Protein 5MSX (pdb70)

Solvent-accessible surface area: 54616 Å² total; per-residue (Å²): 125,102,37,31,1,18,58,2,18,1,5,4,11,1,0,12,0,8,0,26,34,17,109,37,33,0,10,0,0,4,3,4,4,15,54,63,102,26,111,164,49,17,0,19,0,2,14,1,61,5,145,9,5,67,84,5,49,10,108,24,44,4,0,77,34,0,32,196,39,49,1,46,2,3,0,44,5,25,133,23,90,52,84,26,17,0,0,0,1,0,21,24,52,2,2,0,0,35,7,104,100,7,57,3,85,1,114,12,26,54,65,150,53,76,30,114,155,90,67,4,101,3,4,1,15,104,69,215,118,13,30,24,37,9,6,16,15,24,72,12,124,118,52,57,6,14,0,0,8,2,149,26,48,0,0,85,1,72,154,55,5,33,61,23,54,113,90,65,83,94,10,93,6,67,96,163,50,109,1,38,0,6,3,10,20,58,32,144,44,12,16,0,1,0,0,1,21,33,20,44,1,109,13,43,0,1,0,2,26,4,173,99,31,2,36,7,106,39,123,41,24,110,112,6,44,2,3,60,24,39,124,175,120,20,1,12,0,0,0,15,5,3,6,8,73,11,54,42,24,33,73,16,22,0,0,0,3,0,6,1,9,70,41,12,37,35,1,1,2,2,10,101,5,108,34,59,126,99,8,25,1,126,49,16,124,5,34,21,111,29,38,43,63,37,65,117,56,135,76,63,188,112,38,80,42,102,63,21,88,22,41,24,83,44,105,41,74,137,11,118,26,90,114,7,108,91,3,129,26,39,4,89,10,39,14,56,8,0,39,67,34,16,21,0,2,21,0,33,4,8,84,150,33,85,154,63,5,73,0,2,0,9,6,19,81,76,69,104,0,118,49,0,28,0,16,1,8,77,0,6,34,0,0,0,1,8,0,8,12,5,118,68,21,170,117,51,58,111,49,28,61,58,122,86,112,98,45,10,1,23,12,68,9,110,22,77,120,155,5,70,26,0,44,0,44,4,59,115,21,30,34,0,0,2,10,4,17,2,15,161,97,38,37,1,16,64,4,19,1,3,5,10,1,0,13,0,7,0,23,20,18,126,27,24,0,9,0,0,3,2,2,4,15,57,63,99,24,112,166,49,18,1,28,0,5,14,1,67,4,135,11,5,64,87,4,45,11,115,29,53,2,0,77,33,0,29,197,45,49,1,50,2,2,1,44,6,27,133,24,82,57,84,24,10,0,0,0,0,1,21,23,46,2,2,0,0,22,7,121,105,9,55,2,93,2,116,8,27,57,64,149,62,87,32,120,154,84,64,5,102,5,4,0,18,102,71,206,116,4,33,24,41,8,7,14,15,22,66,16,124,116,51,53,6,15,0,0,7,4,149,22,49,1,0,90,1,72,144,56,4,28,55,27,54,110,92,68,88,97,9,90,5,73,90,155,90,108,2,35,0,5,3,10,21,56,32,80,37,17,14,0,1,0,0,1,9,38,24,51,2,56,14,48,0,0,0,1,18,3,154,101,35,2,42,5,104,36,124,43,28,110,110,5,35,2,2,59,39,43,148,103,117,20,0,6,0,0,0,15,5,2,6,6,80,12,97,24,28,34,48,18,18,0,0,0,3,0,7,0,9,82,46,12,37,34,1,1,2,3,10,101,6,117,33,48,156,89,6,22,1,97,50,16,121,5,33,22,106,29,38,46,64,37,78,134,68,112,79,57,84,66,60,92,42,91,68,22,86,21,42,23,84,46,110,57,78,153,11,109,36,78,141,33,105,70,3,122,28,41,4,84,10,55,16,54,19,0,40,67,61,10,24,0,2,21,0,34,5,24,87,101,31,88,157,58,3,63,0,1,0,15,4,30,98,77,28,143,0,113,54,0,26,0,12,0,10,72,0,8,25,0,1,0,2,22,0,37,15,6,117,80,25,84,109,52,67,70,50,29,86,64,123,74,102,118,82,10,1,25,10,65,10,112,28,78,49,52,4,67,28,0,52,0,21,4,80,101,20,30,35,0,0,1,9,2,28,1,20,156,97,102,39,26,1,19,58,3,17,1,3,4,11,1,0,14,0,9,0,22,34,15,65,42,32,0,10,0,0,3,3,3,4,14,54,64,102,22,111,169,49,17,1,26,0,6,13,2,67,5,119,11,5,67,78,4,47,12,105,30,53,3,0,75,34,0,26,198,42,47,1,48,3,3,1,42,5,25,81,20,92,21,45,11,17,0,0,0,0,0,22,21,48,2,2,0,0,34,7,99,101,6,55,3,78,1,110,6,5,11,37,48,56,97,29,112,153,88,66,6,98,2,4,1,16,79,74,211,112,6,32,22,40,8,6,17,15,24,44,12,94,56,27,30,4,16,0,0,8,3,152,23,48,0,0,86,2,48,146,48,6,9,18,27,25,88,66,68,85,98,8,89,6,69,90,155,86,103,1,33,0,6,4,9,22,59,32,157,47,14,16,0,1,0,0,0,6,28,15,48,1,99,14,47,0,0,0,2,20,4,168,101,33,2,50,6,105,39,63,49,23,110,106,4,39,2,2,59,22,38,122,106,114,21,1,12,0,0,0,16,6,5,7,9,68,10,139,79,57,75,80,18,20,0,0,0,3,0,6,1,8,74,44,12,37,35,1,2,4,4,9,101,6,118,32,47,178,93,4,26,0,116,50,16,120,5,37,19,111,32,38,46,65,36,62,112,50,98,77,71,177,83,42,86,42,94,71,24,94,22,42,25,84,45,105,53,73,144,10,114,28,80,111,5,108,88,2,127,25,24,4,70,11,18,14,52,11,0,39,67,36,16,19,0,2,22,0,32,4,23,87,103,30,85,153,55,4,74,0,2,0,14,0,32,81,53,72,106,3,92,58,2,24,0,11,2,9,74,1,7,32,0,1,1,1,9,7,7,22,3,111,81,24,164,115,48,72,104,63,25,84,65,91,76,117,100,89,8,2,25,10,66,14,106,50,75,52,152,3,72,24,8,42,0,41,5,82,30,21,32,34,0,0,1,8,2,10,0,12

Sequence (1318 aa):
HNNPFGNALIPDMIADASIQEINGVFYCYATTDGYGQGLKTSGPPVVWKSKDFVHWSFDGTYFPSAAKEKYWAPSKAIFANGKYYIYPTINGYMYPAVADKPEGPFKLARGKDEFYKPFTPSTLLQSKNPGGIDAEIFVDDDGQAYVFWGRRHVAKLNNEDMITVDSVVQVISTPRKEYSEGPIFFKRKGIYYYLYTIIGGDEKYQYAYVMSRVSPMGPFEAPEQDIISTTNYERGIFGPGHGCVFHPEGTDNYYFAYLEFGRRSTNRQTYVNQLKFNEDGTIRPVELTMDGVGALKKVKSDKKMKIDTVYASSIEVPLKIEPMKDPTCLRTEYFVPSFAVDGANGSRWMAAAEDSINPWIVADLGTVKKVRRSEIYFVRPTAGHAYVIEASMDGKVWQEFAVHQDRKMCSPHTDVLNKRFFRYLRIKILKGVPGIWEWNIYHNNPFGNALIPDMIADASIQEINGVFYCYATTDGYGQGLKTSGPPVVWKSKDFVHWSFDGTYFPSAAKEKYWAPSKAIFANGKYYIYPTINGYMYPAVADKPEGPFKLARGKDEFYKPFTPSTLLQSKNPGGIDAEIFVDDDGQAYVFWGRRHVAKLNEDMITTVDSVVQVISTPRKEYSEGPIFFKRKGIYYYLYTIGGDEKYQYAYVMSRVSPMGPFEAPEQDIISTTNYERGIFGPGHGCVFHPEGTDNYYFAYLEFGRRSTNRQTYVNQLKFNEDGTIRPVELTMDGVGALKKVKSDKKMKIDTVYASSIEVPLKIEPMKDPTCLRTEYFVPSFAVDGANGSRWMAAAEDSINPWIVADLGTVKKVRRSEIYFVRPTAGHAYVIEASMDGKVWQEFAVHQDRKMCSPHTDVLNKRFRYLRIKILKGVPGIWEWNIYQHNNPFGNALIPDMIADASIQEINGVFYCYATTDGYGQGLKTSGPPVVWKSKDFVHWSFDGTYFPSAAKEKYWAPSKAIFANGKYYIYPTINGYMYPAVADKPEGPFKLARGKDEFYKPFTPSTLLQSKNPGGIDAEIFVDDDGQAYVFWGRRHVAKLNEDMITVDSSVVQVISTPRKEYSEGPIFFKRKGIYYYLYTIIGGDEKYQYAYVMSRVSPMGPFEAPEQDIISTTNYYERGIFGPGHGCVFHPEGTDNYYFAYLEFGRRSTNRQTYVNQLKFNEDGTIRPVELTMDGVGALKKVKSDKKMKIDTVYASSIEVPLKIEPMKDPTCLRTEYFVPSFAVDGANGSRWMAAAEDSINPWIVADLGTVKKVRRSEIYFVRPTAGHAYVIEASMDGKVWQEFAVHQDRKMCSPHTDVLNKRFRYLRIKILKGVPGIWEWNIY

B-factor: mean 28.89, std 11.23, range [9.72, 85.86]

Nearest PDB structures (foldseek):
  5msx-assembly1_A  TM=1.000E+00  e=5.115E-87  Bacteroides thetaiotaomicron VPI-5482
  8hcj-assembly2_F  TM=6.013E-01  e=1.105E-20  Pseudopedobacter saltans DSM 12145
  4a3z-assembly1_A  TM=6.324E-01  e=7.229E-05  Clostridium perfringens
  4a6o-assembly2_B  TM=6.903E-01  e=2.664E-04  Clostridium perfringens
  8qcb-assembly1_C  TM=4.462E-01  e=4.442E-02  Saccharomyces cerevisiae

Foldseek 3Di:
DDFLLFFFLDLAQWALWAWAADPQKIKIWTWGFDPPDFQPATAFTWIWIGNWSQDIKTFAHQEVQQRRWHWGNKEDFDQAPQWTWIWIQTLQFTAIWIANDPSHNIATLDDHRHDDPPGDCRGLDNDPPRGFHNWYWDQDPVRWIKIAFWQQKIFTADRSRRHTDPDIDGADDPDDAGWGQWEWDADPQKIKIWIWHDDQQAIWIFIWIASPDNRDDTGHDPPGTQDHDDVVQLFGRFHNYYWYDYPPDPWIKDKGWTNALHRRRIGIAMFTWDADPVGHTDRTPDHSHHDGTPDDDDDDDFADFPDKDWPAFADKDFRCGDPDRPSTDIAGAGGVQQAVSHSSHKHAGYPVPQAFIKMKTFSPAKDFWFKKWFFFYPLQQFWWKWKWFAAPVPDIDTPDGGRDRGRMGTDMDGDRDIGGMMMITTHDDGGMTNYMTID/DDQLLFFFQDLAQWFLWAWADDPQKIKIWTWGFDPPDFQPATQFTWIWIDNWSQDIKTFAHQEVQQGRWRWGRKEDFDQAPQWTWIWIQTLQFTFIWIANDPSHNIATLDDDRHDDPDGDCRGLDNDPDRGWHRWYWDQDPVRWIKIAFFQQKIFTADRSRRHTDPDIDHADDPDRAGWGQWEWDDDPQKIKIWIWDDDQQAIWIFIWIASPDNRDDTHHDPCGTQDHDDLVQLFGRFDRYYWYDYPPDPWIKTKGWTNALHRRRIGIAMDTWDADPVGHTHRTPDHSHHDGTPDDDDDDDFADFPDKDWPAFADKDFRCGDPDRSNTDIATQGGCLQAVSHSSHKHAGYPVPPAWIKMKGFRPAKDFWFKKWFFFYPLQVFWWKWKWFDAPPPDIGTQDGGHDGTRMGTDMDGGRDIHGMMMIITHDDGGMTNYMTID/DDDQLLFFFQDLAQWFLWAWADDPQKIKIWTWGFDPPPFQPATAFTWIWIGNWSQDIKTFDHLAVQQRRWRWGNKEPFDDAPQWTWIWIQTLQFTAIWIANDPSHVIAGLDDDRHADPDGDCRTLANPPDRGWHNWYWDQDPVRWIKIATWQQKIFTADRSRRHTDPDIDHADDPDHAGWGQWEWDDDPQKIKIWIWDDDQQFIWIFIWIANPDNRDDTHHDPPGTQDHDDVVQLFGRFDRYYKYDHPPDPWIKTKGWTNALHRRRIGIAMFTWDADPVGHTHRTDDHSHHDGTPDDDDDDDFADFDDKQWPAFADKDFRCGDPDNPNTDIAGAGPVQQAPSHSSHKHAGYPVPQAFIKMKTFRPAKDFWFKKWFFFYPLQVFWWKWKWFAHPVPDTDTQDGGPDGGRMGTDMGGRRDIGGMMMMTTHDDGGMTNYMTID

Structure (mmCIF, N/CA/C/O backbone):
data_5MSX
#
_entry.id   5MSX
#
_cell.length_a   76.827
_cell.length_b   129.181
_cell.length_c   158.080
_cell.angle_alpha   90.00
_cell.angle_beta   90.00
_cell.angle_gamma   90.00
#
_symmetry.space_group_name_H-M   'P 21 21 21'
#
loop_
_entity.id
_entity.type
_entity.pdbx_description
1 polymer 'Putative endo-1,4-beta-xylanase'
2 non-polymer '4-(2-HYDROXYETHYL)-1-PIPERAZINE ETHANESULFONIC ACID'
3 non-polymer 'CALCIUM ION'
4 non-polymer 1,2-ETHANEDIOL
5 non-polymer TRIS-HYDROXYMETHYL-METHYL-AMMONIUM
6 water water
#
loop_
_atom_site.group_PDB
_atom_site.id
_atom_site.type_symbol
_atom_site.label_atom_id
_atom_site.label_alt_id
_atom_site.label_comp_id
_atom_site.label_asym_id
_atom_site.label_entity_id
_atom_site.label_seq_id
_atom_site.pdbx_PDB_ins_code
_atom_site.Cartn_x
_atom_site.Cartn_y
_atom_site.Cartn_z
_atom_site.occupancy
_atom_site.B_iso_or_equiv
_atom_site.auth_seq_id
_atom_site.auth_comp_id
_atom_site.auth_asym_id
_atom_site.auth_atom_id
_atom_site.pdbx_PDB_model_num
ATOM 1 N N . HIS A 1 21 ? 24.625 9.221 111.140 1.00 52.73 22 HIS A N 1
ATOM 2 C CA . HIS A 1 21 ? 25.488 9.944 112.121 1.00 49.27 22 HIS A CA 1
ATOM 3 C C . HIS A 1 21 ? 26.972 10.087 111.688 1.00 43.44 22 HIS A C 1
ATOM 4 O O . HIS A 1 21 ? 27.491 11.195 111.652 1.00 48.75 22 HIS A O 1
ATOM 6 N N . ASN A 1 22 ? 27.658 8.988 111.401 1.00 37.37 23 ASN A N 1
ATOM 7 C CA . ASN A 1 22 ? 29.112 9.026 111.250 1.00 34.71 23 ASN A CA 1
ATOM 8 C C . ASN A 1 22 ? 29.633 9.572 109.895 1.00 31.34 23 ASN A C 1
ATOM 9 O O . ASN A 1 22 ? 29.256 9.076 108.827 1.00 30.29 23 ASN A O 1
ATOM 14 N N . ASN A 1 23 ? 30.570 10.518 109.975 1.00 27.57 24 ASN A N 1
ATOM 15 C CA . ASN A 1 23 ? 31.172 11.170 108.794 1.00 25.65 24 ASN A CA 1
ATOM 16 C C . ASN A 1 23 ? 32.674 10.953 108.747 1.00 23.83 24 ASN A C 1
ATOM 17 O O . ASN A 1 23 ? 33.413 11.689 109.387 1.00 24.44 24 ASN A O 1
ATOM 22 N N . PRO A 1 24 ? 33.150 9.991 107.942 1.00 22.59 25 PRO A N 1
ATOM 23 C CA . PRO A 1 24 ? 34.606 9.793 107.881 1.00 22.86 25 PRO A CA 1
ATOM 24 C C . PRO A 1 24 ? 35.450 10.875 107.179 1.00 21.49 25 PRO A C 1
ATOM 25 O O . PRO A 1 24 ? 36.678 10.787 107.234 1.00 21.75 25 PRO A O 1
ATOM 29 N N . PHE A 1 25 ? 34.819 11.849 106.525 1.00 19.62 26 PHE A N 1
ATOM 30 C CA . PHE A 1 25 ? 35.521 12.855 105.744 1.00 20.08 26 PHE A CA 1
ATOM 31 C C . PHE A 1 25 ? 35.605 14.215 106.449 1.00 20.55 26 PHE A C 1
ATOM 32 O O . PHE A 1 25 ? 36.122 15.186 105.879 1.00 19.89 26 PHE A O 1
ATOM 40 N N . GLY A 1 26 ? 35.110 14.256 107.688 1.00 20.68 27 GLY A N 1
ATOM 41 C CA . GLY A 1 26 ? 35.223 15.405 108.563 1.00 20.72 27 GLY A CA 1
ATOM 42 C C . GLY A 1 26 ? 34.848 16.730 107.946 1.00 20.63 27 GLY A C 1
ATOM 43 O O . GLY A 1 26 ? 33.841 16.825 107.214 1.00 19.35 27 GLY A O 1
ATOM 44 N N . ASN A 1 27 ? 35.675 17.744 108.239 1.00 20.67 28 ASN A N 1
ATOM 45 C CA . ASN A 1 27 ? 35.473 19.097 107.738 1.00 21.41 28 ASN A CA 1
ATOM 46 C C . ASN A 1 27 ? 36.567 19.554 106.734 1.00 20.09 28 ASN A C 1
ATOM 47 O O . ASN A 1 27 ? 37.496 20.277 107.056 1.00 19.54 28 ASN A O 1
ATOM 52 N N . ALA A 1 28 ? 36.413 19.102 105.498 1.00 20.18 29 ALA A N 1
ATOM 53 C CA . ALA A 1 28 ? 37.223 19.533 104.325 1.00 20.17 29 ALA A CA 1
ATOM 54 C C . ALA A 1 28 ? 37.292 21.056 104.177 1.00 18.50 29 ALA A C 1
ATOM 55 O O . ALA A 1 28 ? 36.416 21.754 104.632 1.00 18.15 29 ALA A O 1
ATOM 57 N N . LEU A 1 29 ? 38.357 21.585 103.577 1.00 19.31 30 LEU A N 1
ATOM 58 C CA . LEU A 1 29 ? 38.451 23.039 103.370 1.00 19.89 30 LEU A CA 1
ATOM 59 C C . LEU A 1 29 ? 37.276 23.598 102.513 1.00 20.11 30 LEU A C 1
ATOM 60 O O . LEU A 1 29 ? 36.674 24.594 102.876 1.00 19.19 30 LEU A O 1
ATOM 65 N N . ILE A 1 30 ? 36.962 22.925 101.411 1.00 18.85 31 ILE A N 1
ATOM 66 C CA . ILE A 1 30 ? 36.024 23.404 100.403 1.00 19.62 31 ILE A CA 1
ATOM 67 C C . ILE A 1 30 ? 34.861 22.416 100.295 1.00 18.44 31 ILE A C 1
ATOM 68 O O . ILE A 1 30 ? 35.073 21.199 100.320 1.00 17.03 31 ILE A O 1
ATOM 73 N N . PRO A 1 31 ? 33.625 22.929 100.120 1.00 18.59 32 PRO A N 1
ATOM 74 C CA . PRO A 1 31 ? 32.479 22.051 99.880 1.00 18.17 32 PRO A CA 1
ATOM 75 C C . PRO A 1 31 ? 32.417 21.627 98.406 1.00 17.54 32 PRO A C 1
ATOM 76 O O . PRO A 1 31 ? 31.544 22.048 97.651 1.00 17.98 32 PRO A O 1
ATOM 80 N N . ASP A 1 32 ? 33.394 20.830 98.011 1.00 17.18 33 ASP A N 1
ATOM 81 C CA . ASP A 1 32 ? 33.461 20.217 96.683 1.00 17.01 33 ASP A CA 1
ATOM 82 C C . ASP A 1 32 ? 34.557 19.196 96.798 1.00 16.25 33 ASP A C 1
ATOM 83 O O . ASP A 1 32 ? 35.253 19.133 97.815 1.00 15.08 33 ASP A O 1
ATOM 88 N N . MET A 1 33 ? 34.646 18.342 95.792 1.00 16.04 34 MET A N 1
ATOM 89 C CA . MET A 1 33 ? 35.751 17.456 95.658 1.00 16.48 34 MET A CA 1
ATOM 90 C C . MET A 1 33 ? 36.838 18.194 94.850 1.00 16.22 34 MET A C 1
ATOM 91 O O . MET A 1 33 ? 36.634 18.551 93.691 1.00 16.33 34 MET A O 1
ATOM 96 N N . ILE A 1 34 ? 37.959 18.453 95.510 1.00 15.26 35 ILE A N 1
ATOM 97 C CA . ILE A 1 34 ? 39.090 19.165 94.940 1.00 15.75 35 ILE A CA 1
ATOM 98 C C . ILE A 1 34 ? 40.394 18.543 95.394 1.00 16.03 35 ILE A C 1
ATOM 99 O O . ILE A 1 34 ? 40.471 17.942 96.459 1.00 16.64 35 ILE A O 1
ATOM 104 N N . ALA A 1 35 ? 41.407 18.714 94.563 1.00 16.22 36 ALA A N 1
ATOM 105 C CA . ALA A 1 35 ? 42.690 18.081 94.715 1.00 16.64 36 ALA A CA 1
ATOM 106 C C . ALA A 1 35 ? 43.768 19.042 94.195 1.00 16.01 36 ALA A C 1
ATOM 107 O O . ALA A 1 35 ? 43.458 20.019 93.549 1.00 14.78 36 ALA A O 1
ATOM 109 N N . ASP A 1 36 ? 45.024 18.745 94.503 1.00 16.31 37 ASP A N 1
ATOM 110 C CA . ASP A 1 36 ? 46.168 19.472 93.945 1.00 16.48 37 ASP A CA 1
ATOM 111 C C . ASP A 1 36 ? 46.100 20.987 94.222 1.00 15.73 37 ASP A C 1
ATOM 112 O O . ASP A 1 36 ? 46.465 21.785 93.353 1.00 15.78 37 ASP A O 1
ATOM 117 N N . ALA A 1 37 ? 45.629 21.376 95.413 1.00 14.70 38 ALA A N 1
ATOM 118 C CA . ALA A 1 37 ? 45.268 22.758 95.713 1.00 15.38 38 ALA A CA 1
ATOM 119 C C . ALA A 1 37 ? 46.475 23.687 95.867 1.00 15.94 38 ALA A C 1
ATOM 120 O O . ALA A 1 37 ? 47.504 23.320 96.452 1.00 16.51 38 ALA A O 1
ATOM 122 N N . SER A 1 38 ? 46.319 24.887 95.308 1.00 16.59 39 SER A N 1
ATOM 123 C CA . SER A 1 38 ? 47.263 25.988 95.427 1.00 16.83 39 SER A CA 1
ATOM 124 C C . SER A 1 38 ? 46.500 27.130 96.118 1.00 16.78 39 SER A C 1
ATOM 125 O O . SER A 1 38 ? 45.517 27.691 95.588 1.00 14.42 39 SER A O 1
ATOM 128 N N . ILE A 1 39 ? 46.954 27.442 97.324 1.00 16.82 40 ILE A N 1
ATOM 129 C CA . ILE A 1 39 ? 46.252 28.362 98.193 1.00 17.59 40 ILE A CA 1
ATOM 130 C C . ILE A 1 39 ? 47.176 29.540 98.505 1.00 18.21 40 ILE A C 1
ATOM 131 O O . ILE A 1 39 ? 48.365 29.350 98.738 1.00 19.25 40 ILE A O 1
ATOM 136 N N . GLN A 1 40 ? 46.631 30.753 98.454 1.00 18.07 41 GLN A N 1
ATOM 137 C CA . GLN A 1 40 ? 47.421 31.950 98.724 1.00 19.14 41 GLN A CA 1
ATOM 138 C C . GLN A 1 40 ? 46.532 33.103 99.197 1.00 20.28 41 GLN A C 1
ATOM 139 O O . GLN A 1 40 ? 45.317 33.073 99.011 1.00 19.77 41 GLN A O 1
ATOM 145 N N . GLU A 1 41 ? 47.170 34.128 99.754 1.00 21.82 42 GLU A N 1
ATOM 146 C CA . GLU A 1 41 ? 46.537 35.390 100.117 1.00 22.15 42 GLU A CA 1
ATOM 147 C C . GLU A 1 41 ? 46.963 36.479 99.135 1.00 22.50 42 GLU A C 1
ATOM 148 O O . GLU A 1 41 ? 48.143 36.710 98.915 1.00 21.29 42 GLU A O 1
ATOM 154 N N . ILE A 1 42 ? 45.987 37.133 98.535 1.00 22.92 43 ILE A N 1
ATOM 155 C CA . ILE A 1 42 ? 46.213 38.226 97.602 1.00 24.62 43 ILE A CA 1
ATOM 156 C C . ILE A 1 42 ? 45.332 39.387 98.050 1.00 25.26 43 ILE A C 1
ATOM 157 O O . ILE A 1 42 ? 44.096 39.247 98.070 1.00 23.38 43 ILE A O 1
ATOM 162 N N . ASN A 1 43 ? 45.963 40.512 98.418 1.00 28.03 44 ASN A N 1
ATOM 163 C CA . ASN A 1 43 ? 45.270 41.744 98.818 1.00 27.45 44 ASN A CA 1
ATOM 164 C C . ASN A 1 43 ? 44.284 41.487 99.947 1.00 25.51 44 ASN A C 1
ATOM 165 O O . ASN A 1 43 ? 43.138 41.925 99.899 1.00 27.80 44 ASN A O 1
ATOM 170 N N . GLY A 1 44 ? 44.721 40.734 100.933 1.00 23.91 45 GLY A N 1
ATOM 171 C CA . GLY A 1 44 ? 43.882 40.385 102.058 1.00 23.66 45 GLY A CA 1
ATOM 172 C C . GLY A 1 44 ? 42.717 39.446 101.826 1.00 22.19 45 GLY A C 1
ATOM 173 O O . GLY A 1 44 ? 41.905 39.305 102.711 1.00 23.65 45 GLY A O 1
ATOM 174 N N . VAL A 1 45 ? 42.623 38.796 100.666 1.00 22.48 46 VAL A N 1
ATOM 175 C CA . VAL A 1 45 ? 41.601 37.751 100.402 1.00 21.11 46 VAL A CA 1
ATOM 176 C C . VAL A 1 45 ? 42.305 36.414 100.117 1.00 19.77 46 VAL A C 1
ATOM 177 O O . VAL A 1 45 ? 43.370 36.401 99.487 1.00 19.89 46 VAL A O 1
ATOM 181 N N . PHE A 1 46 ? 41.757 35.292 100.600 1.00 18.76 47 PHE A N 1
ATOM 182 C CA . PHE A 1 46 ? 42.348 33.969 100.301 1.00 18.51 47 PHE A CA 1
ATOM 183 C C . PHE A 1 46 ? 41.761 33.395 99.009 1.00 18.26 47 PHE A C 1
ATOM 184 O O . PHE A 1 46 ? 40.568 33.530 98.756 1.00 16.44 47 PHE A O 1
ATOM 192 N N . TYR A 1 47 ? 42.631 32.761 98.223 1.00 18.17 48 TYR A N 1
ATOM 193 C CA . TYR A 1 47 ? 42.324 32.171 96.939 1.00 17.95 48 TYR A CA 1
ATOM 194 C C . TYR A 1 47 ? 42.805 30.725 96.942 1.00 17.43 48 TYR A C 1
ATOM 195 O O . TYR A 1 47 ? 43.914 30.433 97.407 1.00 16.14 48 TYR A O 1
ATOM 204 N N . CYS A 1 48 ? 41.981 29.839 96.389 1.00 17.25 49 CYS A N 1
ATOM 205 C CA . CYS A 1 48 ? 42.298 28.417 96.269 1.00 17.41 49 CYS A CA 1
ATOM 206 C C . CYS A 1 48 ? 42.029 27.973 94.825 1.00 16.48 49 CYS A C 1
ATOM 207 O O . CYS A 1 48 ? 40.867 27.909 94.399 1.00 15.54 49 CYS A O 1
ATOM 210 N N . TYR A 1 49 ? 43.109 27.721 94.088 1.00 15.92 50 TYR A N 1
ATOM 211 C CA . TYR A 1 49 ? 43.084 27.208 92.724 1.00 15.12 50 TYR A CA 1
ATOM 212 C C . TYR A 1 49 ? 43.399 25.732 92.837 1.00 16.38 50 TYR A C 1
ATOM 213 O O . TYR A 1 49 ? 44.419 25.362 93.427 1.00 16.91 50 TYR A O 1
ATOM 222 N N . ALA A 1 50 ? 42.564 24.891 92.236 1.00 16.47 51 ALA A N 1
ATOM 223 C CA . ALA A 1 50 ? 42.669 23.452 92.414 1.00 16.10 51 ALA A CA 1
ATOM 224 C C . ALA A 1 50 ? 42.185 22.681 91.193 1.00 16.47 51 ALA A C 1
ATOM 225 O O . ALA A 1 50 ? 41.568 23.245 90.287 1.00 18.12 51 ALA A O 1
ATOM 227 N N . THR A 1 51 ? 42.476 21.380 91.194 1.00 16.16 52 THR A N 1
ATOM 228 C CA . THR A 1 51 ? 41.825 20.432 90.320 1.00 15.92 52 THR A CA 1
ATOM 229 C C . THR A 1 51 ? 40.443 20.193 90.888 1.00 16.90 52 THR A C 1
ATOM 230 O O . THR A 1 51 ? 40.306 19.900 92.099 1.00 16.62 52 THR A O 1
ATOM 234 N N . THR A 1 52 ? 39.421 20.343 90.039 1.00 16.88 53 THR A N 1
ATOM 235 C CA . THR A 1 52 ? 38.063 19.974 90.386 1.00 16.97 53 THR A CA 1
ATOM 236 C C . THR A 1 52 ? 37.804 18.516 90.007 1.00 17.65 53 THR A C 1
ATOM 237 O O . THR A 1 52 ? 37.870 18.154 88.818 1.00 17.59 53 THR A O 1
ATOM 241 N N . ASP A 1 53 ? 37.478 17.729 91.033 1.00 18.30 54 ASP A N 1
ATOM 242 C CA . ASP A 1 53 ? 37.248 16.283 91.000 1.00 20.30 54 ASP A CA 1
ATOM 243 C C . ASP A 1 53 ? 35.713 16.054 90.977 1.00 20.61 54 ASP A C 1
ATOM 244 O O . ASP A 1 53 ? 34.934 17.005 90.833 1.00 22.15 54 ASP A O 1
ATOM 249 N N . GLY A 1 54 ? 35.290 14.790 91.119 1.00 20.02 55 GLY A N 1
ATOM 250 C CA . GLY A 1 54 ? 33.884 14.406 91.169 1.00 19.88 55 GLY A CA 1
ATOM 251 C C . GLY A 1 54 ? 33.126 14.294 89.863 1.00 19.76 55 GLY A C 1
ATOM 252 O O . GLY A 1 54 ? 31.891 14.285 89.875 1.00 21.60 55 GLY A O 1
ATOM 253 N N . TYR A 1 55 ? 33.823 14.205 88.736 1.00 19.40 56 TYR A N 1
ATOM 254 C CA . TYR A 1 55 ? 33.145 14.189 87.440 1.00 20.03 56 TYR A CA 1
ATOM 255 C C . TYR A 1 55 ? 32.886 12.759 86.907 1.00 22.51 56 TYR A C 1
ATOM 256 O O . TYR A 1 55 ? 32.333 12.617 85.832 1.00 22.69 56 TYR A O 1
ATOM 265 N N . GLY A 1 56 ? 33.281 11.723 87.656 1.00 23.47 57 GLY A N 1
ATOM 266 C CA . GLY A 1 56 ? 32.788 10.342 87.427 1.00 23.96 57 GLY A CA 1
ATOM 267 C C . GLY A 1 56 ? 33.487 9.499 86.356 1.00 25.12 57 GLY A C 1
ATOM 268 O O . GLY A 1 56 ? 33.050 8.387 86.117 1.00 25.74 57 GLY A O 1
ATOM 269 N N . GLN A 1 57 ? 34.583 9.990 85.755 1.00 23.99 58 GLN A N 1
ATOM 270 C CA . GLN A 1 57 ? 35.317 9.238 84.739 1.00 25.04 58 GLN A CA 1
ATOM 271 C C . GLN A 1 57 ? 36.800 9.111 85.008 1.00 23.71 58 GLN A C 1
ATOM 272 O O . GLN A 1 57 ? 37.610 9.124 84.076 1.00 22.79 58 GLN A O 1
ATOM 278 N N . GLY A 1 58 ? 37.164 8.968 86.276 1.00 22.03 59 GLY A N 1
ATOM 279 C CA . GLY A 1 58 ? 38.569 8.860 86.658 1.00 23.54 59 GLY A CA 1
ATOM 280 C C . GLY A 1 58 ? 39.397 10.022 86.105 1.00 23.20 59 GLY A C 1
ATOM 281 O O . GLY A 1 58 ? 38.933 11.164 86.054 1.00 22.51 59 GLY A O 1
ATOM 282 N N . LEU A 1 59 ? 40.598 9.707 85.651 1.00 22.28 60 LEU A N 1
ATOM 283 C CA . LEU A 1 59 ? 41.514 10.690 85.091 1.00 24.71 60 LEU A CA 1
ATOM 284 C C . LEU A 1 59 ? 41.189 11.111 83.634 1.00 24.88 60 LEU A C 1
ATOM 285 O O . LEU A 1 59 ? 41.941 11.870 83.062 1.00 23.58 60 LEU A O 1
ATOM 290 N N . LYS A 1 60 ? 40.101 10.623 83.041 1.00 25.85 61 LYS A N 1
ATOM 291 C CA . LYS A 1 60 ? 39.773 10.974 81.654 1.00 27.89 61 LYS A CA 1
ATOM 292 C C . LYS A 1 60 ? 39.113 12.317 81.508 1.00 24.53 61 LYS A C 1
ATOM 293 O O . LYS A 1 60 ? 39.152 12.871 80.434 1.00 23.04 61 LYS A O 1
ATOM 299 N N . THR A 1 61 ? 38.452 12.810 82.548 1.00 23.20 62 THR A N 1
ATOM 300 C CA . THR A 1 61 ? 37.900 14.170 82.537 1.00 22.13 62 THR A CA 1
ATOM 301 C C . THR A 1 61 ? 38.153 14.827 83.888 1.00 21.65 62 THR A C 1
ATOM 302 O O . THR A 1 61 ? 38.548 14.151 84.867 1.00 20.48 62 THR A O 1
ATOM 306 N N . SER A 1 62 ? 37.907 16.134 83.933 1.00 19.86 63 SER A N 1
ATOM 307 C CA . SER A 1 62 ? 37.929 16.911 85.185 1.00 19.78 63 SER A CA 1
ATOM 308 C C . SER A 1 62 ? 36.746 17.846 85.142 1.00 19.68 63 SER A C 1
ATOM 309 O O . SER A 1 62 ? 36.066 17.972 84.121 1.00 19.08 63 SER A O 1
ATOM 312 N N . GLY A 1 63 ? 36.530 18.538 86.245 1.00 19.43 64 GLY A N 1
ATOM 313 C CA . GLY A 1 63 ? 35.706 19.714 86.236 1.00 19.09 64 GLY A CA 1
ATOM 314 C C . GLY A 1 63 ? 36.479 20.872 85.624 1.00 18.89 64 GLY A C 1
ATOM 315 O O . GLY A 1 63 ? 37.679 20.778 85.373 1.00 18.13 64 GLY A O 1
ATOM 316 N N . PRO A 1 64 ? 35.800 21.974 85.400 1.00 19.08 65 PRO A N 1
ATOM 317 C CA . PRO A 1 64 ? 36.415 23.150 84.828 1.00 21.80 65 PRO A CA 1
ATOM 318 C C . PRO A 1 64 ? 37.352 23.931 85.791 1.00 22.59 65 PRO A C 1
ATOM 319 O O . PRO A 1 64 ? 37.341 23.703 87.017 1.00 21.41 65 PRO A O 1
ATOM 323 N N . PRO A 1 65 ? 38.155 24.868 85.241 1.00 22.42 66 PRO A N 1
ATOM 324 C CA . PRO A 1 65 ? 38.984 25.747 86.109 1.00 21.48 66 PRO A CA 1
ATOM 325 C C . PRO A 1 65 ? 38.164 26.823 86.887 1.00 19.87 66 PRO A C 1
ATOM 326 O O . PRO A 1 65 ? 37.676 27.812 86.298 1.00 20.01 66 PRO A O 1
ATOM 330 N N . VAL A 1 66 ? 38.042 26.644 88.192 1.00 17.90 67 VAL A N 1
ATOM 331 C CA . VAL A 1 66 ? 37.404 27.634 89.053 1.00 17.98 67 VAL A CA 1
ATOM 332 C C . VAL A 1 66 ? 38.321 27.994 90.220 1.00 17.13 67 VAL A C 1
ATOM 333 O O . VAL A 1 66 ? 39.169 27.204 90.620 1.00 18.64 67 VAL A O 1
ATOM 337 N N . VAL A 1 67 ? 38.145 29.194 90.748 1.00 16.19 68 VAL A N 1
ATOM 338 C CA . VAL A 1 67 ? 38.915 29.671 91.910 1.00 15.93 68 VAL A CA 1
ATOM 339 C C . VAL A 1 67 ? 37.975 29.979 93.049 1.00 15.26 68 VAL A C 1
ATOM 340 O O . VAL A 1 67 ? 37.042 30.750 92.881 1.00 15.18 68 VAL A O 1
ATOM 344 N N . TRP A 1 68 ? 38.203 29.326 94.188 1.00 15.53 69 TRP A N 1
ATOM 345 C CA . TRP A 1 68 ? 37.436 29.606 95.402 1.00 15.81 69 TRP A CA 1
ATOM 346 C C . TRP A 1 68 ? 38.124 30.730 96.194 1.00 16.21 69 TRP A C 1
ATOM 347 O O . TRP A 1 68 ? 39.343 30.750 96.298 1.00 15.69 69 TRP A O 1
ATOM 358 N N . LYS A 1 69 ? 37.313 31.613 96.787 1.00 17.18 70 LYS A N 1
ATOM 359 C CA . LYS A 1 69 ? 37.764 32.762 97.551 1.00 18.89 70 LYS A CA 1
ATOM 360 C C . LYS A 1 69 ? 37.134 32.825 98.943 1.00 18.86 70 LYS A C 1
ATOM 361 O O . LYS A 1 69 ? 36.017 32.366 99.132 1.00 17.79 70 LYS A O 1
ATOM 367 N N . SER A 1 70 ? 37.838 33.436 99.894 1.00 18.76 71 SER A N 1
ATOM 368 C CA . SER A 1 70 ? 37.361 33.545 101.275 1.00 18.87 71 SER A CA 1
ATOM 369 C C . SER A 1 70 ? 38.040 34.725 101.959 1.00 20.90 71 SER A C 1
ATOM 370 O O . SER A 1 70 ? 39.253 34.904 101.803 1.00 19.06 71 SER A O 1
ATOM 373 N N . LYS A 1 71 ? 37.272 35.505 102.727 1.00 21.93 72 LYS A N 1
ATOM 374 C CA . LYS A 1 71 ? 37.855 36.537 103.590 1.00 24.47 72 LYS A CA 1
ATOM 375 C C . LYS A 1 71 ? 38.409 35.965 104.885 1.00 22.68 72 LYS A C 1
ATOM 376 O O . LYS A 1 71 ? 39.333 36.524 105.464 1.00 22.76 72 LYS A O 1
ATOM 382 N N . ASP A 1 72 ? 37.888 34.829 105.331 1.00 20.54 73 ASP A N 1
ATOM 383 C CA . ASP A 1 72 ? 38.246 34.334 106.651 1.00 21.28 73 ASP A CA 1
ATOM 384 C C . ASP A 1 72 ? 38.892 32.959 106.703 1.00 19.31 73 ASP A C 1
ATOM 385 O O . ASP A 1 72 ? 39.338 32.561 107.774 1.00 17.70 73 ASP A O 1
ATOM 390 N N . PHE A 1 73 ? 38.975 32.272 105.555 1.00 18.54 74 PHE A N 1
ATOM 391 C CA . PHE A 1 73 ? 39.409 30.864 105.445 1.00 18.12 74 PHE A CA 1
ATOM 392 C C . PHE A 1 73 ? 38.364 29.802 105.846 1.00 18.38 74 PHE A C 1
ATOM 393 O O . PHE A 1 73 ? 38.649 28.601 105.806 1.00 17.57 74 PHE A O 1
ATOM 401 N N . VAL A 1 74 ? 37.159 30.242 106.179 1.00 19.41 75 VAL A N 1
ATOM 402 C CA . VAL A 1 74 ? 36.049 29.381 106.621 1.00 21.61 75 VAL A CA 1
ATOM 403 C C . VAL A 1 74 ? 34.915 29.426 105.606 1.00 21.57 75 VAL A C 1
ATOM 404 O O . VAL A 1 74 ? 34.493 28.388 105.147 1.00 22.06 75 VAL A O 1
ATOM 408 N N . HIS A 1 75 ? 34.460 30.625 105.226 1.00 22.25 76 HIS A N 1
ATOM 409 C CA . HIS A 1 75 ? 33.385 30.793 104.240 1.00 23.17 76 HIS A CA 1
ATOM 410 C C . HIS A 1 75 ? 34.001 30.978 102.842 1.00 20.96 76 HIS A C 1
ATOM 411 O O . HIS A 1 75 ? 34.669 31.971 102.605 1.00 18.37 76 HIS A O 1
ATOM 418 N N . TRP A 1 76 ? 33.763 30.015 101.948 1.00 17.94 77 TRP A N 1
ATOM 419 C CA . TRP A 1 76 ? 34.361 29.985 100.625 1.00 18.35 77 TRP A CA 1
ATOM 420 C C . TRP A 1 76 ? 33.294 30.068 99.539 1.00 18.62 77 TRP A C 1
ATOM 421 O O . TRP A 1 76 ? 32.156 29.620 99.743 1.00 19.66 77 TRP A O 1
ATOM 432 N N . SER A 1 77 ? 33.656 30.658 98.403 1.00 18.08 78 SER A N 1
ATOM 433 C CA . SER A 1 77 ? 32.742 30.828 97.294 1.00 17.81 78 SER A CA 1
ATOM 434 C C . SER A 1 77 ? 33.473 30.917 95.945 1.00 18.46 78 SER A C 1
ATOM 435 O O . SER A 1 77 ? 34.662 31.290 95.894 1.00 18.66 78 SER A O 1
ATOM 438 N N . PHE A 1 78 ? 32.775 30.548 94.866 1.00 17.43 79 PHE A N 1
ATOM 439 C CA . PHE A 1 78 ? 33.276 30.791 93.508 1.00 18.06 79 PHE A CA 1
ATOM 440 C C . PHE A 1 78 ? 32.120 31.214 92.606 1.00 17.77 79 PHE A C 1
ATOM 441 O O . PHE A 1 78 ? 30.968 30.870 92.849 1.00 17.13 79 PHE A O 1
ATOM 449 N N . ASP A 1 79 ? 32.460 31.908 91.539 1.00 19.32 80 ASP A N 1
ATOM 450 C CA . ASP A 1 79 ? 31.482 32.312 90.534 1.00 22.14 80 ASP A CA 1
ATOM 451 C C . ASP A 1 79 ? 32.079 32.160 89.133 1.00 21.55 80 ASP A C 1
ATOM 452 O O . ASP A 1 79 ? 33.053 32.822 88.793 1.00 23.28 80 ASP A O 1
ATOM 457 N N . GLY A 1 80 ? 31.509 31.272 88.331 1.00 21.43 81 GLY A N 1
ATOM 458 C CA . GLY A 1 80 ? 32.005 31.018 86.988 1.00 21.40 81 GLY A CA 1
ATOM 459 C C . GLY A 1 80 ? 33.407 30.436 86.921 1.00 21.90 81 GLY A C 1
ATOM 460 O O . GLY A 1 80 ? 33.936 29.880 87.903 1.00 21.21 81 GLY A O 1
ATOM 461 N N . THR A 1 81 ? 34.002 30.568 85.747 1.00 22.32 82 THR A N 1
ATOM 462 C CA . THR A 1 81 ? 35.376 30.134 85.502 1.00 23.60 82 THR A CA 1
ATOM 463 C C . THR A 1 81 ? 36.277 31.329 85.352 1.00 22.60 82 THR A C 1
ATOM 464 O O . THR A 1 81 ? 35.862 32.351 84.795 1.00 22.45 82 THR A O 1
ATOM 468 N N . TYR A 1 82 ? 37.518 31.198 85.813 1.00 21.05 83 TYR A N 1
ATOM 469 C CA . TYR A 1 82 ? 38.547 32.203 85.542 1.00 20.53 83 TYR A CA 1
ATOM 470 C C . TYR A 1 82 ? 39.280 32.097 84.181 1.00 21.81 83 TYR A C 1
ATOM 471 O O . TYR A 1 82 ? 40.105 32.959 83.891 1.00 22.71 83 TYR A O 1
ATOM 480 N N . PHE A 1 83 ? 39.014 31.071 83.366 1.00 22.11 84 PHE A N 1
ATOM 481 C CA . PHE A 1 83 ? 39.870 30.751 82.182 1.00 22.15 84 PHE A CA 1
ATOM 482 C C . PHE A 1 83 ? 38.970 30.311 81.031 1.00 22.92 84 PHE A C 1
ATOM 483 O O . PHE A 1 83 ? 38.859 29.123 80.747 1.00 23.48 84 PHE A O 1
ATOM 491 N N . PRO A 1 84 ? 38.302 31.281 80.371 1.00 23.97 85 PRO A N 1
ATOM 492 C CA . PRO A 1 84 ? 37.274 30.896 79.388 1.00 24.96 85 PRO A CA 1
ATOM 493 C C . PRO A 1 84 ? 37.728 29.911 78.297 1.00 25.53 85 PRO A C 1
ATOM 494 O O . PRO A 1 84 ? 37.034 28.930 78.059 1.00 25.60 85 PRO A O 1
ATOM 498 N N . SER A 1 85 ? 38.891 30.112 77.684 1.00 25.20 86 SER A N 1
ATOM 499 C CA . SER A 1 85 ? 39.293 29.203 76.583 1.00 24.54 86 SER A CA 1
ATOM 500 C C . SER A 1 85 ? 39.570 27.778 77.058 1.00 23.56 86 SER A C 1
ATOM 501 O O . SER A 1 85 ? 39.491 26.837 76.262 1.00 23.09 86 SER A O 1
ATOM 504 N N . ALA A 1 86 ? 39.869 27.620 78.353 1.00 23.52 87 ALA A N 1
ATOM 505 C CA . ALA A 1 86 ? 40.189 26.318 78.939 1.00 22.88 87 ALA A CA 1
ATOM 506 C C . ALA A 1 86 ? 38.981 25.649 79.576 1.00 24.74 87 ALA A C 1
ATOM 507 O O . ALA A 1 86 ? 39.093 24.526 80.062 1.00 23.58 87 ALA A O 1
ATOM 509 N N . ALA A 1 87 ? 37.826 26.317 79.572 1.00 25.75 88 ALA A N 1
ATOM 510 C CA . ALA A 1 87 ? 36.672 25.881 80.360 1.00 26.74 88 ALA A CA 1
ATOM 511 C C . ALA A 1 87 ? 36.144 24.473 80.036 1.00 27.46 88 ALA A C 1
ATOM 512 O O . ALA A 1 87 ? 35.560 23.835 80.918 1.00 26.83 88 ALA A O 1
ATOM 514 N N . LYS A 1 88 ? 36.359 23.973 78.811 1.00 26.09 89 LYS A N 1
ATOM 515 C CA . LYS A 1 88 ? 35.894 22.626 78.460 1.00 27.48 89 LYS A CA 1
ATOM 516 C C . LYS A 1 88 ? 37.019 21.583 78.367 1.00 25.58 89 LYS A C 1
ATOM 517 O O . LYS A 1 88 ? 36.809 20.474 77.889 1.00 23.50 89 LYS A O 1
ATOM 523 N N . GLU A 1 89 ? 38.225 21.941 78.796 1.00 22.94 90 GLU A N 1
ATOM 524 C CA . GLU A 1 89 ? 39.361 21.019 78.695 1.00 23.13 90 GLU A CA 1
ATOM 525 C C . GLU A 1 89 ? 39.543 20.271 80.010 1.00 21.69 90 GLU A C 1
ATOM 526 O O . GLU A 1 89 ? 39.011 20.677 81.033 1.00 21.36 90 GLU A O 1
ATOM 532 N N . LYS A 1 90 ? 40.318 19.202 79.970 1.00 20.05 91 LYS A N 1
ATOM 533 C CA . LYS A 1 90 ? 40.761 18.545 81.187 1.00 20.30 91 LYS A CA 1
ATOM 534 C C . LYS A 1 90 ? 41.819 19.447 81.847 1.00 18.98 91 LYS A C 1
ATOM 535 O O . LYS A 1 90 ? 42.767 19.861 81.185 1.00 18.79 91 LYS A O 1
ATOM 541 N N . TYR A 1 91 ? 41.596 19.784 83.119 1.00 17.07 92 TYR A N 1
ATOM 542 C CA . TYR A 1 91 ? 42.296 20.861 83.839 1.00 17.04 92 TYR A CA 1
ATOM 543 C C . TYR A 1 91 ? 42.812 20.348 85.186 1.00 16.51 92 TYR A C 1
ATOM 544 O O . TYR A 1 91 ? 42.021 20.070 86.077 1.00 16.43 92 TYR A O 1
ATOM 553 N N . TRP A 1 92 ? 44.128 20.230 85.305 1.00 16.34 93 TRP A N 1
ATOM 554 C CA . TRP A 1 92 ? 44.801 19.738 86.499 1.00 16.97 93 TRP A CA 1
ATOM 555 C C . TRP A 1 92 ? 45.814 20.731 87.119 1.00 16.73 93 TRP A C 1
ATOM 556 O O . TRP A 1 92 ? 46.520 21.449 86.389 1.00 14.90 93 TRP A O 1
ATOM 567 N N . ALA A 1 93 ? 45.880 20.739 88.459 1.00 15.75 94 ALA A N 1
ATOM 568 C CA . ALA A 1 93 ? 47.051 21.182 89.202 1.00 15.91 94 ALA A CA 1
ATOM 569 C C . ALA A 1 93 ? 47.569 22.552 88.798 1.00 15.75 94 ALA A C 1
ATOM 570 O O . ALA A 1 93 ? 48.761 22.710 88.475 1.00 15.16 94 ALA A O 1
ATOM 572 N N . PRO A 1 94 ? 46.678 23.558 88.812 1.00 16.10 95 PRO A N 1
ATOM 573 C CA . PRO A 1 94 ? 47.152 24.903 88.619 1.00 16.66 95 PRO A CA 1
ATOM 574 C C . PRO A 1 94 ? 48.172 25.256 89.713 1.00 16.96 95 PRO A C 1
ATOM 575 O O . PRO A 1 94 ? 48.062 24.791 90.870 1.00 17.24 95 PRO A O 1
ATOM 579 N N . SER A 1 95 ? 49.183 26.018 89.313 1.00 16.61 96 SER A N 1
ATOM 580 C CA . SER A 1 95 ? 50.097 26.647 90.246 1.00 17.18 96 SER A CA 1
ATOM 581 C C . SER A 1 95 ? 49.357 27.712 91.057 1.00 16.45 96 SER A C 1
ATOM 582 O O . SER A 1 95 ? 48.169 27.951 90.851 1.00 14.92 96 SER A O 1
ATOM 585 N N . LYS A 1 96 ? 50.073 28.361 91.970 1.00 17.54 97 LYS A N 1
ATOM 586 C CA . LYS A 1 96 ? 49.616 29.662 92.491 1.00 17.83 97 LYS A CA 1
ATOM 587 C C . LYS A 1 96 ? 49.634 30.687 91.371 1.00 18.58 97 LYS A C 1
ATOM 588 O O . LYS A 1 96 ? 50.353 30.514 90.370 1.00 19.06 97 LYS A O 1
ATOM 594 N N . ALA A 1 97 ? 48.827 31.735 91.537 1.00 18.55 98 ALA A N 1
ATOM 595 C CA . ALA A 1 97 ? 48.872 32.900 90.677 1.00 18.84 98 ALA A CA 1
ATOM 596 C C . ALA A 1 97 ? 50.070 33.738 91.108 1.00 19.76 98 ALA A C 1
ATOM 597 O O . ALA A 1 97 ? 50.286 33.936 92.292 1.00 19.90 98 ALA A O 1
ATOM 599 N N . ILE A 1 98 ? 50.881 34.174 90.148 1.00 20.77 99 ILE A N 1
ATOM 600 C CA . ILE A 1 98 ? 52.177 34.830 90.410 1.00 20.83 99 ILE A CA 1
ATOM 601 C C . ILE A 1 98 ? 52.092 36.237 89.808 1.00 21.59 99 ILE A C 1
ATOM 602 O O . ILE A 1 98 ? 51.793 36.384 88.604 1.00 20.25 99 ILE A O 1
ATOM 607 N N . PHE A 1 99 ? 52.302 37.254 90.642 1.00 21.24 100 PHE A N 1
ATOM 608 C CA . PHE A 1 99 ? 52.215 38.625 90.204 1.00 23.58 100 PHE A CA 1
ATOM 609 C C . PHE A 1 99 ? 53.576 38.980 89.629 1.00 23.80 100 PHE A C 1
ATOM 610 O O . PHE A 1 99 ? 54.581 38.829 90.306 1.00 24.18 100 PHE A O 1
ATOM 618 N N . ALA A 1 100 ? 53.581 39.436 88.389 1.00 25.51 101 ALA A N 1
ATOM 619 C CA . ALA A 1 100 ? 54.804 39.834 87.642 1.00 28.33 101 ALA A CA 1
ATOM 620 C C . ALA A 1 100 ? 54.409 40.621 86.403 1.00 27.20 101 ALA A C 1
ATOM 621 O O . ALA A 1 100 ? 53.342 40.353 85.803 1.00 26.28 101 ALA A O 1
ATOM 623 N N . ASN A 1 101 ? 55.249 41.587 86.021 1.00 27.73 102 ASN A N 1
ATOM 624 C CA . ASN A 1 101 ? 55.020 42.433 84.826 1.00 26.42 102 ASN A CA 1
ATOM 625 C C . ASN A 1 101 ? 53.641 43.074 84.830 1.00 27.16 102 ASN A C 1
ATOM 626 O O . ASN A 1 101 ? 52.993 43.141 83.791 1.00 29.32 102 ASN A O 1
ATOM 631 N N . GLY A 1 102 ? 53.175 43.490 86.007 1.00 25.02 103 GLY A N 1
ATOM 632 C CA . GLY A 1 102 ? 51.863 44.090 86.145 1.00 24.72 103 GLY A CA 1
ATOM 633 C C . GLY A 1 102 ? 50.686 43.146 85.973 1.00 25.60 103 GLY A C 1
ATOM 634 O O . GLY A 1 102 ? 49.552 43.604 85.946 1.00 27.33 103 GLY A O 1
ATOM 635 N N . LYS A 1 103 ? 50.928 41.838 85.880 1.00 25.04 104 LYS A N 1
ATOM 636 C CA . LYS A 1 103 ? 49.873 40.868 85.559 1.00 25.22 104 LYS A CA 1
ATOM 637 C C . LYS A 1 103 ? 49.931 39.698 86.534 1.00 22.98 104 LYS A C 1
ATOM 638 O O . LYS A 1 103 ? 50.829 39.614 87.381 1.00 23.03 104 LYS A O 1
ATOM 644 N N . TYR A 1 104 ? 48.971 38.791 86.412 1.00 21.01 105 TYR A N 1
ATOM 645 C CA . TYR A 1 104 ? 49.005 37.530 87.138 1.00 20.09 105 TYR A CA 1
ATOM 646 C C . TYR A 1 104 ? 49.238 36.376 86.157 1.00 19.23 105 TYR A C 1
ATOM 647 O O . TYR A 1 104 ? 48.553 36.291 85.135 1.00 19.77 105 TYR A O 1
ATOM 656 N N . TYR A 1 105 ? 50.202 35.517 86.464 1.00 18.29 106 TYR A N 1
ATOM 657 C CA . TYR A 1 105 ? 50.478 34.304 85.669 1.00 19.17 106 TYR A CA 1
ATOM 658 C C . TYR A 1 105 ? 50.101 33.050 86.456 1.00 18.73 106 TYR A C 1
ATOM 659 O O . TYR A 1 105 ? 50.343 32.981 87.655 1.00 20.38 106 TYR A O 1
ATOM 668 N N . ILE A 1 106 ? 49.559 32.066 85.768 1.00 18.74 107 ILE A N 1
ATOM 669 C CA . ILE A 1 106 ? 49.265 30.758 86.344 1.00 19.61 107 ILE A CA 1
ATOM 670 C C . ILE A 1 106 ? 49.663 29.646 85.326 1.00 19.88 107 ILE A C 1
ATOM 671 O O . ILE A 1 106 ? 49.689 29.891 84.116 1.00 21.93 107 ILE A O 1
ATOM 676 N N . TYR A 1 107 ? 50.042 28.470 85.832 1.00 18.59 108 TYR A N 1
ATOM 677 C CA . TYR A 1 107 ? 50.658 27.414 85.021 1.00 18.00 108 TYR A CA 1
ATOM 678 C C . TYR A 1 107 ? 49.951 26.080 85.252 1.00 17.51 108 TYR A C 1
ATOM 679 O O . TYR A 1 107 ? 50.477 25.180 85.908 1.00 18.87 108 TYR A O 1
ATOM 688 N N . PRO A 1 108 ? 48.740 25.936 84.706 1.00 16.65 109 PRO A N 1
ATOM 689 C CA . PRO A 1 108 ? 48.062 24.645 84.794 1.00 16.36 109 PRO A CA 1
ATOM 690 C C . PRO A 1 108 ? 48.536 23.583 83.786 1.00 16.31 109 PRO A C 1
ATOM 691 O O . PRO A 1 108 ? 49.253 23.879 82.819 1.00 15.50 109 PRO A O 1
ATOM 695 N N . THR A 1 109 ? 48.080 22.363 84.030 1.00 15.60 110 THR A N 1
ATOM 696 C CA . THR A 1 109 ? 48.334 21.206 83.207 1.00 16.30 110 THR A CA 1
ATOM 697 C C . THR A 1 109 ? 47.004 20.904 82.513 1.00 16.78 110 THR A C 1
ATOM 698 O O . THR A 1 109 ? 46.012 20.500 83.161 1.00 16.44 110 THR A O 1
ATOM 702 N N . ILE A 1 110 ? 46.976 21.165 81.207 1.00 16.92 111 ILE A N 1
ATOM 703 C CA . ILE A 1 110 ? 45.755 21.166 80.433 1.00 17.90 111 ILE A CA 1
ATOM 704 C C . ILE A 1 110 ? 45.920 20.088 79.353 1.00 18.18 111 ILE A C 1
ATOM 705 O O . ILE A 1 110 ? 46.883 20.099 78.584 1.00 16.40 111 ILE A O 1
ATOM 710 N N . ASN A 1 111 ? 44.944 19.186 79.319 1.00 18.66 112 ASN A N 1
ATOM 711 C CA . ASN A 1 111 ? 45.006 17.934 78.566 1.00 19.83 112 ASN A CA 1
ATOM 712 C C . ASN A 1 111 ? 46.352 17.255 78.672 1.00 19.72 112 ASN A C 1
ATOM 713 O O . ASN A 1 111 ? 46.888 16.826 77.666 1.00 19.58 112 ASN A O 1
ATOM 718 N N . GLY A 1 112 ? 46.908 17.202 79.895 1.00 18.51 113 GLY A N 1
ATOM 719 C CA . GLY A 1 112 ? 48.179 16.496 80.162 1.00 18.29 113 GLY A CA 1
ATOM 720 C C . GLY A 1 112 ? 49.486 17.270 80.014 1.00 18.11 113 GLY A C 1
ATOM 721 O O . GLY A 1 112 ? 50.562 16.726 80.297 1.00 18.29 113 GLY A O 1
ATOM 722 N N . TYR A 1 113 ? 49.420 18.524 79.576 1.00 17.57 114 TYR A N 1
ATOM 723 C CA . TYR A 1 113 ? 50.609 19.327 79.349 1.00 18.33 114 TYR A CA 1
ATOM 724 C C . TYR A 1 113 ? 50.515 20.692 80.021 1.00 17.00 114 TYR A C 1
ATOM 725 O O . TYR A 1 113 ? 49.430 21.284 80.102 1.00 16.73 114 TYR A O 1
ATOM 734 N N . MET A 1 114 ? 51.666 21.211 80.441 1.00 16.44 115 MET A N 1
ATOM 735 C CA . MET A 1 114 ? 51.759 22.511 81.101 1.00 17.75 115 MET A CA 1
ATOM 736 C C . MET A 1 114 ? 51.693 23.686 80.117 1.00 18.88 115 MET A C 1
ATOM 737 O O . MET A 1 114 ? 52.338 23.640 79.061 1.00 19.29 115 MET A O 1
ATOM 742 N N . TYR A 1 115 ? 50.931 24.728 80.476 1.00 18.09 116 TYR A N 1
ATOM 743 C CA . TYR A 1 115 ? 50.794 25.962 79.708 1.00 18.74 116 TYR A CA 1
ATOM 744 C C . TYR A 1 115 ? 50.932 27.193 80.612 1.00 19.74 116 TYR A C 1
ATOM 745 O O . TYR A 1 115 ? 50.419 27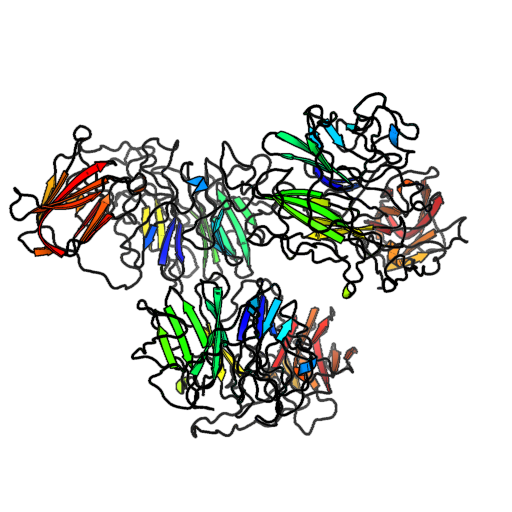.182 81.724 1.00 18.52 116 TYR A O 1
ATOM 754 N N . PRO A 1 116 ? 51.562 28.279 80.121 1.00 19.57 117 PRO A N 1
ATOM 755 C CA . PRO A 1 116 ? 51.490 29.560 80.836 1.00 19.37 117 PRO A CA 1
ATOM 756 C C . PRO A 1 116 ? 50.252 30.332 80.434 1.00 18.89 117 PRO A C 1
ATOM 757 O O . PRO A 1 116 ? 49.883 30.334 79.261 1.00 19.42 117 PRO A O 1
ATOM 761 N N . ALA A 1 117 ? 49.583 30.934 81.412 1.00 17.40 118 ALA A N 1
ATOM 762 C CA . ALA A 1 117 ? 48.386 31.705 81.178 1.00 18.18 118 ALA A CA 1
ATOM 763 C C . ALA A 1 117 ? 48.506 33.013 81.937 1.00 18.02 118 ALA A C 1
ATOM 764 O O . ALA A 1 117 ? 49.169 33.063 82.978 1.00 16.86 118 ALA A O 1
ATOM 766 N N . VAL A 1 118 ? 47.872 34.062 81.414 1.00 18.62 119 VAL A N 1
ATOM 767 C CA . VAL A 1 118 ? 48.049 35.412 81.968 1.00 20.25 119 VAL A CA 1
ATOM 768 C C . VAL A 1 118 ? 46.716 36.162 82.028 1.00 20.22 119 VAL A C 1
ATOM 769 O O . VAL A 1 118 ? 45.889 35.970 81.168 1.00 20.34 119 VAL A O 1
ATOM 773 N N . ALA A 1 119 ? 46.556 37.011 83.044 1.00 20.92 120 ALA A N 1
ATOM 774 C CA . ALA A 1 119 ? 45.378 37.861 83.262 1.00 22.19 120 ALA A CA 1
ATOM 775 C C . ALA A 1 119 ? 45.719 39.149 84.040 1.00 22.98 120 ALA A C 1
ATOM 776 O O . ALA A 1 119 ? 46.750 39.217 84.712 1.00 23.17 120 ALA A O 1
ATOM 778 N N . ASP A 1 120 ? 44.821 40.137 83.998 1.00 24.79 121 ASP A N 1
ATOM 779 C CA . ASP A 1 120 ? 44.975 41.405 84.770 1.00 26.21 121 ASP A CA 1
ATOM 780 C C . ASP A 1 120 ? 44.687 41.241 86.255 1.00 25.95 121 ASP A C 1
ATOM 781 O O . ASP A 1 120 ? 45.185 42.003 87.090 1.00 25.98 121 ASP A O 1
ATOM 786 N N . LYS A 1 121 ? 43.868 40.266 86.604 1.00 25.74 122 LYS A N 1
ATOM 787 C CA . LYS A 1 121 ? 43.558 40.024 88.006 1.00 27.75 122 LYS A CA 1
ATOM 788 C C . LYS A 1 121 ? 43.422 38.534 88.291 1.00 25.71 122 LYS A C 1
ATOM 789 O O . LYS A 1 121 ? 43.226 37.743 87.357 1.00 22.27 122 LYS A O 1
ATOM 795 N N . PRO A 1 122 ? 43.525 38.151 89.577 1.00 24.57 123 PRO A N 1
ATOM 796 C CA . PRO A 1 122 ? 43.518 36.737 89.899 1.00 23.58 123 PRO A CA 1
ATOM 797 C C . PRO A 1 122 ? 42.209 36.041 89.579 1.00 22.82 123 PRO A C 1
ATOM 798 O O . PRO A 1 122 ? 42.193 34.825 89.434 1.00 22.45 123 PRO A O 1
ATOM 802 N N . GLU A 1 123 ? 41.134 36.805 89.407 1.00 23.26 124 GLU A N 1
ATOM 803 C CA . GLU A 1 123 ? 39.842 36.244 89.041 1.00 23.75 124 GLU A CA 1
ATOM 804 C C . GLU A 1 123 ? 39.743 35.967 87.542 1.00 22.94 124 GLU A C 1
ATOM 805 O O . GLU A 1 123 ? 38.786 35.362 87.111 1.00 23.60 124 GLU A O 1
ATOM 811 N N . GLY A 1 124 ? 40.712 36.407 86.747 1.00 22.28 125 GLY A N 1
ATOM 812 C CA . GLY A 1 124 ? 40.631 36.280 85.303 1.00 22.34 125 GLY A CA 1
ATOM 813 C C . GLY A 1 124 ? 39.920 37.459 84.638 1.00 22.44 125 GLY A C 1
ATOM 814 O O . GLY A 1 124 ? 39.624 38.429 85.317 1.00 23.33 125 GLY A O 1
ATOM 815 N N . PRO A 1 125 ? 39.638 37.392 83.332 1.00 25.23 126 PRO A N 1
ATOM 816 C CA . PRO A 1 125 ? 39.874 36.199 82.502 1.00 24.54 126 PRO A CA 1
ATOM 817 C C . PRO A 1 125 ? 41.346 35.931 82.137 1.00 24.55 126 PRO A C 1
ATOM 818 O O . PRO A 1 125 ? 42.039 36.813 81.639 1.00 26.83 126 PRO A O 1
ATOM 822 N N . PHE A 1 126 ? 41.793 34.707 82.390 1.00 21.72 127 PHE A N 1
ATOM 823 C CA . PHE A 1 126 ? 43.056 34.226 81.879 1.00 20.93 127 PHE A CA 1
ATOM 824 C C . PHE A 1 126 ? 42.979 33.846 80.392 1.00 21.40 127 PHE A C 1
ATOM 825 O O . PHE A 1 126 ? 41.971 33.373 79.901 1.00 20.78 127 PHE A O 1
ATOM 833 N N . LYS A 1 127 ? 44.091 34.080 79.697 1.00 23.03 128 LYS A N 1
ATOM 834 C CA . LYS A 1 127 ? 44.321 33.666 78.318 1.00 22.71 128 LYS A CA 1
ATOM 835 C C . LYS A 1 127 ? 45.690 33.017 78.228 1.00 21.26 128 LYS A C 1
ATOM 836 O O . LYS A 1 127 ? 46.591 33.378 79.002 1.00 18.74 128 LYS A O 1
ATOM 842 N N . LEU A 1 128 ? 45.880 32.086 77.288 1.00 20.05 129 LEU A N 1
ATOM 843 C CA . LEU A 1 128 ? 47.246 31.576 77.020 1.00 20.42 129 LEU A CA 1
ATOM 844 C C . LEU A 1 128 ? 48.211 32.749 76.781 1.00 21.74 129 LEU A C 1
ATOM 845 O O . LEU A 1 128 ? 47.869 33.740 76.126 1.00 22.76 129 LEU A O 1
ATOM 850 N N . ALA A 1 129 ? 49.371 32.654 77.416 1.00 21.37 130 ALA A N 1
ATOM 851 C CA . ALA A 1 129 ? 50.372 33.677 77.394 1.00 22.95 130 ALA A CA 1
ATOM 852 C C . ALA A 1 129 ? 51.366 33.478 76.240 1.00 24.05 130 ALA A C 1
ATOM 853 O O . ALA A 1 129 ? 52.128 34.389 75.941 1.00 21.27 130 ALA A O 1
ATOM 855 N N . ARG A 1 130 ? 51.370 32.294 75.619 1.00 25.12 131 ARG A N 1
ATOM 856 C CA . ARG A 1 130 ? 52.193 32.007 74.421 1.00 26.24 131 ARG A CA 1
ATOM 857 C C . ARG A 1 130 ? 51.245 31.513 73.346 1.00 24.34 131 ARG A C 1
ATOM 858 O O . ARG A 1 130 ? 50.380 30.717 73.653 1.00 22.71 131 ARG A O 1
ATOM 866 N N . GLY A 1 131 ? 51.378 32.010 72.113 1.00 23.16 132 GLY A N 1
ATOM 867 C CA . GLY A 1 131 ? 50.534 31.567 70.974 1.00 22.90 132 GLY A CA 1
ATOM 868 C C . GLY A 1 131 ? 49.085 31.997 71.019 1.00 23.58 132 GLY A C 1
ATOM 869 O O . GLY A 1 131 ? 48.734 32.944 71.694 1.00 23.66 132 GLY A O 1
ATOM 870 N N . LYS A 1 132 ? 48.234 31.293 70.289 1.00 25.59 133 LYS A N 1
ATOM 871 C CA . LYS A 1 132 ? 46.810 31.614 70.219 1.00 26.44 133 LYS A CA 1
ATOM 872 C C . LYS A 1 132 ? 46.047 31.042 71.415 1.00 26.67 133 LYS A C 1
ATOM 873 O O . LYS A 1 132 ? 46.411 29.981 71.925 1.00 25.10 133 LYS A O 1
ATOM 879 N N . ASP A 1 133 ? 44.974 31.725 71.832 1.00 24.76 134 ASP A N 1
ATOM 880 C CA . ASP A 1 133 ? 44.176 31.308 72.983 1.00 26.10 134 ASP A CA 1
ATOM 881 C C . ASP A 1 133 ? 43.143 30.210 72.584 1.00 27.14 134 ASP A C 1
ATOM 882 O O . ASP A 1 133 ? 41.929 30.440 72.616 1.00 29.82 134 ASP A O 1
ATOM 887 N N . GLU A 1 134 ? 43.650 29.025 72.235 1.00 26.18 135 GLU A N 1
ATOM 888 C CA . GLU A 1 134 ? 42.833 27.868 71.865 1.00 28.63 135 GLU A CA 1
ATOM 889 C C . GLU A 1 134 ? 43.546 26.568 72.231 1.00 27.82 135 GLU A C 1
ATOM 890 O O . GLU A 1 134 ? 44.768 26.526 72.316 1.00 28.00 135 GLU A O 1
ATOM 896 N N . PHE A 1 135 ? 42.769 25.509 72.412 1.00 25.87 136 PHE A N 1
ATOM 897 C CA . PHE A 1 135 ? 43.304 24.181 72.691 1.00 26.20 136 PHE A CA 1
ATOM 898 C C . PHE A 1 135 ? 42.876 23.139 71.672 1.00 24.90 136 PHE A C 1
ATOM 899 O O . PHE A 1 135 ? 41.732 23.110 71.249 1.00 25.07 136 PHE A O 1
ATOM 907 N N . TYR A 1 136 ? 43.803 22.259 71.333 1.00 26.12 137 TYR A N 1
ATOM 908 C CA . TYR A 1 136 ? 43.488 20.998 70.658 1.00 26.55 137 TYR A CA 1
ATOM 909 C C . TYR A 1 136 ? 44.446 19.943 71.181 1.00 27.75 137 TYR A C 1
ATOM 910 O O . TYR A 1 136 ? 45.435 20.267 71.859 1.00 27.65 137 TYR A O 1
ATOM 919 N N . LYS A 1 137 ? 44.143 18.684 70.861 1.00 28.05 138 LYS A N 1
ATOM 920 C CA . LYS A 1 137 ? 44.885 17.527 71.370 1.00 29.50 138 LYS A CA 1
ATOM 921 C C . LYS A 1 137 ? 45.949 17.060 70.399 1.00 28.43 138 LYS A C 1
ATOM 922 O O . LYS A 1 137 ? 45.796 17.291 69.226 1.00 27.79 138 LYS A O 1
ATOM 928 N N . PRO A 1 138 ? 47.055 16.462 70.864 1.00 26.48 139 PRO A N 1
ATOM 929 C CA . PRO A 1 138 ? 47.358 16.266 72.285 1.00 25.69 139 PRO A CA 1
ATOM 930 C C . PRO A 1 138 ? 47.854 17.542 73.032 1.00 25.58 139 PRO A C 1
ATOM 931 O O . PRO A 1 138 ? 47.652 17.640 74.251 1.00 22.68 139 PRO A O 1
ATOM 935 N N . PHE A 1 139 ? 48.464 18.489 72.305 1.00 23.33 140 PHE A N 1
ATOM 936 C CA . PHE A 1 139 ? 48.975 19.745 72.885 1.00 23.43 140 PHE A CA 1
ATOM 937 C C . PHE A 1 139 ? 49.240 20.729 71.738 1.00 23.65 140 PHE A C 1
ATOM 938 O O . PHE A 1 139 ? 49.265 20.323 70.590 1.00 22.85 140 PHE A O 1
ATOM 946 N N . THR A 1 140 ? 49.473 22.000 72.046 1.00 23.50 141 THR A N 1
ATOM 947 C CA . THR A 1 140 ? 49.674 23.020 71.016 1.00 22.35 141 THR A CA 1
ATOM 948 C C . THR A 1 140 ? 51.060 23.613 71.167 1.00 23.09 141 THR A C 1
ATOM 949 O O . THR A 1 140 ? 51.727 23.380 72.167 1.00 24.36 141 THR A O 1
ATOM 953 N N . PRO A 1 141 ? 51.486 24.446 70.201 1.00 24.87 142 PRO A N 1
ATOM 954 C CA . PRO A 1 141 ? 52.770 25.130 70.405 1.00 24.33 142 PRO A CA 1
ATOM 955 C C . PRO A 1 141 ? 52.809 26.110 71.593 1.00 24.04 142 PRO A C 1
ATOM 956 O O . PRO A 1 141 ? 53.906 26.598 71.895 1.00 22.96 142 PRO A O 1
ATOM 960 N N . SER A 1 142 ? 51.641 26.407 72.220 1.00 22.36 143 SER A N 1
ATOM 961 C CA . SER A 1 142 ? 51.540 27.228 73.458 1.00 20.89 143 SER A CA 1
ATOM 962 C C . SER A 1 142 ? 52.102 26.615 74.754 1.00 20.26 143 SER A C 1
ATOM 963 O O . SER A 1 142 ? 52.129 27.281 75.803 1.00 18.75 143 SER A O 1
ATOM 966 N N . THR A 1 143 ? 52.558 25.373 74.702 1.00 19.46 144 THR A N 1
ATOM 967 C CA . THR A 1 143 ? 53.096 24.728 75.899 1.00 20.98 144 THR A CA 1
ATOM 968 C C . THR A 1 143 ? 54.213 25.521 76.583 1.00 21.00 144 THR A C 1
ATOM 969 O O . THR A 1 143 ? 54.981 26.244 75.942 1.00 20.65 144 THR A O 1
ATOM 973 N N . LEU A 1 144 ? 54.287 25.347 77.889 1.00 21.72 145 LEU A N 1
ATOM 974 C CA . LEU A 1 144 ? 55.275 25.999 78.738 1.00 21.59 145 LEU A CA 1
ATOM 975 C C . LEU A 1 144 ? 56.645 25.551 78.315 1.00 22.23 145 LEU A C 1
ATOM 976 O O . LEU A 1 144 ? 57.511 26.372 78.110 1.00 22.71 145 LEU A O 1
ATOM 981 N N . LEU A 1 145 ? 56.844 24.248 78.203 1.00 22.52 146 LEU A N 1
ATOM 982 C CA . LEU A 1 145 ? 58.133 23.720 77.752 1.00 22.76 146 LEU A CA 1
ATOM 983 C C . LEU A 1 145 ? 58.148 23.813 76.238 1.00 23.28 146 LEU A C 1
ATOM 984 O O . LEU A 1 145 ? 57.132 23.496 75.595 1.00 23.85 146 LEU A O 1
ATOM 989 N N . GLN A 1 146 ? 59.271 24.259 75.683 1.00 24.26 147 GLN A N 1
ATOM 990 C CA . GLN A 1 146 ? 59.430 24.406 74.227 1.00 26.61 147 GLN A CA 1
ATOM 991 C C . GLN A 1 146 ? 60.449 23.427 73.639 1.00 27.25 147 GLN A C 1
ATOM 992 O O . GLN A 1 146 ? 60.797 23.507 72.465 1.00 28.62 147 GLN A O 1
ATOM 998 N N . SER A 1 147 ? 60.905 22.474 74.440 1.00 28.61 148 SER A N 1
ATOM 999 C CA . SER A 1 147 ? 61.762 21.406 73.938 1.00 28.46 148 SER A CA 1
ATOM 1000 C C . SER A 1 147 ? 60.970 20.428 73.031 1.00 29.40 148 SER A C 1
ATOM 1001 O O . SER A 1 147 ? 59.735 20.402 73.036 1.00 28.11 148 SER A O 1
ATOM 1004 N N . LYS A 1 148 ? 61.698 19.636 72.252 1.00 28.41 149 LYS A N 1
ATOM 1005 C CA . LYS A 1 148 ? 61.112 18.669 71.340 1.00 29.93 149 LYS A CA 1
ATOM 1006 C C . LYS A 1 148 ? 60.113 17.749 72.052 1.00 27.79 149 LYS A C 1
ATOM 1007 O O . LYS A 1 148 ? 59.043 17.494 71.527 1.00 28.93 149 LYS A O 1
ATOM 1013 N N . ASN A 1 149 ? 60.491 17.249 73.230 1.00 25.45 150 ASN A N 1
ATOM 1014 C CA . ASN A 1 149 ? 59.594 16.538 74.136 1.00 22.89 150 ASN A CA 1
ATOM 1015 C C . ASN A 1 149 ? 59.156 17.607 75.176 1.00 23.02 150 ASN A C 1
ATOM 1016 O O . ASN A 1 149 ? 59.979 18.023 76.005 1.00 20.58 150 ASN A O 1
ATOM 1021 N N . PRO A 1 150 ? 57.889 18.076 75.106 1.00 22.24 151 PRO A N 1
ATOM 1022 C CA . PRO A 1 150 ? 57.362 19.078 76.047 1.00 23.17 151 PRO A CA 1
ATOM 1023 C C . PRO A 1 150 ? 56.562 18.504 77.237 1.00 23.04 151 PRO A C 1
ATOM 1024 O O . PRO A 1 150 ? 55.860 19.263 77.924 1.00 21.89 151 PRO A O 1
ATOM 1028 N N . GLY A 1 151 ? 56.691 17.196 77.484 1.00 23.41 152 GLY A N 1
ATOM 1029 C CA . GLY A 1 151 ? 55.986 16.517 78.565 1.00 22.16 152 GLY A CA 1
ATOM 1030 C C . GLY A 1 151 ? 56.396 16.991 79.945 1.00 22.28 152 GLY A C 1
ATOM 1031 O O . GLY A 1 151 ? 57.515 17.503 80.148 1.00 21.74 152 GLY A O 1
ATOM 1032 N N . GLY A 1 152 ? 55.469 16.810 80.891 1.00 21.57 153 GLY A N 1
ATOM 1033 C CA . GLY A 1 152 ? 55.656 17.144 82.305 1.00 19.25 153 GLY A CA 1
ATOM 1034 C C . GLY A 1 152 ? 54.375 17.766 82.860 1.00 19.08 153 GLY A C 1
ATOM 1035 O O . GLY A 1 152 ? 53.622 18.377 82.132 1.00 17.07 153 GLY A O 1
ATOM 1036 N N . ILE A 1 153 ? 54.147 17.603 84.154 1.00 18.99 154 ILE A N 1
ATOM 1037 C CA . ILE A 1 153 ? 52.936 18.088 84.824 1.00 19.59 154 ILE A CA 1
ATOM 1038 C C . ILE A 1 153 ? 53.242 18.827 86.144 1.00 18.34 154 ILE A C 1
ATOM 1039 O O . ILE A 1 153 ? 54.341 18.729 86.674 1.00 16.96 154 ILE A O 1
ATOM 1044 N N . ASP A 1 154 ? 52.238 19.520 86.689 1.00 17.87 155 ASP A N 1
ATOM 1045 C CA . ASP A 1 154 ? 52.262 19.989 88.087 1.00 18.04 155 ASP A CA 1
ATOM 1046 C C . ASP A 1 154 ? 53.309 21.080 88.332 1.00 18.27 155 ASP A C 1
ATOM 1047 O O . ASP A 1 154 ? 54.202 20.916 89.194 1.00 17.33 155 ASP A O 1
ATOM 1052 N N . ALA A 1 155 ? 53.198 22.181 87.592 1.00 18.29 156 ALA A N 1
ATOM 1053 C CA . ALA A 1 155 ? 54.106 23.315 87.738 1.00 18.85 156 ALA A CA 1
ATOM 1054 C C . ALA A 1 155 ? 53.929 23.972 89.092 1.00 19.36 156 ALA A C 1
ATOM 1055 O O . ALA A 1 155 ? 52.804 24.050 89.603 1.00 17.21 156 ALA A O 1
ATOM 1057 N N . GLU A 1 156 ? 55.061 24.427 89.649 1.00 19.12 157 GLU A N 1
ATOM 1058 C CA . GLU A 1 156 ? 55.133 25.188 90.902 1.00 19.64 157 GLU A CA 1
ATOM 1059 C C . GLU A 1 156 ? 56.168 26.331 90.676 1.00 19.97 157 GLU A C 1
ATOM 1060 O O . GLU A 1 156 ? 57.299 26.079 90.231 1.00 18.99 157 GLU A O 1
ATOM 1066 N N . ILE A 1 157 ? 55.789 27.574 90.941 1.00 20.08 158 ILE A N 1
ATOM 1067 C CA . ILE A 1 157 ? 56.666 28.714 90.660 1.00 20.63 158 ILE A CA 1
ATOM 1068 C C . ILE A 1 157 ? 57.290 29.231 91.944 1.00 21.17 158 ILE A C 1
ATOM 1069 O O . ILE A 1 157 ? 56.640 29.240 92.949 1.00 21.34 158 ILE A O 1
ATOM 1074 N N . PHE A 1 158 ? 58.550 29.659 91.908 1.00 20.80 159 PHE A N 1
ATOM 1075 C CA . PHE A 1 158 ? 59.173 30.354 93.031 1.00 20.29 159 PHE A CA 1
ATOM 1076 C C . PHE A 1 158 ? 59.906 31.572 92.486 1.00 21.95 159 PHE A C 1
ATOM 1077 O O . PHE A 1 158 ? 60.623 31.461 91.483 1.00 20.69 159 PHE A O 1
ATOM 1085 N N . VAL A 1 159 ? 59.755 32.714 93.158 1.00 22.90 160 VAL A N 1
ATOM 1086 C CA . VAL A 1 159 ? 60.535 33.925 92.849 1.00 24.16 160 VAL A CA 1
ATOM 1087 C C . VAL A 1 159 ? 61.409 34.248 94.050 1.00 24.89 160 VAL A C 1
ATOM 1088 O O . VAL A 1 159 ? 60.900 34.545 95.126 1.00 23.87 160 VAL A O 1
ATOM 1092 N N . ASP A 1 160 ? 62.726 34.171 93.869 1.00 24.64 161 ASP A N 1
ATOM 1093 C CA . ASP A 1 160 ? 63.678 34.333 94.985 1.00 26.09 161 ASP A CA 1
ATOM 1094 C C . ASP A 1 160 ? 63.859 35.829 95.329 1.00 27.47 161 ASP A C 1
ATOM 1095 O O . ASP A 1 160 ? 63.478 36.714 94.553 1.00 25.00 161 ASP A O 1
ATOM 1100 N N . ASP A 1 161 ? 64.462 36.086 96.479 1.00 30.39 162 ASP A N 1
ATOM 1101 C CA . ASP A 1 161 ? 64.795 37.448 96.922 1.00 33.47 162 ASP A CA 1
ATOM 1102 C C . ASP A 1 161 ? 65.596 38.296 95.903 1.00 35.14 162 ASP A C 1
ATOM 1103 O O . ASP A 1 161 ? 65.293 39.470 95.738 1.00 36.80 162 ASP A O 1
ATOM 1108 N N . ASP A 1 162 ? 66.540 37.703 95.168 1.00 33.87 163 ASP A N 1
ATOM 1109 C CA . ASP A 1 162 ? 67.201 38.423 94.048 1.00 33.62 163 ASP A CA 1
ATOM 1110 C C . ASP A 1 162 ? 66.331 38.657 92.788 1.00 33.19 163 ASP A C 1
ATOM 1111 O O . ASP A 1 162 ? 66.840 39.145 91.784 1.00 34.61 163 ASP A O 1
ATOM 1116 N N . GLY A 1 163 ? 65.048 38.272 92.810 1.00 33.74 164 GLY A N 1
ATOM 1117 C CA . GLY A 1 163 ? 64.141 38.463 91.674 1.00 29.69 164 GLY A CA 1
ATOM 1118 C C . GLY A 1 163 ? 64.125 37.350 90.621 1.00 27.13 164 GLY A C 1
ATOM 1119 O O . GLY A 1 163 ? 63.346 37.418 89.703 1.00 27.86 164 GLY A O 1
ATOM 1120 N N . GLN A 1 164 ? 64.968 36.335 90.758 1.00 25.82 165 GLN A N 1
ATOM 1121 C CA . GLN A 1 164 ? 65.031 35.226 89.805 1.00 26.32 165 GLN A CA 1
ATOM 1122 C C . GLN A 1 164 ? 63.837 34.290 90.015 1.00 25.81 165 GLN A C 1
ATOM 1123 O O . GLN A 1 164 ? 63.598 33.824 91.125 1.00 24.80 165 GLN A O 1
ATOM 1129 N N . ALA A 1 165 ? 63.094 34.043 88.941 1.00 24.01 166 ALA A N 1
ATOM 1130 C CA . ALA A 1 165 ? 62.010 33.078 88.950 1.00 23.76 166 ALA A CA 1
ATOM 1131 C C . ALA A 1 165 ? 62.541 31.695 88.577 1.00 23.08 166 ALA A C 1
ATOM 1132 O O . ALA A 1 165 ? 63.508 31.555 87.807 1.00 21.89 166 ALA A O 1
ATOM 1134 N N . TYR A 1 166 ? 61.903 30.683 89.165 1.00 21.78 167 TYR A N 1
ATOM 1135 C CA . TYR A 1 166 ? 62.153 29.275 88.893 1.00 21.19 167 TYR A CA 1
ATOM 1136 C C . TYR A 1 166 ? 60.808 28.595 88.702 1.00 21.39 167 TYR A C 1
ATOM 1137 O O . TYR A 1 166 ? 59.830 28.974 89.366 1.00 20.06 167 TYR A O 1
ATOM 1146 N N . VAL A 1 167 ? 60.787 27.593 87.816 1.00 20.42 168 VAL A N 1
ATOM 1147 C CA . VAL A 1 167 ? 59.672 26.662 87.673 1.00 20.69 168 VAL A CA 1
ATOM 1148 C C . VAL A 1 167 ? 60.105 25.256 88.114 1.00 19.60 168 VAL A C 1
ATOM 1149 O O . VAL A 1 167 ? 61.090 24.716 87.628 1.00 19.68 168 VAL A O 1
ATOM 1153 N N . PHE A 1 168 ? 59.364 24.670 89.048 1.00 17.90 169 PHE A N 1
ATOM 1154 C CA . PHE A 1 168 ? 59.526 23.268 89.421 1.00 17.33 169 PHE A CA 1
ATOM 1155 C C . PHE A 1 168 ? 58.353 22.510 88.812 1.00 17.66 169 PHE A C 1
ATOM 1156 O O . PHE A 1 168 ? 57.230 23.037 88.758 1.00 18.76 169 PHE A O 1
ATOM 1164 N N . TRP A 1 169 ? 58.602 21.290 88.352 1.00 16.57 170 TRP A N 1
ATOM 1165 C CA . TRP A 1 169 ? 57.528 20.405 87.924 1.00 17.80 170 TRP A CA 1
ATOM 1166 C C . TRP A 1 169 ? 57.769 18.932 88.315 1.00 16.96 170 TRP A C 1
ATOM 1167 O O . TRP A 1 169 ? 58.761 18.617 88.992 1.00 15.66 170 TRP A O 1
ATOM 1178 N N . GLY A 1 170 ? 56.860 18.060 87.865 1.00 16.64 171 GLY A N 1
ATOM 1179 C CA . GLY A 1 170 ? 56.871 16.667 88.200 1.00 16.72 171 GLY A CA 1
ATOM 1180 C C . GLY A 1 170 ? 58.167 15.956 87.849 1.00 17.52 171 GLY A C 1
ATOM 1181 O O . GLY A 1 170 ? 58.943 16.415 86.993 1.00 16.74 171 GLY A O 1
ATOM 1182 N N . ARG A 1 171 ? 58.399 14.851 88.566 1.00 17.47 172 ARG A N 1
ATOM 1183 C CA . ARG A 1 171 ? 59.585 14.003 88.417 1.00 19.70 172 ARG A CA 1
ATOM 1184 C C . ARG A 1 171 ? 60.865 14.757 88.761 1.00 19.40 172 ARG A C 1
ATOM 1185 O O . ARG A 1 171 ? 61.936 14.501 88.182 1.00 18.64 172 ARG A O 1
ATOM 1193 N N . ARG A 1 172 ? 60.723 15.684 89.702 1.00 19.23 173 ARG A N 1
ATOM 1194 C CA . ARG A 1 172 ? 61.840 16.368 90.340 1.00 19.20 173 ARG A CA 1
ATOM 1195 C C . ARG A 1 172 ? 62.594 17.351 89.447 1.00 19.59 173 ARG A C 1
ATOM 1196 O O . ARG A 1 172 ? 63.736 17.753 89.796 1.00 19.37 173 ARG A O 1
ATOM 1204 N N . HIS A 1 173 ? 61.951 17.810 88.370 1.00 17.73 174 HIS A N 1
ATOM 1205 C CA . HIS A 1 173 ? 62.553 18.830 87.508 1.00 19.32 174 HIS A CA 1
ATOM 1206 C C . HIS A 1 173 ? 62.500 20.287 88.067 1.00 20.23 174 HIS A C 1
ATOM 1207 O O . HIS A 1 173 ? 61.560 20.706 88.765 1.00 19.92 174 HIS A O 1
ATOM 1214 N N . VAL A 1 174 ? 63.513 21.057 87.708 1.00 19.54 175 VAL A N 1
ATOM 1215 C CA . VAL A 1 174 ? 63.560 22.481 87.987 1.00 20.00 175 VAL A CA 1
ATOM 1216 C C . VAL A 1 174 ? 64.404 23.189 86.917 1.00 20.33 175 VAL A C 1
ATOM 1217 O O . VAL A 1 174 ? 65.378 22.634 86.421 1.00 19.97 175 VAL A O 1
ATOM 1221 N N . ALA A 1 175 ? 64.006 24.400 86.578 1.00 20.94 176 ALA A N 1
ATOM 1222 C CA . ALA A 1 175 ? 64.780 25.277 85.696 1.00 21.61 176 ALA A CA 1
ATOM 1223 C C . ALA A 1 175 ? 64.442 26.715 86.040 1.00 22.81 176 ALA A C 1
ATOM 1224 O O . ALA A 1 175 ? 63.369 26.983 86.611 1.00 21.15 176 ALA A O 1
ATOM 1226 N N . LYS A 1 176 ? 65.325 27.636 85.663 1.00 21.51 177 LYS A N 1
ATOM 1227 C CA . LYS A 1 176 ? 65.029 29.063 85.734 1.00 23.00 177 LYS A CA 1
ATOM 1228 C C . LYS A 1 176 ? 63.945 29.417 84.727 1.00 24.63 177 LYS A C 1
ATOM 1229 O O . LYS A 1 176 ? 63.806 28.772 83.677 1.00 24.17 177 LYS A O 1
ATOM 1235 N N . LEU A 1 177 ? 63.175 30.431 85.078 1.00 23.22 178 LEU A N 1
ATOM 1236 C CA . LEU A 1 177 ? 62.118 30.935 84.261 1.00 25.18 178 LEU A CA 1
ATOM 1237 C C . LEU A 1 177 ? 62.499 32.389 83.984 1.00 25.29 178 LEU A C 1
ATOM 1238 O O . LEU A 1 177 ? 62.823 33.113 84.910 1.00 26.38 178 LEU A O 1
ATOM 1243 N N A ASN A 1 178 ? 62.410 32.797 82.719 0.50 25.83 179 ASN A N 1
ATOM 1244 N N B ASN A 1 178 ? 62.512 32.803 82.722 0.50 26.58 179 ASN A N 1
ATOM 1245 C CA A ASN A 1 178 ? 62.730 34.162 82.262 0.50 25.83 179 ASN A CA 1
ATOM 1246 C CA B ASN A 1 178 ? 62.919 34.174 82.376 0.50 27.06 179 ASN A CA 1
ATOM 1247 C C A ASN A 1 178 ? 61.782 35.208 82.878 0.50 27.32 179 ASN A C 1
ATOM 1248 C C B ASN A 1 178 ? 61.821 35.198 82.760 0.50 28.27 179 ASN A C 1
ATOM 1249 O O A ASN A 1 178 ? 60.686 34.884 83.349 0.50 26.14 179 ASN A O 1
ATOM 1250 O O B ASN A 1 178 ? 60.648 34.852 82.890 0.50 28.11 179 ASN A O 1
ATOM 1259 N N . GLU A 1 179 ? 62.225 36.459 82.917 1.00 28.10 180 GLU A N 1
ATOM 1260 C CA . GLU A 1 179 ? 61.361 37.561 83.378 1.00 28.25 180 GLU A CA 1
ATOM 1261 C C . GLU A 1 179 ? 60.062 37.781 82.548 1.00 24.64 180 GLU A C 1
ATOM 1262 O O . GLU A 1 179 ? 59.089 38.332 83.059 1.00 23.01 180 GLU A O 1
ATOM 1268 N N . ASP A 1 180 ? 60.016 37.300 81.304 1.00 22.41 181 ASP A N 1
ATOM 1269 C CA . ASP A 1 180 ? 58.751 37.288 80.545 1.00 23.46 181 ASP A CA 1
ATOM 1270 C C . ASP A 1 180 ? 57.690 36.283 81.090 1.00 22.48 181 ASP A C 1
ATOM 1271 O O . ASP A 1 180 ? 56.543 36.307 80.666 1.00 21.06 181 ASP A O 1
ATOM 1276 N N . MET A 1 181 ? 58.128 35.349 81.940 1.00 23.75 182 MET A N 1
ATOM 1277 C CA . MET A 1 181 ? 57.274 34.395 82.657 1.00 25.61 182 MET A CA 1
ATOM 1278 C C . MET A 1 181 ? 56.725 33.279 81.783 1.00 26.82 182 MET A C 1
ATOM 1279 O O . MET A 1 181 ? 55.856 32.509 82.216 1.00 26.25 182 MET A O 1
ATOM 1284 N N . ILE A 1 182 ? 57.285 33.146 80.577 1.00 26.65 183 ILE A N 1
ATOM 1285 C CA . ILE A 1 182 ? 56.862 32.115 79.632 1.00 29.87 183 ILE A CA 1
ATOM 1286 C C . ILE A 1 182 ? 57.999 31.302 78.988 1.00 27.95 183 ILE A C 1
ATOM 1287 O O . ILE A 1 182 ? 57.731 30.309 78.346 1.00 28.39 183 ILE A O 1
ATOM 1292 N N . THR A 1 183 ? 59.246 31.754 79.109 1.00 27.44 184 THR A N 1
ATOM 1293 C CA . THR A 1 183 ? 60.390 31.128 78.439 1.00 25.46 184 THR A CA 1
ATOM 1294 C C . THR A 1 183 ? 61.141 30.435 79.550 1.00 23.52 184 THR A C 1
ATOM 1295 O O . THR A 1 183 ? 61.712 31.078 80.431 1.00 22.60 184 THR A O 1
ATOM 1299 N N . VAL A 1 184 ? 61.118 29.114 79.517 1.00 22.52 185 VAL A N 1
ATOM 1300 C CA . VAL A 1 184 ? 61.898 28.327 80.428 1.00 23.84 185 VAL A CA 1
ATOM 1301 C C . VAL A 1 184 ? 63.346 28.287 79.889 1.00 27.64 185 VAL A C 1
ATOM 1302 O O . VAL A 1 184 ? 63.565 28.171 78.698 1.00 26.35 185 VAL A O 1
ATOM 1306 N N . ASP A 1 185 ? 64.308 28.413 80.790 1.00 29.35 186 ASP A N 1
ATOM 1307 C CA . ASP A 1 185 ? 65.722 28.338 80.486 1.00 33.03 186 ASP A CA 1
ATOM 1308 C C . ASP A 1 185 ? 66.040 26.939 79.934 1.00 34.58 186 ASP A C 1
ATOM 1309 O O . ASP A 1 185 ? 65.444 25.934 80.369 1.00 35.23 186 ASP A O 1
ATOM 1314 N N . SER A 1 186 ? 66.992 26.887 79.005 1.00 31.28 187 SER A N 1
ATOM 1315 C CA . SER A 1 186 ? 67.409 25.633 78.376 1.00 34.16 187 SER A CA 1
ATOM 1316 C C . SER A 1 186 ? 68.143 24.659 79.328 1.00 35.87 187 SER A C 1
ATOM 1317 O O . SER A 1 186 ? 68.210 23.483 79.029 1.00 39.34 187 SER A O 1
ATOM 1320 N N . VAL A 1 187 ? 68.676 25.141 80.456 1.00 35.43 188 VAL A N 1
ATOM 1321 C CA . VAL A 1 187 ? 69.348 24.303 81.453 1.00 34.74 188 VAL A CA 1
ATOM 1322 C C . VAL A 1 187 ? 68.323 23.788 82.476 1.00 32.55 188 VAL A C 1
ATOM 1323 O O . VAL A 1 187 ? 67.845 24.547 83.319 1.00 33.36 188 VAL A O 1
ATOM 1327 N N . VAL A 1 188 ? 67.993 22.505 82.373 1.00 29.40 189 VAL A N 1
ATOM 1328 C CA . VAL A 1 188 ? 67.040 21.828 83.249 1.00 28.60 189 VAL A CA 1
ATOM 1329 C C . VAL A 1 188 ? 67.820 20.887 84.144 1.00 28.75 189 VAL A C 1
ATOM 1330 O O . VAL A 1 188 ? 68.632 20.105 83.661 1.00 28.58 189 VAL A O 1
ATOM 1334 N N . GLN A 1 189 ? 67.578 20.956 85.445 1.00 27.15 190 GLN A N 1
ATOM 1335 C CA . GLN A 1 189 ? 68.147 19.975 86.356 1.00 28.97 190 GLN A CA 1
ATOM 1336 C C . GLN A 1 189 ? 67.092 19.107 87.009 1.00 25.43 190 GLN A C 1
ATOM 1337 O O . GLN A 1 189 ? 65.903 19.421 87.003 1.00 24.78 190 GLN A O 1
ATOM 1343 N N . VAL A 1 190 ? 67.553 17.988 87.528 1.00 23.46 191 VAL A N 1
ATOM 1344 C CA . VAL A 1 190 ? 66.734 17.056 88.248 1.00 22.96 191 VAL A CA 1
ATOM 1345 C C . VAL A 1 190 ? 67.305 17.009 89.644 1.00 22.67 191 VAL A C 1
ATOM 1346 O O . VAL A 1 190 ? 68.486 16.833 89.809 1.00 23.40 191 VAL A O 1
ATOM 1350 N N . ILE A 1 191 ? 66.449 17.181 90.642 1.00 22.31 192 ILE A N 1
ATOM 1351 C CA . ILE A 1 191 ? 66.866 17.298 92.035 1.00 21.73 192 ILE A CA 1
ATOM 1352 C C . ILE A 1 191 ? 67.062 15.907 92.600 1.00 22.49 192 ILE A C 1
ATOM 1353 O O . ILE A 1 191 ? 66.229 15.004 92.396 1.00 21.73 192 ILE A O 1
ATOM 1358 N N . SER A 1 192 ? 68.151 15.757 93.342 1.00 23.50 193 SER A N 1
ATOM 1359 C CA . SER A 1 192 ? 68.480 14.511 94.006 1.00 24.86 193 SER A CA 1
ATOM 1360 C C . SER A 1 192 ? 67.749 14.400 95.363 1.00 24.75 193 SER A C 1
ATOM 1361 O O . SER A 1 192 ? 67.785 15.317 96.185 1.00 28.36 193 SER A O 1
ATOM 1364 N N . THR A 1 193 ? 67.060 13.282 95.565 1.00 24.55 194 THR A N 1
ATOM 1365 C CA . THR A 1 193 ? 66.328 12.985 96.779 1.00 23.98 194 THR A CA 1
ATOM 1366 C C . THR A 1 193 ? 66.701 11.569 97.234 1.00 25.72 194 THR A C 1
ATOM 1367 O O . THR A 1 193 ? 67.075 10.741 96.416 1.00 24.32 194 THR A O 1
ATOM 1371 N N . PRO A 1 194 ? 66.634 11.276 98.544 1.00 28.61 195 PRO A N 1
ATOM 1372 C CA . PRO A 1 194 ? 66.948 9.900 98.955 1.00 29.32 195 PRO A CA 1
ATOM 1373 C C . PRO A 1 194 ? 65.815 8.909 98.661 1.00 31.56 195 PRO A C 1
ATOM 1374 O O . PRO A 1 194 ? 66.073 7.715 98.568 1.00 32.78 195 PRO A O 1
ATOM 1378 N N . ARG A 1 195 ? 64.571 9.382 98.544 1.00 31.59 196 ARG A N 1
ATOM 1379 C CA . ARG A 1 195 ? 63.477 8.509 98.139 1.00 31.91 196 ARG A CA 1
ATOM 1380 C C . ARG A 1 195 ? 63.280 8.649 96.640 1.00 34.62 196 ARG A C 1
ATOM 1381 O O . ARG A 1 195 ? 63.345 9.765 96.078 1.00 32.99 196 ARG A O 1
ATOM 1389 N N . LYS A 1 196 ? 63.094 7.494 95.998 1.00 35.84 197 LYS A N 1
ATOM 1390 C CA . LYS A 1 196 ? 63.384 7.317 94.576 1.00 38.34 197 LYS A CA 1
ATOM 1391 C C . LYS A 1 196 ? 62.188 7.108 93.635 1.00 34.26 197 LYS A C 1
ATOM 1392 O O . LYS A 1 196 ? 62.357 7.205 92.425 1.00 36.46 197 LYS A O 1
ATOM 1398 N N . GLU A 1 197 ? 61.001 6.838 94.159 1.00 31.20 198 GLU A N 1
ATOM 1399 C CA . GLU A 1 197 ? 59.859 6.475 93.309 1.00 32.26 198 GLU A CA 1
ATOM 1400 C C . GLU A 1 197 ? 59.453 7.607 92.351 1.00 28.52 198 GLU A C 1
ATOM 1401 O O . GLU A 1 197 ? 59.928 8.734 92.479 1.00 25.07 198 GLU A O 1
ATOM 1403 N N . TYR A 1 198 ? 58.546 7.302 91.426 1.00 24.63 199 TYR A N 1
ATOM 1404 C CA . TYR A 1 198 ? 57.814 8.340 90.695 1.00 24.34 199 TYR A CA 1
ATOM 1405 C C . TYR A 1 198 ? 57.341 9.509 91.656 1.00 21.50 199 TYR A C 1
ATOM 1406 O O . TYR A 1 198 ? 56.750 9.275 92.679 1.00 18.96 199 TYR A O 1
ATOM 1415 N N . SER A 1 199 ? 57.650 10.753 91.314 1.00 21.10 200 SER A N 1
ATOM 1416 C CA . SER A 1 199 ? 57.248 11.903 92.110 1.00 20.96 200 SER A CA 1
ATOM 1417 C C . SER A 1 199 ? 56.487 12.927 91.277 1.00 20.62 200 SER A C 1
ATOM 1418 O O . SER A 1 199 ? 56.819 13.156 90.124 1.00 19.12 200 SER A O 1
ATOM 1421 N N . GLU A 1 200 ? 55.485 13.557 91.894 1.00 20.27 201 GLU A N 1
ATOM 1422 C CA . GLU A 1 200 ? 54.765 14.668 91.306 1.00 20.37 201 GLU A CA 1
ATOM 1423 C C . GLU A 1 200 ? 54.472 15.719 92.397 1.00 18.81 201 GLU A C 1
ATOM 1424 O O . GLU A 1 200 ? 55.087 15.693 93.475 1.00 17.05 201 GLU A O 1
ATOM 1430 N N . GLY A 1 201 ? 53.623 16.699 92.076 1.00 17.93 202 GLY A N 1
ATOM 1431 C CA . GLY A 1 201 ? 53.180 17.686 93.037 1.00 17.52 202 GLY A CA 1
ATOM 1432 C C . GLY A 1 201 ? 54.245 18.407 93.849 1.00 17.22 202 GLY A C 1
ATOM 1433 O O . GLY A 1 201 ? 54.089 18.541 95.067 1.00 15.82 202 GLY A O 1
ATOM 1434 N N . PRO A 1 202 ? 55.317 18.922 93.180 1.00 17.13 203 PRO A N 1
ATOM 1435 C CA . PRO A 1 202 ? 56.333 19.644 93.959 1.00 16.57 203 PRO A CA 1
ATOM 1436 C C . PRO A 1 202 ? 55.777 20.873 94.665 1.00 16.44 203 PRO A C 1
ATOM 1437 O O . PRO A 1 202 ? 54.887 21.557 94.128 1.00 16.62 203 PRO A O 1
ATOM 1441 N N . ILE A 1 203 ? 56.301 21.116 95.869 1.00 17.18 204 ILE A N 1
ATOM 1442 C CA . ILE A 1 203 ? 56.036 22.287 96.671 1.00 17.79 204 ILE A CA 1
ATOM 1443 C C . ILE A 1 203 ? 57.414 22.852 96.994 1.00 18.02 204 ILE A C 1
ATOM 1444 O O . ILE A 1 203 ? 58.308 22.116 97.410 1.00 17.34 204 ILE A O 1
ATOM 1449 N N . PHE A 1 204 ? 57.578 24.153 96.808 1.00 18.57 205 PHE A N 1
ATOM 1450 C CA . PHE A 1 204 ? 58.840 24.820 97.116 1.00 18.86 205 PHE A CA 1
ATOM 1451 C C . PHE A 1 204 ? 58.609 26.124 97.868 1.00 18.77 205 PHE A C 1
ATOM 1452 O O . PHE A 1 204 ? 57.768 26.910 97.486 1.00 17.21 205 PHE A O 1
ATOM 1460 N N . PHE A 1 205 ? 59.385 26.369 98.917 1.00 20.00 206 PHE A N 1
ATOM 1461 C CA . PHE A 1 205 ? 59.355 27.671 99.600 1.00 19.48 206 PHE A CA 1
ATOM 1462 C C . PHE A 1 205 ? 60.654 27.960 100.372 1.00 20.37 206 PHE A C 1
ATOM 1463 O O . PHE A 1 205 ? 61.454 27.048 100.687 1.00 18.92 206 PHE A O 1
ATOM 1471 N N . LYS A 1 206 ? 60.836 29.245 100.680 1.00 21.77 207 LYS A N 1
ATOM 1472 C CA . LYS A 1 206 ? 62.046 29.729 101.376 1.00 23.13 207 LYS A CA 1
ATOM 1473 C C . LYS A 1 206 ? 61.608 30.316 102.707 1.00 22.97 207 LYS A C 1
ATOM 1474 O O . LYS A 1 206 ? 60.694 31.116 102.724 1.00 22.47 207 LYS A O 1
ATOM 1480 N N . ARG A 1 207 ? 62.250 29.921 103.800 1.00 23.89 208 ARG A N 1
ATOM 1481 C CA . ARG A 1 207 ? 61.977 30.484 105.130 1.00 25.20 208 ARG A CA 1
ATOM 1482 C C . ARG A 1 207 ? 63.287 30.668 105.891 1.00 25.14 208 ARG A C 1
ATOM 1483 O O . ARG A 1 207 ? 64.011 29.676 106.123 1.00 23.63 208 ARG A O 1
ATOM 1491 N N . LYS A 1 208 ? 63.550 31.904 106.329 1.00 26.46 209 LYS A N 1
ATOM 1492 C CA . LYS A 1 208 ? 64.764 32.242 107.101 1.00 27.91 209 LYS A CA 1
ATOM 1493 C C . LYS A 1 208 ? 66.050 31.696 106.461 1.00 25.79 209 LYS A C 1
ATOM 1494 O O . LYS A 1 208 ? 66.827 30.966 107.087 1.00 22.53 209 LYS A O 1
ATOM 1500 N N . GLY A 1 209 ? 66.227 32.022 105.192 1.00 25.09 210 GLY A N 1
ATOM 1501 C CA . GLY A 1 209 ? 67.398 31.586 104.442 1.00 26.90 210 GLY A CA 1
ATOM 1502 C C . GLY A 1 209 ? 67.537 30.100 104.153 1.00 25.80 210 GLY A C 1
ATOM 1503 O O . GLY A 1 209 ? 68.587 29.661 103.698 1.00 25.83 210 GLY A O 1
ATOM 1504 N N . ILE A 1 210 ? 66.502 29.311 104.412 1.00 24.89 211 ILE A N 1
ATOM 1505 C CA . ILE A 1 210 ? 66.525 27.901 104.056 1.00 24.74 211 ILE A CA 1
ATOM 1506 C C . ILE A 1 210 ? 65.477 27.665 102.960 1.00 23.47 211 ILE A C 1
ATOM 1507 O O . ILE A 1 210 ? 64.309 28.068 103.093 1.00 20.79 211 ILE A O 1
ATOM 1512 N N . TYR A 1 211 ? 65.911 26.995 101.895 1.00 23.28 212 TYR A N 1
ATOM 1513 C CA . TYR A 1 211 ? 65.017 26.543 100.820 1.00 21.76 212 TYR A CA 1
ATOM 1514 C C . TYR A 1 211 ? 64.507 25.130 101.126 1.00 20.90 212 TYR A C 1
ATOM 1515 O O . TYR A 1 211 ? 65.309 24.226 101.431 1.00 19.57 212 TYR A O 1
ATOM 1524 N N . TYR A 1 212 ? 63.196 24.923 100.985 1.00 18.98 213 TYR A N 1
ATOM 1525 C CA . TYR A 1 212 ? 62.548 23.620 101.237 1.00 18.62 213 TYR A CA 1
ATOM 1526 C C . TYR A 1 212 ? 61.918 23.069 99.941 1.00 17.77 213 TYR A C 1
ATOM 1527 O O . TYR A 1 212 ? 61.109 23.751 99.305 1.00 16.58 213 TYR A O 1
ATOM 1536 N N . TYR A 1 213 ? 62.285 21.845 99.574 1.00 18.04 214 TYR A N 1
ATOM 1537 C CA . TYR A 1 213 ? 61.730 21.166 98.382 1.00 17.67 214 TYR A CA 1
ATOM 1538 C C . TYR A 1 213 ? 60.946 19.984 98.848 1.00 17.52 214 TYR A C 1
ATOM 1539 O O . TYR A 1 213 ? 61.526 19.045 99.377 1.00 17.13 214 TYR A O 1
ATOM 1548 N N . LEU A 1 214 ? 59.623 20.046 98.672 1.00 18.35 215 LEU A N 1
ATOM 1549 C CA . LEU A 1 214 ? 58.711 18.961 99.076 1.00 18.66 215 LEU A CA 1
ATOM 1550 C C . LEU A 1 214 ? 58.248 18.216 97.824 1.00 17.57 215 LEU A C 1
ATOM 1551 O O . LEU A 1 214 ? 57.934 18.851 96.827 1.00 17.58 215 LEU A O 1
ATOM 1556 N N . TYR A 1 215 ? 58.208 16.892 97.876 1.00 17.38 216 TYR A N 1
ATOM 1557 C CA . TYR A 1 215 ? 57.872 16.081 96.707 1.00 18.40 216 TYR A CA 1
ATOM 1558 C C . TYR A 1 215 ? 57.067 14.865 97.120 1.00 18.32 216 TYR A C 1
ATOM 1559 O O . TYR A 1 215 ? 57.344 14.273 98.148 1.00 17.94 216 TYR A O 1
ATOM 1568 N N . THR A 1 216 ? 56.072 14.498 96.306 1.00 18.79 217 THR A N 1
ATOM 1569 C CA . THR A 1 216 ? 55.273 13.331 96.601 1.00 18.84 217 THR A CA 1
ATOM 1570 C C . THR A 1 216 ? 56.020 12.058 96.227 1.00 19.59 217 THR A C 1
ATOM 1571 O O . THR A 1 216 ? 56.832 12.066 95.302 1.00 19.84 217 THR A O 1
ATOM 1575 N N A ILE A 1 217 ? 55.692 10.997 96.964 0.50 21.18 218 ILE A N 1
ATOM 1576 N N B ILE A 1 217 ? 55.782 10.990 96.981 0.50 19.54 218 ILE A N 1
ATOM 1577 C CA A ILE A 1 217 ? 56.065 9.610 96.695 0.50 22.49 218 ILE A CA 1
ATOM 1578 C CA B ILE A 1 217 ? 56.038 9.621 96.523 0.50 19.91 218 ILE A CA 1
ATOM 1579 C C A ILE A 1 217 ? 54.778 8.761 96.777 0.50 22.30 218 ILE A C 1
ATOM 1580 C C B ILE A 1 217 ? 54.763 8.795 96.712 0.50 20.76 218 ILE A C 1
ATOM 1581 O O A ILE A 1 217 ? 53.879 9.103 97.540 0.50 21.95 218 ILE A O 1
ATOM 1582 O O B ILE A 1 217 ? 53.873 9.180 97.465 0.50 20.52 218 ILE A O 1
ATOM 1591 N N . GLY A 1 218 ? 54.689 7.671 96.009 1.00 21.65 219 GLY A N 1
ATOM 1592 C CA . GLY A 1 218 ? 53.507 6.791 96.022 1.00 20.95 219 GLY A CA 1
ATOM 1593 C C . GLY A 1 218 ? 52.306 7.369 95.287 1.00 21.01 219 GLY A C 1
ATOM 1594 O O . GLY A 1 218 ? 52.404 8.359 94.542 1.00 21.96 219 GLY A O 1
ATOM 1595 N N . GLY A 1 219 ? 51.154 6.747 95.487 1.00 20.44 220 GLY A N 1
ATOM 1596 C CA . GLY A 1 219 ? 49.871 7.253 94.959 1.00 20.45 220 GLY A CA 1
ATOM 1597 C C . GLY A 1 219 ? 48.723 6.611 95.729 1.00 22.27 220 GLY A C 1
ATOM 1598 O O . GLY A 1 219 ? 48.957 5.694 96.547 1.00 21.18 220 GLY A O 1
ATOM 1599 N N . ASP A 1 220 ? 47.500 7.113 95.494 1.00 22.34 221 ASP A N 1
ATOM 1600 C CA . ASP A 1 220 ? 46.299 6.670 96.202 1.00 21.63 221 ASP A CA 1
ATOM 1601 C C . ASP A 1 220 ? 46.543 6.682 97.719 1.00 21.79 221 ASP A C 1
ATOM 1602 O O . ASP A 1 220 ? 47.033 7.674 98.224 1.00 19.89 221 ASP A O 1
ATOM 1607 N N . GLU A 1 221 ? 46.214 5.613 98.447 1.00 20.54 222 GLU A N 1
ATOM 1608 C CA . GLU A 1 221 ? 46.372 5.608 99.914 1.00 21.99 222 GLU A CA 1
ATOM 1609 C C . GLU A 1 221 ? 47.826 5.717 100.386 1.00 20.72 222 GLU A C 1
ATOM 1610 O O . GLU A 1 221 ? 48.071 6.206 101.496 1.00 18.97 222 GLU A O 1
ATOM 1616 N N . LYS A 1 222 ? 48.763 5.280 99.542 1.00 21.53 223 LYS A N 1
ATOM 1617 C CA . LYS A 1 222 ? 50.218 5.329 99.818 1.00 23.35 223 LYS A CA 1
ATOM 1618 C C . LYS A 1 222 ? 50.899 6.676 99.493 1.00 21.67 223 LYS A C 1
ATOM 1619 O O . LYS A 1 222 ? 52.092 6.831 99.684 1.00 20.89 223 LYS A O 1
ATOM 1625 N N . TYR A 1 223 ? 50.140 7.632 98.967 1.00 21.25 224 TYR A N 1
ATOM 1626 C CA . TYR A 1 223 ? 50.624 8.991 98.761 1.00 21.05 224 TYR A CA 1
ATOM 1627 C C . TYR A 1 223 ? 51.300 9.509 100.054 1.00 21.10 224 TYR A C 1
ATOM 1628 O O . TYR A 1 223 ? 50.729 9.411 101.157 1.00 18.73 224 TYR A O 1
ATOM 1637 N N . GLN A 1 224 ? 52.516 10.026 99.893 1.00 20.48 225 GLN A N 1
ATOM 1638 C CA . GLN A 1 224 ? 53.280 10.663 100.966 1.00 20.53 225 GLN A CA 1
ATOM 1639 C C . GLN A 1 224 ? 53.990 11.898 100.409 1.00 19.55 225 GLN A C 1
ATOM 1640 O O . GLN A 1 224 ? 54.300 11.917 99.230 1.00 19.80 225 GLN A O 1
ATOM 1646 N N . TYR A 1 225 ? 54.255 12.890 101.258 1.00 17.88 226 TYR A N 1
ATOM 1647 C CA . TYR A 1 225 ? 55.246 13.956 100.968 1.00 16.83 226 TYR A CA 1
ATOM 1648 C C . TYR A 1 225 ? 56.525 13.761 101.755 1.00 16.68 226 TYR A C 1
ATOM 1649 O O . TYR A 1 225 ? 56.499 13.562 102.967 1.00 17.10 226 TYR A O 1
ATOM 1658 N N . ALA A 1 226 ? 57.646 13.876 101.057 1.00 17.37 227 ALA A N 1
ATOM 1659 C CA . ALA A 1 226 ? 58.948 13.892 101.662 1.00 16.72 227 ALA A CA 1
ATOM 1660 C C . ALA A 1 226 ? 59.600 15.216 101.270 1.00 18.45 227 ALA A C 1
ATOM 1661 O O . ALA A 1 226 ? 59.083 15.970 100.401 1.00 18.27 227 ALA A O 1
ATOM 1663 N N . TYR A 1 227 ? 60.716 15.542 101.906 1.00 18.40 228 TYR A N 1
ATOM 1664 C CA . TYR A 1 227 ? 61.402 16.767 101.535 1.00 19.28 228 TYR A CA 1
ATOM 1665 C C . TYR A 1 227 ? 62.896 16.704 101.663 1.00 19.12 228 TYR A C 1
ATOM 1666 O O . TYR A 1 227 ? 63.448 15.811 102.310 1.00 19.38 228 TYR A O 1
ATOM 1675 N N . VAL A 1 228 ? 63.526 17.715 101.084 1.00 20.50 229 VAL A N 1
ATOM 1676 C CA . VAL A 1 228 ? 64.943 17.981 101.266 1.00 21.48 229 VAL A CA 1
ATOM 1677 C C . VAL A 1 228 ? 65.086 19.482 101.416 1.00 22.53 229 VAL A C 1
ATOM 1678 O O . VAL A 1 228 ? 64.143 20.209 101.100 1.00 22.39 229 VAL A O 1
ATOM 1682 N N . MET A 1 229 ? 66.276 19.924 101.840 1.00 23.47 230 MET A N 1
ATOM 1683 C CA . MET A 1 229 ? 66.576 21.332 102.198 1.00 25.52 230 MET A CA 1
ATOM 1684 C C . MET A 1 229 ? 67.908 21.780 101.618 1.00 24.97 230 MET A C 1
ATOM 1685 O O . MET A 1 229 ? 68.836 20.985 101.530 1.00 24.88 230 MET A O 1
ATOM 1690 N N . SER A 1 230 ? 67.997 23.057 101.277 1.00 26.05 231 SER A N 1
ATOM 1691 C CA . SER A 1 230 ? 69.229 23.697 100.846 1.00 27.85 231 SER A CA 1
ATOM 1692 C C . SER A 1 230 ? 69.397 25.077 101.487 1.00 28.67 231 SER A C 1
ATOM 1693 O O . SER A 1 230 ? 68.454 25.825 101.628 1.00 28.61 231 SER A O 1
ATOM 1696 N N . ARG A 1 231 ? 70.629 25.401 101.854 1.00 31.56 232 ARG A N 1
ATOM 1697 C CA . ARG A 1 231 ? 71.019 26.762 102.149 1.00 32.92 232 ARG A CA 1
ATOM 1698 C C . ARG A 1 231 ? 71.749 27.430 100.991 1.00 33.13 232 ARG A C 1
ATOM 1699 O O . ARG A 1 231 ? 72.203 28.570 101.142 1.00 33.01 232 ARG A O 1
ATOM 1707 N N . VAL A 1 232 ? 71.839 26.772 99.832 1.00 31.09 233 VAL A N 1
ATOM 1708 C CA . VAL A 1 232 ? 72.616 27.308 98.707 1.00 30.30 233 VAL A CA 1
ATOM 1709 C C . VAL A 1 232 ? 71.755 28.041 97.667 1.00 30.91 233 VAL A C 1
ATOM 1710 O O . VAL A 1 232 ? 71.975 29.226 97.381 1.00 30.34 233 VAL A O 1
ATOM 1714 N N . SER A 1 233 ? 70.799 27.330 97.077 1.00 27.83 234 SER A N 1
ATOM 1715 C CA . SER A 1 233 ? 69.981 27.887 96.008 1.00 27.99 234 SER A CA 1
ATOM 1716 C C . SER A 1 233 ? 68.732 27.035 95.769 1.00 26.74 234 SER A C 1
ATOM 1717 O O . SER A 1 233 ? 68.680 25.885 96.194 1.00 24.78 234 SER A O 1
ATOM 1720 N N . PRO A 1 234 ? 67.758 27.572 95.025 1.00 26.57 235 PRO A N 1
ATOM 1721 C CA . PRO A 1 234 ? 66.588 26.740 94.710 1.00 26.27 235 PRO A CA 1
ATOM 1722 C C . PRO A 1 234 ? 66.885 25.555 93.792 1.00 26.72 235 PRO A C 1
ATOM 1723 O O . PRO A 1 234 ? 66.050 24.665 93.670 1.00 26.10 235 PRO A O 1
ATOM 1727 N N . MET A 1 235 ? 68.039 25.555 93.126 1.00 29.83 236 MET A N 1
ATOM 1728 C CA . MET A 1 235 ? 68.481 24.399 92.330 1.00 30.44 236 MET A CA 1
ATOM 1729 C C . MET A 1 235 ? 69.530 23.549 93.052 1.00 33.54 236 MET A C 1
ATOM 1730 O O . MET A 1 235 ? 70.170 22.698 92.432 1.00 35.79 236 MET A O 1
ATOM 1735 N N . GLY A 1 236 ? 69.687 23.745 94.365 1.00 30.45 237 GLY A N 1
ATOM 1736 C CA . GLY A 1 236 ? 70.551 22.886 95.177 1.00 31.16 237 GLY A CA 1
ATOM 1737 C C . GLY A 1 236 ? 71.980 23.422 95.323 1.00 33.13 237 GLY A C 1
ATOM 1738 O O . GLY A 1 236 ? 72.244 24.583 94.964 1.00 28.76 237 GLY A O 1
ATOM 1739 N N . PRO A 1 237 ? 72.905 22.610 95.850 1.00 33.88 238 PRO A N 1
ATOM 1740 C CA . PRO A 1 237 ? 72.657 21.236 96.322 1.00 34.06 238 PRO A CA 1
ATOM 1741 C C . PRO A 1 237 ? 71.755 21.145 97.558 1.00 32.01 238 PRO A C 1
ATOM 1742 O O . PRO A 1 237 ? 71.750 22.058 98.387 1.00 33.59 238 PRO A O 1
ATOM 1746 N N . PHE A 1 238 ? 71.026 20.038 97.666 1.00 30.16 239 PHE A N 1
ATOM 1747 C CA . PHE A 1 238 ? 70.072 19.783 98.736 1.00 29.53 239 PHE A CA 1
ATOM 1748 C C . PHE A 1 238 ? 70.569 18.703 99.689 1.00 32.87 239 PHE A C 1
ATOM 1749 O O . PHE A 1 238 ? 71.393 17.865 99.321 1.00 33.20 239 PHE A O 1
ATOM 1757 N N . GLU A 1 239 ? 70.026 18.725 100.904 1.00 33.94 240 GLU A N 1
ATOM 1758 C CA . GLU A 1 239 ? 70.337 17.771 101.951 1.00 37.47 240 GLU A CA 1
ATOM 1759 C C . GLU A 1 239 ? 69.023 17.186 102.493 1.00 34.44 240 GLU A C 1
ATOM 1760 O O . GLU A 1 239 ? 68.022 17.880 102.554 1.00 31.29 240 GLU A O 1
ATOM 1766 N N . ALA A 1 240 ? 69.050 15.924 102.909 1.00 32.99 241 ALA A N 1
ATOM 1767 C CA . ALA A 1 240 ? 67.882 15.252 103.478 1.00 34.58 241 ALA A CA 1
ATOM 1768 C C . ALA A 1 240 ? 68.079 15.025 104.959 1.00 33.68 241 ALA A C 1
ATOM 1769 O O . ALA A 1 240 ? 69.087 14.463 105.347 1.00 32.99 241 ALA A O 1
ATOM 1771 N N . PRO A 1 241 ? 67.107 15.419 105.786 1.00 35.22 242 PRO A N 1
ATOM 1772 C CA . PRO A 1 241 ? 67.148 15.059 107.209 1.00 35.63 242 PRO A CA 1
ATOM 1773 C C . PRO A 1 241 ? 66.718 13.631 107.460 1.00 34.63 242 PRO A C 1
ATOM 1774 O O . PRO A 1 241 ? 66.139 13.006 106.575 1.00 33.84 242 PRO A O 1
ATOM 1778 N N . GLU A 1 242 ? 66.989 13.132 108.666 1.00 34.08 243 GLU A N 1
ATOM 1779 C CA . GLU A 1 242 ? 66.550 11.797 109.095 1.00 33.74 243 GLU A CA 1
ATOM 1780 C C . GLU A 1 242 ? 65.040 11.689 109.001 1.00 32.92 243 GLU A C 1
ATOM 1781 O O . GLU A 1 242 ? 64.527 10.734 108.458 1.00 35.89 243 GLU A O 1
ATOM 1783 N N . GLN A 1 243 ? 64.338 12.708 109.495 1.00 32.74 244 GLN A N 1
ATOM 1784 C CA . GLN A 1 243 ? 62.879 12.701 109.568 1.00 31.29 244 GLN A CA 1
ATOM 1785 C C . GLN A 1 243 ? 62.350 13.427 108.315 1.00 27.30 244 GLN A C 1
ATOM 1786 O O . GLN A 1 243 ? 61.869 14.559 108.383 1.00 24.67 244 GLN A O 1
ATOM 1792 N N . ASP A 1 244 ? 62.483 12.773 107.163 1.00 24.24 245 ASP A N 1
ATOM 1793 C CA . ASP A 1 244 ? 62.230 13.434 105.867 1.00 24.43 245 ASP A CA 1
ATOM 1794 C C . ASP A 1 244 ? 60.783 13.248 105.332 1.00 23.81 245 ASP A C 1
ATOM 1795 O O . ASP A 1 244 ? 60.420 13.889 104.364 1.00 23.54 245 ASP A O 1
ATOM 1800 N N . ILE A 1 245 ? 59.975 12.402 105.981 1.00 24.07 246 ILE A N 1
ATOM 1801 C CA . ILE A 1 245 ? 58.564 12.223 105.635 1.00 24.66 246 ILE A CA 1
ATOM 1802 C C . ILE A 1 245 ? 57.643 13.151 106.450 1.00 24.68 246 ILE A C 1
ATOM 1803 O O . ILE A 1 245 ? 57.526 13.037 107.660 1.00 26.82 246 ILE A O 1
ATOM 1808 N N . ILE A 1 246 ? 56.992 14.065 105.738 1.00 25.53 247 ILE A N 1
ATOM 1809 C CA . ILE A 1 246 ? 56.190 15.169 106.299 1.00 26.95 247 ILE A CA 1
ATOM 1810 C C . ILE A 1 246 ? 54.723 14.776 106.419 1.00 24.21 247 ILE A C 1
ATOM 1811 O O . ILE A 1 246 ? 54.036 15.260 107.305 1.00 20.75 247 ILE A O 1
ATOM 1816 N N . SER A 1 247 ? 54.227 13.966 105.477 1.00 21.90 248 SER A N 1
ATOM 1817 C CA . SER A 1 247 ? 52.874 13.458 105.556 1.00 21.21 248 SER A CA 1
ATOM 1818 C C . SER A 1 247 ? 52.778 12.015 105.108 1.00 20.81 248 SER A C 1
ATOM 1819 O O . SER A 1 247 ? 53.333 11.624 104.112 1.00 19.59 248 SER A O 1
ATOM 1822 N N . THR A 1 248 ? 52.000 11.261 105.863 1.00 21.61 249 THR A N 1
ATOM 1823 C CA . THR A 1 248 ? 51.739 9.874 105.584 1.00 22.26 249 THR A CA 1
ATOM 1824 C C . THR A 1 248 ? 50.415 9.481 106.216 1.00 20.84 249 THR A C 1
ATOM 1825 O O . THR A 1 248 ? 49.905 10.176 107.098 1.00 19.52 249 THR A O 1
ATOM 1829 N N . THR A 1 249 ? 49.866 8.367 105.757 1.00 21.14 250 THR A N 1
ATOM 1830 C CA . THR A 1 249 ? 48.650 7.797 106.327 1.00 22.51 250 THR A CA 1
ATOM 1831 C C . THR A 1 249 ? 48.711 7.734 107.849 1.00 24.03 250 THR A C 1
ATOM 1832 O O . THR A 1 249 ? 49.703 7.343 108.445 1.00 25.15 250 THR A O 1
ATOM 1836 N N . ASN A 1 250 ? 47.641 8.188 108.468 1.00 27.17 251 ASN A N 1
ATOM 1837 C CA . ASN A 1 250 ? 47.489 8.107 109.898 1.00 27.40 251 ASN A CA 1
ATOM 1838 C C . ASN A 1 250 ? 46.299 7.187 110.149 1.00 27.70 251 ASN A C 1
ATOM 1839 O O . ASN A 1 250 ? 45.146 7.621 110.092 1.00 24.35 251 ASN A O 1
ATOM 1844 N N . TYR A 1 251 ? 46.586 5.927 110.447 1.00 29.08 252 TYR A N 1
ATOM 1845 C CA . TYR A 1 251 ? 45.532 4.938 110.643 1.00 32.94 252 TYR A CA 1
ATOM 1846 C C . TYR A 1 251 ? 44.571 5.257 111.781 1.00 34.55 252 TYR A C 1
ATOM 1847 O O . TYR A 1 251 ? 43.357 5.147 111.609 1.00 33.89 252 TYR A O 1
ATOM 1856 N N . GLU A 1 252 ? 45.093 5.729 112.905 1.00 36.84 253 GLU A N 1
ATOM 1857 C CA . GLU A 1 252 ? 44.255 5.975 114.084 1.00 38.80 253 GLU A CA 1
ATOM 1858 C C . GLU A 1 252 ? 43.205 7.048 113.818 1.00 36.67 253 GLU A C 1
ATOM 1859 O O . GLU A 1 252 ? 42.099 6.960 114.341 1.00 35.23 253 GLU A O 1
ATOM 1865 N N . ARG A 1 253 ? 43.558 8.069 113.029 1.00 33.03 254 ARG A N 1
ATOM 1866 C CA . ARG A 1 253 ? 42.606 9.119 112.676 1.00 31.11 254 ARG A CA 1
ATOM 1867 C C . ARG A 1 253 ? 41.828 8.817 111.405 1.00 27.16 254 ARG A C 1
ATOM 1868 O O . ARG A 1 253 ? 40.921 9.537 111.093 1.00 28.53 254 ARG A O 1
ATOM 1876 N N . GLY A 1 254 ? 42.175 7.774 110.662 1.00 26.35 255 GLY A N 1
ATOM 1877 C CA . GLY A 1 254 ? 41.488 7.473 109.392 1.00 25.57 255 GLY A CA 1
ATOM 1878 C C . GLY A 1 254 ? 41.746 8.538 108.300 1.00 24.44 255 GLY A C 1
ATOM 1879 O O . GLY A 1 254 ? 40.813 8.993 107.635 1.00 23.27 255 GLY A O 1
ATOM 1880 N N . ILE A 1 255 ? 43.013 8.908 108.106 1.00 22.21 256 ILE A N 1
ATOM 1881 C CA . ILE A 1 255 ? 43.419 9.903 107.088 1.00 22.18 256 ILE A CA 1
ATOM 1882 C C . ILE A 1 255 ? 44.416 9.207 106.182 1.00 21.08 256 ILE A C 1
ATOM 1883 O O . ILE A 1 255 ? 45.520 8.872 106.633 1.00 19.76 256 ILE A O 1
ATOM 1888 N N . PHE A 1 256 ? 44.013 8.999 104.923 1.00 19.78 257 PHE A N 1
ATOM 1889 C CA . PHE A 1 256 ? 44.735 8.149 103.992 1.00 19.86 257 PHE A CA 1
ATOM 1890 C C . PHE A 1 256 ? 45.309 8.921 102.795 1.00 19.48 257 PHE A C 1
ATOM 1891 O O . PHE A 1 256 ? 44.620 9.758 102.180 1.00 20.07 257 PHE A O 1
ATOM 1899 N N . GLY A 1 257 ? 46.553 8.625 102.449 1.00 18.49 258 GLY A N 1
ATOM 1900 C CA . GLY A 1 257 ? 47.185 9.214 101.266 1.00 18.53 258 GLY A CA 1
ATOM 1901 C C . GLY A 1 257 ? 47.172 10.738 101.196 1.00 18.90 258 GLY A C 1
ATOM 1902 O O . GLY A 1 257 ? 46.625 11.315 100.229 1.00 19.31 258 GLY A O 1
ATOM 1903 N N . PRO A 1 258 ? 47.785 11.397 102.197 1.00 18.77 259 PRO A N 1
ATOM 1904 C CA . PRO A 1 258 ? 47.874 12.858 102.211 1.00 19.32 259 PRO A CA 1
ATOM 1905 C C . PRO A 1 258 ? 48.879 13.400 101.187 1.00 20.44 259 PRO A C 1
ATOM 1906 O O . PRO A 1 258 ? 50.063 13.657 101.501 1.00 23.20 259 PRO A O 1
ATOM 1910 N N . GLY A 1 259 ? 48.386 13.558 99.965 1.00 19.34 260 GLY A N 1
ATOM 1911 C CA . GLY A 1 259 ? 49.193 13.933 98.809 1.00 18.59 260 GLY A CA 1
ATOM 1912 C C . GLY A 1 259 ? 49.037 15.347 98.255 1.00 17.57 260 GLY A C 1
ATOM 1913 O O . GLY A 1 259 ? 48.648 16.265 98.955 1.00 17.84 260 GLY A O 1
ATOM 1914 N N . HIS A 1 260 ? 49.358 15.476 96.977 1.00 17.20 261 HIS A N 1
ATOM 1915 C CA . HIS A 1 260 ? 49.509 16.740 96.256 1.00 16.70 261 HIS A CA 1
ATOM 1916 C C . HIS A 1 260 ? 48.650 17.855 96.842 1.00 16.78 261 HIS A C 1
ATOM 1917 O O . HIS A 1 260 ? 47.400 17.795 96.806 1.00 16.09 261 HIS A O 1
ATOM 1924 N N . GLY A 1 261 ? 49.343 18.849 97.395 1.00 16.39 262 GLY A N 1
ATOM 1925 C CA . GLY A 1 261 ? 48.724 20.060 97.859 1.00 16.82 262 GLY A CA 1
ATOM 1926 C C . GLY A 1 261 ? 49.696 21.230 97.793 1.00 16.47 262 GLY A C 1
ATOM 1927 O O . GLY A 1 261 ? 50.318 21.464 96.759 1.00 16.51 262 GLY A O 1
ATOM 1928 N N . CYS A 1 262 ? 49.775 22.007 98.862 1.00 16.31 263 CYS A N 1
ATOM 1929 C CA . CYS A 1 262 ? 50.661 23.163 98.885 1.00 16.81 263 CYS A CA 1
ATOM 1930 C C . CYS A 1 262 ? 51.043 23.507 100.297 1.00 17.60 263 CYS A C 1
ATOM 1931 O O . CYS A 1 262 ? 50.519 22.915 101.259 1.00 16.20 263 CYS A O 1
ATOM 1934 N N . VAL A 1 263 ? 51.979 24.450 100.406 1.00 16.53 264 VAL A N 1
ATOM 1935 C CA . VAL A 1 263 ? 52.303 25.109 101.649 1.00 17.36 264 VAL A CA 1
ATOM 1936 C C . VAL A 1 263 ? 51.996 26.586 101.449 1.00 18.31 264 VAL A C 1
ATOM 1937 O O . VAL A 1 263 ? 52.242 27.162 100.367 1.00 17.85 264 VAL A O 1
ATOM 1941 N N . PHE A 1 264 ? 51.407 27.212 102.455 1.00 18.83 265 PHE A N 1
ATOM 1942 C CA . PHE A 1 264 ? 51.234 28.666 102.387 1.00 20.43 265 PHE A CA 1
ATOM 1943 C C . PHE A 1 264 ? 51.336 29.293 103.772 1.00 20.63 265 PHE A C 1
ATOM 1944 O O . PHE A 1 264 ? 51.192 28.616 104.803 1.00 18.99 265 PHE A O 1
ATOM 1952 N N . HIS A 1 265 ? 51.611 30.588 103.791 1.00 21.95 266 HIS A N 1
ATOM 1953 C CA . HIS A 1 265 ? 51.462 31.379 105.011 1.00 25.03 266 HIS A CA 1
ATOM 1954 C C . HIS A 1 265 ? 50.762 32.693 104.662 1.00 23.69 266 HIS A C 1
ATOM 1955 O O . HIS A 1 265 ? 51.083 33.305 103.652 1.00 23.26 266 HIS A O 1
ATOM 1962 N N . PRO A 1 266 ? 49.788 33.121 105.480 1.00 24.28 267 PRO A N 1
ATOM 1963 C CA . PRO A 1 266 ? 49.253 34.470 105.258 1.00 25.31 267 PRO A CA 1
ATOM 1964 C C . PRO A 1 266 ? 50.366 35.534 105.168 1.00 25.62 267 PRO A C 1
ATOM 1965 O O . PRO A 1 266 ? 51.423 35.377 105.809 1.00 25.47 267 PRO A O 1
ATOM 1969 N N . GLU A 1 267 ? 50.121 36.578 104.375 1.00 28.46 268 GLU A N 1
ATOM 1970 C CA . GLU A 1 267 ? 51.098 37.659 104.128 1.00 30.30 268 GLU A CA 1
ATOM 1971 C C . GLU A 1 267 ? 51.574 38.297 105.442 1.00 30.62 268 GLU A C 1
ATOM 1972 O O . GLU A 1 267 ? 50.747 38.673 106.282 1.00 30.32 268 GLU A O 1
ATOM 1974 N N . GLY A 1 268 ? 52.892 38.384 105.612 1.00 29.86 269 GLY A N 1
ATOM 1975 C CA . GLY A 1 268 ? 53.512 39.060 106.731 1.00 29.60 269 GLY A CA 1
ATOM 1976 C C . GLY A 1 268 ? 53.738 38.201 107.952 1.00 30.62 269 GLY A C 1
ATOM 1977 O O . GLY A 1 268 ? 54.423 38.628 108.866 1.00 31.56 269 GLY A O 1
ATOM 1978 N N . THR A 1 269 ? 53.183 36.987 107.979 1.00 28.28 270 THR A N 1
ATOM 1979 C CA . THR A 1 269 ? 53.253 36.145 109.162 1.00 27.70 270 THR A CA 1
ATOM 1980 C C . THR A 1 269 ? 54.365 35.121 109.045 1.00 27.26 270 THR A C 1
ATOM 1981 O O . THR A 1 269 ? 54.922 34.935 107.970 1.00 31.97 270 THR A O 1
ATOM 1985 N N . ASP A 1 270 ? 54.636 34.426 110.147 1.00 27.06 271 ASP A N 1
ATOM 1986 C CA . ASP A 1 270 ? 55.422 33.191 110.147 1.00 26.09 271 ASP A CA 1
ATOM 1987 C C . ASP A 1 270 ? 54.543 31.972 110.466 1.00 23.59 271 ASP A C 1
ATOM 1988 O O . ASP A 1 270 ? 54.999 31.016 111.071 1.00 21.51 271 ASP A O 1
ATOM 1993 N N . ASN A 1 271 ? 53.283 32.007 110.061 1.00 21.77 272 ASN A N 1
ATOM 1994 C CA . ASN A 1 271 ? 52.346 30.933 110.364 1.00 22.72 272 ASN A CA 1
ATOM 1995 C C . ASN A 1 271 ? 52.153 30.078 109.093 1.00 21.10 272 ASN A C 1
ATOM 1996 O O . ASN A 1 271 ? 51.401 30.463 108.200 1.00 22.94 272 ASN A O 1
ATOM 2001 N N . TYR A 1 272 ? 52.825 28.949 109.025 1.00 19.68 273 TYR A N 1
ATOM 2002 C CA . TYR A 1 272 ? 52.762 28.076 107.840 1.00 20.58 273 TYR A CA 1
ATOM 2003 C C . TYR A 1 272 ? 51.698 27.001 107.970 1.00 20.27 273 TYR A C 1
ATOM 2004 O O . TYR A 1 272 ? 51.455 26.452 109.075 1.00 20.96 273 TYR A O 1
ATOM 2013 N N . TYR A 1 273 ? 51.074 26.713 106.829 1.00 18.53 274 TYR A N 1
ATOM 2014 C CA . TYR A 1 273 ? 49.983 25.738 106.715 1.00 18.17 274 TYR A CA 1
ATOM 2015 C C . TYR A 1 273 ? 50.271 24.779 105.559 1.00 17.79 274 TYR A C 1
ATOM 2016 O O . TYR A 1 273 ? 50.879 25.154 104.538 1.00 17.45 274 TYR A O 1
ATOM 2025 N N . PHE A 1 274 ? 49.859 23.543 105.754 1.00 16.97 275 PHE A N 1
ATOM 2026 C CA . PHE A 1 274 ? 50.032 22.480 104.805 1.00 17.79 275 PHE A CA 1
ATOM 2027 C C . PHE A 1 274 ? 48.650 22.056 104.380 1.00 16.72 275 PHE A C 1
ATOM 2028 O O . PHE A 1 274 ? 47.847 21.634 105.212 1.00 17.25 275 PHE A O 1
ATOM 2036 N N . ALA A 1 275 ? 48.365 22.186 103.100 1.00 16.66 276 ALA A N 1
ATOM 2037 C CA . ALA A 1 275 ? 47.101 21.687 102.531 1.00 16.43 276 ALA A CA 1
ATOM 2038 C C . ALA A 1 275 ? 47.401 20.427 101.725 1.00 16.68 276 ALA A C 1
ATOM 2039 O O . ALA A 1 275 ? 48.429 20.334 101.023 1.00 14.78 276 ALA A O 1
ATOM 2041 N N . TYR A 1 276 ? 46.521 19.439 101.856 1.00 16.43 277 TYR A N 1
ATOM 2042 C CA . TYR A 1 276 ? 46.754 18.147 101.234 1.00 16.85 277 TYR A CA 1
ATOM 2043 C C . TYR A 1 276 ? 45.434 17.593 100.700 1.00 15.65 277 TYR A C 1
ATOM 2044 O O . TYR A 1 276 ? 44.402 17.840 101.277 1.00 14.94 277 TYR A O 1
ATOM 2053 N N . LEU A 1 277 ? 45.497 16.881 99.585 1.00 15.04 278 LEU A N 1
ATOM 2054 C CA . LEU A 1 277 ? 44.391 16.009 99.192 1.00 16.49 278 LEU A CA 1
ATOM 2055 C C . LEU A 1 277 ? 44.391 14.727 100.052 1.00 16.07 278 LEU A C 1
ATOM 2056 O O . LEU A 1 277 ? 45.397 14.326 100.645 1.00 16.08 278 LEU A O 1
ATOM 2061 N N . GLU A 1 278 ? 43.232 14.111 100.124 1.00 16.72 279 GLU A N 1
ATOM 2062 C CA . GLU A 1 278 ? 43.052 12.843 100.828 1.00 16.98 279 GLU A CA 1
ATOM 2063 C C . GLU A 1 278 ? 42.348 11.874 99.888 1.00 17.35 279 GLU A C 1
ATOM 2064 O O . GLU A 1 278 ? 41.516 12.302 99.043 1.00 15.06 279 GLU A O 1
ATOM 2070 N N . PHE A 1 279 ? 42.647 10.579 100.084 1.00 16.38 280 PHE A N 1
ATOM 2071 C CA . PHE A 1 279 ? 42.086 9.471 99.294 1.00 15.94 280 PHE A CA 1
ATOM 2072 C C . PHE A 1 279 ? 40.604 9.571 99.001 1.00 15.21 280 PHE A C 1
ATOM 2073 O O . PHE A 1 279 ? 40.143 9.245 97.900 1.00 14.91 280 PHE A O 1
ATOM 2081 N N . GLY A 1 280 ? 39.841 10.005 99.983 1.00 15.46 281 GLY A N 1
ATOM 2082 C CA . GLY A 1 280 ? 38.420 10.218 99.788 1.00 15.59 281 GLY A CA 1
ATOM 2083 C C . GLY A 1 280 ? 37.570 9.019 99.402 1.00 16.64 281 GLY A C 1
ATOM 2084 O O . GLY A 1 280 ? 37.591 8.001 100.094 1.00 14.26 281 GLY A O 1
ATOM 2085 N N . ARG A 1 281 ? 36.847 9.166 98.287 1.00 16.46 282 ARG A N 1
ATOM 2086 C CA . ARG A 1 281 ? 35.979 8.145 97.732 1.00 17.65 282 ARG A CA 1
ATOM 2087 C C . ARG A 1 281 ? 36.629 7.353 96.589 1.00 17.90 282 ARG A C 1
ATOM 2088 O O . ARG A 1 281 ? 35.926 6.747 95.761 1.00 17.80 282 ARG A O 1
ATOM 2096 N N . ARG A 1 282 ? 37.962 7.314 96.605 1.00 17.21 283 ARG A N 1
ATOM 2097 C CA . ARG A 1 282 ? 38.818 6.659 95.607 1.00 19.00 283 ARG A CA 1
ATOM 2098 C C . ARG A 1 282 ? 38.870 7.444 94.309 1.00 18.03 283 ARG A C 1
ATOM 2099 O O . ARG A 1 282 ? 38.014 8.307 94.043 1.00 15.90 283 ARG A O 1
ATOM 2107 N N . SER A 1 283 ? 39.876 7.122 93.500 1.00 18.65 284 SER A N 1
ATOM 2108 C CA . SER A 1 283 ? 40.075 7.725 92.176 1.00 19.68 284 SER A CA 1
ATOM 2109 C C . SER A 1 283 ? 40.018 9.287 92.274 1.00 19.54 284 SER A C 1
ATOM 2110 O O . SER A 1 283 ? 40.567 9.843 93.233 1.00 21.25 284 SER A O 1
ATOM 2113 N N . THR A 1 284 ? 39.345 9.974 91.346 1.00 18.79 285 THR A N 1
ATOM 2114 C CA . THR A 1 284 ? 39.204 11.429 91.382 1.00 18.81 285 THR A CA 1
ATOM 2115 C C . THR A 1 284 ? 37.988 11.908 92.181 1.00 19.66 285 THR A C 1
ATOM 2116 O O . THR A 1 284 ? 37.150 12.686 91.659 1.00 20.97 285 THR A O 1
ATOM 2120 N N . ASN A 1 285 ? 37.871 11.434 93.421 1.00 17.02 286 ASN A N 1
ATOM 2121 C CA . ASN A 1 285 ? 36.792 11.831 94.304 1.00 17.18 286 ASN A CA 1
ATOM 2122 C C . ASN A 1 285 ? 37.424 12.244 95.618 1.00 16.69 286 ASN A C 1
ATOM 2123 O O . ASN A 1 285 ? 37.050 11.749 96.693 1.00 16.78 286 ASN A O 1
ATOM 2128 N N . ARG A 1 286 ? 38.406 13.126 95.505 1.00 15.54 287 ARG A N 1
ATOM 2129 C CA . ARG A 1 286 ? 39.241 13.523 96.631 1.00 15.85 287 ARG A CA 1
ATOM 2130 C C . ARG A 1 286 ? 38.691 14.830 97.243 1.00 15.48 287 ARG A C 1
ATOM 2131 O O . ARG A 1 286 ? 37.952 15.567 96.594 1.00 15.68 287 ARG A O 1
ATOM 2139 N N . GLN A 1 287 ? 38.974 15.063 98.522 1.00 15.32 288 GLN A N 1
ATOM 2140 C CA . GLN A 1 287 ? 38.815 16.404 99.128 1.00 15.86 288 GLN A CA 1
ATOM 2141 C C . GLN A 1 287 ? 40.134 16.900 99.669 1.00 14.94 288 GLN A C 1
ATOM 2142 O O . GLN A 1 287 ? 41.077 16.125 99.799 1.00 15.87 288 GLN A O 1
ATOM 2148 N N . THR A 1 288 ? 40.170 18.175 100.031 1.00 14.77 289 THR A N 1
ATOM 2149 C CA . THR A 1 288 ? 41.400 18.822 100.506 1.00 15.82 289 THR A CA 1
ATOM 2150 C C . THR A 1 288 ? 41.225 19.314 101.955 1.00 15.65 289 THR A C 1
ATOM 2151 O O . THR A 1 288 ? 40.166 19.794 102.321 1.00 16.86 289 THR A O 1
ATOM 2155 N N . TYR A 1 289 ? 42.254 19.129 102.764 1.00 15.57 290 TYR A N 1
ATOM 2156 C CA . TYR A 1 289 ? 42.267 19.471 104.198 1.00 16.59 290 TYR A CA 1
ATOM 2157 C C . TYR A 1 289 ? 43.509 20.329 104.466 1.00 17.50 290 TYR A C 1
ATOM 2158 O O . TYR A 1 289 ? 44.467 20.280 103.688 1.00 16.79 290 TYR A O 1
ATOM 2167 N N . VAL A 1 290 ? 43.459 21.115 105.540 1.00 17.73 291 VAL A N 1
ATOM 2168 C CA . VAL A 1 290 ? 44.566 21.968 105.948 1.00 18.07 291 VAL A CA 1
ATOM 2169 C C . VAL A 1 290 ? 44.942 21.738 107.423 1.00 18.76 291 VAL A C 1
ATOM 2170 O O . VAL A 1 290 ? 44.069 21.668 108.305 1.00 17.69 291 VAL A O 1
ATOM 2174 N N . ASN A 1 291 ? 46.239 21.641 107.667 1.00 18.36 292 ASN A N 1
ATOM 2175 C CA . ASN A 1 291 ? 46.800 21.646 109.010 1.00 19.73 292 ASN A CA 1
ATOM 2176 C C . ASN A 1 291 ? 47.999 22.588 109.109 1.00 21.17 292 ASN A C 1
ATOM 2177 O O . ASN A 1 291 ? 48.605 22.937 108.103 1.00 19.74 292 ASN A O 1
ATOM 2182 N N . GLN A 1 292 ? 48.326 22.977 110.347 1.00 23.08 293 GLN A N 1
ATOM 2183 C CA . GLN A 1 292 ? 49.515 23.757 110.675 1.00 24.12 293 GLN A CA 1
ATOM 2184 C C . GLN A 1 292 ? 50.770 22.982 110.324 1.00 23.43 293 GLN A C 1
ATOM 2185 O O . GLN A 1 292 ? 50.811 21.774 110.487 1.00 23.01 293 GLN A O 1
ATOM 2191 N N . LEU A 1 293 ? 51.775 23.693 109.828 1.00 23.64 294 LEU A N 1
ATOM 2192 C CA . LEU A 1 293 ? 53.096 23.145 109.567 1.00 24.00 294 LEU A CA 1
ATOM 2193 C C . LEU A 1 293 ? 54.077 23.906 110.482 1.00 24.49 294 LEU A C 1
ATOM 2194 O O . LEU A 1 293 ? 54.166 25.159 110.431 1.00 22.69 294 LEU A O 1
ATOM 2199 N N . LYS A 1 294 ? 54.780 23.153 111.325 1.00 24.41 295 LYS A N 1
ATOM 2200 C CA . LYS A 1 294 ? 55.703 23.711 112.320 1.00 27.46 295 LYS A CA 1
ATOM 2201 C C . LYS A 1 294 ? 57.146 23.265 112.044 1.00 26.20 295 LYS A C 1
ATOM 2202 O O . LYS A 1 294 ? 57.385 22.244 111.388 1.00 22.93 295 LYS A O 1
ATOM 2208 N N . PHE A 1 295 ? 58.082 24.075 112.520 1.00 26.94 296 PHE A N 1
ATOM 2209 C CA . PHE A 1 295 ? 59.511 23.890 112.303 1.00 27.57 296 PHE A CA 1
ATOM 2210 C C . PHE A 1 295 ? 60.222 23.769 113.651 1.00 30.87 296 PHE A C 1
ATOM 2211 O O . PHE A 1 295 ? 59.828 24.430 114.621 1.00 29.33 296 PHE A O 1
ATOM 2219 N N . ASN A 1 296 ? 61.279 22.964 113.688 1.00 30.60 297 ASN A N 1
ATOM 2220 C CA . ASN A 1 296 ? 62.185 22.906 114.834 1.00 32.14 297 ASN A CA 1
ATOM 2221 C C . ASN A 1 296 ? 63.178 24.066 114.835 1.00 33.39 297 ASN A C 1
ATOM 2222 O O . ASN A 1 296 ? 63.273 24.823 113.853 1.00 33.96 297 ASN A O 1
ATOM 2227 N N . GLU A 1 297 ? 63.920 24.211 115.935 1.00 34.25 298 GLU A N 1
ATOM 2228 C CA . GLU A 1 297 ? 64.899 25.286 116.032 1.00 35.98 298 GLU A CA 1
ATOM 2229 C C . GLU A 1 297 ? 66.015 25.145 114.993 1.00 34.01 298 GLU A C 1
ATOM 2230 O O . GLU A 1 297 ? 66.454 26.139 114.448 1.00 37.33 298 GLU A O 1
ATOM 2236 N N . ASP A 1 298 ? 66.433 23.918 114.674 1.00 34.76 299 ASP A N 1
ATOM 2237 C CA . ASP A 1 298 ? 67.428 23.698 113.604 1.00 34.59 299 ASP A CA 1
ATOM 2238 C C . ASP A 1 298 ? 66.913 23.932 112.170 1.00 33.55 299 ASP A C 1
ATOM 2239 O O . ASP A 1 298 ? 67.670 23.781 111.222 1.00 35.26 299 ASP A O 1
ATOM 2244 N N . GLY A 1 299 ? 65.644 24.301 112.005 1.00 31.49 300 GLY A N 1
ATOM 2245 C CA . GLY A 1 299 ? 65.095 24.638 110.688 1.00 28.88 300 GLY A CA 1
ATOM 2246 C C . GLY A 1 299 ? 64.403 23.460 110.008 1.00 27.89 300 GLY A C 1
ATOM 2247 O O . GLY A 1 299 ? 63.791 23.638 108.949 1.00 28.92 300 GLY A O 1
ATOM 2248 N N . THR A 1 300 ? 64.495 22.259 110.588 1.00 26.30 301 THR A N 1
ATOM 2249 C CA . THR A 1 300 ? 63.797 21.084 110.042 1.00 26.15 301 THR A CA 1
ATOM 2250 C C . THR A 1 300 ? 62.274 21.150 110.251 1.00 25.97 301 THR A C 1
ATOM 2251 O O . THR A 1 300 ? 61.783 21.739 111.208 1.00 27.38 301 THR A O 1
ATOM 2255 N N . ILE A 1 301 ? 61.539 20.490 109.366 1.00 25.21 302 ILE A N 1
ATOM 2256 C CA . ILE A 1 301 ? 60.087 20.425 109.463 1.00 24.62 302 ILE A CA 1
ATOM 2257 C C . ILE A 1 301 ? 59.656 19.315 110.414 1.00 23.93 302 ILE A C 1
ATOM 2258 O O . ILE A 1 301 ? 60.174 18.217 110.371 1.00 24.14 302 ILE A O 1
ATOM 2263 N N . ARG A 1 302 ? 58.677 19.624 111.259 1.00 25.77 303 ARG A N 1
ATOM 2264 C CA . ARG A 1 302 ? 58.055 18.641 112.153 1.00 26.71 303 ARG A CA 1
ATOM 2265 C C . ARG A 1 302 ? 57.012 17.912 111.337 1.00 25.96 303 ARG A C 1
ATOM 2266 O O . ARG A 1 302 ? 56.142 18.567 110.735 1.00 24.65 303 ARG A O 1
ATOM 2274 N N . PRO A 1 303 ? 57.105 16.578 111.264 1.00 25.85 304 PRO A N 1
ATOM 2275 C CA . PRO A 1 303 ? 56.073 15.863 110.503 1.00 25.75 304 PRO A CA 1
ATOM 2276 C C . PRO A 1 303 ? 54.679 16.367 110.905 1.00 25.08 304 PRO A C 1
ATOM 2277 O O . PRO A 1 303 ? 54.434 16.612 112.081 1.00 24.16 304 PRO A O 1
ATOM 2281 N N . VAL A 1 304 ? 53.800 16.591 109.930 1.00 24.48 305 VAL A N 1
ATOM 2282 C CA . VAL A 1 304 ? 52.531 17.278 110.197 1.00 22.79 305 VAL A CA 1
ATOM 2283 C C . VAL A 1 304 ? 51.608 16.353 110.995 1.00 23.36 305 VAL A C 1
ATOM 2284 O O . VAL A 1 304 ? 51.495 15.159 110.696 1.00 22.16 305 VAL A O 1
ATOM 2288 N N . GLU A 1 305 ? 50.958 16.928 111.997 1.00 23.87 306 GLU A N 1
ATOM 2289 C CA . GLU A 1 305 ? 49.908 16.263 112.765 1.00 26.17 306 GLU A CA 1
ATOM 2290 C C . GLU A 1 305 ? 48.622 16.427 111.975 1.00 24.01 306 GLU A C 1
ATOM 2291 O O . GLU A 1 305 ? 48.021 17.498 111.968 1.00 23.83 306 GLU A O 1
ATOM 2297 N N . LEU A 1 306 ? 48.240 15.380 111.260 1.00 22.20 307 LEU A N 1
ATOM 2298 C CA . LEU A 1 306 ? 47.107 15.462 110.349 1.00 22.02 307 LEU A CA 1
ATOM 2299 C C . LEU A 1 306 ? 45.790 15.273 111.102 1.00 21.37 307 LEU A C 1
ATOM 2300 O O . LEU A 1 306 ? 45.662 14.374 111.943 1.00 21.57 307 LEU A O 1
ATOM 2305 N N . THR A 1 307 ? 44.810 16.095 110.758 1.00 21.00 308 THR A N 1
ATOM 2306 C CA . THR A 1 307 ? 43.431 15.973 111.246 1.00 21.12 308 THR A CA 1
ATOM 2307 C C . THR A 1 307 ? 42.470 16.358 110.132 1.00 21.55 308 THR A C 1
ATOM 2308 O O . THR A 1 307 ? 42.857 16.984 109.147 1.00 21.42 308 THR A O 1
ATOM 2312 N N . MET A 1 308 ? 41.201 16.024 110.326 1.00 22.95 309 MET A N 1
ATOM 2313 C CA . MET A 1 308 ? 40.136 16.460 109.415 1.00 23.37 309 MET A CA 1
ATOM 2314 C C . MET A 1 308 ? 39.311 17.608 110.000 1.00 23.72 309 MET A C 1
ATOM 2315 O O . MET A 1 308 ? 38.218 17.909 109.498 1.00 23.88 309 MET A O 1
ATOM 2320 N N . ASP A 1 309 ? 39.871 18.295 111.001 1.00 22.77 310 ASP A N 1
ATOM 2321 C CA . ASP A 1 309 ? 39.180 19.368 111.656 1.00 24.47 310 ASP A CA 1
ATOM 2322 C C . ASP A 1 309 ? 39.454 20.731 111.071 1.00 22.18 310 ASP A C 1
ATOM 2323 O O . ASP A 1 309 ? 38.778 21.643 111.445 1.00 21.11 310 ASP A O 1
ATOM 2328 N N . GLY A 1 310 ? 40.438 20.891 110.185 1.00 22.35 311 GLY A N 1
ATOM 2329 C CA . GLY A 1 310 ? 40.765 22.210 109.665 1.00 22.31 311 GLY A CA 1
ATOM 2330 C C . GLY A 1 310 ? 41.441 23.091 110.702 1.00 22.01 311 GLY A C 1
ATOM 2331 O O . GLY A 1 310 ? 41.719 22.668 111.813 1.00 22.36 311 GLY A O 1
ATOM 2332 N N . VAL A 1 311 ? 41.717 24.324 110.320 1.00 21.05 312 VAL A N 1
ATOM 2333 C CA . VAL A 1 311 ? 42.487 25.234 111.145 1.00 21.06 312 VAL A CA 1
ATOM 2334 C C . VAL A 1 311 ? 41.639 26.429 111.582 1.00 22.40 312 VAL A C 1
ATOM 2335 O O . VAL A 1 311 ? 42.171 27.379 112.157 1.00 23.14 312 VAL A O 1
ATOM 2339 N N . GLY A 1 312 ? 40.342 26.394 111.297 1.00 21.80 313 GLY A N 1
ATOM 2340 C CA . GLY A 1 312 ? 39.470 27.505 111.644 1.00 22.91 313 GLY A CA 1
ATOM 2341 C C . GLY A 1 312 ? 39.735 28.748 110.814 1.00 23.98 313 GLY A C 1
ATOM 2342 O O . GLY A 1 312 ? 40.261 28.679 109.675 1.00 22.87 313 GLY A O 1
ATOM 2343 N N . ALA A 1 313 ? 39.335 29.881 111.391 1.00 22.04 314 ALA A N 1
ATOM 2344 C CA . ALA A 1 313 ? 39.428 31.165 110.752 1.00 22.52 314 ALA A CA 1
ATOM 2345 C C . ALA A 1 313 ? 40.852 31.695 110.871 1.00 21.59 314 ALA A C 1
ATOM 2346 O O . ALA A 1 313 ? 41.417 31.663 111.921 1.00 22.31 314 ALA A O 1
ATOM 2348 N N . LEU A 1 314 ? 41.418 32.168 109.778 1.00 21.55 315 LEU A N 1
ATOM 2349 C CA . LEU A 1 314 ? 42.745 32.741 109.782 1.00 23.17 315 LEU A CA 1
ATOM 2350 C C . LEU A 1 314 ? 42.718 34.257 109.760 1.00 24.06 315 LEU A C 1
ATOM 2351 O O . LEU A 1 314 ? 43.765 34.856 109.843 1.00 24.24 315 LEU A O 1
ATOM 2356 N N . LYS A 1 315 ? 41.538 34.866 109.582 1.00 25.84 316 LYS A N 1
ATOM 2357 C CA . LYS A 1 315 ? 41.320 36.286 109.835 1.00 25.93 316 LYS A CA 1
ATOM 2358 C C . LYS A 1 315 ? 40.094 36.471 110.709 1.00 27.11 316 LYS A C 1
ATOM 2359 O O . LYS A 1 315 ? 39.081 35.791 110.525 1.00 25.41 316 LYS A O 1
ATOM 2365 N N . LYS A 1 316 ? 40.170 37.450 111.605 1.00 28.63 317 LYS A N 1
ATOM 2366 C CA . LYS A 1 316 ? 39.044 37.812 112.472 1.00 29.56 317 LYS A CA 1
ATOM 2367 C C . LYS A 1 316 ? 38.162 38.767 111.690 1.00 27.33 317 LYS A C 1
ATOM 2368 O O . LYS A 1 316 ? 38.610 39.849 111.356 1.00 27.67 317 LYS A O 1
ATOM 2374 N N . VAL A 1 317 ? 36.942 38.348 111.360 1.00 26.04 318 VAL A N 1
ATOM 2375 C CA . VAL A 1 317 ? 35.986 39.185 110.624 1.00 27.23 318 VAL A CA 1
ATOM 2376 C C . VAL A 1 317 ? 34.611 39.083 111.251 1.00 26.76 318 VAL A C 1
ATOM 2377 O O . VAL A 1 317 ? 34.368 38.200 112.049 1.00 23.38 318 VAL A O 1
ATOM 2381 N N . LYS A 1 318 ? 33.729 40.023 110.908 1.00 28.29 319 LYS A N 1
ATOM 2382 C CA . LYS A 1 318 ? 32.336 39.973 111.347 1.00 30.98 319 LYS A CA 1
ATOM 2383 C C . LYS A 1 318 ? 31.549 39.080 110.398 1.00 29.71 319 LYS A C 1
ATOM 2384 O O . LYS A 1 318 ? 31.690 39.178 109.193 1.00 31.67 319 LYS A O 1
ATOM 2390 N N . SER A 1 319 ? 30.703 38.226 110.924 1.00 29.69 320 SER A N 1
ATOM 2391 C CA . SER A 1 319 ? 29.783 37.466 110.060 1.00 32.69 320 SER A CA 1
ATOM 2392 C C . SER A 1 319 ? 28.456 37.258 110.747 1.00 31.73 320 SER A C 1
ATOM 2393 O O . SER A 1 319 ? 28.372 37.277 111.962 1.00 31.50 320 SER A O 1
ATOM 2396 N N . ASP A 1 320 ? 27.429 37.033 109.949 1.00 33.48 321 ASP A N 1
ATOM 2397 C CA . ASP A 1 320 ? 26.091 36.806 110.463 1.00 35.96 321 ASP A CA 1
ATOM 2398 C C . ASP A 1 320 ? 26.090 35.435 111.068 1.00 35.34 321 ASP A C 1
ATOM 2399 O O . ASP A 1 320 ? 26.791 34.539 110.597 1.00 34.79 321 ASP A O 1
ATOM 2404 N N . LYS A 1 321 ? 25.351 35.269 112.146 1.00 36.75 322 LYS A N 1
ATOM 2405 C CA . LYS A 1 321 ? 25.337 33.970 112.798 1.00 40.26 322 LYS A CA 1
ATOM 2406 C C . LYS A 1 321 ? 24.163 33.181 112.210 1.00 34.47 322 LYS A C 1
ATOM 2407 O O . LYS A 1 321 ? 23.109 33.727 111.986 1.00 30.62 322 LYS A O 1
ATOM 2413 N N . LYS A 1 322 ? 24.379 31.911 111.917 1.00 34.45 323 LYS A N 1
ATOM 2414 C CA . LYS A 1 322 ? 23.377 31.097 111.228 1.00 37.98 323 LYS A CA 1
ATOM 2415 C C . LYS A 1 322 ? 22.302 30.597 112.185 1.00 34.38 323 LYS A C 1
ATOM 2416 O O . LYS A 1 322 ? 22.537 30.477 113.359 1.00 33.05 323 LYS A O 1
ATOM 2422 N N . MET A 1 323 ? 21.110 30.328 111.671 1.00 36.30 324 MET A N 1
ATOM 2423 C CA . MET A 1 323 ? 19.987 29.848 112.504 1.00 36.41 324 MET A CA 1
ATOM 2424 C C . MET A 1 323 ? 20.115 28.379 112.807 1.00 33.49 324 MET A C 1
ATOM 2425 O O . MET A 1 323 ? 20.589 27.640 111.973 1.00 31.06 324 MET A O 1
ATOM 2430 N N . LYS A 1 324 ? 19.709 27.965 114.013 1.00 33.02 325 LYS A N 1
ATOM 2431 C CA . LYS A 1 324 ? 19.669 26.557 114.379 1.00 34.01 325 LYS A CA 1
ATOM 2432 C C . LYS A 1 324 ? 18.557 25.887 113.562 1.00 35.05 325 LYS A C 1
ATOM 2433 O O . LYS A 1 324 ? 17.504 26.464 113.361 1.00 36.42 325 LYS A O 1
ATOM 2435 N N . ILE A 1 325 ? 18.808 24.700 113.043 1.00 38.18 326 ILE A N 1
ATOM 2436 C CA . ILE A 1 325 ? 17.768 23.934 112.368 1.00 40.68 326 ILE A CA 1
ATOM 2437 C C . ILE A 1 325 ? 17.256 22.885 113.350 1.00 41.90 326 ILE A C 1
ATOM 2438 O O . ILE A 1 325 ? 18.052 22.142 113.913 1.00 36.44 326 ILE A O 1
ATOM 2443 N N . ASP A 1 326 ? 15.937 22.812 113.544 1.00 44.34 327 ASP A N 1
ATOM 2444 C CA . ASP A 1 326 ? 15.366 21.807 114.444 1.00 45.68 327 ASP A CA 1
ATOM 2445 C C . ASP A 1 326 ? 15.356 20.401 113.829 1.00 41.01 327 ASP A C 1
ATOM 2446 O O . ASP A 1 326 ? 15.769 19.448 114.479 1.00 38.53 327 ASP A O 1
ATOM 2451 N N . THR A 1 327 ? 14.893 20.279 112.584 1.00 39.56 328 THR A N 1
ATOM 2452 C CA . THR A 1 327 ? 14.949 19.007 111.864 1.00 38.14 328 THR A CA 1
ATOM 2453 C C . THR A 1 327 ? 15.027 19.199 110.343 1.00 34.56 328 THR A C 1
ATOM 2454 O O . THR A 1 327 ? 14.639 20.244 109.807 1.00 29.98 328 THR A O 1
ATOM 2458 N N . VAL A 1 328 ? 15.555 18.186 109.660 1.00 32.20 329 VAL A N 1
ATOM 2459 C CA . VAL A 1 328 ? 15.565 18.169 108.202 1.00 33.13 329 VAL A CA 1
ATOM 2460 C C . VAL A 1 328 ? 15.037 16.837 107.743 1.00 30.54 329 VAL A C 1
ATOM 2461 O O . VAL A 1 328 ? 15.286 15.847 108.389 1.00 32.21 329 VAL A O 1
ATOM 2465 N N . TYR A 1 329 ? 14.305 16.826 106.642 1.00 28.39 330 TYR A N 1
ATOM 2466 C CA . TYR A 1 329 ? 13.899 15.579 106.000 1.00 28.45 330 TYR A CA 1
ATOM 2467 C C . TYR A 1 329 ? 13.860 15.770 104.487 1.00 24.84 330 TYR A C 1
ATOM 2468 O O . TYR A 1 329 ? 13.813 16.881 104.012 1.00 24.38 330 TYR A O 1
ATOM 2477 N N . ALA A 1 330 ? 13.876 14.683 103.733 1.00 23.94 331 ALA A N 1
ATOM 2478 C CA . ALA A 1 330 ? 14.090 14.750 102.290 1.00 23.84 331 ALA A CA 1
ATOM 2479 C C . ALA A 1 330 ? 13.202 13.788 101.536 1.00 23.89 331 ALA A C 1
ATOM 2480 O O . ALA A 1 330 ? 12.685 12.858 102.108 1.00 22.33 331 ALA A O 1
ATOM 2482 N N . SER A 1 331 ? 13.033 14.009 100.242 1.00 26.04 332 SER A N 1
ATOM 2483 C CA . SER A 1 331 ? 12.300 13.052 99.392 1.00 26.70 332 SER A CA 1
ATOM 2484 C C . SER A 1 331 ? 12.918 11.649 99.329 1.00 28.70 332 SER A C 1
ATOM 2485 O O . SER A 1 331 ? 12.213 10.688 99.151 1.00 27.99 332 SER A O 1
ATOM 2488 N N . SER A 1 332 ? 14.234 11.541 99.448 1.00 28.52 333 SER A N 1
ATOM 2489 C CA . SER A 1 332 ? 14.919 10.252 99.463 1.00 27.46 333 SER A CA 1
ATOM 2490 C C . SER A 1 332 ? 16.342 10.450 99.920 1.00 27.16 333 SER A C 1
ATOM 2491 O O . SER A 1 332 ? 16.825 11.582 99.984 1.00 25.89 333 SER A O 1
ATOM 2494 N N . ILE A 1 333 ? 16.984 9.331 100.226 1.00 25.78 334 ILE A N 1
ATOM 2495 C CA . ILE A 1 333 ? 18.350 9.259 100.704 1.00 26.84 334 ILE A CA 1
ATOM 2496 C C . ILE A 1 333 ? 19.051 8.181 99.868 1.00 27.91 334 ILE A C 1
ATOM 2497 O O . ILE A 1 333 ? 18.610 7.030 99.831 1.00 26.84 334 ILE A O 1
ATOM 2502 N N . GLU A 1 334 ? 20.142 8.540 99.201 1.00 26.59 335 GLU A N 1
ATOM 2503 C CA . GLU A 1 334 ? 20.938 7.543 98.525 1.00 26.71 335 GLU A CA 1
ATOM 2504 C C . GLU A 1 334 ? 21.434 6.477 99.509 1.00 26.02 335 GLU A C 1
ATOM 2505 O O . GLU A 1 334 ? 21.645 6.740 100.721 1.00 24.25 335 GLU A O 1
ATOM 2511 N N . VAL A 1 335 ? 21.580 5.264 98.984 1.00 25.75 336 VAL A N 1
ATOM 2512 C CA . VAL A 1 335 ? 22.054 4.121 99.760 1.00 27.63 336 VAL A CA 1
ATOM 2513 C C . VAL A 1 335 ? 23.543 4.336 100.068 1.00 25.64 336 VAL A C 1
ATOM 2514 O O . VAL A 1 335 ? 24.255 4.967 99.270 1.00 23.31 336 VAL A O 1
ATOM 2518 N N . PRO A 1 336 ? 24.015 3.831 101.216 1.00 23.14 337 PRO A N 1
ATOM 2519 C CA . PRO A 1 336 ? 25.392 4.129 101.569 1.00 22.60 337 PRO A CA 1
ATOM 2520 C C . PRO A 1 336 ? 26.415 3.661 100.551 1.00 22.82 337 PRO A C 1
ATOM 2521 O O . PRO A 1 336 ? 26.213 2.659 99.884 1.00 22.42 337 PRO A O 1
ATOM 2525 N N . LEU A 1 337 ? 27.473 4.450 100.371 1.00 21.52 338 LEU A N 1
ATOM 2526 C CA . LEU A 1 337 ? 28.515 4.102 99.444 1.00 21.54 338 LEU A CA 1
ATOM 2527 C C . LEU A 1 337 ? 29.626 3.399 100.219 1.00 21.39 338 LEU A C 1
ATOM 2528 O O . LEU A 1 337 ? 30.220 3.991 101.092 1.00 20.05 338 LEU A O 1
ATOM 2533 N N . LYS A 1 338 ? 29.936 2.168 99.835 1.00 23.84 339 LYS A N 1
ATOM 2534 C CA . LYS A 1 338 ? 31.000 1.384 100.441 1.00 25.63 339 LYS A CA 1
ATOM 2535 C C . LYS A 1 338 ? 32.209 1.561 99.548 1.00 25.38 339 LYS A C 1
ATOM 2536 O O . LYS A 1 338 ? 32.261 0.988 98.466 1.00 23.69 339 LYS A O 1
ATOM 2542 N N . ILE A 1 339 ? 33.205 2.314 99.999 1.00 23.48 340 ILE A N 1
ATOM 2543 C CA . ILE A 1 339 ? 34.271 2.745 99.104 1.00 22.59 340 ILE A CA 1
ATOM 2544 C C . ILE A 1 339 ? 35.308 1.641 98.993 1.00 23.10 340 ILE A C 1
ATOM 2545 O O . ILE A 1 339 ? 35.871 1.224 99.995 1.00 21.86 340 ILE A O 1
ATOM 2550 N N . GLU A 1 340 ? 35.578 1.208 97.770 1.00 24.33 341 GLU A N 1
ATOM 2551 C CA . GLU A 1 340 ? 36.582 0.199 97.549 1.00 27.46 341 GLU A CA 1
ATOM 2552 C C . GLU A 1 340 ? 37.982 0.819 97.604 1.00 26.68 341 GLU A C 1
ATOM 2553 O O . GLU A 1 340 ? 38.231 1.862 96.971 1.00 23.76 341 GLU A O 1
ATOM 2559 N N . PRO A 1 341 ? 38.919 0.149 98.297 1.00 27.52 342 PRO A N 1
ATOM 2560 C CA . PRO A 1 341 ? 40.292 0.649 98.296 1.00 26.19 342 PRO A CA 1
ATOM 2561 C C . PRO A 1 341 ? 40.983 0.460 96.950 1.00 25.79 342 PRO A C 1
ATOM 2562 O O . PRO A 1 341 ? 40.428 -0.156 96.046 1.00 25.04 342 PRO A O 1
ATOM 2566 N N . MET A 1 342 ? 42.160 1.044 96.804 1.00 27.34 343 MET A N 1
ATOM 2567 C CA . MET A 1 342 ? 42.971 0.877 95.601 1.00 31.78 343 MET A CA 1
ATOM 2568 C C . MET A 1 342 ? 44.216 0.098 95.982 1.00 32.11 343 MET A C 1
ATOM 2569 O O . MET A 1 342 ? 44.405 -1.003 95.505 1.00 31.98 343 MET A O 1
ATOM 2574 N N . LYS A 1 343 ? 45.046 0.661 96.862 1.00 32.11 344 LYS A N 1
ATOM 2575 C CA . LYS A 1 343 ? 46.325 0.061 97.242 1.00 33.13 344 LYS A CA 1
ATOM 2576 C C . LYS A 1 343 ? 46.459 -0.354 98.715 1.00 31.31 344 LYS A C 1
ATOM 2577 O O . LYS A 1 343 ? 47.395 -1.053 99.036 1.00 31.39 344 LYS A O 1
ATOM 2583 N N . ASP A 1 344 ? 45.533 0.046 99.589 1.00 32.19 345 ASP A N 1
ATOM 2584 C CA . ASP A 1 344 ? 45.579 -0.290 101.026 1.00 31.62 345 ASP A CA 1
ATOM 2585 C C . ASP A 1 344 ? 44.306 -1.084 101.363 1.00 31.91 345 ASP A C 1
ATOM 2586 O O . ASP A 1 344 ? 43.223 -0.499 101.447 1.00 29.52 345 ASP A O 1
ATOM 2591 N N . PRO A 1 345 ? 44.426 -2.424 101.570 1.00 31.67 346 PRO A N 1
ATOM 2592 C CA . PRO A 1 345 ? 43.232 -3.249 101.837 1.00 28.77 346 PRO A CA 1
ATOM 2593 C C . PRO A 1 345 ? 42.508 -2.924 103.139 1.00 25.81 346 PRO A C 1
ATOM 2594 O O . PRO A 1 345 ? 41.339 -3.312 103.281 1.00 26.62 346 PRO A O 1
ATOM 2598 N N . THR A 1 346 ? 43.174 -2.238 104.073 1.00 22.95 347 THR A N 1
ATOM 2599 C CA . THR A 1 346 ? 42.547 -1.830 105.334 1.00 23.85 347 THR A CA 1
ATOM 2600 C C . THR A 1 346 ? 41.792 -0.496 105.247 1.00 25.23 347 THR A C 1
ATOM 2601 O O . THR A 1 346 ? 41.139 -0.087 106.208 1.00 25.08 347 THR A O 1
ATOM 2605 N N . CYS A 1 347 ? 41.865 0.187 104.105 1.00 26.14 348 CYS A N 1
ATOM 2606 C CA . CYS A 1 347 ? 41.153 1.459 103.955 1.00 26.03 348 CYS A CA 1
ATOM 2607 C C . CYS A 1 347 ? 39.703 1.185 103.564 1.00 24.55 348 CYS A C 1
ATOM 2608 O O . CYS A 1 347 ? 39.358 1.123 102.372 1.00 23.38 348 CYS A O 1
ATOM 2611 N N . LEU A 1 348 ? 38.868 1.006 104.587 1.00 24.32 349 LEU A N 1
ATOM 2612 C CA . LEU A 1 348 ? 37.517 0.511 104.414 1.00 24.63 349 LEU A CA 1
ATOM 2613 C C . LEU A 1 348 ? 36.520 1.470 105.028 1.00 24.80 349 LEU A C 1
ATOM 2614 O O . LEU A 1 348 ? 36.272 1.468 106.250 1.00 24.12 349 LEU A O 1
ATOM 2619 N N . ARG A 1 349 ? 35.954 2.333 104.187 1.00 22.75 350 ARG A N 1
ATOM 2620 C CA . ARG A 1 349 ? 35.096 3.393 104.715 1.00 21.54 350 ARG A CA 1
ATOM 2621 C C . ARG A 1 349 ? 33.793 3.343 104.019 1.00 19.34 350 ARG A C 1
ATOM 2622 O O . ARG A 1 349 ? 33.732 2.909 102.891 1.00 19.21 350 ARG A O 1
ATOM 2630 N N . THR A 1 350 ? 32.774 3.823 104.715 1.00 19.37 351 THR A N 1
ATOM 2631 C CA . THR A 1 350 ? 31.435 3.942 104.214 1.00 20.99 351 THR A CA 1
ATOM 2632 C C . THR A 1 350 ? 30.979 5.392 104.326 1.00 20.62 351 THR A C 1
ATOM 2633 O O . THR A 1 350 ? 31.208 6.038 105.362 1.00 20.61 351 THR A O 1
ATOM 2637 N N . GLU A 1 351 ? 30.328 5.898 103.274 1.00 19.57 352 GLU A N 1
ATOM 2638 C CA . GLU A 1 351 ? 29.783 7.252 103.293 1.00 19.32 352 GLU A CA 1
ATOM 2639 C C . GLU A 1 351 ? 28.275 7.155 103.331 1.00 20.08 352 GLU A C 1
ATOM 2640 O O . GLU A 1 351 ? 27.683 6.495 102.478 1.00 19.14 352 GLU A O 1
ATOM 2646 N N . TYR A 1 352 ? 27.662 7.836 104.293 1.00 21.09 353 TYR A N 1
ATOM 2647 C CA . TYR A 1 352 ? 26.224 7.982 104.309 1.00 22.74 353 TYR A CA 1
ATOM 2648 C C . TYR A 1 352 ? 25.807 9.294 103.667 1.00 22.21 353 TYR A C 1
ATOM 2649 O O . TYR A 1 352 ? 26.623 10.174 103.441 1.00 19.91 353 TYR A O 1
ATOM 2658 N N . PHE A 1 353 ? 24.511 9.413 103.412 1.00 22.15 354 PHE A N 1
ATOM 2659 C CA . PHE A 1 353 ? 23.963 10.473 102.595 1.00 22.03 354 PHE A CA 1
ATOM 2660 C C . PHE A 1 353 ? 22.710 11.099 103.243 1.00 22.26 354 PHE A C 1
ATOM 2661 O O . PHE A 1 353 ? 21.879 11.675 102.559 1.00 21.67 354 PHE A O 1
ATOM 2669 N N . VAL A 1 354 ? 22.628 11.024 104.568 1.00 22.07 355 VAL A N 1
ATOM 2670 C CA . VAL A 1 354 ? 21.451 11.460 105.305 1.00 22.61 355 VAL A CA 1
ATOM 2671 C C . VAL A 1 354 ? 21.214 12.973 105.242 1.00 22.87 355 VAL A C 1
ATOM 2672 O O . VAL A 1 354 ? 22.166 13.720 105.112 1.00 24.74 355 VAL A O 1
ATOM 2676 N N . PRO A 1 355 ? 19.939 13.422 105.326 1.00 23.95 356 PRO A N 1
ATOM 2677 C CA . PRO A 1 355 ? 19.601 14.851 105.258 1.00 23.99 356 PRO A CA 1
ATOM 2678 C C . PRO A 1 355 ? 20.302 15.757 106.273 1.00 23.27 356 PRO A C 1
ATOM 2679 O O . PRO A 1 355 ? 20.618 16.918 105.940 1.00 23.87 356 PRO A O 1
ATOM 2683 N N . SER A 1 356 ? 20.548 15.264 107.481 1.00 21.62 357 SER A N 1
ATOM 2684 C CA . SER A 1 356 ? 21.242 16.066 108.479 1.00 23.25 357 SER A CA 1
ATOM 2685 C C . SER A 1 356 ? 22.674 16.451 108.063 1.00 23.30 357 SER A C 1
ATOM 2686 O O . SER A 1 356 ? 23.216 17.433 108.593 1.00 21.49 357 SER A O 1
ATOM 2689 N N . PHE A 1 357 ? 23.264 15.726 107.096 1.00 22.96 358 PHE A N 1
ATOM 2690 C CA . PHE A 1 357 ? 24.568 16.101 106.572 1.00 21.85 358 PHE A CA 1
ATOM 2691 C C . PHE A 1 357 ? 24.530 17.357 105.717 1.00 22.59 358 PHE A C 1
ATOM 2692 O O . PHE A 1 357 ? 25.582 17.942 105.486 1.00 23.34 358 PHE A O 1
ATOM 2700 N N . ALA A 1 358 ? 23.362 17.770 105.225 1.00 22.71 359 ALA A N 1
ATOM 2701 C CA . ALA A 1 358 ? 23.227 19.085 104.605 1.00 23.33 359 ALA A CA 1
ATOM 2702 C C . ALA A 1 358 ? 23.371 20.261 105.557 1.00 24.08 359 ALA A C 1
ATOM 2703 O O . ALA A 1 358 ? 23.554 21.382 105.091 1.00 22.74 359 ALA A O 1
ATOM 2705 N N . VAL A 1 359 ? 23.238 20.036 106.867 1.00 23.60 360 VAL A N 1
ATOM 2706 C CA . VAL A 1 359 ? 23.145 21.149 107.813 1.00 24.25 360 VAL A CA 1
ATOM 2707 C C . VAL A 1 359 ? 24.068 20.992 109.011 1.00 24.17 360 VAL A C 1
ATOM 2708 O O . VAL A 1 359 ? 23.881 21.680 109.994 1.00 24.35 360 VAL A O 1
ATOM 2712 N N . ASP A 1 360 ? 25.080 20.132 108.932 1.00 21.99 361 ASP A N 1
ATOM 2713 C CA . ASP A 1 360 ? 25.906 19.810 110.134 1.00 21.16 361 ASP A CA 1
ATOM 2714 C C . ASP A 1 360 ? 27.189 20.654 110.292 1.00 22.16 361 ASP A C 1
ATOM 2715 O O . ASP A 1 360 ? 27.972 20.430 111.210 1.00 22.51 361 ASP A O 1
ATOM 2720 N N . GLY A 1 361 ? 27.390 21.636 109.416 1.00 21.42 362 GLY A N 1
ATOM 2721 C CA . GLY A 1 361 ? 28.614 22.401 109.407 1.00 22.17 362 GLY A CA 1
ATOM 2722 C C . GLY A 1 361 ? 29.906 21.698 109.002 1.00 22.11 362 GLY A C 1
ATOM 2723 O O . GLY A 1 361 ? 30.957 22.203 109.293 1.00 23.50 362 GLY A O 1
ATOM 2724 N N . ALA A 1 362 ? 29.844 20.559 108.311 1.00 22.14 363 ALA A N 1
ATOM 2725 C CA . ALA A 1 362 ? 31.043 19.820 107.911 1.00 20.98 363 ALA A CA 1
ATOM 2726 C C . ALA A 1 362 ? 31.109 19.682 106.379 1.00 19.87 363 ALA A C 1
ATOM 2727 O O . ALA A 1 362 ? 30.191 19.120 105.783 1.00 21.11 363 ALA A O 1
ATOM 2729 N N . ASN A 1 363 ? 32.167 20.191 105.735 1.00 18.27 364 ASN A N 1
ATOM 2730 C CA . ASN A 1 363 ? 32.288 20.157 104.249 1.00 18.13 364 ASN A CA 1
ATOM 2731 C C . ASN A 1 363 ? 32.608 18.784 103.651 1.00 17.86 364 ASN A C 1
ATOM 2732 O O . ASN A 1 363 ? 32.606 18.629 102.410 1.00 18.60 364 ASN A O 1
ATOM 2737 N N . GLY A 1 364 ? 32.902 17.799 104.508 1.00 17.32 365 GLY A N 1
ATOM 2738 C CA . GLY A 1 364 ? 33.096 16.412 104.086 1.00 17.46 365 GLY A CA 1
ATOM 2739 C C . GLY A 1 364 ? 31.836 15.540 104.089 1.00 17.41 365 GLY A C 1
ATOM 2740 O O . GLY A 1 364 ? 31.894 14.421 103.597 1.00 16.50 365 GLY A O 1
ATOM 2741 N N . SER A 1 365 ? 30.719 16.040 104.626 1.00 16.26 366 SER A N 1
ATOM 2742 C CA . SER A 1 365 ? 29.464 15.271 104.674 1.00 17.41 366 SER A CA 1
ATOM 2743 C C . SER A 1 365 ? 28.439 15.915 103.774 1.00 17.24 366 SER A C 1
ATOM 2744 O O . SER A 1 365 ? 28.406 17.126 103.680 1.00 17.51 366 SER A O 1
ATOM 2747 N N . ARG A 1 366 ? 27.606 15.107 103.122 1.00 17.43 367 ARG A N 1
ATOM 2748 C CA . ARG A 1 366 ? 26.597 15.612 102.195 1.00 18.00 367 ARG A CA 1
ATOM 2749 C C . ARG A 1 366 ? 25.334 14.762 102.261 1.00 18.08 367 ARG A C 1
ATOM 2750 O O . ARG A 1 366 ? 25.392 13.521 102.416 1.00 16.31 367 ARG A O 1
ATOM 2758 N N . TRP A 1 367 ? 24.202 15.434 102.115 1.00 18.32 368 TRP A N 1
ATOM 2759 C CA . TRP A 1 367 ? 22.968 14.766 101.697 1.00 19.86 368 TRP A CA 1
ATOM 2760 C C . TRP A 1 367 ? 23.013 14.472 100.196 1.00 20.18 368 TRP A C 1
ATOM 2761 O O . TRP A 1 367 ? 23.480 15.295 99.420 1.00 19.42 368 TRP A O 1
ATOM 2772 N N . MET A 1 368 ? 22.543 13.290 99.796 1.00 20.70 369 MET A N 1
ATOM 2773 C CA . MET A 1 368 ? 22.285 12.994 98.368 1.00 22.14 369 MET A CA 1
ATOM 2774 C C . MET A 1 368 ? 20.945 12.271 98.234 1.00 21.61 369 MET A C 1
ATOM 2775 O O . MET A 1 368 ? 20.704 11.303 98.966 1.00 22.23 369 MET A O 1
ATOM 2780 N N . ALA A 1 369 ? 20.106 12.703 97.284 1.00 21.63 370 ALA A N 1
ATOM 2781 C CA . ALA A 1 369 ? 18.868 11.973 96.938 1.00 22.29 370 ALA A CA 1
ATOM 2782 C C . ALA A 1 369 ? 19.234 10.658 96.292 1.00 22.72 370 ALA A C 1
ATOM 2783 O O . ALA A 1 369 ? 20.360 10.468 95.822 1.00 22.81 370 ALA A O 1
ATOM 2785 N N . ALA A 1 370 ? 18.283 9.746 96.277 1.00 24.39 371 ALA A N 1
ATOM 2786 C CA . ALA A 1 370 ? 18.471 8.453 95.609 1.00 25.52 371 ALA A CA 1
ATOM 2787 C C . ALA A 1 370 ? 18.543 8.662 94.120 1.00 26.26 371 ALA A C 1
ATOM 2788 O O . ALA A 1 370 ? 17.857 9.530 93.577 1.00 27.48 371 ALA A O 1
ATOM 2790 N N . ALA A 1 371 ? 19.398 7.897 93.447 1.00 30.80 372 ALA A N 1
ATOM 2791 C CA . ALA A 1 371 ? 19.533 8.006 91.985 1.00 33.27 372 ALA A CA 1
ATOM 2792 C C . ALA A 1 371 ? 18.205 7.844 91.205 1.00 36.18 372 ALA A C 1
ATOM 2793 O O . ALA A 1 371 ? 18.008 8.511 90.197 1.00 39.01 372 ALA A O 1
ATOM 2795 N N . GLU A 1 372 ? 17.317 6.959 91.658 1.00 37.58 373 GLU A N 1
ATOM 2796 C CA . GLU A 1 372 ? 15.997 6.778 91.008 1.00 39.33 373 GLU A CA 1
ATOM 2797 C C . GLU A 1 372 ? 15.027 7.966 91.191 1.00 39.11 373 GLU A C 1
ATOM 2798 O O . GLU A 1 372 ? 14.118 8.132 90.372 1.00 39.04 373 GLU A O 1
ATOM 2804 N N . ASP A 1 373 ? 15.214 8.764 92.255 1.00 35.62 374 ASP A N 1
ATOM 2805 C CA . ASP A 1 373 ? 14.382 9.948 92.562 1.00 36.04 374 ASP A CA 1
ATOM 2806 C C . ASP A 1 373 ? 14.855 11.144 91.721 1.00 36.76 374 ASP A C 1
ATOM 2807 O O . ASP A 1 373 ? 15.366 12.136 92.243 1.00 39.25 374 ASP A O 1
ATOM 2812 N N . SER A 1 374 ? 14.660 11.041 90.416 1.00 36.36 375 SER A N 1
ATOM 2813 C CA . SER A 1 374 ? 15.233 11.963 89.457 1.00 39.04 375 SER A CA 1
ATOM 2814 C C . SER A 1 374 ? 14.257 13.027 88.964 1.00 38.59 375 SER A C 1
ATOM 2815 O O . SER A 1 374 ? 14.627 13.833 88.119 1.00 43.06 375 SER A O 1
ATOM 2818 N N . ILE A 1 375 ? 13.029 13.042 89.467 1.00 37.92 376 ILE A N 1
ATOM 2819 C CA . ILE A 1 375 ? 12.046 14.068 89.089 1.00 39.17 376 ILE A CA 1
ATOM 2820 C C . ILE A 1 375 ? 11.796 14.976 90.302 1.00 36.60 376 ILE A C 1
ATOM 2821 O O . ILE A 1 375 ? 11.075 14.628 91.223 1.00 39.09 376 ILE A O 1
ATOM 2826 N N . ASN A 1 376 ? 12.426 16.144 90.304 1.00 38.83 377 ASN A N 1
ATOM 2827 C CA . ASN A 1 376 ? 12.319 17.114 91.419 1.00 36.31 377 ASN A CA 1
ATOM 2828 C C . ASN A 1 376 ? 12.511 16.542 92.836 1.00 31.39 377 ASN A C 1
ATOM 2829 O O . ASN A 1 376 ? 11.637 16.684 93.699 1.00 31.88 377 ASN A O 1
ATOM 2834 N N . PRO A 1 377 ? 13.670 15.902 93.101 1.00 26.93 378 PRO A N 1
ATOM 2835 C CA . PRO A 1 377 ? 13.964 15.568 94.501 1.00 24.52 378 PRO A CA 1
ATOM 2836 C C . PRO A 1 377 ? 14.004 16.848 95.348 1.00 23.97 378 PRO A C 1
ATOM 2837 O O . PRO A 1 377 ? 14.225 17.950 94.806 1.00 24.64 378 PRO A O 1
ATOM 2841 N N . TRP A 1 378 ? 13.787 16.712 96.651 1.00 23.33 379 TRP A N 1
ATOM 2842 C CA . TRP A 1 378 ? 13.641 17.875 97.539 1.00 23.06 379 TRP A CA 1
ATOM 2843 C C . TRP A 1 378 ? 14.101 17.632 98.959 1.00 22.66 379 TRP A C 1
ATOM 2844 O O . TRP A 1 378 ? 14.262 16.494 99.396 1.00 21.75 379 TRP A O 1
ATOM 2855 N N . ILE A 1 379 ? 14.294 18.736 99.684 1.00 22.68 380 ILE A N 1
ATOM 2856 C CA . ILE A 1 379 ? 14.722 18.694 101.067 1.00 22.57 380 ILE A CA 1
ATOM 2857 C C . ILE A 1 379 ? 14.092 19.873 101.833 1.00 22.85 380 ILE A C 1
ATOM 2858 O O . ILE A 1 379 ? 13.945 20.982 101.295 1.00 21.64 380 ILE A O 1
ATOM 2863 N N . VAL A 1 380 ? 13.698 19.605 103.075 1.00 23.56 381 VAL A N 1
ATOM 2864 C CA . VAL A 1 380 ? 13.023 20.588 103.913 1.00 25.31 381 VAL A CA 1
ATOM 2865 C C . VAL A 1 380 ? 13.842 20.824 105.170 1.00 24.50 381 VAL A C 1
ATOM 2866 O O . VAL A 1 380 ? 14.252 19.884 105.843 1.00 23.62 381 VAL A O 1
ATOM 2870 N N . ALA A 1 381 ? 14.084 22.092 105.466 1.00 25.55 382 ALA A N 1
ATOM 2871 C CA . ALA A 1 381 ? 14.574 22.502 106.779 1.00 26.43 382 ALA A CA 1
ATOM 2872 C C . ALA A 1 381 ? 13.384 23.051 107.589 1.00 27.22 382 ALA A C 1
ATOM 2873 O O . ALA A 1 381 ? 12.689 23.951 107.129 1.00 28.89 382 ALA A O 1
ATOM 2875 N N . ASP A 1 382 ? 13.142 22.456 108.750 1.00 27.50 383 ASP A N 1
ATOM 2876 C CA . ASP A 1 382 ? 12.168 22.936 109.734 1.00 29.61 383 ASP A CA 1
ATOM 2877 C C . ASP A 1 382 ? 12.916 23.717 110.846 1.00 30.07 383 ASP A C 1
ATOM 2878 O O . ASP A 1 382 ? 13.655 23.128 111.651 1.00 30.71 383 ASP A O 1
ATOM 2883 N N . LEU A 1 383 ? 12.673 25.017 110.922 1.00 29.20 384 LEU A N 1
ATOM 2884 C CA . LEU A 1 383 ? 13.283 25.864 111.952 1.00 31.13 384 LEU A CA 1
ATOM 2885 C C . LEU A 1 383 ? 12.694 25.699 113.356 1.00 35.02 384 LEU A C 1
ATOM 2886 O O . LEU A 1 383 ? 13.182 26.332 114.285 1.00 34.09 384 LEU A O 1
ATOM 2891 N N . GLY A 1 384 ? 11.627 24.903 113.508 1.00 37.77 385 GLY A N 1
ATOM 2892 C CA . GLY A 1 384 ? 11.052 24.586 114.823 1.00 40.06 385 GLY A CA 1
ATOM 2893 C C . GLY A 1 384 ? 9.904 25.511 115.201 1.00 43.83 385 GLY A C 1
ATOM 2894 O O . GLY A 1 384 ? 8.896 25.064 115.750 1.00 49.21 385 GLY A O 1
ATOM 2895 N N . THR A 1 385 ? 10.080 26.802 114.931 1.00 43.79 386 THR A N 1
ATOM 2896 C CA . THR A 1 385 ? 9.041 27.810 115.078 1.00 45.82 386 THR A CA 1
ATOM 2897 C C . THR A 1 385 ? 9.081 28.765 113.889 1.00 44.72 386 THR A C 1
ATOM 2898 O O . THR A 1 385 ? 9.979 28.675 113.050 1.00 40.63 386 THR A O 1
ATOM 2902 N N . VAL A 1 386 ? 8.109 29.672 113.822 1.00 43.32 387 VAL A N 1
ATOM 2903 C CA . VAL A 1 386 ? 8.131 30.751 112.842 1.00 45.43 387 VAL A CA 1
ATOM 2904 C C . VAL A 1 386 ? 9.211 31.761 113.257 1.00 47.87 387 VAL A C 1
ATOM 2905 O O . VAL A 1 386 ? 9.266 32.171 114.414 1.00 49.26 387 VAL A O 1
ATOM 2909 N N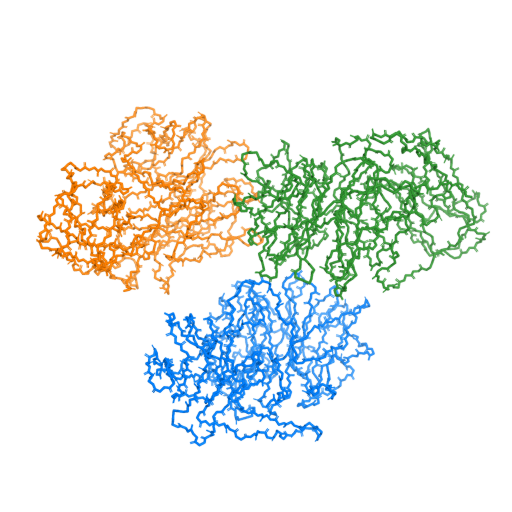 . LYS A 1 387 ? 10.071 32.127 112.302 1.00 47.48 388 LYS A N 1
ATOM 2910 C CA . LYS A 1 387 ? 11.185 33.050 112.527 1.00 43.46 388 LYS A CA 1
ATOM 2911 C C . LYS A 1 387 ? 11.393 33.970 111.341 1.00 40.78 388 LYS A C 1
ATOM 2912 O O . LYS A 1 387 ? 11.051 33.633 110.214 1.00 37.94 388 LYS A O 1
ATOM 2918 N N . LYS A 1 388 ? 11.999 35.119 111.597 1.00 39.57 389 LYS A N 1
ATOM 2919 C CA . LYS A 1 388 ? 12.390 36.034 110.525 1.00 40.72 389 LYS A CA 1
ATOM 2920 C C . LYS A 1 388 ? 13.695 35.485 109.917 1.00 37.74 389 LYS A C 1
ATOM 2921 O O . LYS A 1 388 ? 14.674 35.294 110.621 1.00 34.34 389 LYS A O 1
ATOM 2927 N N . VAL A 1 389 ? 13.677 35.200 108.624 1.00 37.01 390 VAL A N 1
ATOM 2928 C CA . VAL A 1 389 ? 14.853 34.681 107.916 1.00 36.21 390 VAL A CA 1
ATOM 2929 C C . VAL A 1 389 ? 15.362 35.742 106.951 1.00 33.01 390 VAL A C 1
ATOM 2930 O O . VAL A 1 389 ? 14.606 36.294 106.159 1.00 33.87 390 VAL A O 1
ATOM 2934 N N . ARG A 1 390 ? 16.649 36.026 107.021 1.00 30.88 391 ARG A N 1
ATOM 2935 C CA . ARG A 1 390 ? 17.260 36.988 106.127 1.00 31.01 391 ARG A CA 1
ATOM 2936 C C . ARG A 1 390 ? 17.557 36.337 104.781 1.00 28.42 391 ARG A C 1
ATOM 2937 O O . ARG A 1 390 ? 17.147 36.851 103.735 1.00 25.23 391 ARG A O 1
ATOM 2945 N N . ARG A 1 391 ? 18.290 35.218 104.804 1.00 26.12 392 ARG A N 1
ATOM 2946 C CA . ARG A 1 391 ? 18.690 34.560 103.565 1.00 25.88 392 ARG A CA 1
ATOM 2947 C C . ARG A 1 391 ? 19.106 33.098 103.731 1.00 24.04 392 ARG A C 1
ATOM 2948 O O . ARG A 1 391 ? 19.377 32.610 104.846 1.00 22.36 392 ARG A O 1
ATOM 2956 N N . SER A 1 392 ? 19.182 32.442 102.577 1.00 22.23 393 SER A N 1
ATOM 2957 C CA . SER A 1 392 ? 19.595 31.074 102.430 1.00 21.79 393 SER A CA 1
ATOM 2958 C C . SER A 1 392 ? 20.852 31.040 101.559 1.00 21.22 393 SER A C 1
ATOM 2959 O O . SER A 1 392 ? 20.941 31.779 100.569 1.00 19.97 393 SER A O 1
ATOM 2962 N N . GLU A 1 393 ? 21.789 30.153 101.915 1.00 20.61 394 GLU A N 1
ATOM 2963 C CA . GLU A 1 393 ? 22.992 29.848 101.119 1.00 21.32 394 GLU A CA 1
ATOM 2964 C C . GLU A 1 393 ? 23.182 28.337 100.996 1.00 19.94 394 GLU A C 1
ATOM 2965 O O . GLU A 1 393 ? 23.360 27.642 101.989 1.00 20.23 394 GLU A O 1
ATOM 2971 N N . ILE A 1 394 ? 23.164 27.850 99.769 1.00 19.05 395 ILE A N 1
ATOM 2972 C CA . ILE A 1 394 ? 23.169 26.427 99.471 1.00 18.44 395 ILE A CA 1
ATOM 2973 C C . ILE A 1 394 ? 24.457 26.105 98.712 1.00 17.81 395 ILE A C 1
ATOM 2974 O O . ILE A 1 394 ? 24.712 26.695 97.655 1.00 15.61 395 ILE A O 1
ATOM 2979 N N . TYR A 1 395 ? 25.240 25.183 99.278 1.00 17.10 396 TYR A N 1
ATOM 2980 C CA . TYR A 1 395 ? 26.434 24.614 98.649 1.00 17.37 396 TYR A CA 1
ATOM 2981 C C . TYR A 1 395 ? 26.070 23.212 98.105 1.00 17.19 396 TYR A C 1
ATOM 2982 O O . TYR A 1 395 ? 26.066 22.230 98.865 1.00 15.92 396 TYR A O 1
ATOM 2991 N N . PHE A 1 396 ? 25.697 23.146 96.831 1.00 16.59 397 PHE A N 1
ATOM 2992 C CA . PHE A 1 396 ? 25.313 21.900 96.214 1.00 17.66 397 PHE A CA 1
ATOM 2993 C C . PHE A 1 396 ? 26.536 21.031 95.882 1.00 17.39 397 PHE A C 1
ATOM 2994 O O . PHE A 1 396 ? 27.659 21.520 95.714 1.00 18.07 397 PHE A O 1
ATOM 3002 N N . VAL A 1 397 ? 26.257 19.751 95.674 1.00 16.94 398 VAL A N 1
ATOM 3003 C CA . VAL A 1 397 ? 27.237 18.771 95.215 1.00 17.82 398 VAL A CA 1
ATOM 3004 C C . VAL A 1 397 ? 27.499 18.924 93.705 1.00 18.13 398 VAL A C 1
ATOM 3005 O O . VAL A 1 397 ? 26.568 19.167 92.961 1.00 18.96 398 VAL A O 1
ATOM 3009 N N . ARG A 1 398 ? 28.737 18.700 93.263 1.00 17.91 399 ARG A N 1
ATOM 3010 C CA . ARG A 1 398 ? 29.202 19.030 91.897 1.00 18.27 399 ARG A CA 1
ATOM 3011 C C . ARG A 1 398 ? 28.745 20.441 91.445 1.00 16.90 399 ARG A C 1
ATOM 3012 O O . ARG A 1 398 ? 28.056 20.611 90.426 1.00 16.45 399 ARG A O 1
ATOM 3020 N N . PRO A 1 399 ? 29.124 21.464 92.215 1.00 15.96 400 PRO A N 1
ATOM 3021 C CA . PRO A 1 399 ? 28.608 22.799 91.944 1.00 16.17 400 PRO A CA 1
ATOM 3022 C C . PRO A 1 399 ? 29.096 23.415 90.622 1.00 17.29 400 PRO A C 1
ATOM 3023 O O . PRO A 1 399 ? 28.451 24.316 90.111 1.00 18.02 400 PRO A O 1
ATOM 3027 N N . THR A 1 400 ? 30.226 22.950 90.094 1.00 18.42 401 THR A N 1
ATOM 3028 C CA . THR A 1 400 ? 30.785 23.504 88.861 1.00 18.53 401 THR A CA 1
ATOM 3029 C C . THR A 1 400 ? 30.022 23.083 87.607 1.00 19.33 401 THR A C 1
ATOM 3030 O O . THR A 1 400 ? 30.216 23.685 86.550 1.00 18.16 401 THR A O 1
ATOM 3034 N N . ALA A 1 401 ? 29.169 22.063 87.719 1.00 19.34 402 ALA A N 1
ATOM 3035 C CA . ALA A 1 401 ? 28.264 21.694 86.639 1.00 20.52 402 ALA A CA 1
ATOM 3036 C C . ALA A 1 401 ? 26.956 22.478 86.691 1.00 22.17 402 ALA A C 1
ATOM 3037 O O . ALA A 1 401 ? 26.179 22.389 85.754 1.00 23.71 402 ALA A O 1
ATOM 3039 N N . GLY A 1 402 ? 26.701 23.232 87.769 1.00 21.71 403 GLY A N 1
ATOM 3040 C CA . GLY A 1 402 ? 25.533 24.116 87.843 1.00 21.26 403 GLY A CA 1
ATOM 3041 C C . GLY A 1 402 ? 24.254 23.451 88.344 1.00 21.39 403 GLY A C 1
ATOM 3042 O O . GLY A 1 402 ? 24.050 22.226 88.169 1.00 21.61 403 GLY A O 1
ATOM 3043 N N . HIS A 1 403 ? 23.410 24.245 89.003 1.00 19.82 404 HIS A N 1
ATOM 3044 C CA . HIS A 1 403 ? 22.112 23.763 89.463 1.00 20.75 404 HIS A CA 1
ATOM 3045 C C . HIS A 1 403 ? 21.003 24.742 89.155 1.00 22.18 404 HIS A C 1
ATOM 3046 O O . HIS A 1 403 ? 21.174 25.966 89.292 1.00 23.10 404 HIS A O 1
ATOM 3053 N N . ALA A 1 404 ? 19.876 24.159 88.743 1.00 22.82 405 ALA A N 1
ATOM 3054 C CA . ALA A 1 404 ? 18.593 24.810 88.628 1.00 22.26 405 ALA A CA 1
ATOM 3055 C C . ALA A 1 404 ? 17.766 24.259 89.768 1.00 23.34 405 ALA A C 1
ATOM 3056 O O . ALA A 1 404 ? 17.778 23.033 90.012 1.00 21.93 405 ALA A O 1
ATOM 3058 N N . TYR A 1 405 ? 17.057 25.145 90.466 1.00 21.66 406 TYR A N 1
ATOM 3059 C CA . TYR A 1 405 ? 16.285 24.753 91.646 1.00 21.31 406 TYR A CA 1
ATOM 3060 C C . TYR A 1 405 ? 15.165 25.746 91.929 1.00 22.27 406 TYR A C 1
ATOM 3061 O O . TYR A 1 405 ? 15.178 26.888 91.435 1.00 22.26 406 TYR A O 1
ATOM 3070 N N . VAL A 1 406 ? 14.249 25.325 92.787 1.00 22.01 407 VAL A N 1
ATOM 3071 C CA . VAL A 1 406 ? 13.183 26.189 93.272 1.00 24.86 407 VAL A CA 1
ATOM 3072 C C . VAL A 1 406 ? 13.293 26.244 94.775 1.00 23.91 407 VAL A C 1
ATOM 3073 O O . VAL A 1 406 ? 13.570 25.221 95.411 1.00 26.35 407 VAL A O 1
ATOM 3077 N N . ILE A 1 407 ? 13.017 27.406 95.353 1.00 23.16 408 ILE A N 1
ATOM 3078 C CA . ILE A 1 407 ? 13.035 27.528 96.800 1.00 25.57 408 ILE A CA 1
ATOM 3079 C C . ILE A 1 407 ? 11.683 28.027 97.298 1.00 26.83 408 ILE A C 1
ATOM 3080 O O . ILE A 1 407 ? 11.164 29.021 96.796 1.00 25.84 408 ILE A O 1
ATOM 3085 N N . GLU A 1 408 ? 11.120 27.310 98.265 1.00 27.83 409 GLU A N 1
ATOM 3086 C CA . GLU A 1 408 ? 9.767 27.560 98.746 1.00 31.30 409 GLU A CA 1
ATOM 3087 C C . GLU A 1 408 ? 9.759 27.698 100.245 1.00 29.67 409 GLU A C 1
ATOM 3088 O O . GLU A 1 408 ? 10.530 27.042 100.913 1.00 28.32 409 GLU A O 1
ATOM 3094 N N . ALA A 1 409 ? 8.851 28.523 100.764 1.00 28.86 410 ALA A N 1
ATOM 3095 C CA . ALA A 1 409 ? 8.674 28.683 102.190 1.00 31.30 410 ALA A CA 1
ATOM 3096 C C . ALA A 1 409 ? 7.253 28.332 102.589 1.00 31.97 410 ALA A C 1
ATOM 3097 O O . ALA A 1 409 ? 6.326 28.416 101.783 1.00 32.32 410 ALA A O 1
ATOM 3099 N N . SER A 1 410 ? 7.093 27.941 103.844 1.00 34.19 411 SER A N 1
ATOM 3100 C CA . SER A 1 410 ? 5.791 27.566 104.386 1.00 35.73 411 SER A CA 1
ATOM 3101 C C . SER A 1 410 ? 5.664 27.958 105.846 1.00 36.80 411 SER A C 1
ATOM 3102 O O . SER A 1 410 ? 6.642 27.979 106.579 1.00 33.33 411 SER A O 1
ATOM 3105 N N . MET A 1 411 ? 4.430 28.235 106.255 1.00 40.79 412 MET A N 1
ATOM 3106 C CA . MET A 1 411 ? 4.100 28.511 107.649 1.00 42.15 412 MET A CA 1
ATOM 3107 C C . MET A 1 411 ? 3.845 27.207 108.417 1.00 41.75 412 MET A C 1
ATOM 3108 O O . MET A 1 411 ? 4.179 27.114 109.589 1.00 41.40 412 MET A O 1
ATOM 3113 N N . ASP A 1 412 ? 3.298 26.191 107.745 1.00 46.73 413 ASP A N 1
ATOM 3114 C CA . ASP A 1 412 ? 2.813 24.962 108.402 1.00 46.90 413 ASP A CA 1
ATOM 3115 C C . ASP A 1 412 ? 3.434 23.634 107.957 1.00 46.72 413 ASP A C 1
ATOM 3116 O O . ASP A 1 412 ? 3.294 22.645 108.658 1.00 50.36 413 ASP A O 1
ATOM 3121 N N . GLY A 1 413 ? 4.111 23.605 106.810 1.00 48.50 414 GLY A N 1
ATOM 3122 C CA . GLY A 1 413 ? 4.665 22.368 106.249 1.00 48.59 414 GLY A CA 1
ATOM 3123 C C . GLY A 1 413 ? 3.864 21.778 105.093 1.00 49.41 414 GLY A C 1
ATOM 3124 O O . GLY A 1 413 ? 4.313 20.810 104.467 1.00 48.22 414 GLY A O 1
ATOM 3125 N N . LYS A 1 414 ? 2.713 22.386 104.786 1.00 45.98 415 LYS A N 1
ATOM 3126 C CA . LYS A 1 414 ? 1.753 21.852 103.812 1.00 49.40 415 LYS A CA 1
ATOM 3127 C C . LYS A 1 414 ? 1.446 22.855 102.709 1.00 45.63 415 LYS A C 1
ATOM 3128 O O . LYS A 1 414 ? 1.419 22.483 101.542 1.00 50.78 415 LYS A O 1
ATOM 3134 N N . VAL A 1 415 ? 1.182 24.109 103.086 1.00 43.22 416 VAL A N 1
ATOM 3135 C CA . VAL A 1 415 ? 1.011 25.229 102.158 1.00 40.84 416 VAL A CA 1
ATOM 3136 C C . VAL A 1 415 ? 2.360 25.929 101.886 1.00 41.49 416 VAL A C 1
ATOM 3137 O O . VAL A 1 415 ? 2.974 26.480 102.808 1.00 39.14 416 VAL A O 1
ATOM 3141 N N . TRP A 1 416 ? 2.781 25.948 100.617 1.00 39.23 417 TRP A N 1
ATOM 3142 C CA . TRP A 1 416 ? 4.110 26.432 100.226 1.00 39.36 417 TRP A CA 1
ATOM 3143 C C . TRP A 1 416 ? 4.012 27.609 99.262 1.00 39.40 417 TRP A C 1
ATOM 3144 O O . TRP A 1 416 ? 3.298 27.526 98.279 1.00 43.90 417 TRP A O 1
ATOM 3155 N N . GLN A 1 417 ? 4.731 28.699 99.525 1.00 39.89 418 GLN A N 1
ATOM 3156 C CA . GLN A 1 417 ? 4.852 29.813 98.570 1.00 37.78 418 GLN A CA 1
ATOM 3157 C C . GLN A 1 417 ? 6.230 29.772 97.873 1.00 39.96 418 GLN A C 1
ATOM 3158 O O . GLN A 1 417 ? 7.254 29.699 98.552 1.00 37.81 418 GLN A O 1
ATOM 3160 N N . GLU A 1 418 ? 6.267 29.801 96.538 1.00 40.48 419 GLU A N 1
ATOM 3161 C CA . GLU A 1 418 ? 7.540 29.898 95.801 1.00 41.73 419 GLU A CA 1
ATOM 3162 C C . GLU A 1 418 ? 8.176 31.259 96.039 1.00 43.82 419 GLU A C 1
ATOM 3163 O O . GLU A 1 418 ? 7.580 32.273 95.676 1.00 43.86 419 GLU A O 1
ATOM 3169 N N . PHE A 1 419 ? 9.372 31.289 96.629 1.00 40.32 420 PHE A N 1
ATOM 3170 C CA . PHE A 1 419 ? 10.123 32.533 96.782 1.00 39.01 420 PHE A CA 1
ATOM 3171 C C . PHE A 1 419 ? 10.923 32.772 95.505 1.00 40.23 420 PHE A C 1
ATOM 3172 O O . PHE A 1 419 ? 11.012 33.909 95.048 1.00 43.69 420 PHE A O 1
ATOM 3174 N N . ALA A 1 420 ? 11.502 31.724 94.911 1.00 35.41 421 ALA A N 1
ATOM 3175 C CA . ALA A 1 420 ? 12.312 31.920 93.714 1.00 33.39 421 ALA A CA 1
ATOM 3176 C C . ALA A 1 420 ? 12.504 30.657 92.892 1.00 30.86 421 ALA A C 1
ATOM 3177 O O . ALA A 1 420 ? 12.588 29.559 93.430 1.00 29.72 421 ALA A O 1
ATOM 3179 N N . VAL A 1 421 ? 12.569 30.850 91.577 1.00 30.09 422 VAL A N 1
ATOM 3180 C CA . VAL A 1 421 ? 12.711 29.787 90.603 1.00 29.45 422 VAL A CA 1
ATOM 3181 C C . VAL A 1 421 ? 13.920 30.112 89.769 1.00 26.31 422 VAL A C 1
ATOM 3182 O O . VAL A 1 421 ? 13.966 31.172 89.176 1.00 25.31 422 VAL A O 1
ATOM 3186 N N . HIS A 1 422 ? 14.849 29.168 89.662 1.00 24.71 423 HIS A N 1
ATOM 3187 C CA . HIS A 1 422 ? 16.068 29.356 88.883 1.00 25.35 423 HIS A CA 1
ATOM 3188 C C . HIS A 1 422 ? 16.169 28.237 87.841 1.00 24.97 423 HIS A C 1
ATOM 3189 O O . HIS A 1 422 ? 16.592 27.141 88.161 1.00 25.17 423 HIS A O 1
ATOM 3196 N N . GLN A 1 423 ? 15.757 28.498 86.604 1.00 25.00 424 GLN A N 1
ATOM 3197 C CA . GLN A 1 423 ? 15.765 27.471 85.556 1.00 26.26 424 GLN A CA 1
ATOM 3198 C C . GLN A 1 423 ? 17.124 27.283 84.917 1.00 24.97 424 GLN A C 1
ATOM 3199 O O . GLN A 1 423 ? 17.372 26.237 84.345 1.00 26.49 424 GLN A O 1
ATOM 3205 N N . ASP A 1 424 ? 17.980 28.300 84.963 1.00 25.95 425 ASP A N 1
ATOM 3206 C CA . ASP A 1 424 ? 19.358 28.177 84.485 1.00 26.46 425 ASP A CA 1
ATOM 3207 C C . ASP A 1 424 ? 20.192 27.296 85.430 1.00 25.44 425 ASP A C 1
ATOM 3208 O O . ASP A 1 424 ? 19.917 27.214 86.633 1.00 24.39 425 ASP A O 1
ATOM 3213 N N . ARG A 1 425 ? 21.214 26.670 84.858 1.00 25.92 426 ARG A N 1
ATOM 3214 C CA . ARG A 1 425 ? 22.228 25.922 85.601 1.00 27.28 426 ARG A CA 1
ATOM 3215 C C . ARG A 1 425 ? 23.445 26.777 85.884 1.00 27.22 426 ARG A C 1
ATOM 3216 O O . ARG A 1 425 ? 24.535 26.556 85.311 1.00 25.97 426 ARG A O 1
ATOM 3224 N N . LYS A 1 426 ? 23.267 27.720 86.805 1.00 26.32 427 LYS A N 1
ATOM 3225 C CA . LYS A 1 426 ? 24.293 28.678 87.116 1.00 25.59 427 LYS A CA 1
ATOM 3226 C C . LYS A 1 426 ? 25.462 27.991 87.840 1.00 25.95 427 LYS A C 1
ATOM 3227 O O . LYS A 1 426 ? 25.278 27.277 88.820 1.00 23.55 427 LYS A O 1
ATOM 3233 N N . MET A 1 427 ? 26.656 28.252 87.325 1.00 27.20 428 MET A N 1
ATOM 3234 C CA . MET A 1 427 ? 27.891 27.642 87.762 1.00 28.20 428 MET A CA 1
ATOM 3235 C C . MET A 1 427 ? 28.484 28.538 88.860 1.00 24.35 428 MET A C 1
ATOM 3236 O O . MET A 1 427 ? 29.244 29.449 88.579 1.00 22.04 428 MET A O 1
ATOM 3241 N N . CYS A 1 428 ? 28.109 28.268 90.104 1.00 21.85 429 CYS A N 1
ATOM 3242 C CA . CYS A 1 428 ? 28.589 29.026 91.270 1.00 21.83 429 CYS A CA 1
ATOM 3243 C C . CYS A 1 428 ? 28.341 28.258 92.569 1.00 19.71 429 CYS A C 1
ATOM 3244 O O . CYS A 1 428 ? 27.610 27.276 92.597 1.00 18.53 429 CYS A O 1
ATOM 3247 N N . SER A 1 429 ? 28.954 28.709 93.652 1.00 19.20 430 SER A N 1
ATOM 3248 C CA . SER A 1 429 ? 28.617 28.195 94.973 1.00 17.93 430 SER A CA 1
ATOM 3249 C C . SER A 1 429 ? 29.022 29.239 96.022 1.00 18.18 430 SER A C 1
ATOM 3250 O O . SER A 1 429 ? 30.090 29.829 95.887 1.00 17.23 430 SER A O 1
ATOM 3253 N N . PRO A 1 430 ? 28.196 29.517 97.032 1.00 18.65 431 PRO A N 1
ATOM 3254 C CA . PRO A 1 430 ? 26.857 29.001 97.195 1.00 18.66 431 PRO A CA 1
ATOM 3255 C C . PRO A 1 430 ? 25.837 29.724 96.311 1.00 19.88 431 PRO A C 1
ATOM 3256 O O . PRO A 1 430 ? 26.153 30.715 95.675 1.00 19.72 431 PRO A O 1
ATOM 3260 N N . HIS A 1 431 ? 24.632 29.180 96.240 1.00 19.84 432 HIS A N 1
ATOM 3261 C CA . HIS A 1 431 ? 23.501 29.821 95.596 1.00 20.70 432 HIS A CA 1
ATOM 3262 C C . HIS A 1 431 ? 22.725 30.506 96.697 1.00 22.46 432 HIS A C 1
ATOM 3263 O O . HIS A 1 431 ? 22.250 29.838 97.626 1.00 23.26 432 HIS A O 1
ATOM 3270 N N . THR A 1 432 ? 22.598 31.820 96.602 1.00 23.08 433 THR A N 1
ATOM 3271 C CA . THR A 1 432 ? 22.061 32.627 97.684 1.00 25.69 433 THR A CA 1
ATOM 3272 C C . THR A 1 432 ? 20.692 33.151 97.332 1.00 26.94 433 THR A C 1
ATOM 3273 O O . THR A 1 432 ? 20.527 33.725 96.272 1.00 27.03 433 THR A O 1
ATOM 3277 N N . ASP A 1 433 ? 19.724 32.983 98.226 1.00 27.27 434 ASP A N 1
ATOM 3278 C CA . ASP A 1 433 ? 18.413 33.607 98.045 1.00 29.30 434 ASP A CA 1
ATOM 3279 C C . ASP A 1 433 ? 18.114 34.514 99.233 1.00 29.07 434 ASP A C 1
ATOM 3280 O O . ASP A 1 433 ? 18.180 34.078 100.374 1.00 27.27 434 ASP A O 1
ATOM 3285 N N . VAL A 1 434 ? 17.863 35.792 98.941 1.00 30.00 435 VAL A N 1
ATOM 3286 C CA . VAL A 1 434 ? 17.521 36.797 99.951 1.00 32.81 435 VAL A CA 1
ATOM 3287 C C . VAL A 1 434 ? 16.002 36.699 100.164 1.00 32.02 435 VAL A C 1
ATOM 3288 O O . VAL A 1 434 ? 15.245 36.750 99.205 1.00 31.15 435 VAL A O 1
ATOM 3292 N N . LEU A 1 435 ? 15.580 36.531 101.412 1.00 33.26 436 LEU A N 1
ATOM 3293 C CA . LEU A 1 435 ? 14.192 36.195 101.741 1.00 35.30 436 LEU A CA 1
ATOM 3294 C C . LEU A 1 435 ? 13.506 37.301 102.559 1.00 35.12 436 LEU A C 1
ATOM 3295 O O . LEU A 1 435 ? 12.501 37.860 102.112 1.00 36.17 436 LEU A O 1
ATOM 3300 N N . ASN A 1 436 ? 14.043 37.614 103.738 1.00 34.01 437 ASN A N 1
ATOM 3301 C CA . ASN A 1 436 ? 13.506 38.689 104.595 1.00 36.74 437 ASN A CA 1
ATOM 3302 C C . ASN A 1 436 ? 12.009 38.522 104.816 1.00 38.00 437 ASN A C 1
ATOM 3303 O O . ASN A 1 436 ? 11.215 39.404 104.494 1.00 40.18 437 ASN A O 1
ATOM 3308 N N . LYS A 1 437 ? 11.636 37.360 105.324 1.00 39.11 438 LYS A N 1
ATOM 3309 C CA . LYS A 1 437 ? 10.249 37.068 105.642 1.00 43.54 438 LYS A CA 1
ATOM 3310 C C . LYS A 1 437 ? 10.194 36.038 106.751 1.00 40.32 438 LYS A C 1
ATOM 3311 O O . LYS A 1 437 ? 11.162 35.298 106.986 1.00 37.97 438 LYS A O 1
ATOM 3317 N N . ARG A 1 438 ? 9.052 36.015 107.425 1.00 39.51 439 ARG A N 1
ATOM 3318 C CA . ARG A 1 438 ? 8.776 35.089 108.515 1.00 41.57 439 ARG A CA 1
ATOM 3319 C C . ARG A 1 438 ? 8.181 33.799 107.963 1.00 39.53 439 ARG A C 1
ATOM 3320 O O . ARG A 1 438 ? 7.215 33.835 107.198 1.00 44.77 439 ARG A O 1
ATOM 3328 N N . PHE A 1 439 ? 8.799 32.678 108.332 1.00 35.19 440 PHE A N 1
ATOM 3329 C CA A PHE A 1 439 ? 8.306 31.344 107.989 0.50 32.39 440 PHE A CA 1
ATOM 3330 C CA B PHE A 1 439 ? 8.363 31.340 107.923 0.50 34.55 440 PHE A CA 1
ATOM 3331 C C . PHE A 1 439 ? 8.956 30.331 108.913 1.00 32.64 440 PHE A C 1
ATOM 3332 O O . PHE A 1 439 ? 9.863 30.664 109.664 1.00 31.62 440 PHE A O 1
ATOM 3347 N N . ARG A 1 440 ? 8.454 29.105 108.905 1.00 32.43 441 ARG A N 1
ATOM 3348 C CA . ARG A 1 440 ? 9.025 28.033 109.721 1.00 33.41 441 ARG A CA 1
ATOM 3349 C C . ARG A 1 440 ? 9.809 26.976 108.911 1.00 31.65 441 ARG A C 1
ATOM 3350 O O . ARG A 1 440 ? 10.762 26.370 109.423 1.00 33.27 441 ARG A O 1
ATOM 3358 N N . TYR A 1 441 ? 9.360 26.711 107.691 1.00 29.91 442 TYR A N 1
ATOM 3359 C CA . TYR A 1 441 ? 9.889 25.642 106.868 1.00 29.46 442 TYR A CA 1
ATOM 3360 C C . TYR A 1 441 ? 10.412 26.227 105.569 1.00 27.94 442 TYR A C 1
ATOM 3361 O O . TYR A 1 441 ? 9.820 27.154 105.016 1.00 25.41 442 TYR A O 1
ATOM 3370 N N . LEU A 1 442 ? 11.503 25.653 105.081 1.00 26.58 443 LEU A N 1
ATOM 3371 C CA . LEU A 1 442 ? 12.097 26.033 103.819 1.00 27.24 443 LEU A CA 1
ATOM 3372 C C . LEU A 1 442 ? 12.330 24.737 103.037 1.00 27.73 443 LEU A C 1
ATOM 3373 O O . LEU A 1 442 ? 12.745 23.732 103.627 1.00 26.22 443 LEU A O 1
ATOM 3378 N N . ARG A 1 443 ? 11.990 24.749 101.742 1.00 26.24 444 ARG A N 1
ATOM 3379 C CA . ARG A 1 443 ? 12.134 23.587 100.864 1.00 27.83 444 ARG A CA 1
ATOM 3380 C C . ARG A 1 443 ? 12.910 23.947 99.600 1.00 25.75 444 ARG A C 1
ATOM 3381 O O . ARG A 1 443 ? 12.643 24.978 98.981 1.00 24.63 444 ARG A O 1
ATOM 3389 N N . ILE A 1 444 ? 13.872 23.094 99.244 1.00 24.17 445 ILE A N 1
ATOM 3390 C CA . ILE A 1 444 ? 14.580 23.179 97.974 1.00 24.76 445 ILE A CA 1
ATOM 3391 C C . ILE A 1 444 ? 14.132 21.996 97.120 1.00 24.96 445 ILE A C 1
ATOM 3392 O O . ILE A 1 444 ? 14.203 20.879 97.585 1.00 24.99 445 ILE A O 1
ATOM 3397 N N . LYS A 1 445 ? 13.666 22.268 95.896 1.00 25.64 446 LYS A N 1
ATOM 3398 C CA . LYS A 1 445 ? 13.424 21.264 94.865 1.00 27.34 446 LYS A CA 1
ATOM 3399 C C . LYS A 1 445 ? 14.509 21.440 93.832 1.00 25.09 446 LYS A C 1
ATOM 3400 O O . LYS A 1 445 ? 14.653 22.513 93.276 1.00 21.75 446 LYS A O 1
ATOM 3406 N N . ILE A 1 446 ? 15.246 20.378 93.541 1.00 24.64 447 ILE A N 1
ATOM 3407 C CA . ILE A 1 446 ? 16.311 20.430 92.543 1.00 25.20 447 ILE A CA 1
ATOM 3408 C C . ILE A 1 446 ? 15.743 20.040 91.175 1.00 26.11 447 ILE A C 1
ATOM 3409 O O . ILE A 1 446 ? 15.213 18.949 91.023 1.00 25.84 447 ILE A O 1
ATOM 3414 N N . LEU A 1 447 ? 15.857 20.947 90.198 1.00 27.68 448 LEU A N 1
ATOM 3415 C CA . LEU A 1 447 ? 15.351 20.750 88.835 1.00 27.52 448 LEU A CA 1
ATOM 3416 C C . LEU A 1 447 ? 16.423 20.149 87.938 1.00 28.45 448 LEU A C 1
ATOM 3417 O O . LEU A 1 447 ? 16.139 19.244 87.179 1.00 28.69 448 LEU A O 1
ATOM 3422 N N . LYS A 1 448 ? 17.644 20.671 88.015 1.00 26.80 449 LYS A N 1
ATOM 3423 C CA . LYS A 1 448 ? 18.769 20.133 87.263 1.00 28.37 449 LYS A CA 1
ATOM 3424 C C . LYS A 1 448 ? 20.044 20.231 88.065 1.00 26.08 449 LYS A C 1
ATOM 3425 O O . LYS A 1 448 ? 20.200 21.118 88.917 1.00 23.19 449 LYS A O 1
ATOM 3431 N N . GLY A 1 449 ? 20.963 19.332 87.738 1.00 23.63 450 GLY A N 1
ATOM 3432 C CA . GLY A 1 449 ? 22.216 19.185 88.457 1.00 24.05 450 GLY A CA 1
ATOM 3433 C C . GLY A 1 449 ? 22.159 18.029 89.430 1.00 24.36 450 GLY A C 1
ATOM 3434 O O . GLY A 1 449 ? 21.077 17.472 89.707 1.00 23.93 450 GLY A O 1
ATOM 3435 N N . VAL A 1 450 ? 23.324 17.696 89.981 1.00 22.71 451 VAL A N 1
ATOM 3436 C CA . VAL A 1 450 ? 23.424 16.573 90.903 1.00 22.76 451 VAL A CA 1
ATOM 3437 C C . VAL A 1 450 ? 22.622 16.902 92.165 1.00 22.66 451 VAL A C 1
ATOM 3438 O O . VAL A 1 450 ? 22.863 17.948 92.785 1.00 20.30 451 VAL A O 1
ATOM 3442 N N . PRO A 1 451 ? 21.644 16.034 92.530 1.00 22.64 452 PRO A N 1
ATOM 3443 C CA . PRO A 1 451 ? 20.749 16.283 93.651 1.00 22.47 452 PRO A CA 1
ATOM 3444 C C . PRO A 1 451 ? 21.370 15.942 95.013 1.00 23.26 452 PRO A C 1
ATOM 3445 O O . PRO A 1 451 ? 21.102 14.869 95.614 1.00 22.68 452 PRO A O 1
ATOM 3449 N N . GLY A 1 452 ? 22.214 16.861 95.473 1.00 21.79 453 GLY A N 1
ATOM 3450 C CA . GLY A 1 452 ? 22.823 16.772 96.783 1.00 20.48 453 GLY A CA 1
ATOM 3451 C C . GLY A 1 452 ? 23.333 18.100 97.285 1.00 18.47 453 GLY A C 1
ATOM 3452 O O . GLY A 1 452 ? 23.577 19.030 96.502 1.00 18.35 453 GLY A O 1
ATOM 3453 N N . ILE A 1 453 ? 23.502 18.169 98.598 1.00 17.23 454 ILE A N 1
ATOM 3454 C CA . ILE A 1 453 ? 23.932 19.364 99.276 1.00 16.82 454 ILE A CA 1
ATOM 3455 C C . ILE A 1 453 ? 25.003 19.012 100.319 1.00 17.36 454 ILE A C 1
ATOM 3456 O O . ILE A 1 453 ? 24.793 18.122 101.154 1.00 17.46 454 ILE A O 1
ATOM 3461 N N . TRP A 1 454 ? 26.137 19.717 100.260 1.00 16.25 455 TRP A N 1
ATOM 3462 C CA . TRP A 1 454 ? 27.185 19.633 101.265 1.00 17.61 455 TRP A CA 1
ATOM 3463 C C . TRP A 1 454 ? 26.834 20.464 102.489 1.00 18.94 455 TRP A C 1
ATOM 3464 O O . TRP A 1 454 ? 27.043 20.023 103.612 1.00 18.65 455 TRP A O 1
ATOM 3475 N N . GLU A 1 455 ? 26.346 21.674 102.258 1.00 20.49 456 GLU A N 1
ATOM 3476 C CA . GLU A 1 455 ? 26.071 22.622 103.327 1.00 21.67 456 GLU A CA 1
ATOM 3477 C C . GLU A 1 455 ? 24.987 23.562 102.883 1.00 20.42 456 GLU A C 1
ATOM 3478 O O . GLU A 1 455 ? 25.005 24.010 101.745 1.00 19.23 456 GLU A O 1
ATOM 3484 N N . TRP A 1 456 ? 24.040 23.807 103.800 1.00 20.60 457 TRP A N 1
ATOM 3485 C CA . TRP A 1 456 ? 22.903 24.680 103.629 1.00 22.51 457 TRP A CA 1
ATOM 3486 C C . TRP A 1 456 ? 22.781 25.530 104.909 1.00 22.99 457 TRP A C 1
ATOM 3487 O O . TRP A 1 456 ? 22.502 25.004 106.007 1.00 20.57 457 TRP A O 1
ATOM 3498 N N . ASN A 1 457 ? 23.010 26.826 104.757 1.00 22.60 458 ASN A N 1
ATOM 3499 C CA . ASN A 1 457 ? 23.036 27.751 105.880 1.00 23.08 458 ASN A CA 1
ATOM 3500 C C . ASN A 1 457 ? 21.910 28.734 105.709 1.00 22.61 458 ASN A C 1
ATOM 3501 O O . ASN A 1 457 ? 21.699 29.277 104.615 1.00 24.66 458 ASN A O 1
ATOM 3506 N N . ILE A 1 458 ? 21.215 28.981 106.797 1.00 22.98 459 ILE A N 1
ATOM 3507 C CA . ILE A 1 458 ? 20.095 29.908 106.840 1.00 25.25 459 ILE A CA 1
ATOM 3508 C C . ILE A 1 458 ? 20.406 30.967 107.900 1.00 24.39 459 ILE A C 1
ATOM 3509 O O . ILE A 1 458 ? 20.776 30.584 109.001 1.00 22.99 459 ILE A O 1
ATOM 3514 N N . TYR A 1 459 ? 20.257 32.261 107.564 1.00 24.82 460 TYR A N 1
ATOM 3515 C CA . TYR A 1 459 ? 20.743 33.408 108.411 1.00 27.46 460 TYR A CA 1
ATOM 3516 C C . TYR A 1 459 ? 19.660 34.351 108.987 1.00 29.93 460 TYR A C 1
ATOM 3517 O O . TYR A 1 459 ? 18.640 34.553 108.333 1.00 37.07 460 TYR A O 1
ATOM 3526 N N . HIS B 1 21 ? 13.528 50.012 89.143 1.00 46.48 22 HIS B N 1
ATOM 3527 C CA . HIS B 1 21 ? 14.920 49.891 89.655 1.00 44.88 22 HIS B CA 1
ATOM 3528 C C . HIS B 1 21 ? 16.041 50.220 88.629 1.00 43.81 22 HIS B C 1
ATOM 3529 O O . HIS B 1 21 ? 17.153 49.710 88.792 1.00 43.82 22 HIS B O 1
ATOM 3531 N N . ASN B 1 22 ? 15.793 51.065 87.603 1.00 40.54 23 ASN B N 1
ATOM 3532 C CA . ASN B 1 22 ? 16.842 51.334 86.586 1.00 35.68 23 ASN B CA 1
ATOM 3533 C C . ASN B 1 22 ? 17.319 52.798 86.511 1.00 30.38 23 ASN B C 1
ATOM 3534 O O . ASN B 1 22 ? 16.816 53.574 85.716 1.00 30.50 23 ASN B O 1
ATOM 3539 N N . ASN B 1 23 ? 18.301 53.137 87.349 1.00 25.32 24 ASN B N 1
ATOM 3540 C CA . ASN B 1 23 ? 18.919 54.479 87.418 1.00 25.76 24 ASN B CA 1
ATOM 3541 C C . ASN B 1 23 ? 20.396 54.368 86.992 1.00 24.36 24 ASN B C 1
ATOM 3542 O O . ASN B 1 23 ? 21.250 54.068 87.815 1.00 24.49 24 ASN B O 1
ATOM 3547 N N . PRO B 1 24 ? 20.707 54.621 85.705 1.00 24.98 25 PRO B N 1
ATOM 3548 C CA . PRO B 1 24 ? 22.120 54.485 85.289 1.00 23.50 25 PRO B CA 1
ATOM 3549 C C . PRO B 1 24 ? 23.059 55.569 85.840 1.00 22.52 25 PRO B C 1
ATOM 3550 O O . PRO B 1 24 ? 24.237 55.498 85.586 1.00 21.73 25 PRO B O 1
ATOM 3554 N N . PHE B 1 25 ? 22.553 56.560 86.576 1.00 21.74 26 PHE B N 1
ATOM 3555 C CA . PHE B 1 25 ? 23.389 57.618 87.108 1.00 21.57 26 PHE B CA 1
ATOM 3556 C C . PHE B 1 25 ? 23.618 57.524 88.580 1.00 21.71 26 PHE B C 1
ATOM 3557 O O . PHE B 1 25 ? 24.230 58.428 89.146 1.00 23.22 26 PHE B O 1
ATOM 3565 N N . GLY B 1 26 ? 23.139 56.435 89.200 1.00 20.84 27 GLY B N 1
ATOM 3566 C CA . GLY B 1 26 ? 23.526 56.082 90.558 1.00 20.38 27 GLY B CA 1
ATOM 3567 C C . GLY B 1 26 ? 23.331 57.157 91.615 1.00 20.23 27 GLY B C 1
ATOM 3568 O O . GLY B 1 26 ? 22.379 57.936 91.555 1.00 19.38 27 GLY B O 1
ATOM 3569 N N . ASN B 1 27 ? 24.235 57.158 92.593 1.00 21.88 28 ASN B N 1
ATOM 3570 C CA . ASN B 1 27 ? 24.217 58.059 93.740 1.00 23.36 28 ASN B CA 1
ATOM 3571 C C . ASN B 1 27 ? 25.269 59.172 93.610 1.00 21.61 28 ASN B C 1
ATOM 3572 O O . ASN B 1 27 ? 26.304 59.141 94.250 1.00 22.08 28 ASN B O 1
ATOM 3577 N N . ALA B 1 28 ? 24.992 60.165 92.793 1.00 19.90 29 ALA B N 1
ATOM 3578 C CA . ALA B 1 28 ? 25.887 61.295 92.633 1.00 20.52 29 ALA B CA 1
ATOM 3579 C C . ALA B 1 28 ? 26.032 61.996 93.967 1.00 21.62 29 ALA B C 1
ATOM 3580 O O . ALA B 1 28 ? 25.132 61.930 94.827 1.00 20.87 29 ALA B O 1
ATOM 3582 N N . LEU B 1 29 ? 27.148 62.680 94.137 1.00 21.84 30 LEU B N 1
ATOM 3583 C CA . LEU B 1 29 ? 27.394 63.379 95.383 1.00 23.34 30 LEU B CA 1
ATOM 3584 C C . LEU B 1 29 ? 26.324 64.422 95.675 1.00 23.37 30 LEU B C 1
ATOM 3585 O O . LEU B 1 29 ? 25.773 64.459 96.753 1.00 26.09 30 LEU B O 1
ATOM 3590 N N . ILE B 1 30 ? 26.030 65.264 94.697 1.00 25.44 31 ILE B N 1
ATOM 3591 C CA . ILE B 1 30 ? 25.182 66.424 94.877 1.00 23.68 31 ILE B CA 1
ATOM 3592 C C . ILE B 1 30 ? 23.923 66.244 94.041 1.00 23.47 31 ILE B C 1
ATOM 3593 O O . ILE B 1 30 ? 24.013 65.757 92.902 1.00 24.96 31 ILE B O 1
ATOM 3598 N N . PRO B 1 31 ? 22.757 66.687 94.560 1.00 21.93 32 PRO B N 1
ATOM 3599 C CA . PRO B 1 31 ? 21.518 66.727 93.792 1.00 22.20 32 PRO B CA 1
ATOM 3600 C C . PRO B 1 31 ? 21.434 67.937 92.834 1.00 22.03 32 PRO B C 1
ATOM 3601 O O . PRO B 1 31 ? 20.638 68.870 93.009 1.00 20.84 32 PRO B O 1
ATOM 3605 N N . ASP B 1 32 ? 22.280 67.880 91.814 1.00 21.26 33 ASP B N 1
ATOM 3606 C CA . ASP B 1 32 ? 22.401 68.877 90.773 1.00 20.35 33 ASP B CA 1
ATOM 3607 C C . ASP B 1 32 ? 23.449 68.335 89.791 1.00 20.12 33 ASP B C 1
ATOM 3608 O O . ASP B 1 32 ? 24.151 67.381 90.071 1.00 19.38 33 ASP B O 1
ATOM 3613 N N . MET B 1 33 ? 23.546 68.985 88.650 1.00 20.86 34 MET B N 1
ATOM 3614 C CA . MET B 1 33 ? 24.560 68.694 87.687 1.00 21.05 34 MET B CA 1
ATOM 3615 C C . MET B 1 33 ? 25.742 69.619 87.972 1.00 20.53 34 MET B C 1
ATOM 3616 O O . MET B 1 33 ? 25.632 70.839 87.856 1.00 21.29 34 MET B O 1
ATOM 3621 N N . ILE B 1 34 ? 26.841 69.023 88.405 1.00 19.67 35 ILE B N 1
ATOM 3622 C CA . ILE B 1 34 ? 28.071 69.714 88.750 1.00 20.60 35 ILE B CA 1
ATOM 3623 C C . ILE B 1 34 ? 29.285 68.958 88.208 1.00 20.42 35 ILE B C 1
ATOM 3624 O O . ILE B 1 34 ? 29.267 67.720 88.087 1.00 22.71 35 ILE B O 1
ATOM 3629 N N . ALA B 1 35 ? 30.326 69.721 87.903 1.00 19.06 36 ALA B N 1
ATOM 3630 C CA . ALA B 1 35 ? 31.575 69.213 87.354 1.00 19.63 36 ALA B CA 1
ATOM 3631 C C . ALA B 1 35 ? 32.717 70.029 87.892 1.00 19.09 36 ALA B C 1
ATOM 3632 O O . ALA B 1 35 ? 32.502 71.095 88.471 1.00 19.12 36 ALA B O 1
ATOM 3634 N N . ASP B 1 36 ? 33.925 69.499 87.717 1.00 19.05 37 ASP B N 1
ATOM 3635 C CA . ASP B 1 36 ? 35.170 70.187 88.058 1.00 19.18 37 ASP B CA 1
ATOM 3636 C C . ASP B 1 36 ? 35.212 70.487 89.582 1.00 18.98 37 ASP B C 1
ATOM 3637 O O . ASP B 1 36 ? 35.672 71.553 90.009 1.00 18.98 37 ASP B O 1
ATOM 3642 N N . ALA B 1 37 ? 34.759 69.537 90.390 1.00 18.15 38 ALA B N 1
ATOM 3643 C CA . ALA B 1 37 ? 34.521 69.808 91.800 1.00 18.41 38 ALA B CA 1
ATOM 3644 C C . ALA B 1 37 ? 35.803 69.897 92.606 1.00 17.82 38 ALA B C 1
ATOM 3645 O O . ALA B 1 37 ? 36.749 69.175 92.362 1.00 17.12 38 ALA B O 1
ATOM 3647 N N . SER B 1 38 ? 35.805 70.809 93.564 1.00 18.93 39 SER B N 1
ATOM 3648 C CA . SER B 1 38 ? 36.880 70.948 94.551 1.00 19.94 39 SER B CA 1
ATOM 3649 C C . SER B 1 38 ? 36.199 70.762 95.918 1.00 21.59 39 SER B C 1
ATOM 3650 O O . SER B 1 38 ? 35.273 71.510 96.269 1.00 20.63 39 SER B O 1
ATOM 3653 N N . ILE B 1 39 ? 36.626 69.722 96.636 1.00 21.34 40 ILE B N 1
ATOM 3654 C CA . ILE B 1 39 ? 35.961 69.270 97.847 1.00 22.39 40 ILE B CA 1
ATOM 3655 C C . ILE B 1 39 ? 36.979 69.250 98.962 1.00 22.95 40 ILE B C 1
ATOM 3656 O O . ILE B 1 39 ? 38.138 68.877 98.755 1.00 19.65 40 ILE B O 1
ATOM 3661 N N . GLN B 1 40 ? 36.533 69.709 100.131 1.00 24.20 41 GLN B N 1
ATOM 3662 C CA . GLN B 1 40 ? 37.404 69.872 101.276 1.00 25.65 41 GLN B CA 1
ATOM 3663 C C . GLN B 1 40 ? 36.621 69.966 102.585 1.00 25.77 41 GLN B C 1
ATOM 3664 O O . GLN B 1 40 ? 35.410 70.249 102.589 1.00 23.56 41 GLN B O 1
ATOM 3670 N N . GLU B 1 41 ? 37.359 69.779 103.681 1.00 27.80 42 GLU B N 1
ATOM 3671 C CA . 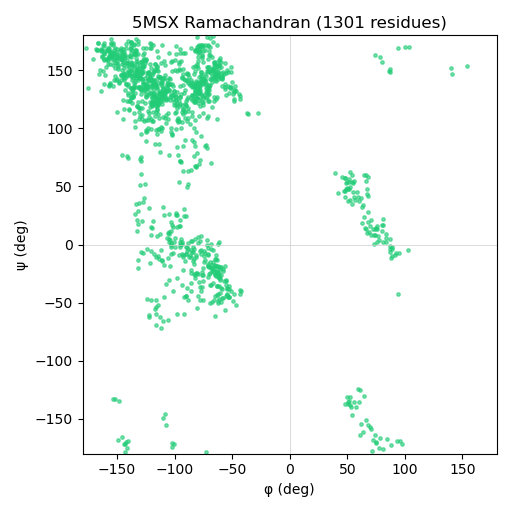GLU B 1 41 ? 36.824 69.972 105.019 1.00 30.61 42 GLU B CA 1
ATOM 3672 C C . GLU B 1 41 ? 37.463 71.197 105.636 1.00 28.89 42 GLU B C 1
ATOM 3673 O O . GLU B 1 41 ? 38.668 71.275 105.722 1.00 25.59 42 GLU B O 1
ATOM 3679 N N . ILE B 1 42 ? 36.642 72.141 106.077 1.00 32.25 43 ILE B N 1
ATOM 3680 C CA . ILE B 1 42 ? 37.113 73.324 106.795 1.00 32.79 43 ILE B CA 1
ATOM 3681 C C . ILE B 1 42 ? 36.344 73.404 108.116 1.00 34.73 43 ILE B C 1
ATOM 3682 O O . ILE B 1 42 ? 35.112 73.497 108.095 1.00 32.66 43 ILE B O 1
ATOM 3687 N N . ASN B 1 43 ? 37.073 73.392 109.242 1.00 39.20 44 ASN B N 1
ATOM 3688 C CA . ASN B 1 43 ? 36.487 73.460 110.603 1.00 40.60 44 ASN B CA 1
ATOM 3689 C C . ASN B 1 43 ? 35.354 72.465 110.813 1.00 37.42 44 ASN B C 1
ATOM 3690 O O . ASN B 1 43 ? 34.287 72.847 111.259 1.00 38.54 44 ASN B O 1
ATOM 3695 N N . GLY B 1 44 ? 35.567 71.212 110.439 1.00 38.43 45 GLY B N 1
ATOM 3696 C CA . GLY B 1 44 ? 34.555 70.158 110.629 1.00 38.10 45 GLY B CA 1
ATOM 3697 C C . GLY B 1 44 ? 33.315 70.143 109.730 1.00 39.39 45 GLY B C 1
ATOM 3698 O O . GLY B 1 44 ? 32.389 69.355 109.980 1.00 40.45 45 GLY B O 1
ATOM 3699 N N . VAL B 1 45 ? 33.275 70.992 108.699 1.00 34.91 46 VAL B N 1
ATOM 3700 C CA . VAL B 1 45 ? 32.172 71.019 107.733 1.00 32.42 46 VAL B CA 1
ATOM 3701 C C . VAL B 1 45 ? 32.774 70.830 106.322 1.00 30.61 46 VAL B C 1
ATOM 3702 O O . VAL B 1 45 ? 33.820 71.420 105.995 1.00 29.78 46 VAL B O 1
ATOM 3706 N N . PHE B 1 46 ? 32.116 69.995 105.510 1.00 28.61 47 PHE B N 1
ATOM 3707 C CA . PHE B 1 46 ? 32.521 69.743 104.138 1.00 27.02 47 PHE B CA 1
ATOM 3708 C C . PHE B 1 46 ? 31.922 70.784 103.192 1.00 24.56 47 PHE B C 1
ATOM 3709 O O . PHE B 1 46 ? 30.729 71.129 103.279 1.00 21.48 47 PHE B O 1
ATOM 3717 N N . TYR B 1 47 ? 32.784 71.228 102.267 1.00 26.12 48 TYR B N 1
ATOM 3718 C CA . TYR B 1 47 ? 32.488 72.226 101.233 1.00 24.96 48 TYR B CA 1
ATOM 3719 C C . TYR B 1 47 ? 32.768 71.630 99.846 1.00 23.65 48 TYR B C 1
ATOM 3720 O O . TYR B 1 47 ? 33.807 70.984 99.620 1.00 20.37 48 TYR B O 1
ATOM 3729 N N . CYS B 1 48 ? 31.824 71.843 98.934 1.00 22.92 49 CYS B N 1
ATOM 3730 C CA . CYS B 1 48 ? 31.975 71.452 97.527 1.00 21.95 49 CYS B CA 1
ATOM 3731 C C . CYS B 1 48 ? 31.786 72.685 96.617 1.00 20.36 49 CYS B C 1
ATOM 3732 O O . CYS B 1 48 ? 30.682 73.187 96.492 1.00 21.04 49 CYS B O 1
ATOM 3735 N N . TYR B 1 49 ? 32.889 73.176 96.039 1.00 20.10 50 TYR B N 1
ATOM 3736 C CA . TYR B 1 49 ? 32.881 74.288 95.095 1.00 20.09 50 TYR B CA 1
ATOM 3737 C C . TYR B 1 49 ? 33.070 73.680 93.719 1.00 19.92 50 TYR B C 1
ATOM 3738 O O . TYR B 1 49 ? 34.057 72.989 93.503 1.00 18.95 50 TYR B O 1
ATOM 3747 N N . ALA B 1 50 ? 32.182 74.000 92.784 1.00 20.22 51 ALA B N 1
ATOM 3748 C CA . ALA B 1 50 ? 32.143 73.311 91.485 1.00 18.75 51 ALA B CA 1
ATOM 3749 C C . ALA B 1 50 ? 31.593 74.200 90.391 1.00 19.36 51 ALA B C 1
ATOM 3750 O O . ALA B 1 50 ? 31.073 75.290 90.644 1.00 18.59 51 ALA B O 1
ATOM 3752 N N . THR B 1 51 ? 31.745 73.719 89.159 1.00 17.93 52 THR B N 1
ATOM 3753 C CA . THR B 1 51 ? 31.073 74.282 88.020 1.00 19.15 52 THR B CA 1
ATOM 3754 C C . THR B 1 51 ? 29.638 73.786 88.083 1.00 20.90 52 THR B C 1
ATOM 3755 O O . THR B 1 51 ? 29.424 72.565 88.199 1.00 21.62 52 THR B O 1
ATOM 3759 N N . THR B 1 52 ? 28.671 74.694 87.968 1.00 19.81 53 THR B N 1
ATOM 3760 C CA . THR B 1 52 ? 27.279 74.302 87.864 1.00 20.13 53 THR B CA 1
ATOM 3761 C C . THR B 1 52 ? 26.888 74.082 86.390 1.00 21.70 53 THR B C 1
ATOM 3762 O O . THR B 1 52 ? 27.019 74.964 85.524 1.00 20.59 53 THR B O 1
ATOM 3766 N N . ASP B 1 53 ? 26.370 72.889 86.150 1.00 21.89 54 ASP B N 1
ATOM 3767 C CA . ASP B 1 53 ? 25.989 72.422 84.840 1.00 24.49 54 ASP B CA 1
ATOM 3768 C C . ASP B 1 53 ? 24.465 72.505 84.668 1.00 23.57 54 ASP B C 1
ATOM 3769 O O . ASP B 1 53 ? 23.764 73.043 85.523 1.00 21.34 54 ASP B O 1
ATOM 3774 N N . GLY B 1 54 ? 23.971 71.984 83.547 1.00 23.71 55 GLY B N 1
ATOM 3775 C CA . GLY B 1 54 ? 22.533 71.829 83.333 1.00 23.71 55 GLY B CA 1
ATOM 3776 C C . GLY B 1 54 ? 21.782 73.068 82.878 1.00 22.79 55 GLY B C 1
ATOM 3777 O O . GLY B 1 54 ? 20.556 73.128 83.018 1.00 22.11 55 GLY B O 1
ATOM 3778 N N . TYR B 1 55 ? 22.491 74.030 82.291 1.00 23.65 56 TYR B N 1
ATOM 3779 C CA . TYR B 1 55 ? 21.861 75.296 81.851 1.00 25.54 56 TYR B CA 1
ATOM 3780 C C . TYR B 1 55 ? 21.459 75.312 80.396 1.00 27.43 56 TYR B C 1
ATOM 3781 O O . TYR B 1 55 ? 20.907 76.296 79.938 1.00 29.47 56 TYR B O 1
ATOM 3790 N N . GLY B 1 56 ? 21.712 74.225 79.672 1.00 27.57 57 GLY B N 1
ATOM 3791 C CA . GLY B 1 56 ? 21.109 74.023 78.360 1.00 28.37 57 GLY B CA 1
ATOM 3792 C C . GLY B 1 56 ? 21.719 74.738 77.173 1.00 28.39 57 GLY B C 1
ATOM 3793 O O . GLY B 1 56 ? 21.126 74.718 76.101 1.00 31.22 57 GLY B O 1
ATOM 3794 N N . GLN B 1 57 ? 22.900 75.328 77.314 1.00 27.51 58 GLN B N 1
ATOM 3795 C CA . GLN B 1 57 ? 23.550 75.949 76.162 1.00 27.78 58 GLN B CA 1
ATOM 3796 C C . GLN B 1 57 ? 25.009 75.540 75.997 1.00 25.50 58 GLN B C 1
ATOM 3797 O O . GLN B 1 57 ? 25.848 76.324 75.522 1.00 25.47 58 GLN B O 1
ATOM 3803 N N . GLY B 1 58 ? 25.310 74.290 76.322 1.00 24.57 59 GLY B N 1
ATOM 3804 C CA . GLY B 1 58 ? 26.650 73.761 76.166 1.00 23.17 59 GLY B CA 1
ATOM 3805 C C . GLY B 1 58 ? 27.616 74.570 77.005 1.00 22.71 59 GLY B C 1
ATOM 3806 O O . GLY B 1 58 ? 27.315 74.936 78.138 1.00 24.22 59 GLY B O 1
ATOM 3807 N N . LEU B 1 59 ? 28.749 74.901 76.417 1.00 23.01 60 LEU B N 1
ATOM 3808 C CA . LEU B 1 59 ? 29.793 75.662 77.091 1.00 26.41 60 LEU B CA 1
ATOM 3809 C C . LEU B 1 59 ? 29.616 77.198 76.948 1.00 26.09 60 LEU B C 1
ATOM 3810 O O . LEU B 1 59 ? 30.469 77.948 77.431 1.00 25.81 60 LEU B O 1
ATOM 3815 N N . LYS B 1 60 ? 28.548 77.660 76.277 1.00 26.98 61 LYS B N 1
ATOM 3816 C CA . LYS B 1 60 ? 28.277 79.109 76.124 1.00 29.56 61 LYS B CA 1
ATOM 3817 C C . LYS B 1 60 ? 27.887 79.766 77.416 1.00 26.96 61 LYS B C 1
ATOM 3818 O O . LYS B 1 60 ? 28.198 80.901 77.607 1.00 27.13 61 LYS B O 1
ATOM 3824 N N . THR B 1 61 ? 27.165 79.054 78.274 1.00 26.50 62 THR B N 1
ATOM 3825 C CA . THR B 1 61 ? 26.808 79.540 79.599 1.00 25.04 62 THR B CA 1
ATOM 3826 C C . THR B 1 61 ? 27.058 78.446 80.660 1.00 24.02 62 THR B C 1
ATOM 3827 O O . THR B 1 61 ? 27.238 77.257 80.347 1.00 23.36 62 THR B O 1
ATOM 3831 N N . SER B 1 62 ? 27.040 78.880 81.916 1.00 21.29 63 SER B N 1
ATOM 3832 C CA . SER B 1 62 ? 27.052 77.992 83.065 1.00 21.56 63 SER B CA 1
ATOM 3833 C C . SER B 1 62 ? 25.994 78.439 84.053 1.00 21.11 63 SER B C 1
ATOM 3834 O O . SER B 1 62 ? 25.349 79.478 83.877 1.00 19.73 63 SER B O 1
ATOM 3837 N N . GLY B 1 63 ? 25.854 77.664 85.124 1.00 20.56 64 GLY B N 1
ATOM 3838 C CA . GLY B 1 63 ? 25.121 78.106 86.257 1.00 21.23 64 GLY B CA 1
ATOM 3839 C C . GLY B 1 63 ? 26.005 79.075 87.010 1.00 22.49 64 GLY B C 1
ATOM 3840 O O . GLY B 1 63 ? 27.177 79.237 86.661 1.00 22.14 64 GLY B O 1
ATOM 3841 N N . PRO B 1 64 ? 25.442 79.747 88.027 1.00 24.55 65 PRO B N 1
ATOM 3842 C CA . PRO B 1 64 ? 26.164 80.679 88.900 1.00 27.11 65 PRO B CA 1
ATOM 3843 C C . PRO B 1 64 ? 27.067 79.977 89.938 1.00 27.81 65 PRO B C 1
ATOM 3844 O O . PRO B 1 64 ? 26.915 78.782 90.160 1.00 28.64 65 PRO B O 1
ATOM 3848 N N . PRO B 1 65 ? 27.966 80.732 90.598 1.00 28.17 66 PRO B N 1
ATOM 3849 C CA . PRO B 1 65 ? 28.840 80.218 91.690 1.00 26.95 66 PRO B CA 1
ATOM 3850 C C . PRO B 1 65 ? 28.115 79.900 93.002 1.00 27.21 66 PRO B C 1
ATOM 3851 O O . PRO B 1 65 ? 27.658 80.817 93.696 1.00 28.81 66 PRO B O 1
ATOM 3855 N N . VAL B 1 66 ? 28.009 78.619 93.337 1.00 25.70 67 VAL B N 1
ATOM 3856 C CA . VAL B 1 66 ? 27.372 78.175 94.574 1.00 24.50 67 VAL B CA 1
ATOM 3857 C C . VAL B 1 66 ? 28.302 77.187 95.235 1.00 25.56 67 VAL B C 1
ATOM 3858 O O . VAL B 1 66 ? 29.064 76.464 94.549 1.00 24.86 67 VAL B O 1
ATOM 3862 N N . VAL B 1 67 ? 28.273 77.196 96.571 1.00 24.11 68 VAL B N 1
ATOM 3863 C CA . VAL B 1 67 ? 29.077 76.296 97.379 1.00 23.71 68 VAL B CA 1
ATOM 3864 C C . VAL B 1 67 ? 28.099 75.368 98.094 1.00 24.45 68 VAL B C 1
ATOM 3865 O O . VAL B 1 67 ? 27.175 75.835 98.764 1.00 23.88 68 VAL B O 1
ATOM 3869 N N . TRP B 1 68 ? 28.238 74.061 97.876 1.00 23.75 69 TRP B N 1
ATOM 3870 C CA . TRP B 1 68 ? 27.413 73.092 98.631 1.00 23.59 69 TRP B CA 1
ATOM 3871 C C . TRP B 1 68 ? 28.128 72.738 99.934 1.00 23.37 69 TRP B C 1
ATOM 3872 O O . TRP B 1 68 ? 29.338 72.559 99.944 1.00 22.55 69 TRP B O 1
ATOM 3883 N N . LYS B 1 69 ? 27.362 72.647 101.024 1.00 26.42 70 LYS B N 1
ATOM 3884 C CA . LYS B 1 69 ? 27.878 72.309 102.360 1.00 28.46 70 LYS B CA 1
ATOM 3885 C C . LYS B 1 69 ? 27.211 71.074 102.947 1.00 27.35 70 LYS B C 1
ATOM 3886 O O . LYS B 1 69 ? 26.046 70.818 102.711 1.00 29.19 70 LYS B O 1
ATOM 3892 N N . SER B 1 70 ? 27.966 70.335 103.745 1.00 28.64 71 SER B N 1
ATOM 3893 C CA . SER B 1 70 ? 27.469 69.145 104.421 1.00 29.62 71 SER B CA 1
ATOM 3894 C C . SER B 1 70 ? 28.288 68.849 105.672 1.00 30.48 71 SER B C 1
ATOM 3895 O O . SER B 1 70 ? 29.525 68.949 105.666 1.00 29.63 71 SER B O 1
ATOM 3898 N N . LYS B 1 71 ? 27.598 68.479 106.745 1.00 34.69 72 LYS B N 1
ATOM 3899 C CA . LYS B 1 71 ? 28.268 68.065 107.998 1.00 37.91 72 LYS B CA 1
ATOM 3900 C C . LYS B 1 71 ? 28.641 66.582 108.018 1.00 35.85 72 LYS B C 1
ATOM 3901 O O . LYS B 1 71 ? 29.567 66.177 108.742 1.00 37.25 72 LYS B O 1
ATOM 3907 N N . ASP B 1 72 ? 27.919 65.772 107.237 1.00 32.68 73 ASP B N 1
ATOM 3908 C CA . ASP B 1 72 ? 28.142 64.313 107.216 1.00 34.82 73 ASP B CA 1
ATOM 3909 C C . ASP B 1 72 ? 28.687 63.733 105.900 1.00 33.96 73 ASP B C 1
ATOM 3910 O O . ASP B 1 72 ? 29.135 62.578 105.899 1.00 34.54 73 ASP B O 1
ATOM 3915 N N . PHE B 1 73 ? 28.674 64.539 104.823 1.00 30.56 74 PHE B N 1
ATOM 3916 C CA . PHE B 1 73 ? 29.069 64.143 103.468 1.00 29.99 74 PHE B CA 1
ATOM 3917 C C . PHE B 1 73 ? 27.932 63.439 102.697 1.00 29.90 74 PHE B C 1
ATOM 3918 O O . PHE B 1 73 ? 28.143 62.929 101.576 1.00 29.74 74 PHE B O 1
ATOM 3926 N N . VAL B 1 74 ? 26.724 63.448 103.269 1.00 29.05 75 VAL B N 1
ATOM 3927 C CA . VAL B 1 74 ? 25.563 62.792 102.654 1.00 29.98 75 VAL B CA 1
ATOM 3928 C C . VAL B 1 74 ? 24.443 63.783 102.388 1.00 29.01 75 VAL B C 1
ATOM 3929 O O . VAL B 1 74 ? 23.896 63.799 101.304 1.00 28.45 75 VAL B O 1
ATOM 3933 N N . HIS B 1 75 ? 24.090 64.610 103.366 1.00 31.77 76 HIS B N 1
ATOM 3934 C CA . HIS B 1 75 ? 23.058 65.645 103.167 1.00 31.37 76 HIS B CA 1
ATOM 3935 C C . HIS B 1 75 ? 23.725 66.993 102.864 1.00 28.46 76 HIS B C 1
ATOM 3936 O O . HIS B 1 75 ? 24.479 67.512 103.663 1.00 26.28 76 HIS B O 1
ATOM 3943 N N . TRP B 1 76 ? 23.411 67.550 101.699 1.00 28.84 77 TRP B N 1
ATOM 3944 C CA . TRP B 1 76 ? 24.121 68.699 101.146 1.00 26.84 77 TRP B CA 1
ATOM 3945 C C . TRP B 1 76 ? 23.145 69.821 100.980 1.00 27.66 77 TRP B C 1
ATOM 3946 O O . TRP B 1 76 ? 21.977 69.584 100.661 1.00 33.05 77 TRP B O 1
ATOM 3957 N N . SER B 1 77 ? 23.603 71.054 101.164 1.00 26.52 78 SER B N 1
ATOM 3958 C CA . SER B 1 77 ? 22.753 72.209 100.884 1.00 27.02 78 SER B CA 1
ATOM 3959 C C . SER B 1 77 ? 23.562 73.394 100.444 1.00 23.43 78 SER B C 1
ATOM 3960 O O . SER B 1 77 ? 24.753 73.414 100.623 1.00 23.03 78 SER B O 1
ATOM 3963 N N . PHE B 1 78 ? 22.874 74.352 99.833 1.00 23.89 79 PHE B N 1
ATOM 3964 C CA . PHE B 1 78 ? 23.398 75.695 99.579 1.00 24.68 79 PHE B CA 1
ATOM 3965 C C . PHE B 1 78 ? 22.266 76.674 99.707 1.00 26.39 79 PHE B C 1
ATOM 3966 O O . PHE B 1 78 ? 21.086 76.313 99.517 1.00 27.65 79 PHE B O 1
ATOM 3974 N N . ASP B 1 79 ? 22.644 77.931 99.941 1.00 28.07 80 ASP B N 1
ATOM 3975 C CA . ASP B 1 79 ? 21.716 79.040 99.930 1.00 31.40 80 ASP B CA 1
ATOM 3976 C C . ASP B 1 79 ? 22.372 80.252 99.243 1.00 29.89 80 ASP B C 1
ATOM 3977 O O . ASP B 1 79 ? 23.361 80.776 99.737 1.00 27.30 80 ASP B O 1
ATOM 3982 N N . GLY B 1 80 ? 21.802 80.678 98.112 1.00 29.76 81 GLY B N 1
ATOM 3983 C CA . GLY B 1 80 ? 22.327 81.800 97.333 1.00 30.69 81 GLY B CA 1
ATOM 3984 C C . GLY B 1 80 ? 23.748 81.567 96.828 1.00 31.28 81 GLY B C 1
ATOM 3985 O O . GLY B 1 80 ? 24.258 80.426 96.846 1.00 32.31 81 GLY B O 1
ATOM 3986 N N . THR B 1 81 ? 24.393 82.658 96.419 1.00 30.68 82 THR B N 1
ATOM 3987 C CA . THR B 1 81 ? 25.758 82.620 95.875 1.00 30.38 82 THR B CA 1
ATOM 3988 C C . THR B 1 81 ? 26.780 83.064 96.888 1.00 30.43 82 THR B C 1
ATOM 3989 O O . THR B 1 81 ? 26.497 83.922 97.709 1.00 34.02 82 THR B O 1
ATOM 3993 N N . TYR B 1 82 ? 27.985 82.523 96.791 1.00 27.50 83 TYR B N 1
ATOM 3994 C CA . TYR B 1 82 ? 29.111 82.999 97.596 1.00 26.51 83 TYR B CA 1
ATOM 3995 C C . TYR B 1 82 ? 29.977 84.143 96.987 1.00 26.62 83 TYR B C 1
ATOM 3996 O O . TYR B 1 82 ? 30.908 84.591 97.645 1.00 25.96 83 TYR B O 1
ATOM 4005 N N . PHE B 1 83 ? 29.679 84.604 95.763 1.00 26.34 84 PHE B N 1
ATOM 4006 C CA . PHE B 1 83 ? 30.572 85.515 94.981 1.00 25.48 84 PHE B CA 1
ATOM 4007 C C . PHE B 1 83 ? 29.670 86.461 94.178 1.00 26.41 84 PHE B C 1
ATOM 4008 O O . PHE B 1 83 ? 29.469 86.257 92.974 1.00 27.50 84 PHE B O 1
ATOM 4016 N N . PRO B 1 84 ? 29.090 87.498 94.851 1.00 27.69 85 PRO B N 1
ATOM 4017 C CA . PRO B 1 84 ? 28.091 88.379 94.247 1.00 27.69 85 PRO B CA 1
ATOM 4018 C C . PRO B 1 84 ? 28.513 89.055 92.972 1.00 26.57 85 PRO B C 1
ATOM 4019 O O . PRO B 1 84 ? 27.714 89.072 92.029 1.00 23.72 85 PRO B O 1
ATOM 4023 N N . SER B 1 85 ? 29.739 89.585 92.905 1.00 26.95 86 SER B N 1
ATOM 4024 C CA . SER B 1 85 ? 30.193 90.225 91.634 1.00 25.93 86 SER B CA 1
ATOM 4025 C C . SER B 1 85 ? 30.220 89.238 90.432 1.00 24.55 86 SER B C 1
ATOM 4026 O O . SER B 1 85 ? 30.033 89.639 89.281 1.00 22.15 86 SER B O 1
ATOM 4029 N N . ALA B 1 86 ? 30.437 87.948 90.682 1.00 23.53 87 ALA B N 1
ATOM 4030 C CA . ALA B 1 86 ? 30.557 86.975 89.575 1.00 23.69 87 ALA B CA 1
ATOM 4031 C C . ALA B 1 86 ? 29.239 86.258 89.267 1.00 25.62 87 ALA B C 1
ATOM 4032 O O . ALA B 1 86 ? 29.205 85.389 88.383 1.00 24.77 87 ALA B O 1
ATOM 4034 N N . ALA B 1 87 ? 28.156 86.620 89.975 1.00 24.31 88 ALA B N 1
ATOM 4035 C CA . ALA B 1 87 ? 26.965 85.784 90.023 1.00 24.60 88 ALA B CA 1
ATOM 4036 C C . ALA B 1 87 ? 26.297 85.570 88.661 1.00 25.10 88 ALA B C 1
ATOM 4037 O O . ALA B 1 87 ? 25.657 84.547 88.468 1.00 22.79 88 ALA B O 1
ATOM 4039 N N . LYS B 1 88 ? 26.463 86.521 87.739 1.00 25.10 89 LYS B N 1
ATOM 4040 C CA . LYS B 1 88 ? 25.946 86.415 86.386 1.00 27.50 89 LYS B CA 1
ATOM 4041 C C . LYS B 1 88 ? 26.987 86.104 85.312 1.00 26.16 89 LYS B C 1
ATOM 4042 O O . LYS B 1 88 ? 26.668 86.155 84.150 1.00 27.24 89 LYS B O 1
ATOM 4048 N N . GLU B 1 89 ? 28.217 85.772 85.690 1.00 24.61 90 GLU B N 1
ATOM 4049 C CA . GLU B 1 89 ? 29.272 85.484 84.712 1.00 25.20 90 GLU B CA 1
ATOM 4050 C C . GLU B 1 89 ? 29.327 83.981 84.420 1.00 24.30 90 GLU B C 1
ATOM 4051 O O . GLU B 1 89 ? 28.753 83.164 85.161 1.00 25.11 90 GLU B O 1
ATOM 4057 N N . LYS B 1 90 ? 30.009 83.617 83.341 1.00 22.50 91 LYS B N 1
ATOM 4058 C CA . LYS B 1 90 ? 30.335 82.214 83.121 1.00 20.64 91 LYS B CA 1
ATOM 4059 C C . LYS B 1 90 ? 31.409 81.824 84.130 1.00 18.90 91 LYS B C 1
ATOM 4060 O O . LYS B 1 90 ? 32.457 82.480 84.253 1.00 18.13 91 LYS B O 1
ATOM 4066 N N . TYR B 1 91 ? 31.134 80.754 84.865 1.00 17.58 92 TYR B N 1
ATOM 4067 C CA . TYR B 1 91 ? 31.894 80.413 86.066 1.00 16.49 92 TYR B CA 1
ATOM 4068 C C . TYR B 1 91 ? 32.316 78.958 86.027 1.00 15.39 92 TYR B C 1
ATOM 4069 O O . TYR B 1 91 ? 31.460 78.062 86.118 1.00 15.80 92 TYR B O 1
ATOM 4078 N N . TRP B 1 92 ? 33.617 78.720 85.944 1.00 14.69 93 TRP B N 1
ATOM 4079 C CA . TRP B 1 92 ? 34.165 77.365 85.776 1.00 16.01 93 TRP B CA 1
ATOM 4080 C C . TRP B 1 92 ? 35.214 77.050 86.802 1.00 15.83 93 TRP B C 1
ATOM 4081 O O . TRP B 1 92 ? 36.061 77.888 87.117 1.00 15.83 93 TRP B O 1
ATOM 4092 N N . ALA B 1 93 ? 35.165 75.825 87.315 1.00 16.41 94 ALA B N 1
ATOM 4093 C CA . ALA B 1 93 ? 36.359 75.184 87.872 1.00 15.90 94 ALA B CA 1
ATOM 4094 C C . ALA B 1 93 ? 37.064 75.984 88.975 1.00 16.35 94 ALA B C 1
ATOM 4095 O O . ALA B 1 93 ? 38.284 76.245 88.923 1.00 16.41 94 ALA B O 1
ATOM 4097 N N . PRO B 1 94 ? 36.303 76.350 90.017 1.00 17.16 95 PRO B N 1
ATOM 4098 C CA . PRO B 1 94 ? 36.971 76.941 91.168 1.00 16.43 95 PRO B CA 1
ATOM 4099 C C . PRO B 1 94 ? 37.964 75.952 91.814 1.00 16.13 95 PRO B C 1
ATOM 4100 O O . PRO B 1 94 ? 37.751 74.737 91.828 1.00 14.71 95 PRO B O 1
ATOM 4104 N N . SER B 1 95 ? 39.062 76.487 92.322 1.00 15.66 96 SER B N 1
ATOM 4105 C CA . SER B 1 95 ? 39.982 75.718 93.105 1.00 16.16 96 SER B CA 1
ATOM 4106 C C . SER B 1 95 ? 39.313 75.455 94.474 1.00 16.66 96 SER B C 1
ATOM 4107 O O . SER B 1 95 ? 38.166 75.883 94.725 1.00 14.69 96 SER B O 1
ATOM 4110 N N . LYS B 1 96 ? 40.042 74.772 95.352 1.00 18.93 97 LYS B N 1
ATOM 4111 C CA . LYS B 1 96 ? 39.704 74.799 96.776 1.00 20.88 97 LYS B CA 1
ATOM 4112 C C . LYS B 1 96 ? 39.887 76.239 97.383 1.00 21.01 97 LYS B C 1
ATOM 4113 O O . LYS B 1 96 ? 40.644 77.076 96.852 1.00 22.20 97 LYS B O 1
ATOM 4119 N N . ALA B 1 97 ? 39.185 76.496 98.487 1.00 21.47 98 ALA B N 1
ATOM 4120 C CA . ALA B 1 97 ? 39.383 77.676 99.315 1.00 23.27 98 ALA B CA 1
ATOM 4121 C C . ALA B 1 97 ? 40.646 77.484 100.141 1.00 23.45 98 ALA B C 1
ATOM 4122 O O . ALA B 1 97 ? 40.769 76.495 100.845 1.00 28.11 98 ALA B O 1
ATOM 4124 N N . ILE B 1 98 ? 41.597 78.396 100.022 1.00 24.72 99 ILE B N 1
ATOM 4125 C CA . ILE B 1 98 ? 42.901 78.273 100.673 1.00 24.97 99 ILE B CA 1
ATOM 4126 C C . ILE B 1 98 ? 42.983 79.335 101.764 1.00 27.11 99 ILE B C 1
ATOM 4127 O O . ILE B 1 98 ? 42.739 80.527 101.506 1.00 25.09 99 ILE B O 1
ATOM 4132 N N . PHE B 1 99 ? 43.303 78.893 102.977 1.00 29.36 100 PHE B N 1
ATOM 4133 C CA . PHE B 1 99 ? 43.343 79.778 104.152 1.00 29.98 100 PHE B CA 1
ATOM 4134 C C . PHE B 1 99 ? 44.731 80.400 104.259 1.00 29.39 100 PHE B C 1
ATOM 4135 O O . PHE B 1 99 ? 45.711 79.678 104.399 1.00 28.28 100 PHE B O 1
ATOM 4143 N N . ALA B 1 100 ? 44.820 81.729 104.153 1.00 29.48 101 ALA B N 1
ATOM 4144 C CA . ALA B 1 100 ? 46.123 82.425 104.195 1.00 28.75 101 ALA B CA 1
ATOM 4145 C C . ALA B 1 100 ? 45.891 83.904 104.427 1.00 31.29 101 ALA B C 1
ATOM 4146 O O . ALA B 1 100 ? 44.835 84.434 104.038 1.00 30.68 101 ALA B O 1
ATOM 4148 N N . ASN B 1 101 ? 46.856 84.571 105.082 1.00 33.57 102 ASN B N 1
ATOM 4149 C CA . ASN B 1 101 ? 46.689 85.967 105.508 1.00 31.80 102 ASN B CA 1
ATOM 4150 C C . ASN B 1 101 ? 45.381 86.194 106.280 1.00 31.79 102 ASN B C 1
ATOM 4151 O O . ASN B 1 101 ? 44.711 87.211 106.092 1.00 34.57 102 ASN B O 1
ATOM 4156 N N . GLY B 1 102 ? 44.991 85.218 107.103 1.00 33.43 103 GLY B N 1
ATOM 4157 C CA . GLY B 1 102 ? 43.716 85.251 107.855 1.00 32.50 103 GLY B CA 1
ATOM 4158 C C . GLY B 1 102 ? 42.429 85.274 107.041 1.00 33.51 103 GLY B C 1
ATOM 4159 O O . GLY B 1 102 ? 41.357 85.633 107.576 1.00 32.44 103 GLY B O 1
ATOM 4160 N N . LYS B 1 103 ? 42.516 84.875 105.765 1.00 30.45 104 LYS B N 1
ATOM 4161 C CA . LYS B 1 103 ? 41.399 84.961 104.822 1.00 32.34 104 LYS B CA 1
ATOM 4162 C C . LYS B 1 103 ? 41.336 83.691 103.972 1.00 28.18 104 LYS B C 1
ATOM 4163 O O . LYS B 1 103 ? 42.228 82.872 104.019 1.00 24.54 104 LYS B O 1
ATOM 4169 N N . TYR B 1 104 ? 40.298 83.576 103.157 1.00 27.62 105 TYR B N 1
ATOM 4170 C CA . TYR B 1 104 ? 40.130 82.419 102.282 1.00 28.20 105 TYR B CA 1
ATOM 4171 C C . TYR B 1 104 ? 40.250 82.903 100.861 1.00 26.13 105 TYR B C 1
ATOM 4172 O O . TYR B 1 104 ? 39.572 83.866 100.482 1.00 27.96 105 TYR B O 1
ATOM 4181 N N . TYR B 1 105 ? 41.142 82.273 100.096 1.00 25.67 106 TYR B N 1
ATOM 4182 C CA . TYR B 1 105 ? 41.318 82.571 98.667 1.00 24.15 106 TYR B CA 1
ATOM 4183 C C . TYR B 1 105 ? 40.821 81.409 97.764 1.00 22.93 106 TYR B C 1
ATOM 4184 O O . TYR B 1 105 ? 40.996 80.240 98.082 1.00 22.27 106 TYR B O 1
ATOM 4193 N N . ILE B 1 106 ? 40.234 81.752 96.634 1.00 20.98 107 ILE B N 1
ATOM 4194 C CA . ILE B 1 106 ? 39.719 80.770 95.694 1.00 20.73 107 ILE B CA 1
ATOM 4195 C C . ILE B 1 106 ? 40.046 81.282 94.273 1.00 20.69 107 ILE B C 1
ATOM 4196 O O . ILE B 1 106 ? 40.173 82.505 94.070 1.00 19.42 107 ILE B O 1
ATOM 4201 N N . TYR B 1 107 ? 40.282 80.355 93.325 1.00 19.23 108 TYR B N 1
ATOM 4202 C CA . TYR B 1 107 ? 40.834 80.712 92.011 1.00 18.88 108 TYR B CA 1
ATOM 4203 C C . TYR B 1 107 ? 40.020 80.145 90.826 1.00 17.50 108 TYR B C 1
ATOM 4204 O O . TYR B 1 107 ? 40.469 79.222 90.131 1.00 18.19 108 TYR B O 1
ATOM 4213 N N . PRO B 1 108 ? 38.818 80.708 90.596 1.00 16.53 109 PRO B N 1
ATOM 4214 C CA . PRO B 1 108 ? 37.954 80.207 89.550 1.00 16.43 109 PRO B CA 1
ATOM 4215 C C . PRO B 1 108 ? 38.347 80.767 88.187 1.00 18.08 109 PRO B C 1
ATOM 4216 O O . PRO B 1 108 ? 39.094 81.747 88.088 1.00 19.09 109 PRO B O 1
ATOM 4220 N N . THR B 1 109 ? 37.779 80.156 87.164 1.00 17.71 110 THR B N 1
ATOM 4221 C CA . THR B 1 109 ? 37.941 80.584 85.799 1.00 17.66 110 THR B CA 1
ATOM 4222 C C . THR B 1 109 ? 36.636 81.261 85.385 1.00 16.85 110 THR B C 1
ATOM 4223 O O . THR B 1 109 ? 35.617 80.598 85.283 1.00 17.27 110 THR B O 1
ATOM 4227 N N . ILE B 1 110 ? 36.684 82.569 85.146 1.00 16.98 111 ILE B N 1
ATOM 4228 C CA . ILE B 1 110 ? 35.491 83.384 84.949 1.00 17.50 111 ILE B CA 1
ATOM 4229 C C . ILE B 1 110 ? 35.522 84.007 83.559 1.00 18.06 111 ILE B C 1
ATOM 4230 O O . ILE B 1 110 ? 36.459 84.751 83.222 1.00 17.69 111 ILE B O 1
ATOM 4235 N N . ASN B 1 111 ? 34.490 83.715 82.770 1.00 18.36 112 ASN B N 1
ATOM 4236 C CA . ASN B 1 111 ? 34.441 84.048 81.338 1.00 19.86 112 ASN B CA 1
ATOM 4237 C C . ASN B 1 111 ? 35.741 83.628 80.630 1.00 21.02 112 ASN B C 1
ATOM 4238 O O . ASN B 1 111 ? 36.299 84.361 79.810 1.00 21.13 112 ASN B O 1
ATOM 4243 N N . GLY B 1 112 ? 36.238 82.447 81.000 1.00 20.11 113 GLY B N 1
ATOM 4244 C CA . GLY B 1 112 ? 37.387 81.841 80.342 1.00 19.29 113 GLY B CA 1
ATOM 4245 C C . GLY B 1 112 ? 38.762 82.192 80.868 1.00 19.13 113 GLY B C 1
ATOM 4246 O O . GLY B 1 112 ? 39.719 81.653 80.353 1.00 18.26 113 GLY B O 1
ATOM 4247 N N . TYR B 1 113 ? 38.870 83.073 81.871 1.00 18.29 114 TYR B N 1
ATOM 4248 C CA . TYR B 1 113 ? 40.176 83.438 82.471 1.00 19.17 114 TYR B CA 1
ATOM 4249 C C . TYR B 1 113 ? 40.194 83.286 84.001 1.00 18.50 114 TYR B C 1
ATOM 4250 O O . TYR B 1 113 ? 39.183 83.473 84.674 1.00 17.74 114 TYR B O 1
ATOM 4259 N N . MET B 1 114 ? 41.364 82.964 84.528 1.00 18.19 115 MET B N 1
ATOM 4260 C CA . MET B 1 114 ? 41.537 82.737 85.952 1.00 18.84 115 MET B CA 1
ATOM 4261 C C . MET B 1 114 ? 41.681 84.045 86.720 1.00 18.18 115 MET B C 1
ATOM 4262 O O . MET B 1 114 ? 42.347 84.968 86.234 1.00 18.11 115 MET B O 1
ATOM 4267 N N . TYR B 1 115 ? 41.048 84.094 87.902 1.00 19.22 116 TYR B N 1
ATOM 4268 C CA . TYR B 1 115 ? 41.030 85.245 88.837 1.00 18.76 116 TYR B CA 1
ATOM 4269 C C . TYR B 1 115 ? 41.197 84.826 90.289 1.00 19.24 116 TYR B C 1
ATOM 4270 O O . TYR B 1 115 ? 40.509 83.892 90.749 1.00 19.45 116 TYR B O 1
ATOM 4279 N N . PRO B 1 116 ? 42.062 85.530 91.045 1.00 18.43 117 PRO B N 1
ATOM 4280 C CA . PRO B 1 116 ? 42.086 85.306 92.482 1.00 18.91 117 PRO B CA 1
ATOM 4281 C C . PRO B 1 116 ? 40.908 86.048 93.137 1.00 19.64 117 PRO B C 1
ATOM 4282 O O . PRO B 1 116 ? 40.574 87.145 92.722 1.00 21.14 117 PRO B O 1
ATOM 4286 N N . ALA B 1 117 ? 40.231 85.396 94.076 1.00 19.48 118 ALA B N 1
ATOM 4287 C CA . ALA B 1 117 ? 39.137 85.981 94.855 1.00 19.97 118 ALA B CA 1
ATOM 4288 C C . ALA B 1 117 ? 39.382 85.652 96.317 1.00 21.11 118 ALA B C 1
ATOM 4289 O O . ALA B 1 117 ? 40.108 84.705 96.643 1.00 18.71 118 ALA B O 1
ATOM 4291 N N . VAL B 1 118 ? 38.769 86.458 97.170 1.00 22.08 119 VAL B N 1
ATOM 4292 C CA . VAL B 1 118 ? 39.068 86.446 98.601 1.00 24.51 119 VAL B CA 1
ATOM 4293 C C . VAL B 1 118 ? 37.805 86.753 99.419 1.00 22.91 119 VAL B C 1
ATOM 4294 O O . VAL B 1 118 ? 36.930 87.489 98.966 1.00 24.68 119 VAL B O 1
ATOM 4298 N N . ALA B 1 119 ? 37.719 86.131 100.589 1.00 24.19 120 ALA B N 1
ATOM 4299 C CA . ALA B 1 119 ? 36.617 86.292 101.551 1.00 24.76 120 ALA B CA 1
ATOM 4300 C C . ALA B 1 119 ? 37.144 86.063 102.975 1.00 25.59 120 ALA B C 1
ATOM 4301 O O . ALA B 1 119 ? 38.209 85.451 103.180 1.00 24.71 120 ALA B O 1
ATOM 4303 N N . ASP B 1 120 ? 36.385 86.552 103.942 1.00 27.45 121 ASP B N 1
ATOM 4304 C CA . ASP B 1 120 ? 36.653 86.269 105.354 1.00 31.35 121 ASP B CA 1
ATOM 4305 C C . ASP B 1 120 ? 36.261 84.864 105.771 1.00 31.87 121 ASP B C 1
ATOM 4306 O O . ASP B 1 120 ? 36.903 84.294 106.633 1.00 33.55 121 ASP B O 1
ATOM 4311 N N . LYS B 1 121 ? 35.236 84.287 105.157 1.00 32.58 122 LYS B N 1
ATOM 4312 C CA . LYS B 1 121 ? 34.858 82.900 105.467 1.00 35.82 122 LYS B CA 1
ATOM 4313 C C . LYS B 1 121 ? 34.561 82.075 104.178 1.00 33.94 122 LYS B C 1
ATOM 4314 O O . LYS B 1 121 ? 34.384 82.660 103.111 1.00 31.65 122 LYS B O 1
ATOM 4320 N N . PRO B 1 122 ? 34.521 80.721 104.274 1.00 32.10 123 PRO B N 1
ATOM 4321 C CA . PRO B 1 122 ? 34.344 79.891 103.056 1.00 30.35 123 PRO B CA 1
ATOM 4322 C C . PRO B 1 122 ? 33.029 80.093 102.349 1.00 28.66 123 PRO B C 1
ATOM 4323 O O . PRO B 1 122 ? 32.931 79.812 101.131 1.00 28.29 123 PRO B O 1
ATOM 4327 N N . GLU B 1 123 ? 32.033 80.582 103.092 1.00 27.88 124 GLU B N 1
ATOM 4328 C CA . GLU B 1 123 ? 30.709 80.920 102.562 1.00 27.29 124 GLU B CA 1
ATOM 4329 C C . GLU B 1 123 ? 30.680 82.231 101.804 1.00 24.24 124 GLU B C 1
ATOM 4330 O O . GLU B 1 123 ? 29.664 82.569 101.202 1.00 24.06 124 GLU B O 1
ATOM 4336 N N . GLY B 1 124 ? 31.760 82.989 101.831 1.00 24.08 125 GLY B N 1
ATOM 4337 C CA . GLY B 1 124 ? 31.759 84.282 101.188 1.00 26.31 125 GLY B CA 1
ATOM 4338 C C . GLY B 1 124 ? 31.177 85.318 102.136 1.00 27.50 125 GLY B C 1
ATOM 4339 O O . GLY B 1 124 ? 30.996 85.003 103.312 1.00 30.62 125 GLY B O 1
ATOM 4340 N N . PRO B 1 125 ? 30.857 86.522 101.652 1.00 28.07 126 PRO B N 1
ATOM 4341 C CA . PRO B 1 125 ? 30.948 86.882 100.228 1.00 26.62 126 PRO B CA 1
ATOM 4342 C C . PRO B 1 125 ? 32.387 86.981 99.749 1.00 24.86 126 PRO B C 1
ATOM 4343 O O . PRO B 1 125 ? 33.232 87.469 100.498 1.00 25.87 126 PRO B O 1
ATOM 4347 N N . PHE B 1 126 ? 32.684 86.439 98.564 1.00 22.12 127 PHE B N 1
ATOM 4348 C CA . PHE B 1 126 ? 34.019 86.612 97.961 1.00 22.01 127 PHE B CA 1
ATOM 4349 C C . PHE B 1 126 ? 33.978 87.846 97.049 1.00 20.11 127 PHE B C 1
ATOM 4350 O O . PHE B 1 126 ? 32.930 88.204 96.479 1.00 19.96 127 PHE B O 1
ATOM 4358 N N . LYS B 1 127 ? 35.128 88.477 96.915 1.00 20.91 128 LYS B N 1
ATOM 4359 C CA . LYS B 1 127 ? 35.332 89.525 95.909 1.00 20.93 128 LYS B CA 1
ATOM 4360 C C . LYS B 1 127 ? 36.702 89.313 95.282 1.00 20.83 128 LYS B C 1
ATOM 4361 O O . LYS B 1 127 ? 37.557 88.604 95.849 1.00 19.31 128 LYS B O 1
ATOM 4367 N N . LEU B 1 128 ? 36.898 89.915 94.105 1.00 19.62 129 LEU B N 1
ATOM 4368 C CA . LEU B 1 128 ? 38.178 89.832 93.416 1.00 19.71 129 LEU B CA 1
ATOM 4369 C C . LEU B 1 128 ? 39.284 90.342 94.320 1.00 20.59 129 LEU B C 1
ATOM 4370 O O . LEU B 1 128 ? 39.124 91.376 94.981 1.00 19.69 129 LEU B O 1
ATOM 4375 N N . ALA B 1 129 ? 40.393 89.608 94.364 1.00 19.94 130 ALA B N 1
ATOM 4376 C CA . ALA B 1 129 ? 41.486 89.915 95.286 1.00 21.26 130 ALA B CA 1
ATOM 4377 C C . ALA B 1 129 ? 42.481 90.977 94.795 1.00 21.81 130 ALA B C 1
ATOM 4378 O O . ALA B 1 129 ? 43.305 91.429 95.570 1.00 20.51 130 ALA B O 1
ATOM 4380 N N . ARG B 1 130 ? 42.439 91.300 93.507 1.00 23.56 131 ARG B N 1
ATOM 4381 C CA . ARG B 1 130 ? 43.232 92.361 92.889 1.00 24.94 131 ARG B CA 1
ATOM 4382 C C . ARG B 1 130 ? 42.281 93.282 92.129 1.00 24.44 131 ARG B C 1
ATOM 4383 O O . ARG B 1 130 ? 41.314 92.835 91.490 1.00 25.33 131 ARG B O 1
ATOM 4391 N N . GLY B 1 131 ? 42.559 94.567 92.208 1.00 22.93 132 GLY B N 1
ATOM 4392 C CA . GLY B 1 131 ? 41.860 95.561 91.428 1.00 23.50 132 GLY B CA 1
ATOM 4393 C C . GLY B 1 131 ? 40.408 95.673 91.841 1.00 23.19 132 GLY B C 1
ATOM 4394 O O . GLY B 1 131 ? 40.060 95.400 92.972 1.00 23.20 132 GLY B O 1
ATOM 4395 N N . LYS B 1 132 ? 39.582 96.057 90.881 1.00 24.45 133 LYS B N 1
ATOM 4396 C CA . LYS B 1 132 ? 38.164 96.296 91.094 1.00 26.61 133 LYS B CA 1
ATOM 4397 C C . LYS B 1 132 ? 37.316 95.052 91.051 1.00 25.97 133 LYS B C 1
ATOM 4398 O O . LYS B 1 132 ? 37.467 94.214 90.142 1.00 24.73 133 LYS B O 1
ATOM 4404 N N . ASP B 1 133 ? 36.382 94.962 91.998 1.00 25.04 134 ASP B N 1
ATOM 4405 C CA . ASP B 1 133 ? 35.460 93.824 92.093 1.00 27.40 134 ASP B CA 1
ATOM 4406 C C . ASP B 1 133 ? 34.335 93.926 91.066 1.00 26.04 134 ASP B C 1
ATOM 4407 O O . ASP B 1 133 ? 33.182 94.215 91.382 1.00 27.09 134 ASP B O 1
ATOM 4412 N N . GLU B 1 134 ? 34.700 93.695 89.817 1.00 26.16 135 GLU B N 1
ATOM 4413 C CA . GLU B 1 134 ? 33.761 93.743 88.699 1.00 26.58 135 GLU B CA 1
ATOM 4414 C C . GLU B 1 134 ? 34.320 93.012 87.482 1.00 23.69 135 GLU B C 1
ATOM 4415 O O . GLU B 1 134 ? 35.542 92.743 87.396 1.00 22.95 135 GLU B O 1
ATOM 4421 N N . PHE B 1 135 ? 33.429 92.722 86.538 1.00 22.96 136 PHE B N 1
ATOM 4422 C CA . PHE B 1 135 ? 33.766 91.951 85.344 1.00 23.52 136 PHE B CA 1
ATOM 4423 C C . PHE B 1 135 ? 33.305 92.574 84.043 1.00 24.27 136 PHE B C 1
ATOM 4424 O O . PHE B 1 135 ? 32.253 93.179 83.954 1.00 24.89 136 PHE B O 1
ATOM 4432 N N . TYR B 1 136 ? 34.138 92.422 83.034 1.00 25.32 137 TYR B N 1
ATOM 4433 C CA . TYR B 1 136 ? 33.790 92.711 81.662 1.00 25.26 137 TYR B CA 1
ATOM 4434 C C . TYR B 1 136 ? 34.666 91.807 80.769 1.00 26.37 137 TYR B C 1
ATOM 4435 O O . TYR B 1 136 ? 35.658 91.215 81.226 1.00 25.43 137 TYR B O 1
ATOM 4444 N N . LYS B 1 137 ? 34.280 91.704 79.507 1.00 27.17 138 LYS B N 1
ATOM 4445 C CA . LYS B 1 137 ? 34.893 90.784 78.568 1.00 28.03 138 LYS B CA 1
ATOM 4446 C C . LYS B 1 137 ? 35.908 91.462 77.673 1.00 26.33 138 LYS B C 1
ATOM 4447 O O . LYS B 1 137 ? 35.765 92.644 77.399 1.00 26.02 138 LYS B O 1
ATOM 4453 N N . PRO B 1 138 ? 36.940 90.738 77.224 1.00 24.79 139 PRO B N 1
ATOM 4454 C CA . PRO B 1 138 ? 37.152 89.309 77.503 1.00 24.02 139 PRO B CA 1
ATOM 4455 C C . PRO B 1 138 ? 37.738 89.011 78.885 1.00 23.05 139 PRO B C 1
ATOM 4456 O O . PRO B 1 138 ? 37.445 87.951 79.458 1.00 21.43 139 PRO B O 1
ATOM 4460 N N . PHE B 1 139 ? 38.569 89.917 79.395 1.00 21.65 140 PHE B N 1
ATOM 4461 C CA . PHE B 1 139 ? 39.112 89.793 80.745 1.00 21.69 140 PHE B CA 1
ATOM 4462 C C . PHE B 1 139 ? 39.448 91.172 81.272 1.00 21.36 140 PHE B C 1
ATOM 4463 O O . PHE B 1 139 ? 39.515 92.136 80.489 1.00 20.66 140 PHE B O 1
ATOM 4471 N N . THR B 1 140 ? 39.653 91.277 82.580 1.00 19.98 141 THR B N 1
ATOM 4472 C CA . THR B 1 140 ? 40.024 92.567 83.203 1.00 22.26 141 THR B CA 1
ATOM 4473 C C . THR B 1 140 ? 41.489 92.503 83.707 1.00 22.83 141 THR B C 1
ATOM 4474 O O . THR B 1 140 ? 42.080 91.445 83.739 1.00 22.46 141 THR B O 1
ATOM 4478 N N . PRO B 1 141 ? 42.058 93.638 84.157 1.00 23.82 142 PRO B N 1
ATOM 4479 C CA . PRO B 1 141 ? 43.379 93.615 84.791 1.00 22.50 142 PRO B CA 1
ATOM 4480 C C . PRO B 1 141 ? 43.453 92.880 86.134 1.00 21.59 142 PRO B C 1
ATOM 4481 O O . PRO B 1 141 ? 44.541 92.760 86.692 1.00 19.64 142 PRO B O 1
ATOM 4485 N N . SER B 1 142 ? 42.316 92.412 86.663 1.00 21.66 143 SER B N 1
ATOM 4486 C CA . SER B 1 142 ? 42.295 91.654 87.910 1.00 20.86 143 SER B CA 1
ATOM 4487 C C . SER B 1 142 ? 42.688 90.180 87.759 1.00 20.16 143 SER B C 1
ATOM 4488 O O . SER B 1 142 ? 42.703 89.443 88.757 1.00 19.78 143 SER B O 1
ATOM 4491 N N . THR B 1 143 ? 43.037 89.743 86.554 1.00 19.00 144 THR B N 1
ATOM 4492 C CA . THR B 1 143 ? 43.361 88.327 86.321 1.00 18.69 144 THR B CA 1
ATOM 4493 C C . THR B 1 143 ? 44.537 87.846 87.166 1.00 17.52 144 THR B C 1
ATOM 4494 O O . THR B 1 143 ? 45.404 88.609 87.524 1.00 17.33 144 THR B O 1
ATOM 4498 N N . LEU B 1 144 ? 44.536 86.558 87.454 1.00 18.65 145 LEU B N 1
ATOM 4499 C CA . LEU B 1 144 ? 45.609 85.885 88.164 1.00 19.12 145 LEU B CA 1
ATOM 4500 C C . LEU B 1 144 ? 46.936 86.088 87.455 1.00 20.56 145 LEU B C 1
ATOM 4501 O O . LEU B 1 144 ? 47.878 86.581 88.057 1.00 22.21 145 LEU B O 1
ATOM 4506 N N . LEU B 1 145 ? 46.998 85.714 86.181 1.00 21.16 146 LEU B N 1
ATOM 4507 C CA . LEU B 1 145 ? 48.182 85.955 85.366 1.00 22.37 146 LEU B CA 1
ATOM 4508 C C . LEU B 1 145 ? 48.185 87.411 84.950 1.00 23.72 146 LEU B C 1
ATOM 4509 O O . LEU B 1 145 ? 47.115 87.963 84.607 1.00 23.49 146 LEU B O 1
ATOM 4514 N N . GLN B 1 146 ? 49.378 88.018 84.967 1.00 24.85 147 GLN B N 1
ATOM 4515 C CA . GLN B 1 146 ? 49.552 89.442 84.647 1.00 27.13 147 GLN B CA 1
ATOM 4516 C C . GLN B 1 146 ? 50.446 89.666 83.434 1.00 29.35 147 GLN B C 1
ATOM 4517 O O . GLN B 1 146 ? 50.975 90.756 83.247 1.00 34.44 147 GLN B O 1
ATOM 4523 N N . SER B 1 147 ? 50.608 88.643 82.607 1.00 30.55 148 SER B N 1
ATOM 4524 C CA . SER B 1 147 ? 51.265 88.787 81.322 1.00 30.43 148 SER B CA 1
ATOM 4525 C C . SER B 1 147 ? 50.273 89.390 80.347 1.00 33.01 148 SER B C 1
ATOM 4526 O O . SER B 1 147 ? 49.070 89.426 80.611 1.00 33.98 148 SER B O 1
ATOM 4529 N N . LYS B 1 148 ? 50.788 89.853 79.216 1.00 33.98 149 LYS B N 1
ATOM 4530 C CA . LYS B 1 148 ? 50.005 90.465 78.144 1.00 35.22 149 LYS B CA 1
ATOM 4531 C C . LYS B 1 148 ? 48.855 89.575 77.643 1.00 32.92 149 LYS B C 1
ATOM 4532 O O . LYS B 1 148 ? 47.755 90.060 77.384 1.00 32.33 149 LYS B O 1
ATOM 4538 N N . ASN B 1 149 ? 49.122 88.283 77.477 1.00 30.93 150 ASN B N 1
ATOM 4539 C CA . ASN B 1 149 ? 48.076 87.291 77.228 1.00 30.39 150 ASN B CA 1
ATOM 4540 C C . ASN B 1 149 ? 47.950 86.482 78.542 1.00 27.50 150 ASN B C 1
ATOM 4541 O O . ASN B 1 149 ? 48.827 85.689 78.845 1.00 24.18 150 ASN B O 1
ATOM 4546 N N . PRO B 1 150 ? 46.887 86.728 79.346 1.00 23.92 151 PRO B N 1
ATOM 4547 C CA . PRO B 1 150 ? 46.713 85.995 80.602 1.00 23.52 151 PRO B CA 1
ATOM 4548 C C . PRO B 1 150 ? 45.879 84.687 80.466 1.00 22.31 151 PRO B C 1
ATOM 4549 O O . PRO B 1 150 ? 45.317 84.226 81.449 1.00 21.60 151 PRO B O 1
ATOM 4553 N N . GLY B 1 151 ? 45.827 84.084 79.273 1.00 21.18 152 GLY B N 1
ATOM 4554 C CA . GLY B 1 151 ? 45.043 82.878 79.027 1.00 20.25 152 GLY B CA 1
ATOM 4555 C C . GLY B 1 151 ? 45.499 81.714 79.887 1.00 19.88 152 GLY B C 1
ATOM 4556 O O . GLY B 1 151 ? 46.632 81.680 80.324 1.00 18.56 152 GLY B O 1
ATOM 4557 N N . GLY B 1 152 ? 44.593 80.778 80.153 1.00 20.66 153 GLY B N 1
ATOM 4558 C CA . GLY B 1 152 ? 44.853 79.611 81.000 1.00 19.32 153 GLY B CA 1
ATOM 4559 C C . GLY B 1 152 ? 43.610 79.362 81.831 1.00 20.00 153 GLY B C 1
ATOM 4560 O O . GLY B 1 152 ? 42.912 80.313 82.217 1.00 19.87 153 GLY B O 1
ATOM 4561 N N . ILE B 1 153 ? 43.323 78.089 82.120 1.00 19.76 154 ILE B N 1
ATOM 4562 C CA . ILE B 1 153 ? 42.159 77.705 82.939 1.00 18.69 154 ILE B CA 1
ATOM 4563 C C . ILE B 1 153 ? 42.511 76.710 84.045 1.00 17.95 154 ILE B C 1
ATOM 4564 O O . ILE B 1 153 ? 43.633 76.176 84.079 1.00 18.26 154 ILE B O 1
ATOM 4569 N N . ASP B 1 154 ? 41.537 76.440 84.927 1.00 17.57 155 ASP B N 1
ATOM 4570 C CA . ASP B 1 154 ? 41.580 75.288 85.875 1.00 17.41 155 ASP B CA 1
ATOM 4571 C C . ASP B 1 154 ? 42.698 75.382 86.957 1.00 16.98 155 ASP B C 1
ATOM 4572 O O . ASP B 1 154 ? 43.506 74.470 87.108 1.00 16.61 155 ASP B O 1
ATOM 4577 N N . ALA B 1 155 ? 42.735 76.479 87.721 1.00 18.32 156 ALA B N 1
ATOM 4578 C CA . ALA B 1 155 ? 43.733 76.657 88.784 1.00 18.49 156 ALA B CA 1
ATOM 4579 C C . ALA B 1 155 ? 43.549 75.644 89.910 1.00 18.82 156 ALA B C 1
ATOM 4580 O O . ALA B 1 155 ? 42.405 75.229 90.212 1.00 17.18 156 ALA B O 1
ATOM 4582 N N . GLU B 1 156 ? 44.689 75.216 90.450 1.00 19.18 157 GLU B N 1
ATOM 4583 C CA . GLU B 1 156 ? 44.815 74.311 91.591 1.00 21.32 157 GLU B CA 1
ATOM 4584 C C . GLU B 1 156 ? 45.992 74.847 92.439 1.00 20.93 157 GLU B C 1
ATOM 4585 O O . GLU B 1 156 ? 47.056 75.112 91.904 1.00 20.28 157 GLU B O 1
ATOM 4591 N N . ILE B 1 157 ? 45.783 75.039 93.741 1.00 21.32 158 ILE B N 1
ATOM 4592 C CA . ILE B 1 157 ? 46.770 75.708 94.608 1.00 21.74 158 ILE B CA 1
ATOM 4593 C C . ILE B 1 157 ? 47.330 74.680 95.567 1.00 22.45 158 ILE B C 1
ATOM 4594 O O . ILE B 1 157 ? 46.599 73.852 96.074 1.00 22.49 158 ILE B O 1
ATOM 4599 N N . PHE B 1 158 ? 48.629 74.756 95.802 1.00 23.54 159 PHE B N 1
ATOM 4600 C CA . PHE B 1 158 ? 49.313 73.926 96.774 1.00 24.71 159 PHE B CA 1
ATOM 4601 C C . PHE B 1 158 ? 50.175 74.815 97.662 1.00 25.25 159 PHE B C 1
ATOM 4602 O O . PHE B 1 158 ? 50.893 75.702 97.165 1.00 23.06 159 PHE B O 1
ATOM 4610 N N . VAL B 1 159 ? 50.123 74.581 98.969 1.00 27.36 160 VAL B N 1
ATOM 4611 C CA . VAL B 1 159 ? 51.048 75.267 99.886 1.00 28.09 160 VAL B CA 1
ATOM 4612 C C . VAL B 1 159 ? 51.863 74.208 100.579 1.00 28.74 160 VAL B C 1
ATOM 4613 O O . VAL B 1 159 ? 51.321 73.347 101.261 1.00 29.78 160 VAL B O 1
ATOM 4617 N N . ASP B 1 160 ? 53.171 74.276 100.389 1.00 29.01 161 ASP B N 1
ATOM 4618 C CA . ASP B 1 160 ? 54.068 73.247 100.866 1.00 31.13 161 ASP B CA 1
ATOM 4619 C C . ASP B 1 160 ? 54.366 73.435 102.378 1.00 35.21 161 ASP B C 1
ATOM 4620 O O . ASP B 1 160 ? 53.862 74.390 102.996 1.00 33.10 161 ASP B O 1
ATOM 4625 N N . ASP B 1 161 ? 55.159 72.522 102.957 1.00 39.05 162 ASP B N 1
ATOM 4626 C CA . ASP B 1 161 ? 55.456 72.516 104.424 1.00 41.78 162 ASP B CA 1
ATOM 4627 C C . ASP B 1 161 ? 56.239 73.741 104.861 1.00 41.44 162 ASP B C 1
ATOM 4628 O O . ASP B 1 161 ? 55.931 74.330 105.883 1.00 47.20 162 ASP B O 1
ATOM 4633 N N . ASP B 1 162 ? 57.253 74.096 104.069 1.00 42.50 163 ASP B N 1
ATOM 4634 C CA . ASP B 1 162 ? 57.997 75.354 104.215 1.00 41.29 163 ASP B CA 1
ATOM 4635 C C . ASP B 1 162 ? 57.197 76.663 104.020 1.00 40.48 163 ASP B C 1
ATOM 4636 O O . ASP B 1 162 ? 57.783 77.750 104.069 1.00 41.71 163 ASP B O 1
ATOM 4641 N N . GLY B 1 163 ? 55.894 76.581 103.750 1.00 38.10 164 GLY B N 1
ATOM 4642 C CA . GLY B 1 163 ? 55.055 77.771 103.529 1.00 36.53 164 GLY B CA 1
ATOM 4643 C C . GLY B 1 163 ? 55.002 78.322 102.100 1.00 34.23 164 GLY B C 1
ATOM 4644 O O . GLY B 1 163 ? 54.232 79.235 101.846 1.00 34.99 164 GLY B O 1
ATOM 4645 N N . GLN B 1 164 ? 55.797 77.786 101.168 1.00 31.22 165 GLN B N 1
ATOM 4646 C CA . GLN B 1 164 ? 55.745 78.225 99.771 1.00 29.16 165 GLN B CA 1
ATOM 4647 C C . GLN B 1 164 ? 54.457 77.757 99.064 1.00 28.44 165 GLN B C 1
ATOM 4648 O O . GLN B 1 164 ? 54.145 76.557 99.020 1.00 27.62 165 GLN B O 1
ATOM 4654 N N . ALA B 1 165 ? 53.722 78.721 98.525 1.00 26.06 166 ALA B N 1
ATOM 4655 C CA . ALA B 1 165 ? 52.556 78.459 97.717 1.00 26.18 166 ALA B CA 1
ATOM 4656 C C . ALA B 1 165 ? 52.933 78.299 96.228 1.00 26.21 166 ALA B C 1
ATOM 4657 O O . ALA B 1 165 ? 53.866 78.945 95.722 1.00 23.97 166 ALA B O 1
ATOM 4659 N N . TYR B 1 166 ? 52.188 77.429 95.550 1.00 25.78 167 TYR B N 1
ATOM 4660 C CA . TYR B 1 166 ? 52.330 77.185 94.123 1.00 25.32 167 TYR B CA 1
ATOM 4661 C C . TYR B 1 166 ? 50.959 77.179 93.480 1.00 23.59 167 TYR B C 1
ATOM 4662 O O . TYR B 1 166 ? 49.969 76.743 94.110 1.00 24.46 167 TYR B O 1
ATOM 4671 N N . VAL B 1 167 ? 50.900 77.670 92.242 1.00 21.11 168 VAL B N 1
ATOM 4672 C CA . VAL B 1 167 ? 49.686 77.552 91.400 1.00 20.67 168 VAL B CA 1
ATOM 4673 C C . VAL B 1 167 ? 49.981 76.628 90.201 1.00 18.83 168 VAL B C 1
ATOM 4674 O O . VAL B 1 167 ? 50.996 76.807 89.520 1.00 19.17 168 VAL B O 1
ATOM 4678 N N . PHE B 1 168 ? 49.083 75.653 89.987 1.00 17.28 169 PHE B N 1
ATOM 4679 C CA . PHE B 1 168 ? 49.089 74.708 88.868 1.00 16.85 169 PHE B CA 1
ATOM 4680 C C . PHE B 1 168 ? 47.883 75.059 88.007 1.00 17.57 169 PHE B C 1
ATOM 4681 O O . PHE B 1 168 ? 46.826 75.409 88.528 1.00 16.93 169 PHE B O 1
ATOM 4689 N N . TRP B 1 169 ? 48.030 75.056 86.689 1.00 16.89 170 TRP B N 1
ATOM 4690 C CA . TRP B 1 169 ? 46.857 75.272 85.857 1.00 16.83 170 TRP B CA 1
ATOM 4691 C C . TRP B 1 169 ? 46.923 74.429 84.602 1.00 16.38 170 TRP B C 1
ATOM 4692 O O . TRP B 1 169 ? 47.794 73.563 84.490 1.00 15.93 170 TRP B O 1
ATOM 4703 N N . GLY B 1 170 ? 45.988 74.667 83.691 1.00 17.13 171 GLY B N 1
ATOM 4704 C CA . GLY B 1 170 ? 45.819 73.822 82.527 1.00 17.16 171 GLY B CA 1
ATOM 4705 C C . GLY B 1 170 ? 47.021 73.793 81.624 1.00 16.49 171 GLY B C 1
ATOM 4706 O O . GLY B 1 170 ? 47.872 74.710 81.643 1.00 15.19 171 GLY B O 1
ATOM 4707 N N . ARG B 1 171 ? 47.091 72.729 80.833 1.00 15.73 172 ARG B N 1
ATOM 4708 C CA . ARG B 1 171 ? 48.196 72.509 79.931 1.00 16.02 172 ARG B CA 1
ATOM 4709 C C . ARG B 1 171 ? 49.529 72.411 80.654 1.00 16.28 172 ARG B C 1
ATOM 4710 O O . ARG B 1 171 ? 50.576 72.909 80.157 1.00 16.24 172 ARG B O 1
ATOM 4718 N N . ARG B 1 172 ? 49.483 71.786 81.834 1.00 16.30 173 ARG B N 1
ATOM 4719 C CA . ARG B 1 172 ? 50.689 71.391 82.603 1.00 17.76 173 ARG B CA 1
ATOM 4720 C C . ARG B 1 172 ? 51.570 72.505 83.120 1.00 17.34 173 ARG B C 1
ATOM 4721 O O . ARG B 1 172 ? 52.782 72.302 83.348 1.00 18.04 173 ARG B O 1
ATOM 4729 N N . HIS B 1 173 ? 50.980 73.671 83.283 1.00 17.03 174 HIS B N 1
ATOM 4730 C CA . HIS B 1 173 ? 51.706 74.848 83.751 1.00 17.53 174 HIS B CA 1
ATOM 4731 C C . HIS B 1 173 ? 51.812 74.845 85.275 1.00 17.85 174 HIS B C 1
ATOM 4732 O O . HIS B 1 173 ? 50.883 74.401 85.964 1.00 16.64 174 HIS B O 1
ATOM 4739 N N . VAL B 1 174 ? 52.920 75.372 85.784 1.00 17.76 175 VAL B N 1
ATOM 4740 C CA . VAL B 1 174 ? 53.124 75.535 87.237 1.00 19.11 175 VAL B CA 1
ATOM 4741 C C . VAL B 1 174 ? 54.061 76.698 87.513 1.00 19.61 175 VAL B C 1
ATOM 4742 O O . VAL B 1 174 ? 55.008 76.927 86.751 1.00 19.40 175 VAL B O 1
ATOM 4746 N N . ALA B 1 175 ? 53.750 77.448 88.574 1.00 21.07 176 ALA B N 1
ATOM 4747 C CA . ALA B 1 175 ? 54.581 78.567 89.029 1.00 21.85 176 ALA B CA 1
ATOM 4748 C C . ALA B 1 175 ? 54.466 78.756 90.527 1.00 22.60 176 ALA B C 1
ATOM 4749 O O . ALA B 1 175 ? 53.477 78.349 91.162 1.00 21.31 176 ALA B O 1
ATOM 4751 N N . LYS B 1 176 ? 55.478 79.395 91.091 1.00 23.55 177 LYS B N 1
ATOM 4752 C CA . LYS B 1 176 ? 55.393 79.857 92.490 1.00 25.93 177 LYS B CA 1
ATOM 4753 C C . LYS B 1 176 ? 54.375 80.965 92.606 1.00 23.85 177 LYS B C 1
ATOM 4754 O O . LYS B 1 176 ? 54.239 81.768 91.697 1.00 22.13 177 LYS B O 1
ATOM 4760 N N . LEU B 1 177 ? 53.681 80.984 93.735 1.00 23.83 178 LEU B N 1
ATOM 4761 C CA . LEU B 1 177 ? 52.730 82.015 94.086 1.00 24.95 178 LEU B CA 1
ATOM 4762 C C . LEU B 1 177 ? 53.254 82.755 95.343 1.00 26.79 178 LEU B C 1
ATOM 4763 O O . LEU B 1 177 ? 53.581 82.132 96.349 1.00 26.69 178 LEU B O 1
ATOM 4768 N N . ASN B 1 178 ? 53.324 84.083 95.270 1.00 30.37 179 ASN B N 1
ATOM 4769 C CA . ASN B 1 178 ? 53.775 84.930 96.384 1.00 32.09 179 ASN B CA 1
ATOM 4770 C C . ASN B 1 178 ? 52.796 84.873 97.568 1.00 32.44 179 ASN B C 1
ATOM 4771 O O . ASN B 1 178 ? 51.582 84.583 97.417 1.00 28.23 179 ASN B O 1
ATOM 4776 N N . GLU B 1 179 ? 53.321 85.181 98.746 1.00 31.70 180 GLU B N 1
ATOM 4777 C CA . GLU B 1 179 ? 52.517 85.216 99.969 1.00 32.07 180 GLU B CA 1
ATOM 4778 C C . GLU B 1 179 ? 51.326 86.156 99.948 1.00 28.98 180 GLU B C 1
ATOM 4779 O O . GLU B 1 179 ? 50.391 85.952 100.706 1.00 27.34 180 GLU B O 1
ATOM 4785 N N . ASP B 1 180 ? 51.319 87.154 99.070 1.00 28.19 181 ASP B N 1
ATOM 4786 C CA . ASP B 1 180 ? 50.095 87.938 98.835 1.00 27.75 181 ASP B CA 1
ATOM 4787 C C . ASP B 1 180 ? 48.940 87.090 98.208 1.00 26.92 181 ASP B C 1
ATOM 4788 O O . ASP B 1 180 ? 47.797 87.555 98.131 1.00 28.13 181 ASP B O 1
ATOM 4793 N N . MET B 1 181 ? 49.252 85.879 97.738 1.00 24.77 182 MET B N 1
ATOM 4794 C CA . MET B 1 181 ? 48.275 84.954 97.159 1.00 26.12 182 MET B CA 1
ATOM 4795 C C . MET B 1 181 ? 47.628 85.439 95.853 1.00 27.07 182 MET B C 1
ATOM 4796 O O . MET B 1 181 ? 46.627 84.873 95.410 1.00 27.35 182 MET B O 1
ATOM 4801 N N . ILE B 1 182 ? 48.208 86.478 95.238 1.00 27.72 183 ILE B N 1
ATOM 4802 C CA . ILE B 1 182 ? 47.738 87.029 93.959 1.00 26.47 183 ILE B CA 1
ATOM 4803 C C . ILE B 1 182 ? 48.829 87.255 92.904 1.00 24.97 183 ILE B C 1
ATOM 4804 O O . ILE B 1 182 ? 48.486 87.391 91.742 1.00 25.26 183 ILE B O 1
ATOM 4809 N N . THR B 1 183 ? 50.109 87.348 93.295 1.00 25.12 184 THR B N 1
ATOM 4810 C CA A THR B 1 183 ? 51.166 87.625 92.316 0.50 25.08 184 THR B CA 1
ATOM 4811 C CA B THR B 1 183 ? 51.214 87.627 92.383 0.50 23.23 184 THR B CA 1
ATOM 4812 C C . THR B 1 183 ? 51.893 86.321 91.986 1.00 23.67 184 THR B C 1
ATOM 4813 O O . THR B 1 183 ? 52.529 85.679 92.832 1.00 23.78 184 THR B O 1
ATOM 4820 N N . VAL B 1 184 ? 51.736 85.915 90.724 1.00 23.23 185 VAL B N 1
ATOM 4821 C CA . VAL B 1 184 ? 52.337 84.690 90.217 1.00 23.44 185 VAL B CA 1
ATOM 4822 C C . VAL B 1 184 ? 53.782 85.028 89.846 1.00 25.43 185 VAL B C 1
ATOM 4823 O O . VAL B 1 184 ? 54.058 86.073 89.221 1.00 22.77 185 VAL B O 1
ATOM 4827 N N . ASP B 1 185 ? 54.688 84.115 90.190 1.00 27.63 186 ASP B N 1
ATOM 4828 C CA . ASP B 1 185 ? 56.115 84.226 89.828 1.00 30.17 186 ASP B CA 1
ATOM 4829 C C . ASP B 1 185 ? 56.263 84.383 88.329 1.00 32.70 186 ASP B C 1
ATOM 4830 O O . ASP B 1 185 ? 55.457 83.838 87.542 1.00 32.23 186 ASP B O 1
ATOM 4835 N N . SER B 1 186 ? 57.292 85.131 87.934 1.00 31.49 187 SER B N 1
ATOM 4836 C CA . SER B 1 186 ? 57.616 85.324 86.525 1.00 31.99 187 SER B CA 1
ATOM 4837 C C . SER B 1 186 ? 58.168 84.032 85.885 1.00 31.94 187 SER B C 1
ATOM 4838 O O . SER B 1 186 ? 58.069 83.860 84.674 1.00 32.86 187 SER B O 1
ATOM 4841 N N . VAL B 1 187 ? 58.763 83.149 86.689 1.00 31.96 188 VAL B N 1
ATOM 4842 C CA . VAL B 1 187 ? 59.286 81.872 86.199 1.00 34.21 188 VAL B CA 1
ATOM 4843 C C . VAL B 1 187 ? 58.128 80.879 86.117 1.00 32.96 188 VAL B C 1
ATOM 4844 O O . VAL B 1 187 ? 57.619 80.433 87.155 1.00 34.24 188 VAL B O 1
ATOM 4848 N N . VAL B 1 188 ? 57.685 80.569 84.896 1.00 30.50 189 VAL B N 1
ATOM 4849 C CA . VAL B 1 188 ? 56.587 79.589 84.701 1.00 29.86 189 VAL B CA 1
ATOM 4850 C C . VAL B 1 188 ? 57.176 78.358 84.078 1.00 28.29 189 VAL B C 1
ATOM 4851 O O . VAL B 1 188 ? 57.921 78.477 83.131 1.00 27.14 189 VAL B O 1
ATOM 4855 N N . GLN B 1 189 ? 56.830 77.185 84.602 1.00 28.08 190 GLN B N 1
ATOM 4856 C CA . GLN B 1 189 ? 57.344 75.924 84.064 1.00 28.37 190 GLN B CA 1
ATOM 4857 C C . GLN B 1 189 ? 56.225 75.081 83.474 1.00 23.35 190 GLN B C 1
ATOM 4858 O O . GLN B 1 189 ? 55.068 75.245 83.820 1.00 22.53 190 GLN B O 1
ATOM 4864 N N . VAL B 1 190 ? 56.575 74.237 82.530 1.00 21.40 191 VAL B N 1
ATOM 4865 C CA . VAL B 1 190 ? 55.642 73.261 81.989 1.00 21.68 191 VAL B CA 1
ATOM 4866 C C . VAL B 1 190 ? 56.139 71.899 82.431 1.00 21.98 191 VAL B C 1
ATOM 4867 O O . VAL B 1 190 ? 57.250 71.538 82.131 1.00 22.99 191 VAL B O 1
ATOM 4871 N N . ILE B 1 191 ? 55.290 71.149 83.115 1.00 21.76 192 ILE B N 1
ATOM 4872 C CA . ILE B 1 191 ? 55.636 69.832 83.639 1.00 21.92 192 ILE B CA 1
ATOM 4873 C C . ILE B 1 191 ? 55.767 68.788 82.510 1.00 22.22 192 ILE B C 1
ATOM 4874 O O . ILE B 1 191 ? 54.918 68.675 81.635 1.00 21.24 192 ILE B O 1
ATOM 4879 N N . SER B 1 192 ? 56.841 68.018 82.556 1.00 22.14 193 SER B N 1
ATOM 4880 C CA . SER B 1 192 ? 57.058 66.905 81.646 1.00 24.40 193 SER B CA 1
ATOM 4881 C C . SER B 1 192 ? 56.278 65.658 82.114 1.00 23.15 193 SER B C 1
ATOM 4882 O O . SER B 1 192 ? 56.360 65.250 83.270 1.00 25.77 193 SER B O 1
ATOM 4885 N N . THR B 1 193 ? 55.478 65.098 81.223 1.00 24.39 194 THR B N 1
ATOM 4886 C CA . THR B 1 193 ? 54.681 63.892 81.479 1.00 24.22 194 THR B CA 1
ATOM 4887 C C . THR B 1 193 ? 54.848 62.981 80.260 1.00 25.04 194 THR B C 1
ATOM 4888 O O . THR B 1 193 ? 55.128 63.474 79.175 1.00 22.70 194 THR B O 1
ATOM 4892 N N . PRO B 1 194 ? 54.695 61.661 80.437 1.00 25.18 195 PRO B N 1
ATOM 4893 C CA . PRO B 1 194 ? 54.858 60.777 79.278 1.00 26.68 195 PRO B CA 1
ATOM 4894 C C . PRO B 1 194 ? 53.722 60.885 78.255 1.00 28.57 195 PRO B C 1
ATOM 4895 O O . PRO B 1 194 ? 53.943 60.623 77.083 1.00 28.90 195 PRO B O 1
ATOM 4899 N N . ARG B 1 195 ? 52.521 61.250 78.700 1.00 27.04 196 ARG B N 1
ATOM 4900 C CA . ARG B 1 195 ? 51.392 61.408 77.805 1.00 27.38 196 ARG B CA 1
ATOM 4901 C C . ARG B 1 195 ? 51.360 62.895 77.458 1.00 26.25 196 ARG B C 1
ATOM 4902 O O . ARG B 1 195 ? 51.383 63.730 78.349 1.00 24.33 196 ARG B O 1
ATOM 4910 N N . LYS B 1 196 ? 51.339 63.211 76.172 1.00 26.37 197 LYS B N 1
ATOM 4911 C CA . LYS B 1 196 ? 51.674 64.558 75.672 1.00 28.13 197 LYS B CA 1
ATOM 4912 C C . LYS B 1 196 ? 50.480 65.401 75.216 1.00 27.56 197 LYS B C 1
ATOM 4913 O O . LYS B 1 196 ? 50.642 66.598 74.959 1.00 29.88 197 LYS B O 1
ATOM 4919 N N . GLU B 1 197 ? 49.310 64.800 75.081 1.00 23.98 198 GLU B N 1
ATOM 4920 C CA . GLU B 1 197 ? 48.175 65.478 74.457 1.00 25.65 198 GLU B CA 1
ATOM 4921 C C . GLU B 1 197 ? 47.570 66.544 75.379 1.00 21.44 198 GLU B C 1
ATOM 4922 O O . GLU B 1 197 ? 47.934 66.642 76.560 1.00 20.59 198 GLU B O 1
ATOM 4928 N N . TYR B 1 198 ? 46.648 67.324 74.824 1.00 20.28 199 TYR B N 1
ATOM 4929 C CA . TYR B 1 198 ? 45.925 68.380 75.544 1.00 19.03 199 TYR B CA 1
ATOM 4930 C C . TYR B 1 198 ? 45.458 67.938 76.961 1.00 18.22 199 TYR B C 1
ATOM 4931 O O . TYR B 1 198 ? 44.747 66.940 77.119 1.00 17.25 199 TYR B O 1
ATOM 4940 N N . SER B 1 199 ? 45.853 68.715 77.980 1.00 17.57 200 SER B N 1
ATOM 4941 C CA . SER B 1 199 ? 45.546 68.398 79.364 1.00 17.23 200 SER B CA 1
ATOM 4942 C C . SER B 1 199 ? 44.936 69.570 80.109 1.00 17.73 200 SER B C 1
ATOM 4943 O O . SER B 1 199 ? 45.285 70.724 79.864 1.00 17.20 200 SER B O 1
ATOM 4946 N N . GLU B 1 200 ? 44.069 69.247 81.064 1.00 18.20 201 GLU B N 1
ATOM 4947 C CA . GLU B 1 200 ? 43.488 70.247 81.942 1.00 19.74 201 GLU B CA 1
ATOM 4948 C C . GLU B 1 200 ? 43.205 69.612 83.317 1.00 17.32 201 GLU B C 1
ATOM 4949 O O . GLU B 1 200 ? 43.740 68.552 83.635 1.00 16.85 201 GLU B O 1
ATOM 4955 N N . GLY B 1 201 ? 42.458 70.308 84.165 1.00 16.50 202 GLY B N 1
ATOM 4956 C CA . GLY B 1 201 ? 42.008 69.753 85.465 1.00 16.17 202 GLY B CA 1
ATOM 4957 C C . GLY B 1 201 ? 43.104 69.248 86.380 1.00 15.51 202 GLY B C 1
ATOM 4958 O O . GLY B 1 201 ? 42.947 68.201 86.974 1.00 16.47 202 GLY B O 1
ATOM 4959 N N . PRO B 1 202 ? 44.237 69.971 86.475 1.00 14.88 203 PRO B N 1
ATOM 4960 C CA . PRO B 1 202 ? 45.279 69.442 87.326 1.00 15.19 203 PRO B CA 1
ATOM 4961 C C . PRO B 1 202 ? 44.816 69.262 88.779 1.00 15.33 203 PRO B C 1
ATOM 4962 O O . PRO B 1 202 ? 44.033 70.092 89.297 1.00 15.71 203 PRO B O 1
ATOM 4966 N N . ILE B 1 203 ? 45.297 68.187 89.386 1.00 16.32 204 ILE B N 1
ATOM 4967 C CA . ILE B 1 203 ? 45.148 67.910 90.809 1.00 17.66 204 ILE B CA 1
ATOM 4968 C C . ILE B 1 203 ? 46.556 67.731 91.357 1.00 18.27 204 ILE B C 1
ATOM 4969 O O . ILE B 1 203 ? 47.346 67.036 90.749 1.00 17.57 204 ILE B O 1
ATOM 4974 N N . PHE B 1 204 ? 46.850 68.346 92.511 1.00 17.84 205 PHE B N 1
ATOM 4975 C CA . PHE B 1 204 ? 48.147 68.238 93.121 1.00 18.77 205 PHE B CA 1
ATOM 4976 C C . PHE B 1 204 ? 48.009 68.019 94.630 1.00 19.75 205 PHE B C 1
ATOM 4977 O O . PHE B 1 204 ? 47.231 68.685 95.291 1.00 18.77 205 PHE B O 1
ATOM 4985 N N . PHE B 1 205 ? 48.779 67.085 95.161 1.00 21.33 206 PHE B N 1
ATOM 4986 C CA . PHE B 1 205 ? 48.807 66.882 96.617 1.00 24.05 206 PHE B CA 1
ATOM 4987 C C . PHE B 1 205 ? 50.101 66.230 97.044 1.00 24.67 206 PHE B C 1
ATOM 4988 O O . PHE B 1 205 ? 50.784 65.593 96.223 1.00 23.17 206 PHE B O 1
ATOM 4996 N N . LYS B 1 206 ? 50.406 66.364 98.342 1.00 26.86 207 LYS B N 1
ATOM 4997 C CA . LYS B 1 206 ? 51.581 65.732 98.930 1.00 27.97 207 LYS B CA 1
ATOM 4998 C C . LYS B 1 206 ? 51.148 64.707 99.971 1.00 28.59 207 LYS B C 1
ATOM 4999 O O . LYS B 1 206 ? 50.254 64.972 100.749 1.00 32.14 207 LYS B O 1
ATOM 5005 N N . ARG B 1 207 ? 51.780 63.539 99.973 1.00 29.50 208 ARG B N 1
ATOM 5006 C CA . ARG B 1 207 ? 51.492 62.495 100.958 1.00 29.93 208 ARG B CA 1
ATOM 5007 C C . ARG B 1 207 ? 52.796 61.775 101.320 1.00 29.99 208 ARG B C 1
ATOM 5008 O O . ARG B 1 207 ? 53.446 61.185 100.462 1.00 26.83 208 ARG B O 1
ATOM 5016 N N . LYS B 1 208 ? 53.191 61.885 102.588 1.00 32.32 209 LYS B N 1
ATOM 5017 C CA . LYS B 1 208 ? 54.372 61.206 103.138 1.00 33.32 209 LYS B CA 1
ATOM 5018 C C . LYS B 1 208 ? 55.610 61.515 102.358 1.00 31.75 209 LYS B C 1
ATOM 5019 O O . LYS B 1 208 ? 56.293 60.617 101.870 1.00 30.24 209 LYS B O 1
ATOM 5025 N N . GLY B 1 209 ? 55.873 62.806 102.189 1.00 32.84 210 GLY B N 1
ATOM 5026 C CA . GLY B 1 209 ? 57.071 63.239 101.479 1.00 32.39 210 GLY B CA 1
ATOM 5027 C C . GLY B 1 209 ? 57.062 63.059 99.968 1.00 33.05 210 GLY B C 1
ATOM 5028 O O . GLY B 1 209 ? 58.062 63.398 99.314 1.00 38.07 210 GLY B O 1
ATOM 5029 N N . ILE B 1 210 ? 55.970 62.535 99.394 1.00 30.38 211 ILE B N 1
ATOM 5030 C CA . ILE B 1 210 ? 55.866 62.384 97.934 1.00 29.73 211 ILE B CA 1
ATOM 5031 C C . ILE B 1 210 ? 54.815 63.346 97.351 1.00 26.66 211 ILE B C 1
ATOM 5032 O O . ILE B 1 210 ? 53.713 63.487 97.876 1.00 25.27 211 ILE B O 1
ATOM 5037 N N . TYR B 1 211 ? 55.198 63.969 96.240 1.00 25.66 212 TYR B N 1
ATOM 5038 C CA . TYR B 1 211 ? 54.400 64.941 95.538 1.00 24.47 212 TYR B CA 1
ATOM 5039 C C . TYR B 1 211 ? 53.712 64.234 94.386 1.00 23.78 212 TYR B C 1
ATOM 5040 O O . TYR B 1 211 ? 54.377 63.530 93.637 1.00 24.20 212 TYR B O 1
ATOM 5049 N N . TYR B 1 212 ? 52.399 64.431 94.247 1.00 22.18 213 TYR B N 1
ATOM 5050 C CA . TYR B 1 212 ? 51.609 63.791 93.189 1.00 21.08 213 TYR B CA 1
ATOM 5051 C C . TYR B 1 212 ? 50.993 64.817 92.241 1.00 19.59 213 TYR B C 1
ATOM 5052 O O . TYR B 1 212 ? 50.213 65.635 92.669 1.00 20.10 213 TYR B O 1
ATOM 5061 N N . TYR B 1 213 ? 51.309 64.723 90.953 1.00 19.93 214 TYR B N 1
ATOM 5062 C CA . TYR B 1 213 ? 50.723 65.601 89.939 1.00 18.92 214 TYR B CA 1
ATOM 5063 C C . TYR B 1 213 ? 49.781 64.791 89.055 1.00 18.14 214 TYR B C 1
ATOM 5064 O O . TYR B 1 213 ? 50.237 63.986 88.267 1.00 17.13 214 TYR B O 1
ATOM 5073 N N . LEU B 1 214 ? 48.471 65.033 89.177 1.00 16.94 215 LEU B N 1
ATOM 5074 C CA . LEU B 1 214 ? 47.472 64.366 88.339 1.00 17.97 215 LEU B CA 1
ATOM 5075 C C . LEU B 1 214 ? 46.968 65.353 87.269 1.00 18.14 215 LEU B C 1
ATOM 5076 O O . LEU B 1 214 ? 46.715 66.550 87.569 1.00 20.14 215 LEU B O 1
ATOM 5081 N N . TYR B 1 215 ? 46.807 64.875 86.047 1.00 16.07 216 TYR B N 1
ATOM 5082 C CA . TYR B 1 215 ? 46.413 65.744 84.928 1.00 16.42 216 TYR B CA 1
ATOM 5083 C C . TYR B 1 215 ? 45.438 65.013 84.001 1.00 15.85 216 TYR B C 1
ATOM 5084 O O . TYR B 1 215 ? 45.568 63.818 83.806 1.00 16.04 216 TYR B O 1
ATOM 5093 N N . THR B 1 216 ? 44.486 65.721 83.405 1.00 15.46 217 THR B N 1
ATOM 5094 C CA . THR B 1 216 ? 43.584 65.061 82.458 1.00 16.71 217 THR B CA 1
ATOM 5095 C C . THR B 1 216 ? 44.199 64.896 81.073 1.00 17.66 217 THR B C 1
ATOM 5096 O O . THR B 1 216 ? 45.146 65.599 80.679 1.00 18.84 217 THR B O 1
ATOM 5100 N N . ILE B 1 217 ? 43.690 63.905 80.377 1.00 18.26 218 ILE B N 1
ATOM 5101 C CA . ILE B 1 217 ? 43.886 63.784 78.951 1.00 19.42 218 ILE B CA 1
ATOM 5102 C C . ILE B 1 217 ? 42.529 63.383 78.350 1.00 19.38 218 ILE B C 1
ATOM 5103 O O . ILE B 1 217 ? 41.669 62.782 79.033 1.00 20.45 218 ILE B O 1
ATOM 5108 N N . GLY B 1 218 ? 42.335 63.718 77.083 1.00 19.32 219 GLY B N 1
ATOM 5109 C CA . GLY B 1 218 ? 41.087 63.404 76.385 1.00 19.25 219 GLY B CA 1
ATOM 5110 C C . GLY B 1 218 ? 39.988 64.333 76.838 1.00 19.94 219 GLY B C 1
ATOM 5111 O O . GLY B 1 218 ? 40.235 65.328 77.549 1.00 18.52 219 GLY B O 1
ATOM 5112 N N . GLY B 1 219 ? 38.770 64.000 76.431 1.00 20.25 220 GLY B N 1
ATOM 5113 C CA . GLY B 1 219 ? 37.580 64.724 76.835 1.00 20.22 220 GLY B CA 1
ATOM 5114 C C . GLY B 1 219 ? 36.339 63.918 76.492 1.00 21.35 220 GLY B C 1
ATOM 5115 O O . GLY B 1 219 ? 36.431 62.871 75.845 1.00 18.90 220 GLY B O 1
ATOM 5116 N N . ASP B 1 220 ? 35.181 64.418 76.933 1.00 21.82 221 ASP B N 1
ATOM 5117 C CA . ASP B 1 220 ? 33.897 63.700 76.831 1.00 22.37 221 ASP B CA 1
ATOM 5118 C C . ASP B 1 220 ? 34.045 62.301 77.421 1.00 21.52 221 ASP B C 1
ATOM 5119 O O . ASP B 1 220 ? 34.598 62.190 78.509 1.00 20.91 221 ASP B O 1
ATOM 5124 N N . GLU B 1 221 ? 33.607 61.245 76.733 1.00 20.68 222 GLU B N 1
ATOM 5125 C CA . GLU B 1 221 ? 33.719 59.884 77.270 1.00 20.82 222 GLU B CA 1
ATOM 5126 C C . GLU B 1 221 ? 35.166 59.408 77.348 1.00 20.00 222 GLU B C 1
ATOM 5127 O O . GLU B 1 221 ? 35.442 58.493 78.118 1.00 21.00 222 GLU B O 1
ATOM 5133 N N . LYS B 1 222 ? 36.065 60.029 76.583 1.00 18.39 223 LYS B N 1
ATOM 5134 C CA . LYS B 1 222 ? 37.478 59.667 76.553 1.00 19.45 223 LYS B CA 1
ATOM 5135 C C . LYS B 1 222 ? 38.335 60.344 77.648 1.00 19.94 223 LYS B C 1
ATOM 5136 O O . LYS B 1 222 ? 39.532 60.136 77.713 1.00 20.68 223 LYS B O 1
ATOM 5138 N N . TYR B 1 223 ? 37.715 61.114 78.524 1.00 20.50 224 TYR B N 1
ATOM 5139 C CA . TYR B 1 223 ? 38.392 61.728 79.663 1.00 20.14 224 TYR B CA 1
ATOM 5140 C C . TYR B 1 223 ? 39.080 60.639 80.526 1.00 19.75 224 TYR B C 1
ATOM 5141 O O . TYR B 1 223 ? 38.481 59.566 80.819 1.00 19.56 224 TYR B O 1
ATOM 5150 N N . GLN B 1 224 ? 40.342 60.909 80.888 1.00 17.88 225 GLN B N 1
ATOM 5151 C CA . GLN B 1 224 ? 41.141 60.080 81.790 1.00 17.74 225 GLN B CA 1
ATOM 5152 C C . GLN B 1 224 ? 42.020 60.980 82.658 1.00 17.31 225 GLN B C 1
ATOM 5153 O O . GLN B 1 224 ? 42.370 62.078 82.248 1.00 16.09 225 GLN B O 1
ATOM 5159 N N . TYR B 1 225 ? 42.356 60.511 83.869 1.00 16.82 226 TYR B N 1
ATOM 5160 C CA . TYR B 1 225 ? 43.408 61.124 84.679 1.00 16.55 226 TYR B CA 1
ATOM 5161 C C . TYR B 1 225 ? 44.648 60.261 84.644 1.00 18.38 226 TYR B C 1
ATOM 5162 O O . TYR B 1 225 ? 44.583 59.033 84.822 1.00 18.26 226 TYR B O 1
ATOM 5171 N N . ALA B 1 226 ? 45.775 60.911 84.415 1.00 18.23 227 ALA B N 1
ATOM 5172 C CA . ALA B 1 226 ? 47.063 60.265 84.461 1.00 18.11 227 ALA B CA 1
ATOM 5173 C C . ALA B 1 226 ? 47.858 61.001 85.538 1.00 17.72 227 ALA B C 1
ATOM 5174 O O . ALA B 1 226 ? 47.376 61.994 86.068 1.00 16.18 227 ALA B O 1
ATOM 5176 N N . TYR B 1 227 ? 49.045 60.511 85.887 1.00 18.72 228 TYR B N 1
ATOM 5177 C CA . TYR B 1 227 ? 49.863 61.163 86.910 1.00 19.68 228 TYR B CA 1
ATOM 5178 C C . TYR B 1 227 ? 51.344 60.875 86.838 1.00 20.28 228 TYR B C 1
ATOM 5179 O O . TYR B 1 227 ? 51.803 59.920 86.198 1.00 21.46 228 TYR B O 1
ATOM 5188 N N . VAL B 1 228 ? 52.079 61.759 87.499 1.00 20.41 229 VAL B N 1
ATOM 5189 C CA . VAL B 1 228 ? 53.482 61.588 87.764 1.00 20.48 229 VAL B CA 1
ATOM 5190 C C . VAL B 1 228 ? 53.772 61.950 89.240 1.00 21.31 229 VAL B C 1
ATOM 5191 O O . VAL B 1 228 ? 52.950 62.595 89.935 1.00 20.33 229 VAL B O 1
ATOM 5195 N N . MET B 1 229 ? 54.939 61.517 89.707 1.00 23.54 230 MET B N 1
ATOM 5196 C CA . MET B 1 229 ? 55.342 61.666 91.130 1.00 25.82 230 MET B CA 1
ATOM 5197 C C . MET B 1 229 ? 56.715 62.315 91.230 1.00 24.18 230 MET B C 1
ATOM 5198 O O . MET B 1 229 ? 57.551 62.079 90.382 1.00 22.69 230 MET B O 1
ATOM 5203 N N . SER B 1 230 ? 56.946 63.089 92.285 1.00 26.32 231 SER B N 1
ATOM 5204 C CA . SER B 1 230 ? 58.288 63.606 92.581 1.00 27.96 231 SER B CA 1
ATOM 5205 C C . SER B 1 230 ? 58.582 63.396 94.047 1.00 30.73 231 SER B C 1
ATOM 5206 O O . SER B 1 230 ? 57.697 63.531 94.886 1.00 30.55 231 SER B O 1
ATOM 5209 N N . ARG B 1 231 ? 59.841 63.070 94.339 1.00 35.27 232 ARG B N 1
ATOM 5210 C CA . ARG B 1 231 ? 60.347 63.032 95.712 1.00 37.33 232 ARG B CA 1
ATOM 5211 C C . ARG B 1 231 ? 61.202 64.273 96.003 1.00 39.25 232 ARG B C 1
ATOM 5212 O O . ARG B 1 231 ? 61.878 64.319 97.020 1.00 43.97 232 ARG B O 1
ATOM 5220 N N . VAL B 1 232 ? 61.175 65.275 95.120 1.00 37.16 233 VAL B N 1
ATOM 5221 C CA . VAL B 1 232 ? 62.050 66.431 95.220 1.00 35.11 233 VAL B CA 1
ATOM 5222 C C . VAL B 1 232 ? 61.221 67.689 95.547 1.00 36.59 233 VAL B C 1
ATOM 5223 O O . VAL B 1 232 ? 61.285 68.208 96.670 1.00 37.06 233 VAL B O 1
ATOM 5227 N N . SER B 1 233 ? 60.445 68.184 94.588 1.00 33.34 234 SER B N 1
ATOM 5228 C CA . SER B 1 233 ? 59.732 69.443 94.787 1.00 32.44 234 SER B CA 1
ATOM 5229 C C . SER B 1 233 ? 58.419 69.442 94.027 1.00 30.94 234 SER B C 1
ATOM 5230 O O . SER B 1 233 ? 58.240 68.647 93.110 1.00 28.98 234 SER B O 1
ATOM 5233 N N . PRO B 1 234 ? 57.515 70.358 94.387 1.00 33.07 235 PRO B N 1
ATOM 5234 C CA . PRO B 1 234 ? 56.306 70.566 93.589 1.00 31.48 235 PRO B CA 1
ATOM 5235 C C . PRO B 1 234 ? 56.530 70.911 92.123 1.00 28.89 235 PRO B C 1
ATOM 5236 O O . PRO B 1 234 ? 55.611 70.757 91.349 1.00 29.64 235 PRO B O 1
ATOM 5240 N N . MET B 1 235 ? 57.718 71.360 91.735 1.00 31.36 236 MET B N 1
ATOM 5241 C CA . MET B 1 235 ? 58.026 71.648 90.324 1.00 33.77 236 MET B CA 1
ATOM 5242 C C . MET B 1 235 ? 59.007 70.642 89.721 1.00 34.56 236 MET B C 1
ATOM 5243 O O . MET B 1 235 ? 59.722 70.943 88.769 1.00 37.62 236 MET B O 1
ATOM 5248 N N . GLY B 1 236 ? 59.049 69.434 90.272 1.00 36.32 237 GLY B N 1
ATOM 5249 C CA . GLY B 1 236 ? 59.857 68.362 89.690 1.00 35.15 237 GLY B CA 1
ATOM 5250 C C . GLY B 1 236 ? 61.243 68.146 90.319 1.00 37.18 237 GLY B C 1
ATOM 5251 O O . GLY B 1 236 ? 61.554 68.704 91.382 1.00 38.72 237 GLY B O 1
ATOM 5252 N N . PRO B 1 237 ? 62.061 67.295 89.703 1.00 35.41 238 PRO B N 1
ATOM 5253 C CA . PRO B 1 237 ? 61.673 66.504 88.516 1.00 35.18 238 PRO B CA 1
ATOM 5254 C C . PRO B 1 237 ? 60.657 65.381 88.840 1.00 34.16 238 PRO B C 1
ATOM 5255 O O . PRO B 1 237 ? 60.507 64.978 89.998 1.00 32.79 238 PRO B O 1
ATOM 5259 N N . PHE B 1 238 ? 59.959 64.922 87.808 1.00 33.10 239 PHE B N 1
ATOM 5260 C CA . PHE B 1 238 ? 58.833 64.020 87.953 1.00 31.72 239 PHE B CA 1
ATOM 5261 C C . PHE B 1 238 ? 59.117 62.716 87.251 1.00 34.07 239 PHE B C 1
ATOM 5262 O O . PHE B 1 238 ? 59.831 62.695 86.261 1.00 32.85 239 PHE B O 1
ATOM 5270 N N . GLU B 1 239 ? 58.543 61.636 87.775 1.00 34.03 240 GLU B N 1
ATOM 5271 C CA . GLU B 1 239 ? 58.692 60.310 87.200 1.00 35.98 240 GLU B CA 1
ATOM 5272 C C . GLU B 1 239 ? 57.313 59.714 87.036 1.00 32.68 240 GLU B C 1
ATOM 5273 O O . GLU B 1 239 ? 56.437 59.913 87.887 1.00 28.97 240 GLU B O 1
ATOM 5279 N N . ALA B 1 240 ? 57.124 58.969 85.958 1.00 32.12 241 ALA B N 1
ATOM 5280 C CA . ALA B 1 240 ? 55.859 58.281 85.726 1.00 34.43 241 ALA B CA 1
ATOM 5281 C C . ALA B 1 240 ? 56.045 56.790 85.948 1.00 34.34 241 ALA B C 1
ATOM 5282 O O . ALA B 1 240 ? 56.866 56.198 85.271 1.00 30.95 241 ALA B O 1
ATOM 5284 N N . PRO B 1 241 ? 55.217 56.172 86.807 1.00 33.11 242 PRO B N 1
ATOM 5285 C CA . PRO B 1 241 ? 55.196 54.722 86.888 1.00 32.59 242 PRO B CA 1
ATOM 5286 C C . PRO B 1 241 ? 54.568 54.092 85.648 1.00 32.90 242 PRO B C 1
ATOM 5287 O O . PRO B 1 241 ? 54.003 54.805 84.808 1.00 30.59 242 PRO B O 1
ATOM 5291 N N . GLU B 1 242 ? 54.653 52.768 85.540 1.00 31.88 243 GLU B N 1
ATOM 5292 C CA . GLU B 1 242 ? 54.096 52.042 84.388 1.00 32.91 243 GLU B CA 1
ATOM 5293 C C . GLU B 1 242 ? 52.576 52.217 84.342 1.00 32.08 243 GLU B C 1
ATOM 5294 O O . GLU B 1 242 ? 51.998 52.487 83.296 1.00 33.05 243 GLU B O 1
ATOM 5296 N N . GLN B 1 243 ? 51.951 52.107 85.506 1.00 30.78 244 GLN B N 1
ATOM 5297 C CA . GLN B 1 243 ? 50.516 52.124 85.627 1.00 30.69 244 GLN B CA 1
ATOM 5298 C C . GLN B 1 243 ? 50.165 53.575 85.988 1.00 26.22 244 GLN B C 1
ATOM 5299 O O . GLN B 1 243 ? 49.886 53.919 87.140 1.00 24.43 244 GLN B O 1
ATOM 5305 N N . ASP B 1 244 ? 50.214 54.425 84.965 1.00 24.24 245 ASP B N 1
ATOM 5306 C CA . ASP B 1 244 ? 50.099 55.863 85.151 1.00 24.92 245 ASP B CA 1
ATOM 5307 C C . ASP B 1 244 ? 48.683 56.409 84.941 1.00 24.18 245 ASP B C 1
ATOM 5308 O O . ASP B 1 244 ? 48.463 57.557 85.240 1.00 25.32 245 ASP B O 1
ATOM 5313 N N . ILE B 1 245 ? 47.740 55.602 84.438 1.00 24.76 246 ILE B N 1
ATOM 5314 C CA . ILE B 1 245 ? 46.332 56.020 84.278 1.00 24.03 246 ILE B CA 1
ATOM 5315 C C . ILE B 1 245 ? 45.526 55.603 85.515 1.00 23.99 246 ILE B C 1
ATOM 5316 O O . ILE B 1 245 ? 45.457 54.447 85.847 1.00 22.69 246 ILE B O 1
ATOM 5321 N N . ILE B 1 246 ? 44.924 56.557 86.212 1.00 22.75 247 ILE B N 1
ATOM 5322 C CA . ILE B 1 246 ? 44.252 56.238 87.444 1.00 23.57 247 ILE B CA 1
ATOM 5323 C C . ILE B 1 246 ? 42.743 56.365 87.395 1.00 22.14 247 ILE B C 1
ATOM 5324 O O . ILE B 1 246 ? 42.057 55.837 88.278 1.00 21.10 247 ILE B O 1
ATOM 5329 N N . SER B 1 247 ? 42.219 57.015 86.358 1.00 19.68 248 SER B N 1
ATOM 5330 C CA . SER B 1 247 ? 40.799 56.922 86.062 1.00 20.66 248 SER B CA 1
ATOM 5331 C C . SER B 1 247 ? 40.578 56.829 84.551 1.00 20.00 248 SER B C 1
ATOM 5332 O O . SER B 1 247 ? 41.206 57.551 83.768 1.00 19.64 248 SER B O 1
ATOM 5335 N N . THR B 1 248 ? 39.685 55.927 84.162 1.00 19.21 249 THR B N 1
ATOM 5336 C CA . THR B 1 248 ? 39.337 55.733 82.787 1.00 18.56 249 THR B CA 1
ATOM 5337 C C . THR B 1 248 ? 37.964 55.079 82.743 1.00 18.91 249 THR B C 1
ATOM 5338 O O . THR B 1 248 ? 37.502 54.544 83.741 1.00 17.18 249 THR B O 1
ATOM 5342 N N . THR B 1 249 ? 37.300 55.174 81.596 1.00 17.96 250 THR B N 1
ATOM 5343 C CA . THR B 1 249 ? 35.994 54.551 81.394 1.00 18.92 250 THR B CA 1
ATOM 5344 C C . THR B 1 249 ? 35.972 53.105 81.880 1.00 19.18 250 THR B C 1
ATOM 5345 O O . THR B 1 249 ? 36.887 52.334 81.594 1.00 19.70 250 THR B O 1
ATOM 5349 N N . ASN B 1 250 ? 34.943 52.769 82.650 1.00 20.40 251 ASN B N 1
ATOM 5350 C CA . ASN B 1 250 ? 34.676 51.388 83.025 1.00 20.82 251 ASN B CA 1
ATOM 5351 C C . ASN B 1 250 ? 33.361 50.988 82.379 1.00 21.55 251 ASN B C 1
ATOM 5352 O O . ASN B 1 250 ? 32.262 51.298 82.897 1.00 20.22 251 ASN B O 1
ATOM 5357 N N . TYR B 1 251 ? 33.478 50.291 81.254 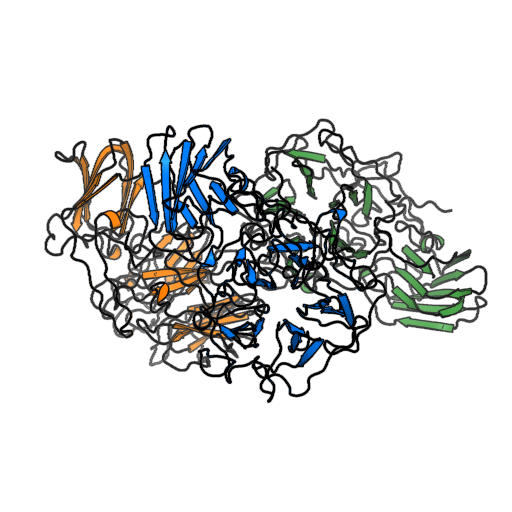1.00 21.67 252 TYR B N 1
ATOM 5358 C CA . TYR B 1 251 ? 32.299 49.893 80.488 1.00 23.92 252 TYR B CA 1
ATOM 5359 C C . TYR B 1 251 ? 31.359 48.980 81.298 1.00 24.61 252 TYR B C 1
ATOM 5360 O O . TYR B 1 251 ? 30.170 49.265 81.352 1.00 26.36 252 TYR B O 1
ATOM 5369 N N . GLU B 1 252 ? 31.885 47.949 81.970 1.00 24.72 253 GLU B N 1
ATOM 5370 C CA . GLU B 1 252 ? 31.055 46.986 82.714 1.00 26.06 253 GLU B CA 1
ATOM 5371 C C . GLU B 1 252 ? 30.214 47.643 83.789 1.00 26.67 253 GLU B C 1
ATOM 5372 O O . GLU B 1 252 ? 29.068 47.261 83.955 1.00 29.34 253 GLU B O 1
ATOM 5374 N N . ARG B 1 253 ? 30.753 48.646 84.488 1.00 26.37 254 ARG B N 1
ATOM 5375 C CA . ARG B 1 253 ? 29.977 49.384 85.491 1.00 27.26 254 ARG B CA 1
ATOM 5376 C C . ARG B 1 253 ? 29.206 50.585 84.913 1.00 26.57 254 ARG B C 1
ATOM 5377 O O . ARG B 1 253 ? 28.466 51.243 85.628 1.00 27.52 254 ARG B O 1
ATOM 5385 N N . GLY B 1 254 ? 29.373 50.882 83.632 1.00 25.03 255 GLY B N 1
ATOM 5386 C CA . GLY B 1 254 ? 28.673 52.017 83.026 1.00 24.36 255 GLY B CA 1
ATOM 5387 C C . GLY B 1 254 ? 29.155 53.377 83.549 1.00 22.57 255 GLY B C 1
ATOM 5388 O O . GLY B 1 254 ? 28.353 54.244 83.796 1.00 20.94 255 GLY B O 1
ATOM 5389 N N . ILE B 1 255 ? 30.466 53.545 83.718 1.00 21.78 256 ILE B N 1
ATOM 5390 C CA . ILE B 1 255 ? 31.041 54.815 84.164 1.00 21.74 256 ILE B CA 1
ATOM 5391 C C . ILE B 1 255 ? 31.919 55.324 83.028 1.00 20.76 256 ILE B C 1
ATOM 5392 O O . ILE B 1 255 ? 32.914 54.674 82.686 1.00 20.69 256 ILE B O 1
ATOM 5397 N N . PHE B 1 256 ? 31.538 56.447 82.426 1.00 18.58 257 PHE B N 1
ATOM 5398 C CA . PHE B 1 256 ? 32.229 56.965 81.230 1.00 19.36 257 PHE B CA 1
ATOM 5399 C C . PHE B 1 256 ? 32.858 58.332 81.423 1.00 18.22 257 PHE B C 1
ATOM 5400 O O . PHE B 1 256 ? 32.240 59.223 81.982 1.00 16.67 257 PHE B O 1
ATOM 5408 N N . GLY B 1 257 ? 34.072 58.485 80.909 1.00 17.78 258 GLY B N 1
ATOM 5409 C CA . GLY B 1 257 ? 34.837 59.741 81.030 1.00 17.86 258 GLY B CA 1
ATOM 5410 C C . GLY B 1 257 ? 34.999 60.312 82.432 1.00 16.88 258 GLY B C 1
ATOM 5411 O O . GLY B 1 257 ? 34.556 61.436 82.690 1.00 16.00 258 GLY B O 1
ATOM 5412 N N . PRO B 1 258 ? 35.661 59.564 83.334 1.00 16.61 259 PRO B N 1
ATOM 5413 C CA . PRO B 1 258 ? 35.952 60.070 84.688 1.00 17.04 259 PRO B CA 1
ATOM 5414 C C . PRO B 1 258 ? 37.041 61.148 84.703 1.00 17.95 259 PRO B C 1
ATOM 5415 O O . PRO B 1 258 ? 38.219 60.871 84.987 1.00 19.87 259 PRO B O 1
ATOM 5419 N N . GLY B 1 259 ? 36.627 62.385 84.420 1.00 17.97 260 GLY B N 1
ATOM 5420 C CA . GLY B 1 259 ? 37.537 63.531 84.368 1.00 17.01 260 GLY B CA 1
ATOM 5421 C C . GLY B 1 259 ? 37.444 64.546 85.488 1.00 16.27 260 GLY B C 1
ATOM 5422 O O . GLY B 1 259 ? 37.137 64.215 86.621 1.00 18.16 260 GLY B O 1
ATOM 5423 N N . HIS B 1 260 ? 37.674 65.800 85.123 1.00 15.86 261 HIS B N 1
ATOM 5424 C CA . HIS B 1 260 ? 38.019 66.907 86.030 1.00 16.24 261 HIS B CA 1
ATOM 5425 C C . HIS B 1 260 ? 37.299 66.866 87.380 1.00 15.63 261 HIS B C 1
ATOM 5426 O O . HIS B 1 260 ? 36.085 66.999 87.447 1.00 14.81 261 HIS B O 1
ATOM 5433 N N . GLY B 1 261 ? 38.078 66.644 88.421 1.00 16.22 262 GLY B N 1
ATOM 5434 C CA . GLY B 1 261 ? 37.576 66.645 89.783 1.00 17.70 262 GLY B CA 1
ATOM 5435 C C . GLY B 1 261 ? 38.674 67.001 90.753 1.00 17.98 262 GLY B C 1
ATOM 5436 O O . GLY B 1 261 ? 39.373 67.966 90.528 1.00 18.85 262 GLY B O 1
ATOM 5437 N N . CYS B 1 262 ? 38.808 66.238 91.838 1.00 19.04 263 CYS B N 1
ATOM 5438 C CA . CYS B 1 262 ? 39.782 66.526 92.881 1.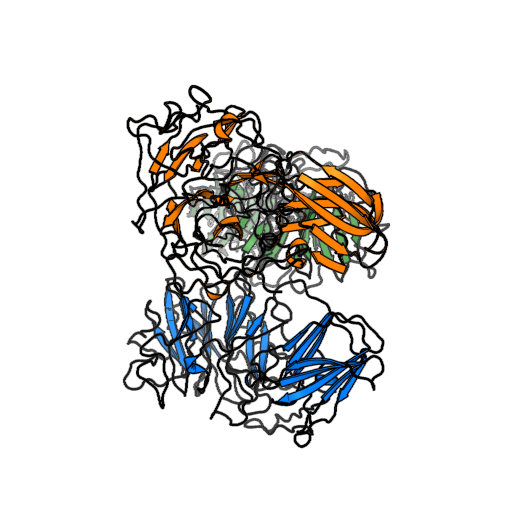00 21.35 263 CYS B CA 1
ATOM 5439 C C . CYS B 1 262 ? 40.098 65.274 93.712 1.00 21.84 263 CYS B C 1
ATOM 5440 O O . CYS B 1 262 ? 39.418 64.242 93.637 1.00 20.05 263 CYS B O 1
ATOM 5443 N N . VAL B 1 263 ? 41.152 65.417 94.492 1.00 21.25 264 VAL B N 1
ATOM 5444 C CA . VAL B 1 263 ? 41.471 64.514 95.569 1.00 23.03 264 VAL B CA 1
ATOM 5445 C C . VAL B 1 263 ? 41.349 65.289 96.875 1.00 24.87 264 VAL B C 1
ATOM 5446 O O . VAL B 1 263 ? 41.713 66.471 96.956 1.00 23.54 264 VAL B O 1
ATOM 5450 N N . PHE B 1 264 ? 40.779 64.644 97.883 1.00 27.33 265 PHE B N 1
ATOM 5451 C CA . PHE B 1 264 ? 40.725 65.237 99.214 1.00 30.44 265 PHE B CA 1
ATOM 5452 C C . PHE B 1 264 ? 40.855 64.158 100.286 1.00 31.88 265 PHE B C 1
ATOM 5453 O O . PHE B 1 264 ? 40.726 62.966 100.003 1.00 29.82 265 PHE B O 1
ATOM 5461 N N . HIS B 1 265 ? 41.151 64.598 101.503 1.00 35.04 266 HIS B N 1
ATOM 5462 C CA . HIS B 1 265 ? 41.115 63.717 102.683 1.00 39.00 266 HIS B CA 1
ATOM 5463 C C . HIS B 1 265 ? 40.540 64.462 103.876 1.00 35.47 266 HIS B C 1
ATOM 5464 O O . HIS B 1 265 ? 40.973 65.580 104.158 1.00 32.33 266 HIS B O 1
ATOM 5471 N N . PRO B 1 266 ? 39.556 63.859 104.577 1.00 38.74 267 PRO B N 1
ATOM 5472 C CA . PRO B 1 266 ? 39.035 64.539 105.794 1.00 40.31 267 PRO B CA 1
ATOM 5473 C C . PRO B 1 266 ? 40.150 64.902 106.800 1.00 38.97 267 PRO B C 1
ATOM 5474 O O . PRO B 1 266 ? 41.164 64.212 106.838 1.00 36.85 267 PRO B O 1
ATOM 5478 N N . GLU B 1 267 ? 39.979 65.996 107.546 1.00 42.59 268 GLU B N 1
ATOM 5479 C CA . GLU B 1 267 ? 40.993 66.465 108.539 1.00 49.05 268 GLU B CA 1
ATOM 5480 C C . GLU B 1 267 ? 41.493 65.333 109.458 1.00 48.22 268 GLU B C 1
ATOM 5481 O O . GLU B 1 267 ? 40.687 64.633 110.056 1.00 48.48 268 GLU B O 1
ATOM 5487 N N . GLY B 1 268 ? 42.812 65.135 109.513 1.00 49.46 269 GLY B N 1
ATOM 5488 C CA . GLY B 1 268 ? 43.439 64.204 110.457 1.00 52.88 269 GLY B CA 1
ATOM 5489 C C . GLY B 1 268 ? 43.504 62.725 110.097 1.00 55.28 269 GLY B C 1
ATOM 5490 O O . GLY B 1 268 ? 44.009 61.924 110.879 1.00 54.77 269 GLY B O 1
ATOM 5491 N N . THR B 1 269 ? 43.021 62.360 108.912 1.00 58.19 270 THR B N 1
ATOM 5492 C CA . THR B 1 269 ? 42.919 60.962 108.489 1.00 52.75 270 THR B CA 1
ATOM 5493 C C . THR B 1 269 ? 43.825 60.714 107.300 1.00 50.99 270 THR B C 1
ATOM 5494 O O . THR B 1 269 ? 44.097 61.626 106.518 1.00 60.78 270 THR B O 1
ATOM 5498 N N . ASP B 1 270 ? 44.272 59.471 107.148 1.00 47.97 271 ASP B N 1
ATOM 5499 C CA . ASP B 1 270 ? 44.999 59.039 105.948 1.00 42.32 271 ASP B CA 1
ATOM 5500 C C . ASP B 1 270 ? 44.038 58.458 104.883 1.00 36.36 271 ASP B C 1
ATOM 5501 O O . ASP B 1 270 ? 44.456 57.656 104.050 1.00 30.65 271 ASP B O 1
ATOM 5506 N N . ASN B 1 271 ? 42.760 58.850 104.920 1.00 34.47 272 ASN B N 1
ATOM 5507 C CA . ASN B 1 271 ? 41.751 58.309 104.000 1.00 33.89 272 ASN B CA 1
ATOM 5508 C C . ASN B 1 271 ? 41.611 59.296 102.865 1.00 30.51 272 ASN B C 1
ATOM 5509 O O . ASN B 1 271 ? 41.061 60.386 103.050 1.00 30.70 272 ASN B O 1
ATOM 5514 N N . TYR B 1 272 ? 42.171 58.925 101.724 1.00 26.97 273 TYR B N 1
ATOM 5515 C CA . TYR B 1 272 ? 42.121 59.752 100.519 1.00 26.37 273 TYR B CA 1
ATOM 5516 C C . TYR B 1 272 ? 40.936 59.353 99.650 1.00 25.41 273 TYR B C 1
ATOM 5517 O O . TYR B 1 272 ? 40.595 58.177 99.548 1.00 25.25 273 TYR B O 1
ATOM 5526 N N . TYR B 1 273 ? 40.322 60.359 99.034 1.00 23.87 274 TYR B N 1
ATOM 5527 C CA . TYR B 1 273 ? 39.168 60.198 98.176 1.00 23.66 274 TYR B CA 1
ATOM 5528 C C . TYR B 1 273 ? 39.400 60.968 96.863 1.00 21.68 274 TYR B C 1
ATOM 5529 O O . TYR B 1 273 ? 40.019 62.037 96.859 1.00 18.22 274 TYR B O 1
ATOM 5538 N N . PHE B 1 274 ? 38.882 60.387 95.785 1.00 20.06 275 PHE B N 1
ATOM 5539 C CA . PHE B 1 274 ? 38.943 60.920 94.424 1.00 19.29 275 PHE B CA 1
ATOM 5540 C C . PHE B 1 274 ? 37.533 61.239 93.959 1.00 18.47 275 PHE B C 1
ATOM 5541 O O . PHE B 1 274 ? 36.667 60.351 93.876 1.00 18.54 275 PHE B O 1
ATOM 5549 N N . ALA B 1 275 ? 37.300 62.517 93.699 1.00 17.36 276 ALA B N 1
ATOM 5550 C CA . ALA B 1 275 ? 36.054 63.016 93.157 1.00 17.74 276 ALA B CA 1
ATOM 5551 C C . ALA B 1 275 ? 36.246 63.303 91.654 1.00 17.53 276 ALA B C 1
ATOM 5552 O O . ALA B 1 275 ? 37.288 63.860 91.260 1.00 17.55 276 ALA B O 1
ATOM 5554 N N . TYR B 1 276 ? 35.257 62.933 90.841 1.00 17.42 277 TYR B N 1
ATOM 5555 C CA . TYR B 1 276 ? 35.326 63.026 89.379 1.00 17.52 277 TYR B CA 1
ATOM 5556 C C . TYR B 1 276 ? 33.968 63.379 88.756 1.00 15.99 277 TYR B C 1
ATOM 5557 O O . TYR B 1 276 ? 32.936 63.015 89.270 1.00 16.09 277 TYR B O 1
ATOM 5566 N N . LEU B 1 277 ? 33.972 64.119 87.656 1.00 15.89 278 LEU B N 1
ATOM 5567 C CA . LEU B 1 277 ? 32.761 64.284 86.844 1.00 16.20 278 LEU B CA 1
ATOM 5568 C C . LEU B 1 277 ? 32.586 63.050 85.984 1.00 16.58 278 LEU B C 1
ATOM 5569 O O . LEU B 1 277 ? 33.557 62.331 85.720 1.00 17.20 278 LEU B O 1
ATOM 5574 N N . GLU B 1 278 ? 31.377 62.782 85.527 1.00 17.98 279 GLU B N 1
ATOM 5575 C CA . GLU B 1 278 ? 31.273 61.817 84.438 1.00 19.58 279 GLU B CA 1
ATOM 5576 C C . GLU B 1 278 ? 30.343 62.305 83.347 1.00 18.72 279 GLU B C 1
ATOM 5577 O O . GLU B 1 278 ? 29.641 63.308 83.505 1.00 18.05 279 GLU B O 1
ATOM 5583 N N . PHE B 1 279 ? 30.406 61.614 82.224 1.00 18.28 280 PHE B N 1
ATOM 5584 C CA . PHE B 1 279 ? 29.806 62.066 80.957 1.00 18.89 280 PHE B CA 1
ATOM 5585 C C . PHE B 1 279 ? 28.331 62.449 81.060 1.00 18.06 280 PHE B C 1
ATOM 5586 O O . PHE B 1 279 ? 27.863 63.382 80.392 1.00 18.28 280 PHE B O 1
ATOM 5594 N N . GLY B 1 280 ? 27.620 61.710 81.895 1.00 18.78 281 GLY B N 1
ATOM 5595 C CA . GLY B 1 280 ? 26.230 61.949 82.203 1.00 19.37 281 GLY B CA 1
ATOM 5596 C C . GLY B 1 280 ? 25.286 61.908 81.016 1.00 19.58 281 GLY B C 1
ATOM 5597 O O . GLY B 1 280 ? 25.238 60.913 80.258 1.00 18.70 281 GLY B O 1
ATOM 5598 N N . ARG B 1 281 ? 24.556 63.017 80.858 1.00 19.77 282 ARG B N 1
ATOM 5599 C CA . ARG B 1 281 ? 23.609 63.196 79.776 1.00 20.83 282 ARG B CA 1
ATOM 5600 C C . ARG B 1 281 ? 24.174 63.942 78.560 1.00 20.79 282 ARG B C 1
ATOM 5601 O O . ARG B 1 281 ? 23.393 64.465 77.757 1.00 21.56 282 ARG B O 1
ATOM 5609 N N . ARG B 1 282 ? 25.503 63.962 78.416 1.00 20.92 283 ARG B N 1
ATOM 5610 C CA . ARG B 1 282 ? 26.245 64.611 77.298 1.00 21.00 283 ARG B CA 1
ATOM 5611 C C . ARG B 1 282 ? 26.374 66.109 77.526 1.00 21.31 283 ARG B C 1
ATOM 5612 O O . ARG B 1 282 ? 25.591 66.700 78.279 1.00 21.39 283 ARG B O 1
ATOM 5620 N N . SER B 1 283 ? 27.385 66.703 76.892 1.00 20.94 284 SER B N 1
ATOM 5621 C CA . SER B 1 283 ? 27.618 68.153 76.932 1.00 21.05 284 SER B CA 1
ATOM 5622 C C . SER B 1 283 ? 27.768 68.593 78.398 1.00 19.85 284 SER B C 1
ATOM 5623 O O . SER B 1 283 ? 28.351 67.842 79.196 1.00 20.85 284 SER B O 1
ATOM 5626 N N . THR B 1 284 ? 27.205 69.739 78.773 1.00 19.91 285 THR B N 1
ATOM 5627 C CA . THR B 1 284 ? 27.289 70.237 80.159 1.00 21.80 285 THR B CA 1
ATOM 5628 C C . THR B 1 284 ? 26.138 69.729 81.050 1.00 22.49 285 THR B C 1
ATOM 5629 O O . THR B 1 284 ? 25.506 70.511 81.768 1.00 24.93 285 THR B O 1
ATOM 5633 N N . ASN B 1 285 ? 25.905 68.413 81.020 1.00 20.80 286 ASN B N 1
ATOM 5634 C CA . ASN B 1 285 ? 24.871 67.754 81.817 1.00 21.14 286 ASN B CA 1
ATOM 5635 C C . ASN B 1 285 ? 25.529 66.633 82.633 1.00 20.19 286 ASN B C 1
ATOM 5636 O O . ASN B 1 285 ? 25.100 65.462 82.595 1.00 20.22 286 ASN B O 1
ATOM 5641 N N . ARG B 1 286 ? 26.586 67.006 83.351 1.00 18.98 287 ARG B N 1
ATOM 5642 C CA . ARG B 1 286 ? 27.446 66.061 84.054 1.00 18.86 287 ARG B CA 1
ATOM 5643 C C . ARG B 1 286 ? 27.079 66.008 85.543 1.00 18.48 287 ARG B C 1
ATOM 5644 O O . ARG B 1 286 ? 26.479 66.930 86.047 1.00 17.92 287 ARG B O 1
ATOM 5652 N N . GLN B 1 287 ? 27.436 64.920 86.235 1.00 19.01 288 GLN B N 1
ATOM 5653 C CA . GLN B 1 287 ? 27.333 64.850 87.686 1.00 18.02 288 GLN B CA 1
ATOM 5654 C C . GLN B 1 287 ? 28.659 64.416 88.220 1.00 17.57 288 GLN B C 1
ATOM 5655 O O . GLN B 1 287 ? 29.478 63.860 87.476 1.00 17.63 288 GLN B O 1
ATOM 5661 N N . THR B 1 288 ? 28.847 64.641 89.513 1.00 16.05 289 THR B N 1
ATOM 5662 C CA . THR B 1 288 ? 30.056 64.274 90.210 1.00 16.80 289 THR B CA 1
ATOM 5663 C C . THR B 1 288 ? 29.847 63.087 91.194 1.00 16.86 289 THR B C 1
ATOM 5664 O O . THR B 1 288 ? 28.803 62.946 91.809 1.00 17.25 289 THR B O 1
ATOM 5668 N N . TYR B 1 289 ? 30.857 62.230 91.273 1.00 17.46 290 TYR B N 1
ATOM 5669 C CA . TYR B 1 289 ? 30.891 61.017 92.085 1.00 17.54 290 TYR B CA 1
ATOM 5670 C C . TYR B 1 289 ? 32.190 60.928 92.870 1.00 18.25 290 TYR B C 1
ATOM 5671 O O . TYR B 1 289 ? 33.209 61.497 92.467 1.00 17.89 290 TYR B O 1
ATOM 5680 N N . VAL B 1 290 ? 32.162 60.200 93.986 1.00 19.35 291 VAL B N 1
ATOM 5681 C CA . VAL B 1 290 ? 33.338 60.011 94.821 1.00 19.56 291 VAL B CA 1
ATOM 5682 C C . VAL B 1 290 ? 33.665 58.529 95.075 1.00 20.15 291 VAL B C 1
ATOM 5683 O O . VAL B 1 290 ? 32.759 57.730 95.364 1.00 21.97 291 VAL B O 1
ATOM 5687 N N . ASN B 1 291 ? 34.945 58.177 94.967 1.00 18.89 292 ASN B N 1
ATOM 5688 C CA . ASN B 1 291 ? 35.451 56.882 95.442 1.00 20.97 292 ASN B CA 1
ATOM 5689 C C . ASN B 1 291 ? 36.723 57.042 96.290 1.00 22.40 292 ASN B C 1
ATOM 5690 O O . ASN B 1 291 ? 37.368 58.093 96.269 1.00 22.56 292 ASN B O 1
ATOM 5695 N N . GLN B 1 292 ? 37.055 55.982 97.016 1.00 23.81 293 GLN B N 1
ATOM 5696 C CA . GLN B 1 292 ? 38.288 55.890 97.758 1.00 26.84 293 GLN B CA 1
ATOM 5697 C C . GLN B 1 292 ? 39.456 55.880 96.790 1.00 25.76 293 GLN B C 1
ATOM 5698 O O . GLN B 1 292 ? 39.365 55.274 95.750 1.00 26.25 293 GLN B O 1
ATOM 5704 N N . LEU B 1 293 ? 40.543 56.549 97.163 1.00 25.74 294 LEU B N 1
ATOM 5705 C CA . LEU B 1 293 ? 41.813 56.503 96.445 1.00 26.96 294 LEU B CA 1
ATOM 5706 C C . LEU B 1 293 ? 42.828 55.812 97.381 1.00 27.15 294 LEU B C 1
ATOM 5707 O O . LEU B 1 293 ? 42.959 56.203 98.543 1.00 26.38 294 LEU B O 1
ATOM 5712 N N . LYS B 1 294 ? 43.525 54.791 96.880 1.00 27.32 295 LYS B N 1
ATOM 5713 C CA . LYS B 1 294 ? 44.420 53.965 97.691 1.00 28.54 295 LYS B CA 1
ATOM 5714 C C . LYS B 1 294 ? 45.804 53.932 97.078 1.00 28.52 295 LYS B C 1
ATOM 5715 O O . LYS B 1 294 ? 45.989 54.145 95.853 1.00 26.87 295 LYS B O 1
ATOM 5721 N N . PHE B 1 295 ? 46.781 53.659 97.936 1.00 25.95 296 PHE B N 1
ATOM 5722 C CA . PHE B 1 295 ? 48.178 53.707 97.553 1.00 26.83 296 PHE B CA 1
ATOM 5723 C C . PHE B 1 295 ? 48.850 52.372 97.822 1.00 28.22 296 PHE B C 1
ATOM 5724 O O . PHE B 1 295 ? 48.482 51.684 98.770 1.00 28.63 296 PHE B O 1
ATOM 5732 N N . ASN B 1 296 ? 49.839 52.031 96.989 1.00 28.95 297 ASN B N 1
ATOM 5733 C CA . ASN B 1 296 ? 50.743 50.921 97.223 1.00 29.26 297 ASN B CA 1
ATOM 5734 C C . ASN B 1 296 ? 51.870 51.312 98.188 1.00 33.69 297 ASN B C 1
ATOM 5735 O O . ASN B 1 296 ? 52.104 52.500 98.449 1.00 31.93 297 ASN B O 1
ATOM 5740 N N . GLU B 1 297 ? 52.586 50.287 98.671 1.00 37.20 298 GLU B N 1
ATOM 5741 C CA . GLU B 1 297 ? 53.720 50.437 99.618 1.00 38.39 298 GLU B CA 1
ATOM 5742 C C . GLU B 1 297 ? 54.831 51.289 99.041 1.00 35.43 298 GLU B C 1
ATOM 5743 O O . GLU B 1 297 ? 55.476 52.038 99.751 1.00 36.14 298 GLU B O 1
ATOM 5749 N N . ASP B 1 298 ? 55.068 51.147 97.745 1.00 35.20 299 ASP B N 1
ATOM 5750 C CA . ASP B 1 298 ? 56.053 51.963 97.042 1.00 36.50 299 ASP B CA 1
ATOM 5751 C C . ASP B 1 298 ? 55.607 53.415 96.709 1.00 34.41 299 ASP B C 1
ATOM 5752 O O . ASP B 1 298 ? 56.321 54.104 96.001 1.00 39.45 299 ASP B O 1
ATOM 5757 N N . GLY B 1 299 ? 54.452 53.861 97.201 1.00 32.52 300 GLY B N 1
ATOM 5758 C CA . GLY B 1 299 ? 53.967 55.238 96.960 1.00 31.82 300 GLY B CA 1
ATOM 5759 C C . GLY B 1 299 ? 53.143 55.474 95.695 1.00 28.54 300 GLY B C 1
ATOM 5760 O O . GLY B 1 299 ? 52.520 56.528 95.552 1.00 27.99 300 GLY B O 1
ATOM 5761 N N . THR B 1 300 ? 53.118 54.495 94.798 1.00 26.27 301 THR B N 1
ATOM 5762 C CA . THR B 1 300 ? 52.300 54.562 93.595 1.00 25.62 301 THR B CA 1
ATOM 5763 C C . THR B 1 300 ? 50.805 54.518 93.937 1.00 25.78 301 THR B C 1
ATOM 5764 O O . THR B 1 300 ? 50.371 53.959 94.974 1.00 25.74 301 THR B O 1
ATOM 5768 N N . ILE B 1 301 ? 50.029 55.181 93.093 1.00 23.77 302 ILE B N 1
ATOM 5769 C CA . ILE B 1 301 ? 48.582 55.220 93.236 1.00 24.31 302 ILE B CA 1
ATOM 5770 C C . ILE B 1 301 ? 47.992 53.966 92.594 1.00 23.20 302 ILE B C 1
ATOM 5771 O O . ILE B 1 301 ? 48.407 53.578 91.511 1.00 25.02 302 ILE B O 1
ATOM 5776 N N . ARG B 1 302 ? 47.027 53.343 93.266 1.00 23.13 303 ARG B N 1
ATOM 5777 C CA . ARG B 1 302 ? 46.272 52.247 92.691 1.00 24.11 303 ARG B CA 1
ATOM 5778 C C . ARG B 1 302 ? 45.122 52.857 91.866 1.00 23.69 303 ARG B C 1
ATOM 5779 O O . ARG B 1 302 ? 44.355 53.676 92.411 1.00 22.78 303 ARG B O 1
ATOM 5787 N N . PRO B 1 303 ? 44.977 52.433 90.584 1.00 23.05 304 PRO B N 1
ATOM 5788 C CA . PRO B 1 303 ? 43.904 52.894 89.694 1.00 21.95 304 PRO B CA 1
ATOM 5789 C C . PRO B 1 303 ? 42.587 52.791 90.375 1.00 22.44 304 PRO B C 1
ATOM 5790 O O . PRO B 1 303 ? 42.276 51.755 91.008 1.00 20.72 304 PRO B O 1
ATOM 5794 N N . VAL B 1 304 ? 41.811 53.867 90.279 1.00 20.66 305 VAL B N 1
ATOM 5795 C CA . VAL B 1 304 ? 40.658 53.983 91.115 1.00 21.05 305 VAL B CA 1
ATOM 5796 C C . VAL B 1 304 ? 39.637 52.958 90.654 1.00 22.63 305 VAL B C 1
ATOM 5797 O O . VAL B 1 304 ? 39.425 52.784 89.455 1.00 21.91 305 VAL B O 1
ATOM 5801 N N . GLU B 1 305 ? 39.046 52.266 91.632 1.00 24.80 306 GLU B N 1
ATOM 5802 C CA . GLU B 1 305 ? 37.893 51.398 91.419 1.00 25.76 306 GLU B CA 1
ATOM 5803 C C . GLU B 1 305 ? 36.639 52.264 91.389 1.00 24.67 306 GLU B C 1
ATOM 5804 O O . GLU B 1 305 ? 36.092 52.604 92.424 1.00 24.90 306 GLU B O 1
ATOM 5810 N N . LEU B 1 306 ? 36.185 52.615 90.192 1.00 23.06 307 LEU B N 1
ATOM 5811 C CA . LEU B 1 306 ? 35.083 53.555 90.024 1.00 21.58 307 LEU B CA 1
ATOM 5812 C C . LEU B 1 306 ? 33.743 52.892 90.265 1.00 21.07 307 LEU B C 1
ATOM 5813 O O . LEU B 1 306 ? 33.490 51.808 89.769 1.00 22.64 307 LEU B O 1
ATOM 5818 N N . THR B 1 307 ? 32.877 53.541 91.025 1.00 20.44 308 THR B N 1
ATOM 5819 C CA . THR B 1 307 ? 31.510 53.081 91.196 1.00 21.81 308 THR B CA 1
ATOM 5820 C C . THR B 1 307 ? 30.651 54.311 91.289 1.00 21.40 308 THR B C 1
ATOM 5821 O O . THR B 1 307 ? 31.146 55.409 91.586 1.00 22.61 308 THR B O 1
ATOM 5825 N N . MET B 1 308 ? 29.367 54.131 91.053 1.00 21.18 309 MET B N 1
ATOM 5826 C CA . MET B 1 308 ? 28.395 55.167 91.347 1.00 22.71 309 MET B CA 1
ATOM 5827 C C . MET B 1 308 ? 27.701 55.035 92.710 1.00 23.35 309 MET B C 1
ATOM 5828 O O . MET B 1 308 ? 26.728 55.713 92.945 1.00 23.42 309 MET B O 1
ATOM 5833 N N . ASP B 1 309 ? 28.232 54.232 93.631 1.00 26.90 310 ASP B N 1
ATOM 5834 C CA . ASP B 1 309 ? 27.580 54.008 94.949 1.00 28.04 310 ASP B CA 1
ATOM 5835 C C . ASP B 1 309 ? 27.878 55.088 95.996 1.00 28.78 310 ASP B C 1
ATOM 5836 O O . ASP B 1 309 ? 27.170 55.163 96.995 1.00 30.78 310 ASP B O 1
ATOM 5841 N N . GLY B 1 310 ? 28.908 55.911 95.786 1.00 27.14 311 GLY B N 1
ATOM 5842 C CA . GLY B 1 310 ? 29.349 56.891 96.792 1.00 27.14 311 GLY B CA 1
ATOM 5843 C C . GLY B 1 310 ? 30.170 56.248 97.914 1.00 28.23 311 GLY B C 1
ATOM 5844 O O . GLY B 1 310 ? 30.498 55.062 97.880 1.00 31.89 311 GLY B O 1
ATOM 5845 N N . VAL B 1 311 ? 30.516 57.036 98.914 1.00 27.21 312 VAL B N 1
ATOM 5846 C CA . VAL B 1 311 ? 31.327 56.573 100.025 1.00 28.13 312 VAL B CA 1
ATOM 5847 C C . VAL B 1 311 ? 30.587 56.721 101.368 1.00 27.38 312 VAL B C 1
ATOM 5848 O O . VAL B 1 311 ? 31.201 56.623 102.413 1.00 28.92 312 VAL B O 1
ATOM 5852 N N . GLY B 1 312 ? 29.275 56.928 101.316 1.00 29.79 313 GLY B N 1
ATOM 5853 C CA . GLY B 1 312 ? 28.430 57.085 102.502 1.00 31.32 313 GLY B CA 1
ATOM 5854 C C . GLY B 1 312 ? 28.808 58.291 103.344 1.00 34.71 313 GLY B C 1
ATOM 5855 O O . GLY B 1 312 ? 29.387 59.275 102.831 1.00 33.54 313 GLY B O 1
ATOM 5856 N N . ALA B 1 313 ? 28.491 58.215 104.640 1.00 32.83 314 ALA B N 1
ATOM 5857 C CA . ALA B 1 313 ? 28.780 59.308 105.555 1.00 34.08 314 ALA B CA 1
ATOM 5858 C C . ALA B 1 313 ? 30.232 59.243 105.954 1.00 33.11 314 ALA B C 1
ATOM 5859 O O . ALA B 1 313 ? 30.730 58.178 106.231 1.00 37.02 314 ALA B O 1
ATOM 5861 N N . LEU B 1 314 ? 30.917 60.379 105.951 1.00 33.42 315 LEU B N 1
ATOM 5862 C CA . LEU B 1 314 ? 32.306 60.450 106.411 1.00 34.29 315 LEU B CA 1
ATOM 5863 C C . LEU B 1 314 ? 32.425 61.068 107.810 1.00 34.75 315 LEU B C 1
ATOM 5864 O O . LEU B 1 314 ? 33.519 61.228 108.323 1.00 35.71 315 LEU B O 1
ATOM 5869 N N . LYS B 1 315 ? 31.305 61.450 108.402 1.00 35.79 316 LYS B N 1
ATOM 5870 C CA . LYS B 1 315 ? 31.267 61.976 109.759 1.00 39.02 316 LYS B CA 1
ATOM 5871 C C . LYS B 1 315 ? 29.981 61.505 110.441 1.00 39.83 316 LYS B C 1
ATOM 5872 O O . LYS B 1 315 ? 28.937 61.431 109.786 1.00 39.60 316 LYS B O 1
ATOM 5878 N N . LYS B 1 316 ? 30.055 61.207 111.743 1.00 40.54 317 LYS B N 1
ATOM 5879 C CA . LYS B 1 316 ? 28.866 60.885 112.550 1.00 38.01 317 LYS B CA 1
ATOM 5880 C C . LYS B 1 316 ? 28.125 62.125 113.038 1.00 40.57 317 LYS B C 1
ATOM 5881 O O . LYS B 1 316 ? 28.695 62.959 113.739 1.00 43.87 317 LYS B O 1
ATOM 5887 N N . VAL B 1 317 ? 26.849 62.231 112.689 1.00 40.79 318 VAL B N 1
ATOM 5888 C CA . VAL B 1 317 ? 25.996 63.309 113.170 1.00 45.63 318 VAL B CA 1
ATOM 5889 C C . VAL B 1 317 ? 24.580 62.785 113.410 1.00 45.22 318 VAL B C 1
ATOM 5890 O O . VAL B 1 317 ? 24.107 61.898 112.698 1.00 47.52 318 VAL B O 1
ATOM 5894 N N . LYS B 1 318 ? 23.902 63.339 114.404 1.00 46.22 319 LYS B N 1
ATOM 5895 C CA . LYS B 1 318 ? 22.524 62.955 114.688 1.00 49.34 319 LYS B CA 1
ATOM 5896 C C . LYS B 1 318 ? 21.643 63.519 113.589 1.00 52.42 319 LYS B C 1
ATOM 5897 O O . LYS B 1 318 ? 21.788 64.678 113.205 1.00 55.50 319 LYS B O 1
ATOM 5899 N N . SER B 1 319 ? 20.758 62.697 113.050 1.00 54.36 320 SER B N 1
ATOM 5900 C CA . SER B 1 319 ? 19.748 63.199 112.144 1.00 54.56 320 SER B CA 1
ATOM 5901 C C . SER B 1 319 ? 18.495 62.342 112.184 1.00 54.94 320 SER B C 1
ATOM 5902 O O . SER B 1 319 ? 18.531 61.139 112.452 1.00 51.64 320 SER B O 1
ATOM 5905 N N . ASP B 1 320 ? 17.386 62.996 111.884 1.00 53.81 321 ASP B N 1
ATOM 5906 C CA . ASP B 1 320 ? 16.074 62.394 111.961 1.00 55.34 321 ASP B CA 1
ATOM 5907 C C . ASP B 1 320 ? 15.900 61.362 110.844 1.00 54.35 321 ASP B C 1
ATOM 5908 O O . ASP B 1 320 ? 16.486 61.514 109.775 1.00 54.00 321 ASP B O 1
ATOM 5913 N N . LYS B 1 321 ? 15.101 60.324 111.105 1.00 51.19 322 LYS B N 1
ATOM 5914 C CA . LYS B 1 321 ? 14.816 59.279 110.123 1.00 50.29 322 LYS B CA 1
ATOM 5915 C C . LYS B 1 321 ? 13.784 59.781 109.116 1.00 49.33 322 LYS B C 1
ATOM 5916 O O . LYS B 1 321 ? 12.843 60.481 109.492 1.00 49.63 322 LYS B O 1
ATOM 5918 N N . LYS B 1 322 ? 13.973 59.438 107.842 1.00 50.72 323 LYS B N 1
ATOM 5919 C CA . LYS B 1 322 ? 13.006 59.777 106.792 1.00 51.79 323 LYS B CA 1
ATOM 5920 C C . LYS B 1 322 ? 11.788 58.871 106.960 1.00 53.01 323 LYS B C 1
ATOM 5921 O O . LYS B 1 322 ? 11.935 57.718 107.322 1.00 53.82 323 LYS B O 1
ATOM 5923 N N . MET B 1 323 ? 10.590 59.403 106.738 1.00 56.05 324 MET B N 1
ATOM 5924 C CA . MET B 1 323 ? 9.370 58.592 106.716 1.00 56.03 324 MET B CA 1
ATOM 5925 C C . MET B 1 323 ? 9.289 57.794 105.423 1.00 54.92 324 MET B C 1
ATOM 5926 O O . MET B 1 323 ? 9.578 58.334 104.357 1.00 48.20 324 MET B O 1
ATOM 5931 N N . LYS B 1 324 ? 8.878 56.522 105.520 1.00 53.02 325 LYS B N 1
ATOM 5932 C CA . LYS B 1 324 ? 8.555 55.699 104.352 1.00 49.78 325 LYS B CA 1
ATOM 5933 C C . LYS B 1 324 ? 7.436 56.368 103.566 1.00 50.68 325 LYS B C 1
ATOM 5934 O O . LYS B 1 324 ? 6.486 56.890 104.145 1.00 55.53 325 LYS B O 1
ATOM 5936 N N . ILE B 1 325 ? 7.570 56.394 102.251 1.00 50.62 326 ILE B N 1
ATOM 5937 C CA . ILE B 1 325 ? 6.531 56.914 101.388 1.00 50.02 326 ILE B CA 1
ATOM 5938 C C . ILE B 1 325 ? 5.971 55.681 100.727 1.00 50.88 326 ILE B C 1
ATOM 5939 O O . ILE B 1 325 ? 6.714 54.875 100.177 1.00 51.51 326 ILE B O 1
ATOM 5944 N N . ASP B 1 326 ? 4.660 55.524 100.817 1.00 50.26 327 ASP B N 1
ATOM 5945 C CA . ASP B 1 326 ? 4.002 54.340 100.315 1.00 50.90 327 ASP B CA 1
ATOM 5946 C C . ASP B 1 326 ? 3.853 54.361 98.801 1.00 48.57 327 ASP B C 1
ATOM 5947 O O . ASP B 1 326 ? 4.009 53.332 98.171 1.00 50.42 327 ASP B O 1
ATOM 5952 N N . THR B 1 327 ? 3.530 55.519 98.227 1.00 49.62 328 THR B N 1
ATOM 5953 C CA . THR B 1 327 ? 3.351 55.666 96.777 1.00 49.39 328 THR B CA 1
ATOM 5954 C C . THR B 1 327 ? 3.577 57.120 96.367 1.00 47.03 328 THR B C 1
ATOM 5955 O O . THR B 1 327 ? 3.404 58.027 97.175 1.00 48.58 328 THR B O 1
ATOM 5959 N N . VAL B 1 328 ? 3.956 57.329 95.111 1.00 42.97 329 VAL B N 1
ATOM 5960 C CA . VAL B 1 328 ? 4.086 58.666 94.557 1.00 40.45 329 VAL B CA 1
ATOM 5961 C C . VAL B 1 328 ? 3.460 58.702 93.192 1.00 38.71 329 VAL B C 1
ATOM 5962 O O . VAL B 1 328 ? 3.493 57.712 92.458 1.00 37.57 329 VAL B O 1
ATOM 5966 N N . TYR B 1 329 ? 2.864 59.836 92.856 1.00 37.54 330 TYR B N 1
ATOM 5967 C CA . TYR B 1 329 ? 2.335 60.030 91.509 1.00 39.59 330 TYR B CA 1
ATOM 5968 C C . TYR B 1 329 ? 2.277 61.501 91.152 1.00 36.65 330 TYR B C 1
ATOM 5969 O O . TYR B 1 329 ? 2.341 62.371 92.022 1.00 41.63 330 TYR B O 1
ATOM 5978 N N . ALA B 1 330 ? 2.152 61.780 89.865 1.00 36.25 331 ALA B N 1
ATOM 5979 C CA . ALA B 1 330 ? 2.332 63.135 89.388 1.00 39.24 331 ALA B CA 1
ATOM 5980 C C . ALA B 1 330 ? 1.439 63.457 88.213 1.00 37.41 331 ALA B C 1
ATOM 5981 O O . ALA B 1 330 ? 0.790 62.584 87.646 1.00 37.05 331 ALA B O 1
ATOM 5983 N N . SER B 1 331 ? 1.399 64.740 87.877 1.00 37.71 332 SER B N 1
ATOM 5984 C CA . SER B 1 331 ? 0.560 65.233 86.802 1.00 38.14 332 SER B CA 1
ATOM 5985 C C . SER B 1 331 ? 1.044 64.743 85.459 1.00 38.05 332 SER B C 1
ATOM 5986 O O . SER B 1 331 ? 0.234 64.495 84.565 1.00 38.41 332 SER B O 1
ATOM 5989 N N . SER B 1 332 ? 2.364 64.627 85.308 1.00 37.76 333 SER B N 1
ATOM 5990 C CA . SER B 1 332 ? 2.953 64.088 84.091 1.00 37.05 333 SER B CA 1
ATOM 5991 C C . SER B 1 332 ? 4.360 63.521 84.332 1.00 36.48 333 SER B C 1
ATOM 5992 O O . SER B 1 332 ? 4.958 63.673 85.408 1.00 35.33 333 SER B O 1
ATOM 5995 N N . ILE B 1 333 ? 4.852 62.822 83.317 1.00 36.94 334 ILE B N 1
ATOM 5996 C CA . ILE B 1 333 ? 6.155 62.176 83.352 1.00 35.15 334 ILE B CA 1
ATOM 5997 C C . ILE B 1 333 ? 6.749 62.441 81.995 1.00 34.30 334 ILE B C 1
ATOM 5998 O O . ILE B 1 333 ? 6.118 62.169 80.990 1.00 32.61 334 ILE B O 1
ATOM 6003 N N . GLU B 1 334 ? 7.950 63.008 81.961 1.00 34.17 335 GLU B N 1
ATOM 6004 C CA . GLU B 1 334 ? 8.635 63.265 80.710 1.00 34.83 335 GLU B CA 1
ATOM 6005 C C . GLU B 1 334 ? 8.979 61.937 80.011 1.00 31.50 335 GLU B C 1
ATOM 6006 O O . GLU B 1 334 ? 9.259 60.946 80.681 1.00 34.67 335 GLU B O 1
ATOM 6012 N N . VAL B 1 335 ? 8.929 61.906 78.683 1.00 32.96 336 VAL B N 1
ATOM 6013 C CA . VAL B 1 335 ? 9.323 60.704 77.960 1.00 35.82 336 VAL B CA 1
ATOM 6014 C C . VAL B 1 335 ? 10.817 60.425 78.184 1.00 36.87 336 VAL B C 1
ATOM 6015 O O . VAL B 1 335 ? 11.600 61.366 78.397 1.00 34.99 336 VAL B O 1
ATOM 6019 N N . PRO B 1 336 ? 11.215 59.134 78.151 1.00 37.13 337 PRO B N 1
ATOM 6020 C CA . PRO B 1 336 ? 12.615 58.797 78.425 1.00 35.87 337 PRO B CA 1
ATOM 6021 C C . PRO B 1 336 ? 13.567 59.479 77.474 1.00 32.05 337 PRO B C 1
ATOM 6022 O O . PRO B 1 336 ? 13.226 59.676 76.326 1.00 32.69 337 PRO B O 1
ATOM 6026 N N . LEU B 1 337 ? 14.743 59.860 77.976 1.00 30.81 338 LEU B N 1
ATOM 6027 C CA . LEU B 1 337 ? 15.747 60.555 77.191 1.00 28.73 338 LEU B CA 1
ATOM 6028 C C . LEU B 1 337 ? 16.800 59.544 76.696 1.00 28.20 338 LEU B C 1
ATOM 6029 O O . LEU B 1 337 ? 17.501 58.924 77.491 1.00 26.09 338 LEU B O 1
ATOM 6034 N N . LYS B 1 338 ? 16.904 59.398 75.386 1.00 28.34 339 LYS B N 1
ATOM 6035 C CA . LYS B 1 338 ? 17.837 58.444 74.771 1.00 30.98 339 LYS B CA 1
ATOM 6036 C C . LYS B 1 338 ? 19.105 59.221 74.456 1.00 28.26 339 LYS B C 1
ATOM 6037 O O . LYS B 1 338 ? 19.163 59.981 73.485 1.00 26.87 339 LYS B O 1
ATOM 6043 N N . ILE B 1 339 ? 20.101 59.066 75.314 1.00 26.43 340 ILE B N 1
ATOM 6044 C CA . ILE B 1 339 ? 21.267 59.946 75.281 1.00 25.45 340 ILE B CA 1
ATOM 6045 C C . ILE B 1 339 ? 22.208 59.532 74.166 1.00 24.33 340 ILE B C 1
ATOM 6046 O O . ILE B 1 339 ? 22.654 58.391 74.110 1.00 23.30 340 ILE B O 1
ATOM 6051 N N . GLU B 1 340 ? 22.518 60.478 73.289 1.00 27.17 341 GLU B N 1
ATOM 6052 C CA . GLU B 1 340 ? 23.398 60.224 72.161 1.00 31.29 341 GLU B CA 1
ATOM 6053 C C . GLU B 1 340 ? 24.850 60.342 72.623 1.00 29.93 341 GLU B C 1
ATOM 6054 O O . GLU B 1 340 ? 25.196 61.267 73.389 1.00 26.73 341 GLU B O 1
ATOM 6060 N N . PRO B 1 341 ? 25.705 59.413 72.173 1.00 29.49 342 PRO B N 1
ATOM 6061 C CA . PRO B 1 341 ? 27.128 59.518 72.519 1.00 30.52 342 PRO B CA 1
ATOM 6062 C C . PRO B 1 341 ? 27.805 60.695 71.832 1.00 30.81 342 PRO B C 1
ATOM 6063 O O . PRO B 1 341 ? 27.214 61.334 70.947 1.00 29.94 342 PRO B O 1
ATOM 6067 N N . MET B 1 342 ? 29.029 60.976 72.254 1.00 29.83 343 MET B N 1
ATOM 6068 C CA . MET B 1 342 ? 29.806 62.082 71.731 1.00 32.95 343 MET B CA 1
ATOM 6069 C C . MET B 1 342 ? 31.033 61.502 71.038 1.00 29.90 343 MET B C 1
ATOM 6070 O O . MET B 1 342 ? 31.105 61.557 69.848 1.00 30.53 343 MET B O 1
ATOM 6075 N N . LYS B 1 343 ? 31.972 60.937 71.777 1.00 30.32 344 LYS B N 1
ATOM 6076 C CA . LYS B 1 343 ? 33.198 60.331 71.232 1.00 32.67 344 LYS B CA 1
ATOM 6077 C C . LYS B 1 343 ? 33.271 58.795 71.313 1.00 31.07 344 LYS B C 1
ATOM 6078 O O . LYS B 1 343 ? 34.102 58.195 70.652 1.00 33.58 344 LYS B O 1
ATOM 6084 N N . ASP B 1 344 ? 32.451 58.166 72.147 1.00 28.35 345 ASP B N 1
ATOM 6085 C CA . ASP B 1 344 ? 32.524 56.730 72.374 1.00 27.40 345 ASP B CA 1
ATOM 6086 C C . ASP B 1 344 ? 31.162 56.138 71.940 1.00 27.49 345 ASP B C 1
ATOM 6087 O O . ASP B 1 344 ? 30.158 56.274 72.675 1.00 24.55 345 ASP B O 1
ATOM 6092 N N . PRO B 1 345 ? 31.132 55.447 70.776 1.00 26.97 346 PRO B N 1
ATOM 6093 C CA . PRO B 1 345 ? 29.868 54.871 70.261 1.00 24.93 346 PRO B CA 1
ATOM 6094 C C . PRO B 1 345 ? 29.213 53.839 71.186 1.00 23.90 346 PRO B C 1
ATOM 6095 O O . PRO B 1 345 ? 28.015 53.609 71.065 1.00 24.85 346 PRO B O 1
ATOM 6099 N N . THR B 1 346 ? 29.978 53.242 72.101 1.00 22.50 347 THR B N 1
ATOM 6100 C CA . THR B 1 346 ? 29.441 52.290 73.054 1.00 23.42 347 THR B CA 1
ATOM 6101 C C . THR B 1 346 ? 28.770 52.927 74.272 1.00 22.93 347 THR B C 1
ATOM 6102 O O . THR B 1 346 ? 28.102 52.215 75.026 1.00 21.67 347 THR B O 1
ATOM 6106 N N . CYS B 1 347 ? 28.932 54.240 74.458 1.00 22.37 348 CYS B N 1
ATOM 6107 C CA . CYS B 1 347 ? 28.263 54.950 75.553 1.00 22.74 348 CYS B CA 1
ATOM 6108 C C . CYS B 1 347 ? 26.779 55.201 75.229 1.00 22.21 348 CYS B C 1
ATOM 6109 O O . CYS B 1 347 ? 26.433 56.206 74.589 1.00 22.93 348 CYS B O 1
ATOM 6112 N N . LEU B 1 348 ? 25.916 54.297 75.671 1.00 21.08 349 LEU B N 1
ATOM 6113 C CA . LEU B 1 348 ? 24.515 54.244 75.216 1.00 21.35 349 LEU B CA 1
ATOM 6114 C C . LEU B 1 348 ? 23.582 54.059 76.383 1.00 22.11 349 LEU B C 1
ATOM 6115 O O . LEU B 1 348 ? 23.452 52.954 76.877 1.00 22.59 349 LEU B O 1
ATOM 6120 N N . ARG B 1 349 ? 22.945 55.144 76.825 1.00 22.59 350 ARG B N 1
ATOM 6121 C CA . ARG B 1 349 ? 22.088 55.126 77.997 1.00 22.41 350 ARG B CA 1
ATOM 6122 C C . ARG B 1 349 ? 20.769 55.841 77.726 1.00 23.09 350 ARG B C 1
ATOM 6123 O O . ARG B 1 349 ? 20.625 56.617 76.757 1.00 19.96 350 ARG B O 1
ATOM 6131 N N . THR B 1 350 ? 19.828 55.562 78.632 1.00 22.74 351 THR B N 1
ATOM 6132 C CA . THR B 1 350 ? 18.494 56.119 78.598 1.00 24.41 351 THR B CA 1
ATOM 6133 C C . THR B 1 350 ? 18.159 56.579 79.998 1.00 22.84 351 THR B C 1
ATOM 6134 O O . THR B 1 350 ? 18.393 55.857 80.960 1.00 25.25 351 THR B O 1
ATOM 6138 N N . GLU B 1 351 ? 17.682 57.807 80.109 1.00 22.13 352 GLU B N 1
ATOM 6139 C CA . GLU B 1 351 ? 17.207 58.324 81.386 1.00 23.86 352 GLU B CA 1
ATOM 6140 C C . GLU B 1 351 ? 15.665 58.326 81.415 1.00 23.59 352 GLU B C 1
ATOM 6141 O O . GLU B 1 351 ? 15.037 58.840 80.490 1.00 22.42 352 GLU B O 1
ATOM 6147 N N . TYR B 1 352 ? 15.104 57.756 82.480 1.00 25.47 353 TYR B N 1
ATOM 6148 C CA . TYR B 1 352 ? 13.680 57.844 82.787 1.00 31.33 353 TYR B CA 1
ATOM 6149 C C . TYR B 1 352 ? 13.427 58.931 83.825 1.00 29.34 353 TYR B C 1
ATOM 6150 O O . TYR B 1 352 ? 14.335 59.374 84.507 1.00 29.30 353 TYR B O 1
ATOM 6159 N N . PHE B 1 353 ? 12.170 59.336 83.941 1.00 30.11 354 PHE B N 1
ATOM 6160 C CA . PHE B 1 353 ? 11.792 60.452 84.801 1.00 29.76 354 PHE B CA 1
ATOM 6161 C C . PHE B 1 353 ? 10.563 60.126 85.673 1.00 32.17 354 PHE B C 1
ATOM 6162 O O . PHE B 1 353 ? 9.767 61.003 86.008 1.00 33.84 354 PHE B O 1
ATOM 6170 N N . VAL B 1 354 ? 10.462 58.866 86.099 1.00 34.37 355 VAL B N 1
ATOM 6171 C CA . VAL B 1 354 ? 9.283 58.384 86.834 1.00 33.10 355 VAL B CA 1
ATOM 6172 C C . VAL B 1 354 ? 9.175 59.024 88.220 1.00 33.51 355 VAL B C 1
ATOM 6173 O O . VAL B 1 354 ? 10.207 59.404 88.811 1.00 30.69 355 VAL B O 1
ATOM 6177 N N . PRO B 1 355 ? 7.929 59.168 88.740 1.00 31.48 356 PRO B N 1
ATOM 6178 C CA . PRO B 1 355 ? 7.742 59.829 90.021 1.00 30.96 356 PRO B CA 1
ATOM 6179 C C . PRO B 1 355 ? 8.517 59.254 91.196 1.00 28.67 356 PRO B C 1
ATOM 6180 O O . PRO B 1 355 ? 8.863 60.001 92.089 1.00 31.96 356 PRO B O 1
ATOM 6184 N N . SER B 1 356 ? 8.771 57.947 91.219 1.00 30.57 357 SER B N 1
ATOM 6185 C CA . SER B 1 356 ? 9.535 57.307 92.323 1.00 30.51 357 SER B CA 1
ATOM 6186 C C . SER B 1 356 ? 11.011 57.727 92.425 1.00 29.06 357 SER B C 1
ATOM 6187 O O . SER B 1 356 ? 11.637 57.574 93.489 1.00 26.63 357 SER B O 1
ATOM 6190 N N . PHE B 1 357 ? 11.565 58.236 91.326 1.00 31.34 358 PHE B N 1
ATOM 6191 C CA . PHE B 1 357 ? 12.915 58.852 91.338 1.00 30.91 358 PHE B CA 1
ATOM 6192 C C . PHE B 1 357 ? 13.000 60.093 92.236 1.00 31.03 358 PHE B C 1
ATOM 6193 O O . PHE B 1 357 ? 14.076 60.405 92.752 1.00 29.95 358 PHE B O 1
ATOM 6201 N N . ALA B 1 358 ? 11.875 60.779 92.461 1.00 31.99 359 ALA B N 1
ATOM 6202 C CA . ALA B 1 358 ? 11.837 61.873 93.463 1.00 32.40 359 ALA B CA 1
ATOM 6203 C C . ALA B 1 358 ? 12.104 61.445 94.910 1.00 31.82 359 ALA B C 1
ATOM 6204 O O . ALA B 1 358 ? 12.532 62.264 95.717 1.00 32.14 359 ALA B O 1
ATOM 6206 N N . VAL B 1 359 ? 11.865 60.177 95.252 1.00 32.28 360 VAL B N 1
ATOM 6207 C CA . VAL B 1 359 ? 11.944 59.753 96.650 1.00 33.13 360 VAL B CA 1
ATOM 6208 C C . VAL B 1 359 ? 12.830 58.536 96.911 1.00 33.13 360 VAL B C 1
ATOM 6209 O O . VAL B 1 359 ? 12.701 57.906 97.959 1.00 35.48 360 VAL B O 1
ATOM 6213 N N . ASP B 1 360 ? 13.756 58.219 96.005 1.00 30.88 361 ASP B N 1
ATOM 6214 C CA . ASP B 1 360 ? 14.499 56.939 96.094 1.00 29.92 361 ASP B CA 1
ATOM 6215 C C . ASP B 1 360 ? 15.828 57.013 96.838 1.00 28.75 361 ASP B C 1
ATOM 6216 O O . ASP B 1 360 ? 16.509 56.008 96.976 1.00 30.92 361 ASP B O 1
ATOM 6221 N N . GLY B 1 361 ? 16.197 58.178 97.343 1.00 27.91 362 GLY B N 1
ATOM 6222 C CA . GLY B 1 361 ? 17.501 58.346 97.981 1.00 27.65 362 GLY B CA 1
ATOM 6223 C C . GLY B 1 361 ? 18.717 58.431 97.055 1.00 28.37 362 GLY B C 1
ATOM 6224 O O . GLY B 1 361 ? 19.850 58.296 97.528 1.00 29.99 362 GLY B O 1
ATOM 6225 N N . ALA B 1 362 ? 18.518 58.638 95.754 1.00 24.80 363 ALA B N 1
ATOM 6226 C CA . ALA B 1 362 ? 19.645 58.662 94.802 1.00 24.12 363 ALA B CA 1
ATOM 6227 C C . ALA B 1 362 ? 19.707 60.034 94.110 1.00 22.64 363 ALA B C 1
ATOM 6228 O O . ALA B 1 362 ? 18.754 60.476 93.462 1.00 21.28 363 ALA B O 1
ATOM 6230 N N . ASN B 1 363 ? 20.823 60.730 94.289 1.00 21.34 364 ASN B N 1
ATOM 6231 C CA . ASN B 1 363 ? 21.013 62.033 93.632 1.00 21.11 364 ASN B CA 1
ATOM 6232 C C . ASN B 1 363 ? 21.228 61.977 92.106 1.00 20.29 364 ASN B C 1
ATOM 6233 O O . ASN B 1 363 ? 21.218 63.025 91.452 1.00 20.86 364 ASN B O 1
ATOM 6238 N N . GLY B 1 364 ? 21.417 60.785 91.532 1.00 19.55 365 GLY B N 1
ATOM 6239 C CA . GLY B 1 364 ? 21.484 60.656 90.084 1.00 19.72 365 GLY B CA 1
ATOM 6240 C C . GLY B 1 364 ? 20.140 60.503 89.391 1.00 20.65 365 GLY B C 1
ATOM 6241 O O . GLY B 1 364 ? 20.083 60.608 88.169 1.00 21.07 365 GLY B O 1
ATOM 6242 N N . SER B 1 365 ? 19.059 60.288 90.145 1.00 20.66 366 SER B N 1
ATOM 6243 C CA . SER B 1 365 ? 17.741 60.110 89.549 1.00 21.80 366 SER B CA 1
ATOM 6244 C C . SER B 1 365 ? 16.779 61.241 89.906 1.00 22.32 366 SER B C 1
ATOM 6245 O O . SER B 1 365 ? 16.876 61.811 90.979 1.00 23.79 366 SER B O 1
ATOM 6248 N N . ARG B 1 366 ? 15.846 61.540 89.004 1.00 22.59 367 ARG B N 1
ATOM 6249 C CA . ARG B 1 366 ? 14.900 62.640 89.185 1.00 23.97 367 ARG B CA 1
ATOM 6250 C C . ARG B 1 366 ? 13.574 62.362 88.485 1.00 23.60 367 ARG B C 1
ATOM 6251 O O . ARG B 1 366 ? 13.548 61.807 87.382 1.00 21.82 367 ARG B O 1
ATOM 6259 N N . TRP B 1 367 ? 12.478 62.776 89.127 1.00 24.06 368 TRP B N 1
ATOM 6260 C CA . TRP B 1 367 ? 11.209 62.978 88.415 1.00 25.58 368 TRP B CA 1
ATOM 6261 C C . TRP B 1 367 ? 11.336 64.251 87.578 1.00 25.50 368 TRP B C 1
ATOM 6262 O O . TRP B 1 367 ? 11.943 65.208 88.020 1.00 26.11 368 TRP B O 1
ATOM 6273 N N . MET B 1 368 ? 10.770 64.247 86.377 1.00 27.26 369 MET B N 1
ATOM 6274 C CA . MET B 1 368 ? 10.573 65.446 85.575 1.00 29.63 369 MET B CA 1
ATOM 6275 C C . MET B 1 368 ? 9.166 65.407 84.943 1.00 32.80 369 MET B C 1
ATOM 6276 O O . MET B 1 368 ? 8.779 64.413 84.319 1.00 33.51 369 MET B O 1
ATOM 6281 N N . ALA B 1 369 ? 8.431 66.506 85.058 1.00 33.66 370 ALA B N 1
ATOM 6282 C CA . ALA B 1 369 ? 7.174 66.688 84.335 1.00 33.68 370 ALA B CA 1
ATOM 6283 C C . ALA B 1 369 ? 7.394 66.775 82.826 1.00 34.92 370 ALA B C 1
ATOM 6284 O O . ALA B 1 369 ? 8.461 67.164 82.363 1.00 35.18 370 ALA B O 1
ATOM 6286 N N . ALA B 1 370 ? 6.387 66.407 82.050 1.00 36.54 371 ALA B N 1
ATOM 6287 C CA . ALA B 1 370 ? 6.444 66.615 80.590 1.00 36.69 371 ALA B CA 1
ATOM 6288 C C . ALA B 1 370 ? 6.537 68.118 80.256 1.00 37.30 371 ALA B C 1
ATOM 6289 O O . ALA B 1 370 ? 6.013 68.964 80.994 1.00 35.73 371 ALA B O 1
ATOM 6291 N N . ALA B 1 371 ? 7.233 68.431 79.163 1.00 39.47 372 ALA B N 1
ATOM 6292 C CA . ALA B 1 371 ? 7.355 69.807 78.667 1.00 42.73 372 ALA B CA 1
ATOM 6293 C C . ALA B 1 371 ? 5.976 70.468 78.494 1.00 41.96 372 ALA B C 1
ATOM 6294 O O . ALA B 1 371 ? 5.785 71.599 78.928 1.00 43.55 372 ALA B O 1
ATOM 6296 N N . GLU B 1 372 ? 5.033 69.736 77.892 1.00 40.71 373 GLU B N 1
ATOM 6297 C CA . GLU B 1 372 ? 3.658 70.207 77.688 1.00 44.87 373 GLU B CA 1
ATOM 6298 C C . GLU B 1 372 ? 2.949 70.651 78.976 1.00 46.40 373 GLU B C 1
ATOM 6299 O O . GLU B 1 372 ? 2.114 71.552 78.950 1.00 51.58 373 GLU B O 1
ATOM 6301 N N . ASP B 1 373 ? 3.302 70.035 80.097 1.00 46.78 374 ASP B N 1
ATOM 6302 C CA . ASP B 1 373 ? 2.676 70.289 81.392 1.00 46.86 374 ASP B CA 1
ATOM 6303 C C . ASP B 1 373 ? 3.380 71.447 82.135 1.00 46.91 374 ASP B C 1
ATOM 6304 O O . ASP B 1 373 ? 3.934 71.271 83.221 1.00 42.92 374 ASP B O 1
ATOM 6309 N N . SER B 1 374 ? 3.333 72.638 81.552 1.00 49.79 375 SER B N 1
ATOM 6310 C CA . SER B 1 374 ? 4.079 73.795 82.071 1.00 52.75 375 SER B CA 1
ATOM 6311 C C . SER B 1 374 ? 3.248 74.768 82.916 1.00 56.75 375 SER B C 1
ATOM 6312 O O . SER B 1 374 ? 3.812 75.733 83.428 1.00 61.03 375 SER B O 1
ATOM 6315 N N . ILE B 1 375 ? 1.939 74.526 83.084 1.00 57.61 376 ILE B N 1
ATOM 6316 C CA . ILE B 1 375 ? 1.094 75.440 83.884 1.00 57.96 376 ILE B CA 1
ATOM 6317 C C . ILE B 1 375 ? 0.989 75.046 85.362 1.00 53.77 376 ILE B C 1
ATOM 6318 O O . ILE B 1 375 ? 1.421 75.811 86.224 1.00 63.95 376 ILE B O 1
ATOM 6323 N N . ASN B 1 376 ? 0.484 73.857 85.671 1.00 51.93 377 ASN B N 1
ATOM 6324 C CA . ASN B 1 376 ? 0.223 73.483 87.071 1.00 49.90 377 ASN B CA 1
ATOM 6325 C C . ASN B 1 376 ? 0.871 72.161 87.491 1.00 45.82 377 ASN B C 1
ATOM 6326 O O . ASN B 1 376 ? 0.255 71.417 88.229 1.00 48.41 377 ASN B O 1
ATOM 6328 N N . PRO B 1 377 ? 2.125 71.870 87.064 1.00 44.11 378 PRO B N 1
ATOM 6329 C CA . PRO B 1 377 ? 2.629 70.497 87.276 1.00 41.78 378 PRO B CA 1
ATOM 6330 C C . PRO B 1 377 ? 2.746 70.174 88.747 1.00 36.26 378 PRO B C 1
ATOM 6331 O O . PRO B 1 377 ? 3.120 71.044 89.521 1.00 36.03 378 PRO B O 1
ATOM 6335 N N . TRP B 1 378 ? 2.398 68.952 89.137 1.00 34.37 379 TRP B N 1
ATOM 6336 C CA . TRP B 1 378 ? 2.390 68.592 90.553 1.00 34.61 379 TRP B CA 1
ATOM 6337 C C . TRP B 1 378 ? 2.842 67.164 90.810 1.00 33.95 379 TRP B C 1
ATOM 6338 O O . TRP B 1 378 ? 2.841 66.331 89.898 1.00 37.49 379 TRP B O 1
ATOM 6349 N N . ILE B 1 379 ? 3.190 66.883 92.062 1.00 32.59 380 ILE B N 1
ATOM 6350 C CA . ILE B 1 379 ? 3.558 65.543 92.495 1.00 36.00 380 ILE B CA 1
ATOM 6351 C C . ILE B 1 379 ? 3.047 65.255 93.914 1.00 38.23 380 ILE B C 1
ATOM 6352 O O . ILE B 1 379 ? 3.253 66.068 94.833 1.00 37.01 380 ILE B O 1
ATOM 6357 N N . VAL B 1 380 ? 2.424 64.083 94.087 1.00 37.54 381 VAL B N 1
ATOM 6358 C CA . VAL B 1 380 ? 1.867 63.673 95.386 1.00 39.57 381 VAL B CA 1
ATOM 6359 C C . VAL B 1 380 ? 2.706 62.561 95.991 1.00 38.97 381 VAL B C 1
ATOM 6360 O O . VAL B 1 380 ? 3.008 61.574 95.311 1.00 40.89 381 VAL B O 1
ATOM 6364 N N . ALA B 1 381 ? 3.042 62.710 97.266 1.00 39.00 382 ALA B N 1
ATOM 6365 C CA . ALA B 1 381 ? 3.489 61.590 98.093 1.00 40.50 382 ALA B CA 1
ATOM 6366 C C . ALA B 1 381 ? 2.272 61.064 98.873 1.00 43.81 382 ALA B C 1
ATOM 6367 O O . ALA B 1 381 ? 1.623 61.818 99.590 1.00 44.71 382 ALA B O 1
ATOM 6369 N N . ASP B 1 382 ? 1.966 59.783 98.719 1.00 45.76 383 ASP B N 1
ATOM 6370 C CA . ASP B 1 382 ? 0.952 59.097 99.534 1.00 48.62 383 ASP B CA 1
ATOM 6371 C C . ASP B 1 382 ? 1.674 58.327 100.658 1.00 47.95 383 ASP B C 1
ATOM 6372 O O . ASP B 1 382 ? 2.213 57.266 100.408 1.00 48.72 383 ASP B O 1
ATOM 6377 N N . LEU B 1 383 ? 1.721 58.871 101.874 1.00 49.56 384 LEU B N 1
ATOM 6378 C CA . LEU B 1 383 ? 2.158 58.086 103.040 1.00 53.46 384 LEU B CA 1
ATOM 6379 C C . LEU B 1 383 ? 1.084 57.032 103.255 1.00 59.83 384 LEU B C 1
ATOM 6380 O O . LEU B 1 383 ? -0.092 57.347 103.129 1.00 66.78 384 LEU B O 1
ATOM 6385 N N . GLY B 1 384 ? 1.456 55.801 103.586 1.00 61.18 385 GLY B N 1
ATOM 6386 C CA . GLY B 1 384 ? 0.479 54.688 103.614 1.00 64.73 385 GLY B CA 1
ATOM 6387 C C . GLY B 1 384 ? -0.871 55.008 104.255 1.00 64.05 385 GLY B C 1
ATOM 6388 O O . GLY B 1 384 ? -1.924 54.630 103.749 1.00 61.69 385 GLY B O 1
ATOM 6389 N N . THR B 1 385 ? -0.815 55.717 105.375 1.00 65.08 386 THR B N 1
ATOM 6390 C CA . THR B 1 385 ? -1.981 56.099 106.153 1.00 66.64 386 THR B CA 1
ATOM 6391 C C . THR B 1 385 ? -1.706 57.498 106.725 1.00 66.35 386 THR B C 1
ATOM 6392 O O . THR B 1 385 ? -0.723 58.139 106.338 1.00 65.72 386 THR B O 1
ATOM 6396 N N . VAL B 1 386 ? -2.575 57.977 107.620 1.00 65.39 387 VAL B N 1
ATOM 6397 C CA . VAL B 1 386 ? -2.408 59.301 108.245 1.00 64.17 387 VAL B CA 1
ATOM 6398 C C . VAL B 1 386 ? -1.291 59.229 109.288 1.00 61.47 387 VAL B C 1
ATOM 6399 O O . VAL B 1 386 ? -1.162 58.235 109.986 1.00 59.75 387 VAL B O 1
ATOM 6403 N N . LYS B 1 387 ? -0.478 60.280 109.356 1.00 61.86 388 LYS B N 1
ATOM 6404 C CA . LYS B 1 387 ? 0.700 60.316 110.225 1.00 61.28 388 LYS B CA 1
ATOM 6405 C C . LYS B 1 387 ? 1.062 61.774 110.490 1.00 61.34 388 LYS B C 1
ATOM 6406 O O . LYS B 1 387 ? 0.701 62.641 109.691 1.00 61.59 388 LYS B O 1
ATOM 6408 N N . LYS B 1 388 ? 1.737 62.037 111.613 1.00 61.87 389 LYS B N 1
ATOM 6409 C CA . LYS B 1 388 ? 2.210 63.384 111.947 1.00 66.39 389 LYS B CA 1
ATOM 6410 C C . LYS B 1 388 ? 3.579 63.568 111.330 1.00 67.12 389 LYS B C 1
ATOM 6411 O O . LYS B 1 388 ? 4.552 62.983 111.807 1.00 70.52 389 LYS B O 1
ATOM 6417 N N . VAL B 1 389 ? 3.653 64.395 110.288 1.00 66.35 390 VAL B N 1
ATOM 6418 C CA . VAL B 1 389 ? 4.922 64.682 109.621 1.00 62.27 390 VAL B CA 1
ATOM 6419 C C . VAL B 1 389 ? 5.519 65.976 110.196 1.00 58.44 390 VAL B C 1
ATOM 6420 O O . VAL B 1 389 ? 4.839 67.001 110.276 1.00 58.59 390 VAL B O 1
ATOM 6424 N N . ARG B 1 390 ? 6.773 65.918 110.633 1.00 54.43 391 ARG B N 1
ATOM 6425 C CA . ARG B 1 390 ? 7.480 67.116 111.101 1.00 55.52 391 ARG B CA 1
ATOM 6426 C C . ARG B 1 390 ? 7.785 68.142 110.003 1.00 55.00 391 ARG B C 1
ATOM 6427 O O . ARG B 1 390 ? 7.520 69.334 110.187 1.00 54.25 391 ARG B O 1
ATOM 6435 N N . ARG B 1 391 ? 8.357 67.693 108.882 1.00 53.09 392 ARG B N 1
ATOM 6436 C CA . ARG B 1 391 ? 8.782 68.621 107.804 1.00 53.50 392 ARG B CA 1
ATOM 6437 C C . ARG B 1 391 ? 9.058 67.958 106.447 1.00 51.06 392 ARG B C 1
ATOM 6438 O O . ARG B 1 391 ? 9.188 66.736 106.350 1.00 48.88 392 ARG B O 1
ATOM 6446 N N . SER B 1 392 ? 9.177 68.815 105.428 1.00 45.80 393 SER B N 1
ATOM 6447 C CA . SER B 1 392 ? 9.410 68.441 104.036 1.00 42.50 393 SER B CA 1
ATOM 6448 C C . SER B 1 392 ? 10.672 69.189 103.542 1.00 43.73 393 SER B C 1
ATOM 6449 O O . SER B 1 392 ? 10.795 70.402 103.749 1.00 42.06 393 SER B O 1
ATOM 6452 N N . GLU B 1 393 ? 11.611 68.442 102.941 1.00 42.38 394 GLU B N 1
ATOM 6453 C CA . GLU B 1 393 ? 12.864 68.958 102.351 1.00 40.20 394 GLU B CA 1
ATOM 6454 C C . GLU B 1 393 ? 12.902 68.533 100.870 1.00 37.61 394 GLU B C 1
ATOM 6455 O O . GLU B 1 393 ? 12.944 67.340 100.575 1.00 31.11 394 GLU B O 1
ATOM 6461 N N . ILE B 1 394 ? 12.848 69.513 99.962 1.00 34.85 395 ILE B N 1
ATOM 6462 C CA . ILE B 1 394 ? 12.704 69.274 98.523 1.00 34.66 395 ILE B CA 1
ATOM 6463 C C . ILE B 1 394 ? 13.952 69.746 97.771 1.00 32.29 395 ILE B C 1
ATOM 6464 O O . ILE B 1 394 ? 14.304 70.920 97.847 1.00 28.49 395 ILE B O 1
ATOM 6469 N N . TYR B 1 395 ? 14.596 68.828 97.052 1.00 29.74 396 TYR B N 1
ATOM 6470 C CA . TYR B 1 395 ? 15.755 69.135 96.182 1.00 26.92 396 TYR B CA 1
ATOM 6471 C C . TYR B 1 395 ? 15.282 69.178 94.741 1.00 26.31 396 TYR B C 1
ATOM 6472 O O . TYR B 1 395 ? 15.127 68.123 94.089 1.00 26.27 396 TYR B O 1
ATOM 6481 N N . PHE B 1 396 ? 14.961 70.385 94.257 1.00 26.04 397 PHE B N 1
ATOM 6482 C CA . PHE B 1 396 ? 14.478 70.556 92.908 1.00 26.39 397 PHE B CA 1
ATOM 6483 C C . PHE B 1 396 ? 15.622 70.446 91.883 1.00 26.20 397 PHE B C 1
ATOM 6484 O O . PHE B 1 396 ? 16.804 70.568 92.201 1.00 26.08 397 PHE B O 1
ATOM 6492 N N . VAL B 1 397 ? 15.227 70.236 90.642 1.00 27.25 398 VAL B N 1
ATOM 6493 C CA . VAL B 1 397 ? 16.131 70.179 89.499 1.00 27.64 398 VAL B CA 1
ATOM 6494 C C . VAL B 1 397 ? 16.430 71.625 89.063 1.00 27.54 398 VAL B C 1
ATOM 6495 O O . VAL B 1 397 ? 15.525 72.507 89.044 1.00 26.05 398 VAL B O 1
ATOM 6499 N N . ARG B 1 398 ? 17.683 71.859 88.685 1.00 24.48 399 ARG B N 1
ATOM 6500 C CA . ARG B 1 398 ? 18.210 73.217 88.461 1.00 24.43 399 ARG B CA 1
ATOM 6501 C C . ARG B 1 398 ? 17.865 74.162 89.621 1.00 25.23 399 ARG B C 1
ATOM 6502 O O . ARG B 1 398 ? 17.249 75.220 89.411 1.00 25.91 399 ARG B O 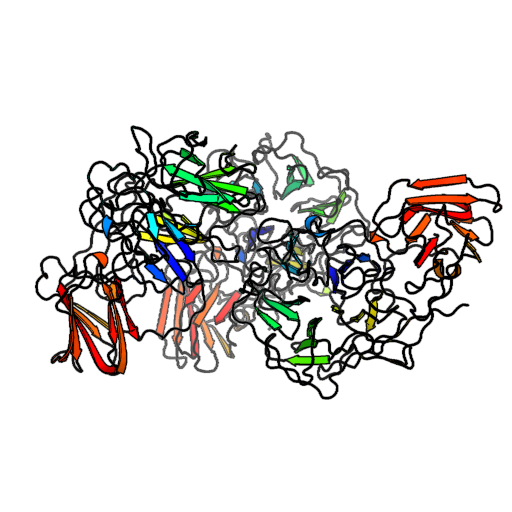1
ATOM 6510 N N . PRO B 1 399 ? 18.288 73.796 90.850 1.00 24.63 400 PRO B N 1
ATOM 6511 C CA . PRO B 1 399 ? 17.945 74.606 92.021 1.00 24.91 400 PRO B CA 1
ATOM 6512 C C . PRO B 1 399 ? 18.530 76.022 92.006 1.00 25.61 400 PRO B C 1
ATOM 6513 O O . PRO B 1 399 ? 17.970 76.925 92.625 1.00 26.58 400 PRO B O 1
ATOM 6517 N N . THR B 1 400 ? 19.652 76.216 91.318 1.00 26.27 401 THR B N 1
ATOM 6518 C CA . THR B 1 400 ? 20.319 77.513 91.296 1.00 25.05 401 THR B CA 1
ATOM 6519 C C . THR B 1 400 ? 19.554 78.580 90.496 1.00 25.13 401 THR B C 1
ATOM 6520 O O . THR B 1 400 ? 19.877 79.750 90.600 1.00 27.49 401 THR B O 1
ATOM 6524 N N . ALA B 1 401 ? 18.609 78.178 89.656 1.00 25.79 402 ALA B N 1
ATOM 6525 C CA . ALA B 1 401 ? 17.717 79.110 88.942 1.00 25.56 402 ALA B CA 1
ATOM 6526 C C . ALA B 1 401 ? 16.465 79.448 89.798 1.00 27.59 402 ALA B C 1
ATOM 6527 O O . ALA B 1 401 ? 15.707 80.362 89.474 1.00 28.05 402 ALA B O 1
ATOM 6529 N N . GLY B 1 402 ? 16.261 78.715 90.889 1.00 28.17 403 GLY B N 1
ATOM 6530 C CA . GLY B 1 402 ? 15.243 79.061 91.869 1.00 28.74 403 GLY B CA 1
ATOM 6531 C C . GLY B 1 402 ? 13.868 78.512 91.572 1.00 27.96 403 GLY B C 1
ATOM 6532 O O . GLY B 1 402 ? 13.495 78.302 90.422 1.00 28.26 403 GLY B O 1
ATOM 6533 N N . HIS B 1 403 ? 13.115 78.275 92.642 1.00 32.01 404 HIS B N 1
ATOM 6534 C CA . HIS B 1 403 ? 11.784 77.691 92.546 1.00 34.69 404 HIS B CA 1
ATOM 6535 C C . HIS B 1 403 ? 10.758 78.404 93.409 1.00 35.34 404 HIS B C 1
ATOM 6536 O O . HIS B 1 403 ? 11.076 78.927 94.479 1.00 34.91 404 HIS B O 1
ATOM 6543 N N . ALA B 1 404 ? 9.541 78.432 92.886 1.00 35.79 405 ALA B N 1
ATOM 6544 C CA . ALA B 1 404 ? 8.362 78.895 93.598 1.00 37.67 405 ALA B CA 1
ATOM 6545 C C . ALA B 1 404 ? 7.376 77.746 93.500 1.00 38.98 405 ALA B C 1
ATOM 6546 O O . ALA B 1 404 ? 7.229 77.110 92.429 1.00 36.36 405 ALA B O 1
ATOM 6548 N N . TYR B 1 405 ? 6.700 77.472 94.602 1.00 36.35 406 TYR B N 1
ATOM 6549 C CA . TYR B 1 405 ? 5.785 76.355 94.637 1.00 37.18 406 TYR B CA 1
ATOM 6550 C C . TYR B 1 405 ? 4.748 76.532 95.739 1.00 39.65 406 TYR B C 1
ATOM 6551 O O . TYR B 1 405 ? 4.905 77.363 96.627 1.00 38.68 406 TYR B O 1
ATOM 6560 N N . VAL B 1 406 ? 3.721 75.698 95.688 1.00 43.76 407 VAL B N 1
ATOM 6561 C CA . VAL B 1 406 ? 2.825 75.505 96.833 1.00 48.26 407 VAL B CA 1
ATOM 6562 C C . VAL B 1 406 ? 2.910 74.066 97.316 1.00 47.19 407 VAL B C 1
ATOM 6563 O O . VAL B 1 406 ? 3.256 73.154 96.561 1.00 45.61 407 VAL B O 1
ATOM 6567 N N . ILE B 1 407 ? 2.590 73.888 98.587 1.00 50.27 408 ILE B N 1
ATOM 6568 C CA . ILE B 1 407 ? 2.527 72.577 99.198 1.00 54.06 408 ILE B CA 1
ATOM 6569 C C . ILE B 1 407 ? 1.162 72.453 99.900 1.00 53.29 408 ILE B C 1
ATOM 6570 O O . ILE B 1 407 ? 0.788 73.288 100.719 1.00 49.38 408 ILE B O 1
ATOM 6575 N N . GLU B 1 408 ? 0.409 71.430 99.521 1.00 53.72 409 GLU B N 1
ATOM 6576 C CA . GLU B 1 408 ? -0.917 71.170 100.065 1.00 53.94 409 GLU B CA 1
ATOM 6577 C C . GLU B 1 408 ? -0.886 69.848 100.814 1.00 59.27 409 GLU B C 1
ATOM 6578 O O . GLU B 1 408 ? 0.060 69.067 100.678 1.00 57.07 409 GLU B O 1
ATOM 6584 N N . ALA B 1 409 ? -1.931 69.605 101.604 1.00 62.84 410 ALA B N 1
ATOM 6585 C CA . ALA B 1 409 ? -2.103 68.331 102.314 1.00 62.83 410 ALA B CA 1
ATOM 6586 C C . ALA B 1 409 ? -3.576 67.883 102.312 1.00 62.63 410 ALA B C 1
ATOM 6587 O O . ALA B 1 409 ? -4.492 68.719 102.287 1.00 62.97 410 ALA B O 1
ATOM 6589 N N . SER B 1 410 ? -3.785 66.564 102.319 1.00 58.32 411 SER B N 1
ATOM 6590 C CA . SER B 1 410 ? -5.119 65.966 102.216 1.00 57.33 411 SER B CA 1
ATOM 6591 C C . SER B 1 410 ? -5.192 64.692 103.032 1.00 57.06 411 SER B C 1
ATOM 6592 O O . SER B 1 410 ? -4.163 64.065 103.292 1.00 55.28 411 SER B O 1
ATOM 6595 N N . MET B 1 411 ? -6.413 64.334 103.441 1.00 56.47 412 MET B N 1
ATOM 6596 C CA . MET B 1 411 ? -6.691 63.053 104.106 1.00 58.12 412 MET B CA 1
ATOM 6597 C C . MET B 1 411 ? -7.017 61.962 103.095 1.00 55.35 412 MET B C 1
ATOM 6598 O O . MET B 1 411 ? -6.610 60.825 103.264 1.00 52.18 412 MET B O 1
ATOM 6603 N N . ASP B 1 412 ? -7.728 62.330 102.035 1.00 56.08 413 ASP B N 1
ATOM 6604 C CA . ASP B 1 412 ? -8.242 61.382 101.044 1.00 57.42 413 ASP B CA 1
ATOM 6605 C C . ASP B 1 412 ? -7.711 61.547 99.609 1.00 55.16 413 ASP B C 1
ATOM 6606 O O . ASP B 1 412 ? -7.969 60.692 98.758 1.00 54.59 413 ASP B O 1
ATOM 6611 N N . GLY B 1 413 ? -6.962 62.617 99.340 1.00 54.49 414 GLY B N 1
ATOM 6612 C CA . GLY B 1 413 ? -6.448 62.892 97.993 1.00 54.99 414 GLY B CA 1
ATOM 6613 C C . GLY B 1 413 ? -7.465 63.429 96.986 1.00 55.53 414 GLY B C 1
ATOM 6614 O O . GLY B 1 413 ? -7.212 63.411 95.789 1.00 55.27 414 GLY B O 1
ATOM 6615 N N . LYS B 1 414 ? -8.613 63.902 97.468 1.00 57.90 415 LYS B N 1
ATOM 6616 C CA . LYS B 1 414 ? -9.664 64.495 96.620 1.00 55.88 415 LYS B CA 1
ATOM 6617 C C . LYS B 1 414 ? -9.850 65.973 96.975 1.00 55.92 415 LYS B C 1
ATOM 6618 O O . LYS B 1 414 ? -9.889 66.834 96.088 1.00 57.74 415 LYS B O 1
ATOM 6620 N N . VAL B 1 415 ? -9.955 66.245 98.277 1.00 52.59 416 VAL B N 1
ATOM 6621 C CA . VAL B 1 415 ? -10.086 67.597 98.824 1.00 52.53 416 VAL B CA 1
ATOM 6622 C C . VAL B 1 415 ? -8.772 67.902 99.537 1.00 52.24 416 VAL B C 1
ATOM 6623 O O . VAL B 1 415 ? -8.264 67.061 100.273 1.00 52.26 416 VAL B O 1
ATOM 6627 N N . TRP B 1 416 ? -8.236 69.102 99.301 1.00 54.67 417 TRP B N 1
ATOM 6628 C CA . TRP B 1 416 ? -6.871 69.496 99.712 1.00 54.72 417 TRP B CA 1
ATOM 6629 C C . TRP B 1 416 ? -6.913 70.763 100.548 1.00 51.35 417 TRP B C 1
ATOM 6630 O O . TRP B 1 416 ? -7.879 71.498 100.463 1.00 53.87 417 TRP B O 1
ATOM 6641 N N . GLN B 1 417 ? -5.875 71.006 101.348 1.00 53.02 418 GLN B N 1
ATOM 6642 C CA . GLN B 1 417 ? -5.709 72.278 102.079 1.00 56.94 418 GLN B CA 1
ATOM 6643 C C . GLN B 1 417 ? -4.257 72.785 101.990 1.00 62.00 418 GLN B C 1
ATOM 6644 O O . GLN B 1 417 ? -3.326 72.049 102.330 1.00 65.90 418 GLN B O 1
ATOM 6646 N N . GLU B 1 418 ? -4.067 74.037 101.554 1.00 63.04 419 GLU B N 1
ATOM 6647 C CA . GLU B 1 418 ? -2.716 74.645 101.425 1.00 62.26 419 GLU B CA 1
ATOM 6648 C C . GLU B 1 418 ? -2.031 74.812 102.781 1.00 58.14 419 GLU B C 1
ATOM 6649 O O . GLU B 1 418 ? -2.615 75.380 103.681 1.00 61.22 419 GLU B O 1
ATOM 6651 N N . PHE B 1 419 ? -0.806 74.303 102.917 1.00 55.49 420 PHE B N 1
ATOM 6652 C CA . PHE B 1 419 ? -0.016 74.424 104.149 1.00 56.52 420 PHE B CA 1
ATOM 6653 C C . PHE B 1 419 ? 1.224 75.330 104.035 1.00 58.81 420 PHE B C 1
ATOM 6654 O O . PHE B 1 419 ? 1.914 75.533 105.033 1.00 58.25 420 PHE B O 1
ATOM 6656 N N . ALA B 1 420 ? 1.530 75.832 102.830 1.00 60.15 421 ALA B N 1
ATOM 6657 C CA . ALA B 1 420 ? 2.550 76.897 102.613 1.00 58.68 421 ALA B CA 1
ATOM 6658 C C . ALA B 1 420 ? 2.582 77.347 101.142 1.00 57.47 421 ALA B C 1
ATOM 6659 O O . ALA B 1 420 ? 2.548 76.508 100.233 1.00 53.22 421 ALA B O 1
ATOM 6661 N N . VAL B 1 421 ? 2.629 78.666 100.931 1.00 56.62 422 VAL B N 1
ATOM 6662 C CA . VAL B 1 421 ? 2.701 79.278 99.600 1.00 57.38 422 VAL B CA 1
ATOM 6663 C C . VAL B 1 421 ? 4.016 80.058 99.503 1.00 56.58 422 VAL B C 1
ATOM 6664 O O . VAL B 1 421 ? 4.323 80.879 100.369 1.00 56.88 422 VAL B O 1
ATOM 6668 N N . HIS B 1 422 ? 4.789 79.776 98.454 1.00 53.65 423 HIS B N 1
ATOM 6669 C CA . HIS B 1 422 ? 6.006 80.532 98.136 1.00 51.82 423 HIS B CA 1
ATOM 6670 C C . HIS B 1 422 ? 5.858 81.021 96.714 1.00 51.02 423 HIS B C 1
ATOM 6671 O O . HIS B 1 422 ? 6.075 80.262 95.764 1.00 49.02 423 HIS B O 1
ATOM 6678 N N . GLN B 1 423 ? 5.440 82.276 96.574 1.00 49.65 424 GLN B N 1
ATOM 6679 C CA . GLN B 1 423 ? 5.208 82.884 95.265 1.00 51.74 424 GLN B CA 1
ATOM 6680 C C . GLN B 1 423 ? 6.510 83.317 94.582 1.00 45.25 424 GLN B C 1
ATOM 6681 O O . GLN B 1 423 ? 6.602 83.255 93.365 1.00 42.84 424 GLN B O 1
ATOM 6687 N N . ASP B 1 424 ? 7.479 83.804 95.356 1.00 44.40 425 ASP B N 1
ATOM 6688 C CA . ASP B 1 424 ? 8.783 84.228 94.809 1.00 47.62 425 ASP B CA 1
ATOM 6689 C C . ASP B 1 424 ? 9.736 83.034 94.669 1.00 46.56 425 ASP B C 1
ATOM 6690 O O . ASP B 1 424 ? 9.801 82.176 95.556 1.00 46.20 425 ASP B O 1
ATOM 6692 N N . ARG B 1 425 ? 10.475 82.987 93.563 1.00 44.66 426 ARG B N 1
ATOM 6693 C CA . ARG B 1 425 ? 11.627 82.096 93.456 1.00 43.19 426 ARG B CA 1
ATOM 6694 C C . ARG B 1 425 ? 12.502 82.328 94.648 1.00 39.50 426 ARG B C 1
ATOM 6695 O O . ARG B 1 425 ? 12.701 83.466 95.031 1.00 40.72 426 ARG B O 1
ATOM 6703 N N . LYS B 1 426 ? 12.983 81.255 95.258 1.00 40.26 427 LYS B N 1
ATOM 6704 C CA . LYS B 1 426 ? 14.177 81.327 96.082 1.00 39.69 427 LYS B CA 1
ATOM 6705 C C . LYS B 1 426 ? 15.231 80.371 95.469 1.00 38.43 427 LYS B C 1
ATOM 6706 O O . LYS B 1 426 ? 14.892 79.262 95.011 1.00 34.55 427 LYS B O 1
ATOM 6712 N N . MET B 1 427 ? 16.482 80.840 95.436 1.00 37.64 428 MET B N 1
ATOM 6713 C CA . MET B 1 427 ? 17.632 80.101 94.889 1.00 36.53 428 MET B CA 1
ATOM 6714 C C . MET B 1 427 ? 18.391 79.425 96.031 1.00 33.51 428 MET B C 1
ATOM 6715 O O . MET B 1 427 ? 19.370 79.949 96.563 1.00 32.48 428 MET B O 1
ATOM 6720 N N . CYS B 1 428 ? 17.911 78.250 96.421 1.00 32.90 429 CYS B N 1
ATOM 6721 C CA . CYS B 1 428 ? 18.583 77.436 97.436 1.00 32.23 429 CYS B CA 1
ATOM 6722 C C . CYS B 1 428 ? 18.203 75.986 97.231 1.00 28.58 429 CYS B C 1
ATOM 6723 O O . CYS B 1 428 ? 17.411 75.675 96.346 1.00 29.90 429 CYS B O 1
ATOM 6726 N N . SER B 1 429 ? 18.782 75.108 98.044 1.00 27.70 430 SER B N 1
ATOM 6727 C CA . SER B 1 429 ? 18.404 73.698 98.041 1.00 26.77 430 SER B CA 1
ATOM 6728 C C . SER B 1 429 ? 18.933 73.068 99.319 1.00 25.62 430 SER B C 1
ATOM 6729 O O . SER B 1 429 ? 20.077 73.291 99.646 1.00 25.00 430 SER B O 1
ATOM 6732 N N . PRO B 1 430 ? 18.137 72.301 100.071 1.00 26.82 431 PRO B N 1
ATOM 6733 C CA . PRO B 1 430 ? 16.743 72.012 99.794 1.00 29.12 431 PRO B CA 1
ATOM 6734 C C . PRO B 1 430 ? 15.820 73.168 100.187 1.00 30.93 431 PRO B C 1
ATOM 6735 O O . PRO B 1 430 ? 16.282 74.147 100.760 1.00 31.46 431 PRO B O 1
ATOM 6739 N N . HIS B 1 431 ? 14.548 73.055 99.815 1.00 32.49 432 HIS B N 1
ATOM 6740 C CA . HIS B 1 431 ? 13.488 73.943 100.292 1.00 35.35 432 HIS B CA 1
ATOM 6741 C C . HIS B 1 431 ? 12.791 73.214 101.406 1.00 38.81 432 HIS B C 1
ATOM 6742 O O . HIS B 1 431 ? 12.194 72.147 101.171 1.00 38.15 432 HIS B O 1
ATOM 6749 N N . THR B 1 432 ? 12.910 73.760 102.616 1.00 40.67 433 THR B N 1
ATOM 6750 C CA . THR B 1 432 ? 12.336 73.144 103.800 1.00 45.22 433 THR B CA 1
ATOM 6751 C C . THR B 1 432 ? 11.026 73.829 104.196 1.00 47.32 433 THR B C 1
ATOM 6752 O O . THR B 1 432 ? 10.918 75.047 104.146 1.00 46.78 433 THR B O 1
ATOM 6756 N N . ASP B 1 433 ? 10.029 73.021 104.542 1.00 48.88 434 ASP B N 1
ATOM 6757 C CA . ASP B 1 433 ? 8.776 73.502 105.101 1.00 50.62 434 ASP B CA 1
ATOM 6758 C C . ASP B 1 433 ? 8.512 72.721 106.375 1.00 52.66 434 ASP B C 1
ATOM 6759 O O . ASP B 1 433 ? 8.373 71.505 106.327 1.00 54.01 434 ASP B O 1
ATOM 6764 N N . VAL B 1 434 ? 8.468 73.412 107.511 1.00 55.80 435 VAL B N 1
ATOM 6765 C CA . VAL B 1 434 ? 8.146 72.781 108.798 1.00 56.61 435 VAL B CA 1
ATOM 6766 C C . VAL B 1 434 ? 6.611 72.689 108.880 1.00 56.81 435 VAL B C 1
ATOM 6767 O O . VAL B 1 434 ? 5.927 73.679 108.617 1.00 51.46 435 VAL B O 1
ATOM 6771 N N . LEU B 1 435 ? 6.069 71.513 109.219 1.00 58.77 436 LEU B N 1
ATOM 6772 C CA . LEU B 1 435 ? 4.619 71.264 109.084 1.00 63.88 436 LEU B CA 1
ATOM 6773 C C . LEU B 1 435 ? 3.869 70.864 110.370 1.00 65.03 436 LEU B C 1
ATOM 6774 O O . LEU B 1 435 ? 2.944 71.566 110.766 1.00 71.59 436 LEU B O 1
ATOM 6779 N N . ASN B 1 436 ? 4.247 69.750 111.003 1.00 64.86 437 ASN B N 1
ATOM 6780 C CA . ASN B 1 436 ? 3.609 69.265 112.255 1.00 61.71 437 ASN B CA 1
ATOM 6781 C C . ASN B 1 436 ? 2.081 69.153 112.188 1.00 60.63 437 ASN B C 1
ATOM 6782 O O . ASN B 1 436 ? 1.381 69.616 113.076 1.00 61.36 437 ASN B O 1
ATOM 6787 N N . LYS B 1 437 ? 1.587 68.538 111.120 1.00 62.10 438 LYS B N 1
ATOM 6788 C CA . LYS B 1 437 ? 0.152 68.322 110.898 1.00 65.35 438 LYS B CA 1
ATOM 6789 C C . LYS B 1 437 ? -0.053 66.876 110.422 1.00 69.90 438 LYS B C 1
ATOM 6790 O O . LYS B 1 437 ? 0.742 66.356 109.632 1.00 76.68 438 LYS B O 1
ATOM 6792 N N . ARG B 1 438 ? -1.100 66.220 110.920 1.00 68.64 439 ARG B N 1
ATOM 6793 C CA . ARG B 1 438 ? -1.370 64.835 110.572 1.00 65.50 439 ARG B CA 1
ATOM 6794 C C . ARG B 1 438 ? -2.072 64.771 109.200 1.00 68.56 439 ARG B C 1
ATOM 6795 O O . ARG B 1 438 ? -3.088 65.445 108.997 1.00 71.91 439 ARG B O 1
ATOM 6797 N N . PHE B 1 439 ? -1.518 63.991 108.261 1.00 66.17 440 PHE B N 1
ATOM 6798 C CA . PHE B 1 439 ? -2.203 63.676 106.984 1.00 65.29 440 PHE B CA 1
ATOM 6799 C C . PHE B 1 439 ? -1.627 62.440 106.284 1.00 58.35 440 PHE B C 1
ATOM 6800 O O . PHE B 1 439 ? -0.634 61.867 106.737 1.00 60.75 440 PHE B O 1
ATOM 6808 N N . ARG B 1 440 ? -2.286 62.033 105.197 1.00 53.41 441 ARG B N 1
ATOM 6809 C CA . ARG B 1 440 ? -1.894 60.877 104.373 1.00 54.42 441 ARG B CA 1
ATOM 6810 C C . ARG B 1 440 ? -1.231 61.253 103.026 1.00 54.97 441 ARG B C 1
ATOM 6811 O O . ARG B 1 440 ? -0.408 60.486 102.514 1.00 54.44 441 ARG B O 1
ATOM 6819 N N . TYR B 1 441 ? -1.620 62.400 102.458 1.00 51.43 442 TYR B N 1
ATOM 6820 C CA . TYR B 1 441 ? -1.186 62.838 101.135 1.00 50.12 442 TYR B CA 1
ATOM 6821 C C . TYR B 1 441 ? -0.563 64.232 101.192 1.00 51.20 442 TYR B C 1
ATOM 6822 O O . TYR B 1 441 ? -1.185 65.167 101.698 1.00 47.16 442 TYR B O 1
ATOM 6831 N N . LEU B 1 442 ? 0.650 64.358 100.642 1.00 52.15 443 LEU B N 1
ATOM 6832 C CA . LEU B 1 442 ? 1.367 65.636 100.509 1.00 49.05 443 LEU B CA 1
ATOM 6833 C C . LEU B 1 442 ? 1.510 65.917 99.016 1.00 43.68 443 LEU B C 1
ATOM 6834 O O . LEU B 1 442 ? 1.836 65.015 98.256 1.00 42.66 443 LEU B O 1
ATOM 6839 N N . ARG B 1 443 ? 1.213 67.144 98.598 1.00 42.86 444 ARG B N 1
ATOM 6840 C CA . ARG B 1 443 ? 1.236 67.516 97.180 1.00 42.95 444 ARG B CA 1
ATOM 6841 C C . ARG B 1 443 ? 2.035 68.798 96.998 1.00 42.95 444 ARG B C 1
ATOM 6842 O O . ARG B 1 443 ? 1.890 69.740 97.784 1.00 39.83 444 ARG B O 1
ATOM 6850 N N . ILE B 1 444 ? 2.891 68.803 95.972 1.00 39.93 445 ILE B N 1
ATOM 6851 C CA . ILE B 1 444 ? 3.682 69.967 95.598 1.00 38.55 445 ILE B CA 1
ATOM 6852 C C . ILE B 1 444 ? 3.191 70.387 94.234 1.00 38.86 445 ILE B C 1
ATOM 6853 O O . ILE B 1 444 ? 3.136 69.556 93.318 1.00 39.80 445 ILE B O 1
ATOM 6858 N N . LYS B 1 445 ? 2.775 71.645 94.115 1.00 39.21 446 LYS B N 1
ATOM 6859 C CA . LYS B 1 445 ? 2.491 72.257 92.806 1.00 39.60 446 LYS B CA 1
ATOM 6860 C C . LYS B 1 445 ? 3.615 73.250 92.559 1.00 38.20 446 LYS B C 1
ATOM 6861 O O . LYS B 1 445 ? 3.917 74.078 93.415 1.00 39.22 446 LYS B O 1
ATOM 6863 N N . ILE B 1 446 ? 4.238 73.169 91.391 1.00 39.10 447 ILE B N 1
ATOM 6864 C CA . ILE B 1 446 ? 5.401 73.996 91.093 1.00 39.76 447 ILE B CA 1
ATOM 6865 C C . ILE B 1 446 ? 4.935 75.181 90.284 1.00 38.85 447 ILE B C 1
ATOM 6866 O O . ILE B 1 446 ? 4.400 75.016 89.186 1.00 42.67 447 ILE B O 1
ATOM 6871 N N . LEU B 1 447 ? 5.161 76.372 90.816 1.00 39.31 448 LEU B N 1
ATOM 6872 C CA . LEU B 1 447 ? 4.709 77.606 90.184 1.00 38.96 448 LEU B CA 1
ATOM 6873 C C . LEU B 1 447 ? 5.751 78.180 89.224 1.00 39.33 448 LEU B C 1
ATOM 6874 O O . LEU B 1 447 ? 5.401 78.615 88.120 1.00 39.96 448 LEU B O 1
ATOM 6879 N N . LYS B 1 448 ? 7.016 78.192 89.646 1.00 36.54 449 LYS B N 1
ATOM 6880 C CA . LYS B 1 448 ? 8.137 78.613 88.796 1.00 36.44 449 LYS B CA 1
ATOM 6881 C C . LYS B 1 448 ? 9.355 77.734 89.040 1.00 33.28 449 LYS B C 1
ATOM 6882 O O . LYS B 1 448 ? 9.518 77.157 90.118 1.00 30.24 449 LYS B O 1
ATOM 6888 N N . GLY B 1 449 ? 10.223 77.686 88.039 1.00 31.11 450 GLY B N 1
ATOM 6889 C CA . GLY B 1 449 ? 11.439 76.877 88.080 1.00 32.01 450 GLY B CA 1
ATOM 6890 C C . GLY B 1 449 ? 11.266 75.637 87.243 1.00 32.14 450 GLY B C 1
ATOM 6891 O O . GLY B 1 449 ? 10.140 75.326 86.783 1.00 33.06 450 GLY B O 1
ATOM 6892 N N . VAL B 1 450 ? 12.366 74.911 87.028 1.00 30.89 451 VAL B N 1
ATOM 6893 C CA . VAL B 1 450 ? 12.287 73.661 86.281 1.00 28.96 451 VAL B CA 1
ATOM 6894 C C . VAL B 1 450 ? 11.419 72.664 87.075 1.00 28.07 451 VAL B C 1
ATOM 6895 O O . VAL B 1 450 ? 11.691 72.414 88.262 1.00 26.25 451 VAL B O 1
ATOM 6899 N N . PRO B 1 451 ? 10.360 72.107 86.431 1.00 28.08 452 PRO B N 1
ATOM 6900 C CA . PRO B 1 451 ? 9.435 71.196 87.144 1.00 28.58 452 PRO B CA 1
ATOM 6901 C C . PRO B 1 451 ? 9.959 69.752 87.237 1.00 26.86 452 PRO B C 1
ATOM 6902 O O . PRO B 1 451 ? 9.649 68.876 86.395 1.00 26.66 452 PRO B O 1
ATOM 6906 N N . GLY B 1 452 ? 10.776 69.536 88.260 1.00 26.36 453 GLY B N 1
ATOM 6907 C CA . GLY B 1 452 ? 11.435 68.262 88.511 1.00 25.40 453 GLY B CA 1
ATOM 6908 C C . GLY B 1 452 ? 12.121 68.223 89.858 1.00 24.56 453 GLY B C 1
ATOM 6909 O O . GLY B 1 452 ? 12.395 69.260 90.466 1.00 24.05 453 GLY B O 1
ATOM 6910 N N . ILE B 1 453 ? 12.369 67.016 90.350 1.00 23.79 454 ILE B N 1
ATOM 6911 C CA . ILE B 1 453 ? 12.818 66.821 91.729 1.00 24.46 454 ILE B CA 1
ATOM 6912 C C . ILE B 1 453 ? 13.814 65.644 91.773 1.00 24.20 454 ILE B C 1
ATOM 6913 O O . ILE B 1 453 ? 13.478 64.535 91.365 1.00 24.02 454 ILE B O 1
ATOM 6918 N N . TRP B 1 454 ? 15.007 65.903 92.299 1.00 24.59 455 TRP B N 1
ATOM 6919 C CA . TRP B 1 454 ? 16.020 64.873 92.503 1.00 26.74 455 TRP B CA 1
ATOM 6920 C C . TRP B 1 454 ? 15.710 64.047 93.735 1.00 29.23 455 TRP B C 1
ATOM 6921 O O . TRP B 1 454 ? 15.809 62.838 93.704 1.00 29.25 455 TRP B O 1
ATOM 6932 N N . GLU B 1 455 ? 15.395 64.726 94.834 1.00 29.85 456 GLU B N 1
ATOM 6933 C CA . GLU B 1 455 ? 15.110 64.104 96.116 1.00 31.62 456 GLU B CA 1
ATOM 6934 C C . GLU B 1 455 ? 14.050 64.920 96.862 1.00 32.00 456 GLU B C 1
ATOM 6935 O O . GLU B 1 455 ? 13.967 66.138 96.727 1.00 30.67 456 GLU B O 1
ATOM 6941 N N . TRP B 1 456 ? 13.218 64.210 97.614 1.00 34.10 457 TRP B N 1
ATOM 6942 C CA . TRP B 1 456 ? 12.151 64.801 98.421 1.00 33.40 457 TRP B CA 1
ATOM 6943 C C . TRP B 1 456 ? 12.058 63.963 99.679 1.00 32.96 457 TRP B C 1
ATOM 6944 O O . TRP B 1 456 ? 11.638 62.835 99.615 1.00 31.93 457 TRP B O 1
ATOM 6955 N N . ASN B 1 457 ? 12.495 64.516 100.806 1.00 35.09 458 ASN B N 1
ATOM 6956 C CA . ASN B 1 457 ? 12.521 63.807 102.073 1.00 36.77 458 ASN B CA 1
ATOM 6957 C C . ASN B 1 457 ? 11.471 64.391 103.045 1.00 40.81 458 ASN B C 1
ATOM 6958 O O . ASN B 1 457 ? 11.255 65.610 103.102 1.00 35.45 458 ASN B O 1
ATOM 6963 N N . ILE B 1 458 ? 10.822 63.488 103.783 1.00 44.97 459 ILE B N 1
ATOM 6964 C CA . ILE B 1 458 ? 9.777 63.804 104.771 1.00 46.20 459 ILE B CA 1
ATOM 6965 C C . ILE B 1 458 ? 10.214 63.189 106.098 1.00 46.29 459 ILE B C 1
ATOM 6966 O O . ILE B 1 458 ? 10.669 62.051 106.117 1.00 45.06 459 ILE B O 1
ATOM 6971 N N . TYR B 1 459 ? 10.079 63.938 107.195 1.00 50.78 460 TYR B N 1
ATOM 6972 C CA . TYR B 1 459 ? 10.613 63.552 108.526 1.00 51.79 460 TYR B CA 1
ATOM 6973 C C . TYR B 1 459 ? 9.547 63.525 109.625 1.00 50.24 460 TYR B C 1
ATOM 6974 O O . TYR B 1 459 ? 8.517 64.183 109.505 1.00 48.37 460 TYR B O 1
ATOM 6983 N N . GLN C 1 20 ? 78.715 37.935 150.799 1.00 59.10 21 GLN C N 1
ATOM 6984 C CA . GLN C 1 20 ? 77.452 38.617 150.402 1.00 53.28 21 GLN C CA 1
ATOM 6985 C C . GLN C 1 20 ? 77.454 40.110 150.787 1.00 56.46 21 GLN C C 1
ATOM 6986 O O . GLN C 1 20 ? 78.021 40.506 151.815 1.00 60.20 21 GLN C O 1
ATOM 6988 N N . HIS C 1 21 ? 76.889 40.932 149.899 1.00 49.79 22 HIS C N 1
ATOM 6989 C CA . HIS C 1 21 ? 76.367 42.267 150.210 1.00 43.61 22 HIS C CA 1
ATOM 6990 C C . HIS C 1 21 ? 74.905 42.228 149.762 1.00 37.35 22 HIS C C 1
ATOM 6991 O O . HIS C 1 21 ? 74.582 41.552 148.793 1.00 32.09 22 HIS C O 1
ATOM 6998 N N . ASN C 1 22 ? 74.039 42.960 150.446 1.00 32.78 23 ASN C N 1
ATOM 6999 C CA . ASN C 1 22 ? 72.608 42.925 150.155 1.00 30.54 23 ASN C CA 1
ATOM 7000 C C . ASN C 1 22 ? 72.280 43.595 148.781 1.00 27.10 23 ASN C C 1
ATOM 7001 O O . ASN C 1 22 ? 72.793 44.682 148.432 1.00 25.86 23 ASN C O 1
ATOM 7006 N N . ASN C 1 23 ? 71.462 42.878 148.010 1.00 23.77 24 ASN C N 1
ATOM 7007 C CA . ASN C 1 23 ? 70.864 43.339 146.756 1.00 22.34 24 ASN C CA 1
ATOM 7008 C C . ASN C 1 23 ? 69.343 43.508 146.931 1.00 22.35 24 ASN C C 1
ATOM 7009 O O . ASN C 1 23 ? 68.594 42.524 146.802 1.00 20.10 24 ASN C O 1
ATOM 7014 N N . PRO C 1 24 ? 68.883 44.751 147.193 1.00 21.31 25 PRO C N 1
ATOM 7015 C CA . PRO C 1 24 ? 67.438 44.915 147.430 1.00 22.35 25 PRO C CA 1
ATOM 7016 C C . PRO C 1 24 ? 66.566 44.887 146.150 1.00 20.70 25 PRO C C 1
ATOM 7017 O O . PRO C 1 24 ? 65.344 44.924 146.259 1.00 18.71 25 PRO C O 1
ATOM 7021 N N . PHE C 1 25 ? 67.195 44.820 144.976 1.00 19.69 26 PHE C N 1
ATOM 7022 C CA . PHE C 1 25 ? 66.497 44.815 143.692 1.00 19.55 26 PHE C CA 1
ATOM 7023 C C . PHE C 1 25 ? 66.422 43.462 142.992 1.00 18.97 26 PHE C C 1
ATOM 7024 O O . PHE C 1 25 ? 65.855 43.369 141.885 1.00 19.44 26 PHE C O 1
ATOM 7032 N N . GLY C 1 26 ? 66.957 42.425 143.637 1.00 18.36 27 GLY C N 1
ATOM 7033 C CA . GLY C 1 26 ? 66.752 41.034 143.236 1.00 18.47 27 GLY C CA 1
ATOM 7034 C C . GLY C 1 26 ? 67.069 40.750 141.786 1.00 18.62 27 GLY C C 1
ATOM 7035 O O . GLY C 1 26 ? 68.059 41.271 141.270 1.00 18.33 27 GLY C O 1
ATOM 7036 N N . ASN C 1 27 ? 66.229 39.965 141.122 1.00 18.42 28 ASN C N 1
ATOM 7037 C CA . ASN C 1 27 ? 66.491 39.594 139.729 1.00 20.63 28 ASN C CA 1
ATOM 7038 C C . ASN C 1 27 ? 65.457 40.183 138.760 1.00 20.88 28 ASN C C 1
ATOM 7039 O O . ASN C 1 27 ? 64.459 39.547 138.425 1.00 21.85 28 ASN C O 1
ATOM 7044 N N . ALA C 1 28 ? 65.709 41.412 138.326 1.00 20.06 29 ALA C N 1
ATOM 7045 C CA . ALA C 1 28 ? 64.847 42.088 137.349 1.00 19.40 29 ALA C CA 1
ATOM 7046 C C . ALA C 1 28 ? 64.800 41.302 136.027 1.00 19.59 29 ALA C C 1
ATOM 7047 O O . ALA C 1 28 ? 65.695 40.476 135.741 1.00 19.08 29 ALA C O 1
ATOM 7049 N N . LEU C 1 29 ? 63.783 41.550 135.211 1.00 18.53 30 LEU C N 1
ATOM 7050 C CA . LEU C 1 29 ? 63.656 40.826 133.961 1.00 19.46 30 LEU C CA 1
ATOM 7051 C C . LEU C 1 29 ? 64.814 41.157 132.994 1.00 19.93 30 LEU C C 1
ATOM 7052 O O . LEU C 1 29 ? 65.459 40.264 132.467 1.00 18.61 30 LEU C O 1
ATOM 7057 N N . ILE C 1 30 ? 65.080 42.444 132.838 1.00 21.08 31 ILE C N 1
ATOM 7058 C CA . ILE C 1 30 ? 66.018 42.981 131.845 1.00 21.66 31 ILE C CA 1
ATOM 7059 C C . ILE C 1 30 ? 67.181 43.615 132.590 1.00 21.57 31 ILE C C 1
ATOM 7060 O O . ILE C 1 30 ? 66.969 44.183 133.670 1.00 21.49 31 ILE C O 1
ATOM 7065 N N . PRO C 1 31 ? 68.413 43.522 132.030 1.00 21.56 32 PRO C N 1
ATOM 7066 C CA . PRO C 1 31 ? 69.606 44.189 132.634 1.00 20.72 32 PRO C CA 1
ATOM 7067 C C . PRO C 1 31 ? 69.730 45.634 132.175 1.00 19.66 32 PRO C C 1
ATOM 7068 O O . PRO C 1 31 ? 70.648 46.012 131.463 1.00 19.53 32 PRO C O 1
ATOM 7072 N N . ASP C 1 32 ? 68.748 46.416 132.563 1.00 18.52 33 ASP C N 1
ATOM 7073 C CA . ASP C 1 32 ? 68.727 47.818 132.317 1.00 19.43 33 ASP C CA 1
ATOM 7074 C C . ASP C 1 32 ? 67.615 48.354 133.219 1.00 20.12 33 ASP C C 1
ATOM 7075 O O . ASP C 1 32 ? 66.906 47.587 133.879 1.00 19.16 33 ASP C O 1
ATOM 7080 N N . MET C 1 33 ? 67.496 49.661 133.265 1.00 20.21 34 MET C N 1
ATOM 7081 C CA . MET C 1 33 ? 66.382 50.315 133.888 1.00 21.74 34 MET C CA 1
ATOM 7082 C C . MET C 1 33 ? 65.309 50.538 132.828 1.00 22.25 34 MET C C 1
ATOM 7083 O O . MET C 1 33 ? 65.508 51.315 131.889 1.00 22.45 34 MET C O 1
ATOM 7088 N N . ILE C 1 34 ? 64.218 49.770 132.953 1.00 22.26 35 ILE C N 1
ATOM 7089 C CA . ILE C 1 34 ? 63.087 49.858 132.068 1.00 21.49 35 ILE C CA 1
ATOM 7090 C C . ILE C 1 34 ? 61.789 49.907 132.874 1.00 20.39 35 ILE C C 1
ATOM 7091 O O . ILE C 1 34 ? 61.721 49.383 134.005 1.00 19.79 35 ILE C O 1
ATOM 7096 N N . ALA C 1 35 ? 60.799 50.561 132.285 1.00 17.04 36 ALA C N 1
ATOM 7097 C CA . ALA C 1 35 ? 59.486 50.706 132.854 1.00 17.20 36 ALA C CA 1
ATOM 7098 C C . ALA C 1 35 ? 58.410 50.622 131.757 1.00 16.73 36 ALA C C 1
ATOM 7099 O O . ALA C 1 35 ? 58.710 50.671 130.559 1.00 16.03 36 ALA C O 1
ATOM 7101 N N . ASP C 1 36 ? 57.163 50.520 132.188 1.00 16.53 37 ASP C N 1
ATOM 7102 C CA . ASP C 1 36 ? 56.013 50.626 131.312 1.00 17.49 37 ASP C CA 1
ATOM 7103 C C . ASP C 1 36 ? 56.076 49.531 130.218 1.00 17.16 37 ASP C C 1
ATOM 7104 O O . ASP C 1 36 ? 55.755 49.790 129.055 1.00 17.52 37 ASP C O 1
ATOM 7109 N N . ALA C 1 37 ? 56.481 48.328 130.603 1.00 16.58 38 ALA C N 1
ATOM 7110 C CA . ALA C 1 37 ? 56.859 47.285 129.650 1.00 16.00 38 ALA C CA 1
ATOM 7111 C C . ALA C 1 37 ? 55.664 46.634 128.968 1.00 16.20 38 ALA C C 1
ATOM 7112 O O . ALA C 1 37 ? 54.598 46.441 129.580 1.00 17.01 38 ALA C O 1
ATOM 7114 N N . SER C 1 38 ? 55.851 46.317 127.689 1.00 16.56 39 SER C N 1
ATOM 7115 C CA . SER C 1 38 ? 54.895 45.584 126.883 1.00 16.39 39 SER C CA 1
ATOM 7116 C C . SER C 1 38 ? 55.630 44.383 126.406 1.00 17.37 39 SER C C 1
ATOM 7117 O O . SER C 1 38 ? 56.569 44.509 125.643 1.00 17.34 39 SER C O 1
ATOM 7120 N N . ILE C 1 39 ? 55.257 43.218 126.927 1.00 17.88 40 ILE C N 1
ATOM 7121 C CA . ILE C 1 39 ? 55.963 41.992 126.665 1.00 18.57 40 ILE C CA 1
ATOM 7122 C C . ILE C 1 39 ? 55.021 41.028 125.944 1.00 19.70 40 ILE C C 1
ATOM 7123 O O . ILE C 1 39 ? 53.830 40.939 126.266 1.00 18.99 40 ILE C O 1
ATOM 7128 N N . GLN C 1 40 ? 55.549 40.327 124.947 1.00 19.87 41 GLN C N 1
ATOM 7129 C CA . GLN C 1 40 ? 54.721 39.469 124.096 1.00 20.05 41 GLN C CA 1
ATOM 7130 C C . GLN C 1 40 ? 55.568 38.423 123.396 1.00 19.80 41 GLN C C 1
ATOM 7131 O O . GLN C 1 40 ? 56.752 38.633 123.180 1.00 19.88 41 GLN C O 1
ATOM 7137 N N . GLU C 1 41 ? 54.967 37.291 123.069 1.00 19.77 42 GLU C N 1
ATOM 7138 C CA . GLU C 1 41 ? 55.594 36.331 122.201 1.00 23.24 42 GLU C CA 1
ATOM 7139 C C . GLU C 1 41 ? 55.134 36.581 120.778 1.00 24.68 42 GLU C C 1
ATOM 7140 O O . GLU C 1 41 ? 53.935 36.693 120.545 1.00 23.35 42 GLU C O 1
ATOM 7146 N N . ILE C 1 42 ? 56.085 36.685 119.846 1.00 24.20 43 ILE C N 1
ATOM 7147 C CA . ILE C 1 42 ? 55.790 36.845 118.436 1.00 24.26 43 ILE C CA 1
ATOM 7148 C C . ILE C 1 42 ? 56.628 35.838 117.661 1.00 24.70 43 ILE C C 1
ATOM 7149 O O . ILE C 1 42 ? 57.853 35.897 117.708 1.00 24.77 43 ILE C O 1
ATOM 7154 N N . ASN C 1 43 ? 55.968 34.919 116.962 1.00 24.67 44 ASN C N 1
ATOM 7155 C CA . ASN C 1 43 ? 56.643 33.902 116.153 1.00 25.35 44 ASN C CA 1
ATOM 7156 C C . ASN C 1 43 ? 57.702 33.111 116.928 1.00 25.86 44 ASN C C 1
ATOM 7157 O O . ASN C 1 43 ? 58.840 32.986 116.499 1.00 26.46 44 ASN C O 1
ATOM 7162 N N . GLY C 1 44 ? 57.334 32.611 118.086 1.00 26.85 45 GLY C N 1
ATOM 7163 C CA . GLY C 1 44 ? 58.244 31.831 118.902 1.00 27.21 45 GLY C CA 1
ATOM 7164 C C . GLY C 1 44 ? 59.364 32.559 119.651 1.00 27.31 45 GLY C C 1
ATOM 7165 O O . GLY C 1 44 ? 60.195 31.902 120.246 1.00 30.00 45 GLY C O 1
ATOM 7166 N N . VAL C 1 45 ? 59.374 33.888 119.668 1.00 26.97 46 VAL C N 1
ATOM 7167 C CA . VAL C 1 45 ? 60.396 34.672 120.393 1.00 24.93 46 VAL C CA 1
ATOM 7168 C C . VAL C 1 45 ? 59.700 35.707 121.307 1.00 24.10 46 VAL C C 1
ATOM 7169 O O . VAL C 1 45 ? 58.716 36.309 120.899 1.00 21.10 46 VAL C O 1
ATOM 7173 N N . PHE C 1 46 ? 60.230 35.954 122.510 1.00 22.97 47 PHE C N 1
ATOM 7174 C CA . PHE C 1 46 ? 59.671 37.015 123.380 1.00 22.45 47 PHE C CA 1
ATOM 7175 C C . PHE C 1 46 ? 60.275 38.365 123.049 1.00 21.80 47 PHE C C 1
ATOM 7176 O O . PHE C 1 46 ? 61.449 38.451 122.738 1.00 21.82 47 PHE C O 1
ATOM 7184 N N . TYR C 1 47 ? 59.433 39.396 123.053 1.00 20.06 48 TYR C N 1
ATOM 7185 C CA . TYR C 1 47 ? 59.821 40.763 122.806 1.00 21.03 48 TYR C CA 1
ATOM 7186 C C . TYR C 1 47 ? 59.392 41.608 124.008 1.00 21.73 48 TYR C C 1
ATOM 7187 O O . TYR C 1 47 ? 58.306 41.367 124.575 1.00 19.43 48 TYR C O 1
ATOM 7196 N N . CYS C 1 48 ? 60.244 42.578 124.386 1.00 21.46 49 CYS C N 1
ATOM 7197 C CA . CYS C 1 48 ? 59.953 43.560 125.408 1.00 20.94 49 CYS C CA 1
ATOM 7198 C C . CYS C 1 48 ? 60.208 44.967 124.876 1.00 20.94 49 CYS C C 1
ATOM 7199 O O . CYS C 1 48 ? 61.355 45.376 124.662 1.00 22.08 49 CYS C O 1
ATOM 7202 N N . TYR C 1 49 ? 59.111 45.688 124.635 1.00 19.49 50 TYR C N 1
ATOM 7203 C CA . TYR C 1 49 ? 59.119 47.083 124.302 1.00 19.72 50 TYR C CA 1
ATOM 7204 C C . TYR C 1 49 ? 58.816 47.877 125.584 1.00 20.62 50 TYR C C 1
ATOM 7205 O O . TYR C 1 49 ? 57.784 47.666 126.224 1.00 22.38 50 TYR C O 1
ATOM 7214 N N . ALA C 1 50 ? 59.657 48.829 125.923 1.00 20.55 51 ALA C N 1
ATOM 7215 C CA . ALA C 1 50 ? 59.530 49.528 127.198 1.00 20.33 51 ALA C CA 1
ATOM 7216 C C . ALA C 1 50 ? 60.059 50.948 127.099 1.00 19.94 51 ALA C C 1
ATOM 7217 O O . ALA C 1 50 ? 60.697 51.308 126.099 1.00 20.32 51 ALA C O 1
ATOM 7219 N N . THR C 1 51 ? 59.730 51.757 128.107 1.00 19.00 52 THR C N 1
ATOM 7220 C CA . THR C 1 51 ? 60.431 53.006 128.355 1.00 20.18 52 THR C CA 1
ATOM 7221 C C . THR C 1 51 ? 61.842 52.665 128.885 1.00 21.12 52 THR C C 1
ATOM 7222 O O . THR C 1 51 ? 61.979 51.888 129.848 1.00 19.12 52 THR C O 1
ATOM 7226 N N . THR C 1 52 ? 62.875 53.256 128.288 1.00 20.84 53 THR C N 1
ATOM 7227 C CA . THR C 1 52 ? 64.207 53.119 128.820 1.00 20.88 53 THR C CA 1
ATOM 7228 C C . THR C 1 52 ? 64.466 54.267 129.835 1.00 21.43 53 THR C C 1
ATOM 7229 O O . THR C 1 52 ? 64.307 55.438 129.523 1.00 20.09 53 THR C O 1
ATOM 7233 N N . ASP C 1 53 ? 64.823 53.884 131.061 1.00 22.24 54 ASP C N 1
ATOM 7234 C CA . ASP C 1 53 ? 64.985 54.774 132.232 1.00 22.01 54 ASP C CA 1
ATOM 7235 C C . ASP C 1 53 ? 66.518 54.976 132.407 1.00 21.57 54 ASP C C 1
ATOM 7236 O O . ASP C 1 53 ? 67.294 54.549 131.573 1.00 20.16 54 ASP C O 1
ATOM 7241 N N . GLY C 1 54 ? 66.953 55.581 133.510 1.00 22.10 55 GLY C N 1
ATOM 7242 C CA . GLY C 1 54 ? 68.376 55.633 133.858 1.00 22.78 55 GLY C CA 1
ATOM 7243 C C . GLY C 1 54 ? 69.148 56.737 133.120 1.00 24.13 55 GLY C C 1
ATOM 7244 O O . GLY C 1 54 ? 70.375 56.700 133.114 1.00 23.62 55 GLY C O 1
ATOM 7245 N N . TYR C 1 55 ? 68.443 57.722 132.536 1.00 24.02 56 TYR C N 1
ATOM 7246 C CA . TYR C 1 55 ? 69.082 58.839 131.831 1.00 26.77 56 TYR C CA 1
ATOM 7247 C C . TYR C 1 55 ? 69.335 60.114 132.687 1.00 31.01 56 TYR C C 1
ATOM 7248 O O . TYR C 1 55 ? 69.848 61.111 132.177 1.00 31.77 56 TYR C O 1
ATOM 7257 N N . GLY C 1 56 ? 69.008 60.081 133.976 1.00 31.77 57 GLY C N 1
ATOM 7258 C CA . GLY C 1 56 ? 69.519 61.079 134.898 1.00 31.13 57 GLY C CA 1
ATOM 7259 C C . GLY C 1 56 ? 68.822 62.426 134.950 1.00 33.13 57 GLY C C 1
ATOM 7260 O O . GLY C 1 56 ? 69.242 63.269 135.733 1.00 36.21 57 GLY C O 1
ATOM 7261 N N . GLN C 1 57 ? 67.748 62.644 134.186 1.00 30.08 58 GLN C N 1
ATOM 7262 C CA . GLN C 1 57 ? 67.055 63.928 134.205 1.00 29.99 58 GLN C CA 1
ATOM 7263 C C . GLN C 1 57 ? 65.578 63.814 134.569 1.00 29.02 58 GLN C C 1
ATOM 7264 O O . GLN C 1 57 ? 64.750 64.648 134.175 1.00 28.97 58 GLN C O 1
ATOM 7270 N N . GLY C 1 58 ? 65.256 62.826 135.403 1.00 28.23 59 GLY C N 1
ATOM 7271 C CA . GLY C 1 58 ? 63.871 62.489 135.707 1.00 27.48 59 GLY C CA 1
ATOM 7272 C C . GLY C 1 58 ? 63.058 62.322 134.423 1.00 27.06 59 GLY C C 1
ATOM 7273 O O . GLY C 1 58 ? 63.532 61.758 133.414 1.00 24.70 59 GLY C O 1
ATOM 7274 N N . LEU C 1 59 ? 61.874 62.908 134.443 1.00 27.67 60 LEU C N 1
ATOM 7275 C CA . LEU C 1 59 ? 60.949 62.838 133.332 1.00 29.90 60 LEU C CA 1
ATOM 7276 C C . LEU C 1 59 ? 61.228 63.800 132.171 1.00 30.44 60 LEU C C 1
ATOM 7277 O O . LEU C 1 59 ? 60.438 63.847 131.250 1.00 31.40 60 LEU C O 1
ATOM 7282 N N . LYS C 1 60 ? 62.345 64.525 132.189 1.00 31.31 61 LYS C N 1
ATOM 7283 C CA . LYS C 1 60 ? 62.632 65.531 131.165 1.00 32.48 61 LYS C CA 1
ATOM 7284 C C . LYS C 1 60 ? 63.209 64.879 129.928 1.00 31.86 61 LYS C C 1
ATOM 7285 O O . LYS C 1 60 ? 63.058 65.402 128.825 1.00 30.75 61 LYS C O 1
ATOM 7291 N N . THR C 1 61 ? 63.900 63.751 130.114 1.00 32.22 62 THR C N 1
ATOM 7292 C CA . THR C 1 61 ? 64.397 62.942 129.012 1.00 28.28 62 THR C CA 1
ATOM 7293 C C . THR C 1 61 ? 64.126 61.441 129.271 1.00 28.71 62 THR C C 1
ATOM 7294 O O . THR C 1 61 ? 63.747 61.050 130.365 1.00 26.81 62 THR C O 1
ATOM 7298 N N . SER C 1 62 ? 64.388 60.604 128.270 1.00 26.04 63 SER C N 1
ATOM 7299 C CA . SER C 1 62 ? 64.322 59.158 128.449 1.00 26.78 63 SER C CA 1
ATOM 7300 C C . SER C 1 62 ? 65.470 58.585 127.672 1.00 25.55 63 SER C C 1
ATOM 7301 O O . SER C 1 62 ? 66.144 59.307 126.968 1.00 27.54 63 SER C O 1
ATOM 7304 N N . GLY C 1 63 ? 65.682 57.290 127.766 1.00 25.95 64 GLY C N 1
ATOM 7305 C CA . GLY C 1 63 ? 66.495 56.606 126.763 1.00 25.65 64 GLY C CA 1
ATOM 7306 C C . GLY C 1 63 ? 65.763 56.487 125.419 1.00 23.67 64 GLY C C 1
ATOM 7307 O O . GLY C 1 63 ? 64.624 56.905 125.270 1.00 20.81 64 GLY C O 1
ATOM 7308 N N . PRO C 1 64 ? 66.426 55.915 124.431 1.00 26.21 65 PRO C N 1
ATOM 7309 C CA . PRO C 1 64 ? 65.827 55.753 123.118 1.00 30.12 65 PRO C CA 1
ATOM 7310 C C . PRO C 1 64 ? 64.922 54.509 123.038 1.00 32.84 65 PRO C C 1
ATOM 7311 O O . PRO C 1 64 ? 65.032 53.641 123.916 1.00 34.42 65 PRO C O 1
ATOM 7315 N N . PRO C 1 65 ? 64.092 54.394 121.966 1.00 33.26 66 PRO C N 1
ATOM 7316 C CA . PRO C 1 65 ? 63.335 53.149 121.619 1.00 32.55 66 PRO C CA 1
ATOM 7317 C C . PRO C 1 65 ? 64.202 51.961 121.274 1.00 32.15 66 PRO C C 1
ATOM 7318 O O . PRO C 1 65 ? 64.825 51.934 120.192 1.00 31.28 66 PRO C O 1
ATOM 7322 N N . VAL C 1 66 ? 64.241 50.981 122.182 1.00 28.17 67 VAL C N 1
ATOM 7323 C CA . VAL C 1 66 ? 64.880 49.697 121.901 1.00 26.14 67 VAL C CA 1
ATOM 7324 C C . VAL C 1 66 ? 63.895 48.574 122.240 1.00 25.65 67 VAL C C 1
ATOM 7325 O O . VAL C 1 66 ? 62.985 48.751 123.071 1.00 23.12 67 VAL C O 1
ATOM 7329 N N . VAL C 1 67 ? 64.050 47.442 121.549 1.00 24.21 68 VAL C N 1
ATOM 7330 C CA . VAL C 1 67 ? 63.264 46.255 121.837 1.00 23.58 68 VAL C CA 1
ATOM 7331 C C . VAL C 1 67 ? 64.203 45.153 122.260 1.00 21.92 68 VAL C C 1
ATOM 7332 O O . VAL C 1 67 ? 65.112 44.812 121.530 1.00 25.16 68 VAL C O 1
ATOM 7336 N N . TRP C 1 68 ? 63.981 44.593 123.440 1.00 19.95 69 TRP C N 1
ATOM 7337 C CA . TRP C 1 68 ? 64.755 43.461 123.911 1.00 19.14 69 TRP C CA 1
ATOM 7338 C C . TRP C 1 68 ? 64.057 42.178 123.500 1.00 20.40 69 TRP C C 1
ATOM 7339 O O . TRP C 1 68 ? 62.816 42.117 123.508 1.00 19.33 69 TRP C O 1
ATOM 7350 N N . LYS C 1 69 ? 64.842 41.171 123.124 1.00 20.91 70 LYS C N 1
ATOM 7351 C CA . LYS C 1 69 ? 64.342 39.898 122.666 1.00 22.59 70 LYS C CA 1
ATOM 7352 C C . LYS C 1 69 ? 65.030 38.774 123.402 1.00 23.31 70 LYS C C 1
ATOM 7353 O O . LYS C 1 69 ? 66.186 38.907 123.828 1.00 24.30 70 LYS C O 1
ATOM 7359 N N . SER C 1 70 ? 64.326 37.654 123.474 1.00 21.28 71 SER C N 1
ATOM 7360 C CA . SER C 1 70 ? 64.760 36.477 124.157 1.00 21.72 71 SER C CA 1
ATOM 7361 C C . SER C 1 70 ? 64.067 35.236 123.607 1.00 24.35 71 SER C C 1
ATOM 7362 O O . SER C 1 70 ? 62.842 35.234 123.391 1.00 24.98 71 SER C O 1
ATOM 7365 N N . LYS C 1 71 ? 64.825 34.151 123.461 1.00 26.93 72 LYS C N 1
ATOM 7366 C CA . LYS C 1 71 ? 64.253 32.879 123.044 1.00 28.33 72 LYS C CA 1
ATOM 7367 C C . LYS C 1 71 ? 63.658 32.116 124.211 1.00 27.66 72 LYS C C 1
ATOM 7368 O O . LYS C 1 71 ? 62.760 31.289 124.024 1.00 28.10 72 LYS C O 1
ATOM 7374 N N . ASP C 1 72 ? 64.152 32.383 125.415 1.00 25.57 73 ASP C N 1
ATOM 7375 C CA . ASP C 1 72 ? 63.803 31.569 126.586 1.00 25.62 73 ASP C CA 1
ATOM 7376 C C . ASP C 1 72 ? 63.211 32.357 127.772 1.00 24.50 73 ASP C C 1
ATOM 7377 O O . ASP C 1 72 ? 62.833 31.746 128.766 1.00 24.10 73 ASP C O 1
ATOM 7382 N N . PHE C 1 73 ? 63.139 33.686 127.667 1.00 23.96 74 PHE C N 1
ATOM 7383 C CA . PHE C 1 73 ? 62.689 34.576 128.777 1.00 23.83 74 PHE C CA 1
ATOM 7384 C C . PHE C 1 73 ? 63.726 34.831 129.898 1.00 25.04 74 PHE C C 1
ATOM 7385 O O . PHE C 1 73 ? 63.414 35.488 130.910 1.00 23.20 74 PHE C O 1
ATOM 7393 N N . VAL C 1 74 ? 64.954 34.361 129.700 1.00 25.03 75 VAL C N 1
ATOM 7394 C CA . VAL C 1 74 ? 66.034 34.511 130.692 1.00 27.29 75 VAL C CA 1
ATOM 7395 C C . VAL C 1 74 ? 67.149 35.378 130.097 1.00 28.41 75 VAL C C 1
ATOM 7396 O O . VAL C 1 74 ? 67.540 36.385 130.681 1.00 27.12 75 VAL C O 1
ATOM 7400 N N . HIS C 1 75 ? 67.644 34.981 128.924 1.00 28.26 76 HIS C N 1
ATOM 7401 C CA . HIS C 1 75 ? 68.665 35.733 128.201 1.00 27.46 76 HIS C CA 1
ATOM 7402 C C . HIS C 1 75 ? 68.055 36.682 127.214 1.00 24.23 76 HIS C C 1
ATOM 7403 O O . HIS C 1 75 ? 67.414 36.244 126.268 1.00 25.51 76 HIS C O 1
ATOM 7410 N N . TRP C 1 76 ? 68.275 37.979 127.427 1.00 22.66 77 TRP C N 1
ATOM 7411 C CA . TRP C 1 76 ? 67.676 39.048 126.635 1.00 23.10 77 TRP C CA 1
ATOM 7412 C C . TRP C 1 76 ? 68.750 39.828 125.915 1.00 23.51 77 TRP C C 1
ATOM 7413 O O . TRP C 1 76 ? 69.858 39.909 126.414 1.00 25.94 77 TRP C O 1
ATOM 7424 N N . SER C 1 77 ? 68.434 40.405 124.754 1.00 22.49 78 SER C N 1
ATOM 7425 C CA . SER C 1 77 ? 69.375 41.274 124.070 1.00 22.60 78 SER C CA 1
ATOM 7426 C C . SER C 1 77 ? 68.691 42.266 123.173 1.00 22.31 78 SER C C 1
ATOM 7427 O O . SER C 1 77 ? 67.535 42.125 122.849 1.00 20.84 78 SER C O 1
ATOM 7430 N N . PHE C 1 78 ? 69.413 43.308 122.807 1.00 23.48 79 PHE C N 1
ATOM 7431 C CA . PHE C 1 78 ? 68.957 44.267 121.816 1.00 25.26 79 PHE C CA 1
ATOM 7432 C C . PHE C 1 78 ? 70.166 44.757 121.015 1.00 27.88 79 PHE C C 1
ATOM 7433 O O . PHE C 1 78 ? 71.327 44.616 121.460 1.00 26.28 79 PHE C O 1
ATOM 7441 N N . ASP C 1 79 ? 69.864 45.337 119.858 1.00 28.73 80 ASP C N 1
ATOM 7442 C CA . ASP C 1 79 ? 70.869 45.960 119.016 1.00 34.98 80 ASP C CA 1
ATOM 7443 C C . ASP C 1 79 ? 70.241 47.103 118.232 1.00 34.46 80 ASP C C 1
ATOM 7444 O O . ASP C 1 79 ? 69.408 46.875 117.383 1.00 34.96 80 ASP C O 1
ATOM 7449 N N . GLY C 1 80 ? 70.664 48.333 118.518 1.00 32.60 81 GLY C N 1
ATOM 7450 C CA . GLY C 1 80 ? 70.129 49.512 117.848 1.00 31.26 81 GLY C CA 1
ATOM 7451 C C . GLY C 1 80 ? 68.709 49.869 118.269 1.00 31.94 81 GLY C C 1
ATOM 7452 O O . GLY C 1 80 ? 68.178 49.346 119.274 1.00 29.73 81 GLY C O 1
ATOM 7453 N N . THR C 1 81 ? 68.111 50.776 117.496 1.00 29.33 82 THR C N 1
ATOM 7454 C CA . THR C 1 81 ? 66.738 51.184 117.683 1.00 30.44 82 THR C CA 1
ATOM 7455 C C . THR C 1 81 ? 65.871 50.483 116.639 1.00 34.90 82 THR C C 1
ATOM 7456 O O . THR C 1 81 ? 66.385 50.009 115.620 1.00 34.93 82 THR C O 1
ATOM 7460 N N . TYR C 1 82 ? 64.570 50.381 116.933 1.00 33.22 83 TYR C N 1
ATOM 7461 C CA . TYR C 1 82 ? 63.571 49.830 116.006 1.00 30.28 83 TYR C CA 1
ATOM 7462 C C . TYR C 1 82 ? 62.763 50.961 115.369 1.00 29.92 83 TYR C C 1
ATOM 7463 O O . TYR C 1 82 ? 61.912 50.698 114.539 1.00 29.86 83 TYR C O 1
ATOM 7472 N N . PHE C 1 83 ? 63.035 52.210 115.749 1.00 28.99 84 PHE C N 1
ATOM 7473 C CA . PHE C 1 83 ? 62.238 53.357 115.327 1.00 29.88 84 PHE C CA 1
ATOM 7474 C C . PHE C 1 83 ? 63.184 54.534 115.037 1.00 32.25 84 PHE C C 1
ATOM 7475 O O . PHE C 1 83 ? 63.237 55.493 115.822 1.00 31.71 84 PHE C O 1
ATOM 7483 N N . PRO C 1 84 ? 63.904 54.483 113.885 1.00 33.55 85 PRO C N 1
ATOM 7484 C CA . PRO C 1 84 ? 64.922 55.502 113.552 1.00 33.93 85 PRO C CA 1
ATOM 7485 C C . PRO C 1 84 ? 64.489 56.949 113.698 1.00 33.82 85 PRO C C 1
ATOM 7486 O O . PRO C 1 84 ? 65.173 57.709 114.367 1.00 35.20 85 PRO C O 1
ATOM 7490 N N . SER C 1 85 ? 63.338 57.323 113.168 1.00 34.57 86 SER C N 1
ATOM 7491 C CA . SER C 1 85 ? 62.916 58.714 113.281 1.00 35.65 86 SER C CA 1
ATOM 7492 C C . SER C 1 85 ? 62.709 59.224 114.723 1.00 37.13 86 SER C C 1
ATOM 7493 O O . SER C 1 85 ? 62.793 60.430 114.967 1.00 36.74 86 SER C O 1
ATOM 7496 N N . ALA C 1 86 ? 62.436 58.332 115.675 1.00 34.86 87 ALA C N 1
ATOM 7497 C CA . ALA C 1 86 ? 62.125 58.756 117.036 1.00 32.66 87 ALA C CA 1
ATOM 7498 C C . ALA C 1 86 ? 63.272 58.529 117.998 1.00 32.20 87 ALA C C 1
ATOM 7499 O O . ALA C 1 86 ? 63.113 58.781 119.190 1.00 35.65 87 ALA C O 1
ATOM 7501 N N . ALA C 1 87 ? 64.418 58.090 117.488 1.00 32.00 88 ALA C N 1
ATOM 7502 C CA . ALA C 1 87 ? 65.547 57.627 118.296 1.00 34.10 88 ALA C CA 1
ATOM 7503 C C . ALA C 1 87 ? 66.174 58.642 119.291 1.00 34.36 88 ALA C C 1
ATOM 7504 O O . ALA C 1 87 ? 66.856 58.247 120.207 1.00 34.20 88 ALA C O 1
ATOM 7506 N N . LYS C 1 88 ? 65.953 59.927 119.098 1.00 35.55 89 LYS C N 1
ATOM 7507 C CA . LYS C 1 88 ? 66.454 60.940 120.009 1.00 36.94 89 LYS C CA 1
ATOM 7508 C C . LYS C 1 88 ? 65.319 61.748 120.613 1.00 33.99 89 LYS C C 1
ATOM 7509 O O . LYS C 1 88 ? 65.547 62.772 121.247 1.00 36.74 89 LYS C O 1
ATOM 7515 N N . GLU C 1 89 ? 64.092 61.262 120.474 1.00 28.90 90 GLU C N 1
ATOM 7516 C CA . GLU C 1 89 ? 62.960 61.904 121.110 1.00 28.58 90 GLU C CA 1
ATOM 7517 C C . GLU C 1 89 ? 62.789 61.264 122.461 1.00 26.92 90 GLU C C 1
ATOM 7518 O O . GLU C 1 89 ? 63.345 60.205 122.699 1.00 27.09 90 GLU C O 1
ATOM 7524 N N . LYS C 1 90 ? 62.008 61.908 123.323 1.00 26.68 91 LYS C N 1
ATOM 7525 C CA . LYS C 1 90 ? 61.574 61.303 124.575 1.00 26.08 91 LYS C CA 1
ATOM 7526 C C . LYS C 1 90 ? 60.476 60.273 124.280 1.00 24.75 91 LYS C C 1
ATOM 7527 O O . LYS C 1 90 ? 59.466 60.599 123.699 1.00 26.05 91 LYS C O 1
ATOM 7533 N N . TYR C 1 91 ? 60.705 59.033 124.685 1.00 23.14 92 TYR C N 1
ATOM 7534 C CA . TYR C 1 91 ? 59.980 57.875 124.188 1.00 21.83 92 TYR C CA 1
ATOM 7535 C C . TYR C 1 91 ? 59.446 57.080 125.385 1.00 20.03 92 TYR C C 1
ATOM 7536 O O . TYR C 1 91 ? 60.225 56.542 126.142 1.00 23.01 92 TYR C O 1
ATOM 7545 N N . TRP C 1 92 ? 58.140 57.071 125.551 1.00 18.60 93 TRP C N 1
ATOM 7546 C CA . TRP C 1 92 ? 57.460 56.448 126.645 1.00 19.11 93 TRP C CA 1
ATOM 7547 C C . TRP C 1 92 ? 56.437 55.419 126.211 1.00 19.38 93 TRP C C 1
ATOM 7548 O O . TRP C 1 92 ? 55.670 55.636 125.245 1.00 18.50 93 TRP C O 1
ATOM 7559 N N . ALA C 1 93 ? 56.398 54.347 126.994 1.00 17.49 94 ALA C N 1
ATOM 7560 C CA . ALA C 1 93 ? 55.226 53.517 127.159 1.00 17.22 94 ALA C CA 1
ATOM 7561 C C . ALA C 1 93 ? 54.632 52.997 125.818 1.00 16.41 94 ALA C C 1
ATOM 7562 O O . ALA C 1 93 ? 53.467 53.181 125.527 1.00 17.68 94 ALA C O 1
ATOM 7564 N N . PRO C 1 94 ? 55.459 52.359 125.004 1.00 16.27 95 PRO C N 1
ATOM 7565 C CA . PRO C 1 94 ? 54.938 51.755 123.781 1.00 17.00 95 PRO C CA 1
ATOM 7566 C C . PRO C 1 94 ? 53.972 50.619 124.102 1.00 17.59 95 PRO C C 1
ATOM 7567 O O . PRO C 1 94 ? 54.170 49.855 125.092 1.00 16.64 95 PRO C O 1
ATOM 7571 N N . SER C 1 95 ? 52.980 50.487 123.232 1.00 17.53 96 SER C N 1
ATOM 7572 C CA . SER C 1 95 ? 52.056 49.368 123.270 1.00 17.93 96 SER C CA 1
ATOM 7573 C C . SER C 1 95 ? 52.787 48.110 122.880 1.00 17.64 96 SER C C 1
ATOM 7574 O O . SER C 1 95 ? 53.976 48.136 122.572 1.00 18.39 96 SER C O 1
ATOM 7577 N N . LYS C 1 96 ? 52.082 46.991 122.915 1.00 18.64 97 LYS C N 1
ATOM 7578 C CA . LYS C 1 96 ? 52.499 45.802 122.174 1.00 19.63 97 LYS C CA 1
ATOM 7579 C C . LYS C 1 96 ? 52.518 46.074 120.661 1.00 20.07 97 LYS C C 1
ATOM 7580 O O . LYS C 1 96 ? 51.873 47.015 120.184 1.00 19.47 97 LYS C O 1
ATOM 7586 N N . ALA C 1 97 ? 53.337 45.307 119.951 1.00 19.68 98 ALA C N 1
ATOM 7587 C CA . ALA C 1 97 ? 53.379 45.352 118.487 1.00 19.96 98 ALA C CA 1
ATOM 7588 C C . ALA C 1 97 ? 52.162 44.556 118.014 1.00 19.84 98 ALA C C 1
ATOM 7589 O O . ALA C 1 97 ? 52.044 43.410 118.362 1.00 21.63 98 ALA C O 1
ATOM 7591 N N . ILE C 1 98 ? 51.247 45.183 117.285 1.00 20.05 99 ILE C N 1
ATOM 7592 C CA . ILE C 1 98 ? 49.958 44.550 116.896 1.00 20.41 99 ILE C CA 1
ATOM 7593 C C . ILE C 1 98 ? 50.010 44.123 115.418 1.00 21.24 99 ILE C C 1
ATOM 7594 O O . ILE C 1 98 ? 50.286 44.946 114.548 1.00 20.73 99 ILE C O 1
ATOM 7599 N N . PHE C 1 99 ? 49.754 42.854 115.135 1.00 21.93 100 PHE C N 1
ATOM 7600 C CA . PHE C 1 99 ? 49.740 42.381 113.747 1.00 23.15 100 PHE C CA 1
ATOM 7601 C C . PHE C 1 99 ? 48.394 42.658 113.089 1.00 22.22 100 PHE C C 1
ATOM 7602 O O . PHE C 1 99 ? 47.391 42.222 113.581 1.00 21.80 100 PHE C O 1
ATOM 7610 N N . ALA C 1 100 ? 48.390 43.396 111.987 1.00 22.69 101 ALA C N 1
ATOM 7611 C CA . ALA C 1 100 ? 47.173 43.655 111.214 1.00 23.81 101 ALA C CA 1
ATOM 7612 C C . ALA C 1 100 ? 47.558 44.143 109.818 1.00 25.10 101 ALA C C 1
ATOM 7613 O O . ALA C 1 100 ? 48.628 44.760 109.634 1.00 23.98 101 ALA C O 1
ATOM 7615 N N . ASN C 1 101 ? 46.705 43.827 108.837 1.00 25.33 102 ASN C N 1
ATOM 7616 C CA . ASN C 1 101 ? 46.910 44.222 107.426 1.00 26.67 102 ASN C CA 1
ATOM 7617 C C . ASN C 1 101 ? 48.265 43.786 106.898 1.00 25.55 102 ASN C C 1
ATOM 7618 O O . ASN C 1 101 ? 48.899 44.516 106.174 1.00 25.51 102 ASN C O 1
ATOM 7623 N N . GLY C 1 102 ? 48.739 42.627 107.343 1.00 25.77 103 GLY C N 1
ATOM 7624 C CA . GLY C 1 102 ? 50.035 42.109 106.932 1.00 26.60 103 GLY C CA 1
ATOM 7625 C C . GLY C 1 102 ? 51.233 42.828 107.511 1.00 26.06 103 GLY C C 1
ATOM 7626 O O . GLY C 1 102 ? 52.330 42.586 107.050 1.00 23.44 103 GLY C O 1
ATOM 7627 N N . LYS C 1 103 ? 51.014 43.665 108.536 1.00 27.38 104 LYS C N 1
ATOM 7628 C CA . LYS C 1 103 ? 52.019 44.560 109.140 1.00 28.83 104 LYS C CA 1
ATOM 7629 C C . LYS C 1 103 ? 51.974 44.517 110.678 1.00 27.09 104 LYS C C 1
ATOM 7630 O O . LYS C 1 103 ? 51.027 44.003 111.278 1.00 25.76 104 LYS C O 1
ATOM 7636 N N . TYR C 1 104 ? 52.967 45.162 111.279 1.00 24.58 105 TYR C N 1
ATOM 7637 C CA . TYR C 1 104 ? 53.034 45.395 112.723 1.00 24.05 105 TYR C CA 1
ATOM 7638 C C . TYR C 1 104 ? 52.844 46.877 113.015 1.00 24.22 105 TYR C C 1
ATOM 7639 O O . TYR C 1 104 ? 53.499 47.730 112.397 1.00 26.06 105 TYR C O 1
ATOM 7648 N N . TYR C 1 105 ? 51.927 47.178 113.930 1.00 23.24 106 TYR C N 1
ATOM 7649 C CA . TYR C 1 105 ? 51.666 48.537 114.399 1.00 22.99 106 TYR C CA 1
ATOM 7650 C C . TYR C 1 105 ? 52.073 48.676 115.894 1.00 22.96 106 TYR C C 1
ATOM 7651 O O . TYR C 1 105 ? 51.915 47.742 116.671 1.00 22.23 106 TYR C O 1
ATOM 7660 N N . ILE C 1 106 ? 52.589 49.842 116.267 1.00 21.06 107 ILE C N 1
ATOM 7661 C CA . ILE C 1 106 ? 52.927 50.136 117.637 1.00 21.67 107 ILE C CA 1
ATOM 7662 C C . ILE C 1 106 ? 52.522 51.569 117.931 1.00 21.39 107 ILE C C 1
ATOM 7663 O O . ILE C 1 106 ? 52.500 52.411 117.027 1.00 21.49 107 ILE C O 1
ATOM 7668 N N . TYR C 1 107 ? 52.128 51.835 119.175 1.00 20.15 108 TYR C N 1
ATOM 7669 C CA . TYR C 1 107 ? 51.534 53.107 119.547 1.00 19.96 108 TYR C CA 1
ATOM 7670 C C . TYR C 1 107 ? 52.237 53.737 120.788 1.00 20.86 108 TYR C C 1
ATOM 7671 O O . TYR C 1 107 ? 51.702 53.718 121.902 1.00 20.39 108 TYR C O 1
ATOM 7680 N N . PRO C 1 108 ? 53.436 54.301 120.584 1.00 21.57 109 PRO C N 1
ATOM 7681 C CA . PRO C 1 108 ? 54.181 54.881 121.707 1.00 21.17 109 PRO C CA 1
ATOM 7682 C C . PRO C 1 108 ? 53.798 56.314 122.022 1.00 22.78 109 PRO C C 1
ATOM 7683 O O . PRO C 1 108 ? 53.037 56.953 121.276 1.00 22.69 109 PRO C O 1
ATOM 7687 N N . THR C 1 109 ? 54.275 56.802 123.169 1.00 23.54 110 THR C N 1
ATOM 7688 C CA . THR C 1 109 ? 54.034 58.180 123.586 1.00 23.02 110 THR C CA 1
ATOM 7689 C C . THR C 1 109 ? 55.328 58.960 123.391 1.00 23.74 110 THR C C 1
ATOM 7690 O O . THR C 1 109 ? 56.304 58.735 124.096 1.00 23.72 110 THR C O 1
ATOM 7694 N N . ILE C 1 110 ? 55.335 59.837 122.382 1.00 24.74 111 ILE C N 1
ATOM 7695 C CA . ILE C 1 110 ? 56.577 60.484 121.925 1.00 25.73 111 ILE C CA 1
ATOM 7696 C C . ILE C 1 110 ? 56.463 61.970 122.218 1.00 24.54 111 ILE C C 1
ATOM 7697 O O . ILE C 1 110 ? 55.504 62.631 121.798 1.00 25.58 111 ILE C O 1
ATOM 7702 N N . ASN C 1 111 ? 57.412 62.458 123.021 1.00 24.86 112 ASN C N 1
ATOM 7703 C CA . ASN C 1 111 ? 57.385 63.821 123.582 1.00 24.63 112 ASN C CA 1
ATOM 7704 C C . ASN C 1 111 ? 56.037 64.169 124.169 1.00 25.10 112 ASN C C 1
ATOM 7705 O O . ASN C 1 111 ? 55.504 65.233 123.907 1.00 25.29 112 ASN C O 1
ATOM 7710 N N . GLY C 1 112 ? 55.478 63.241 124.955 1.00 23.62 113 GLY C N 1
ATOM 7711 C CA . GLY C 1 112 ? 54.175 63.435 125.613 1.00 22.72 113 GLY C CA 1
ATOM 7712 C C . GLY C 1 112 ? 52.900 63.060 124.861 1.00 21.22 113 GLY C C 1
ATOM 7713 O O . GLY C 1 112 ? 51.792 63.192 125.407 1.00 21.48 113 GLY C O 1
ATOM 7714 N N . TYR C 1 113 ? 53.015 62.591 123.621 1.00 22.60 114 TYR C N 1
ATOM 7715 C CA . TYR C 1 113 ? 51.820 62.405 122.776 1.00 23.04 114 TYR C CA 1
ATOM 7716 C C . TYR C 1 113 ? 51.851 61.080 122.032 1.00 21.68 114 TYR C C 1
ATOM 7717 O O . TYR C 1 113 ? 52.900 60.635 121.600 1.00 20.11 114 TYR C O 1
ATOM 7726 N N . MET C 1 114 ? 50.679 60.463 121.890 1.00 21.95 115 MET C N 1
ATOM 7727 C CA . MET C 1 114 ? 50.583 59.168 121.229 1.00 22.39 115 MET C CA 1
ATOM 7728 C C . MET C 1 114 ? 50.626 59.322 119.707 1.00 23.71 115 MET C C 1
ATOM 7729 O O . MET C 1 114 ? 49.954 60.210 119.182 1.00 24.87 115 MET C O 1
ATOM 7734 N N . TYR C 1 115 ? 51.389 58.444 119.052 1.00 24.56 116 TYR C N 1
ATOM 7735 C CA . TYR C 1 115 ? 51.478 58.314 117.595 1.00 27.40 116 TYR C CA 1
ATOM 7736 C C . TYR C 1 115 ? 51.346 56.856 117.149 1.00 27.09 116 TYR C C 1
ATOM 7737 O O . TYR C 1 115 ? 51.927 55.969 117.772 1.00 24.40 116 TYR C O 1
ATOM 7746 N N . PRO C 1 116 ? 50.644 56.621 116.024 1.00 27.75 117 PRO C N 1
ATOM 7747 C CA . PRO C 1 116 ? 50.685 55.318 115.359 1.00 27.16 117 PRO C CA 1
ATOM 7748 C C . PRO C 1 116 ? 51.913 55.143 114.477 1.00 27.43 117 PRO C C 1
ATOM 7749 O O . PRO C 1 116 ? 52.256 56.030 113.699 1.00 29.91 117 PRO C O 1
ATOM 7753 N N . ALA C 1 117 ? 52.582 54.004 114.614 1.00 25.90 118 ALA C N 1
ATOM 7754 C CA . ALA C 1 117 ? 53.746 53.676 113.817 1.00 25.55 118 ALA C CA 1
ATOM 7755 C C . ALA C 1 117 ? 53.553 52.293 113.223 1.00 25.68 118 ALA C C 1
ATOM 7756 O O . ALA C 1 117 ? 52.781 51.492 113.763 1.00 25.25 118 ALA C O 1
ATOM 7758 N N . VAL C 1 118 ? 54.259 52.009 112.128 1.00 24.58 119 VAL C N 1
ATOM 7759 C CA . VAL C 1 118 ? 54.049 50.765 111.372 1.00 26.15 119 VAL C CA 1
ATOM 7760 C C . VAL C 1 118 ? 55.349 50.238 110.829 1.00 24.81 119 VAL C C 1
ATOM 7761 O O . VAL C 1 118 ? 56.233 51.015 110.521 1.00 23.17 119 VAL C O 1
ATOM 7765 N N . ALA C 1 119 ? 55.460 48.919 110.740 1.00 25.43 120 ALA C N 1
ATOM 7766 C CA . ALA C 1 119 ? 56.658 48.252 110.239 1.00 27.19 120 ALA C CA 1
ATOM 7767 C C . ALA C 1 119 ? 56.297 46.897 109.637 1.00 29.07 120 ALA C C 1
ATOM 7768 O O . ALA C 1 119 ? 55.202 46.405 109.868 1.00 27.95 120 ALA C O 1
ATOM 7770 N N . ASP C 1 120 ? 57.240 46.292 108.910 1.00 32.24 121 ASP C N 1
ATOM 7771 C CA . ASP C 1 120 ? 57.047 44.964 108.300 1.00 33.89 121 ASP C CA 1
ATOM 7772 C C . ASP C 1 120 ? 57.380 43.840 109.239 1.00 34.30 121 ASP C C 1
ATOM 7773 O O . ASP C 1 120 ? 56.955 42.714 109.000 1.00 33.15 121 ASP C O 1
ATOM 7778 N N . LYS C 1 121 ? 58.197 44.112 110.258 1.00 30.88 122 LYS C N 1
ATOM 7779 C CA . LYS C 1 121 ? 58.486 43.117 111.282 1.00 30.68 122 LYS C CA 1
ATOM 7780 C C . LYS C 1 121 ? 58.639 43.777 112.656 1.00 28.51 122 LYS C C 1
ATOM 7781 O O . LYS C 1 121 ? 58.781 45.015 112.750 1.00 26.15 122 LYS C O 1
ATOM 7787 N N . PRO C 1 122 ? 58.564 42.976 113.733 1.00 27.99 123 PRO C N 1
ATOM 7788 C CA . PRO C 1 122 ? 58.634 43.572 115.087 1.00 27.17 123 PRO C CA 1
ATOM 7789 C C . PRO C 1 122 ? 59.961 44.255 115.414 1.00 27.63 123 PRO C C 1
ATOM 7790 O O . PRO C 1 122 ? 59.998 45.115 116.274 1.00 27.14 123 PRO C O 1
ATOM 7794 N N . GLU C 1 123 ? 61.022 43.943 114.670 1.00 31.82 124 GLU C N 1
ATOM 7795 C CA . GLU C 1 123 ? 62.328 44.628 114.804 1.00 32.09 124 GLU C CA 1
ATOM 7796 C C . GLU C 1 123 ? 62.380 46.015 114.140 1.00 30.38 124 GLU C C 1
ATOM 7797 O O . GLU C 1 123 ? 63.360 46.715 114.267 1.00 29.63 124 GLU C O 1
ATOM 7803 N N . GLY C 1 124 ? 61.329 46.418 113.439 1.00 30.93 125 GLY C N 1
ATOM 7804 C CA . GLY C 1 124 ? 61.341 47.652 112.677 1.00 31.57 125 GLY C CA 1
ATOM 7805 C C . GLY C 1 124 ? 62.100 47.453 111.370 1.00 32.53 125 GLY C C 1
ATOM 7806 O O . GLY C 1 124 ? 62.417 46.318 111.022 1.00 34.04 125 GLY C O 1
ATOM 7807 N N . PRO C 1 125 ? 62.449 48.528 110.660 1.00 35.23 126 PRO C N 1
ATOM 7808 C CA . PRO C 1 125 ? 62.275 49.903 111.126 1.00 35.37 126 PRO C CA 1
ATOM 7809 C C . PRO C 1 125 ? 60.821 50.333 111.107 1.00 34.13 126 PRO C C 1
ATOM 7810 O O . PRO C 1 125 ? 60.141 50.124 110.114 1.00 36.95 126 PRO C O 1
ATOM 7814 N N . PHE C 1 126 ? 60.362 50.908 112.211 1.00 30.12 127 PHE C N 1
ATOM 7815 C CA . PHE C 1 126 ? 59.053 51.473 112.281 1.00 28.87 127 PHE C CA 1
ATOM 7816 C C . PHE C 1 126 ? 59.101 52.877 111.721 1.00 30.46 127 PHE C C 1
ATOM 7817 O O . PHE C 1 126 ? 60.159 53.513 111.757 1.00 30.66 127 PHE C O 1
ATOM 7825 N N . LYS C 1 127 ? 57.967 53.340 111.183 1.00 28.33 128 LYS C N 1
ATOM 7826 C CA . LYS C 1 127 ? 57.811 54.723 110.732 1.00 30.52 128 LYS C CA 1
ATOM 7827 C C . LYS C 1 127 ? 56.477 55.229 111.168 1.00 27.61 128 LYS C C 1
ATOM 7828 O O . LYS C 1 127 ? 55.553 54.440 111.338 1.00 30.70 128 LYS C O 1
ATOM 7834 N N . LEU C 1 128 ? 56.327 56.536 111.304 1.00 28.71 129 LEU C N 1
ATOM 7835 C CA . LEU C 1 128 ? 54.986 57.089 111.514 1.00 31.08 129 LEU C CA 1
ATOM 7836 C C . LEU C 1 128 ? 54.060 56.592 110.387 1.00 33.38 129 LEU C C 1
ATOM 7837 O O . LEU C 1 128 ? 54.471 56.512 109.228 1.00 26.66 129 LEU C O 1
ATOM 7842 N N . ALA C 1 129 ? 52.848 56.195 110.767 1.00 35.53 130 ALA C N 1
ATOM 7843 C CA . ALA C 1 129 ? 51.888 55.582 109.850 1.00 37.63 130 ALA C CA 1
ATOM 7844 C C . ALA C 1 129 ? 51.118 56.623 109.043 1.00 39.44 130 ALA C C 1
ATOM 7845 O O . ALA C 1 129 ? 50.642 56.320 107.955 1.00 37.56 130 ALA C O 1
ATOM 7847 N N . ARG C 1 130 ? 50.987 57.821 109.614 1.00 39.69 131 ARG C N 1
ATOM 7848 C CA . ARG C 1 130 ? 50.392 58.990 108.987 1.00 42.98 131 ARG C CA 1
ATOM 7849 C C . ARG C 1 130 ? 51.425 60.102 108.897 1.00 40.27 131 ARG C C 1
ATOM 7850 O O . ARG C 1 130 ? 52.282 60.214 109.773 1.00 38.82 131 ARG C O 1
ATOM 7858 N N . GLY C 1 131 ? 51.329 60.923 107.843 1.00 38.19 132 GLY C N 1
ATOM 7859 C CA . GLY C 1 131 ? 52.108 62.168 107.733 1.00 34.97 132 GLY C CA 1
ATOM 7860 C C . GLY C 1 131 ? 53.551 61.882 107.403 1.00 36.24 132 GLY C C 1
ATOM 7861 O O . GLY C 1 131 ? 53.902 60.739 107.092 1.00 37.71 132 GLY C O 1
ATOM 7862 N N . LYS C 1 132 ? 54.396 62.914 107.471 1.00 37.19 133 LYS C N 1
ATOM 7863 C CA . LYS C 1 132 ? 55.835 62.741 107.256 1.00 38.44 133 LYS C CA 1
ATOM 7864 C C . LYS C 1 132 ? 56.464 62.044 108.470 1.00 37.47 133 LYS C C 1
ATOM 7865 O O . LYS C 1 132 ? 56.112 62.351 109.624 1.00 38.76 133 LYS C O 1
ATOM 7867 N N . ASP C 1 133 ? 57.372 61.104 108.210 1.00 35.85 134 ASP C N 1
ATOM 7868 C CA . ASP C 1 133 ? 58.118 60.433 109.281 1.00 36.39 134 ASP C CA 1
ATOM 7869 C C . ASP C 1 133 ? 59.142 61.336 110.038 1.00 34.72 134 ASP C C 1
ATOM 7870 O O . ASP C 1 133 ? 60.348 61.147 109.931 1.00 35.11 134 ASP C O 1
ATOM 7875 N N . GLU C 1 134 ? 58.653 62.287 110.828 1.00 36.76 135 GLU C N 1
ATOM 7876 C CA . GLU C 1 134 ? 59.535 63.189 111.581 1.00 39.33 135 GLU C CA 1
ATOM 7877 C C . GLU C 1 134 ? 58.812 63.795 112.763 1.00 38.57 135 GLU C C 1
ATOM 7878 O O . GLU C 1 134 ? 57.578 63.859 112.772 1.00 43.08 135 GLU C O 1
ATOM 7884 N N . PHE C 1 135 ? 59.595 64.265 113.737 1.00 35.36 136 PHE C N 1
ATOM 7885 C CA . PHE C 1 135 ? 59.060 64.790 114.990 1.00 34.68 136 PHE C CA 1
ATOM 7886 C C . PHE C 1 135 ? 59.530 66.199 115.254 1.00 34.82 136 PHE C C 1
ATOM 7887 O O . PHE C 1 135 ? 60.643 66.546 114.920 1.00 37.32 136 PHE C O 1
ATOM 7895 N N . TYR C 1 136 ? 58.650 66.986 115.860 1.00 35.76 137 TYR C N 1
ATOM 7896 C CA . TYR C 1 136 ? 58.976 68.292 116.391 1.00 36.40 137 TYR C CA 1
ATOM 7897 C C . TYR C 1 136 ? 57.947 68.547 117.472 1.00 37.37 137 TYR C C 1
ATOM 7898 O O . TYR C 1 136 ? 56.898 67.914 117.470 1.00 35.94 137 TYR C O 1
ATOM 7907 N N . LYS C 1 137 ? 58.230 69.487 118.368 1.00 36.73 138 LYS C N 1
ATOM 7908 C CA . LYS C 1 137 ? 57.407 69.718 119.549 1.00 38.25 138 LYS C CA 1
ATOM 7909 C C . LYS C 1 137 ? 56.405 70.842 119.327 1.00 38.61 138 LYS C C 1
ATOM 7910 O O . LYS C 1 137 ? 56.648 71.679 118.484 1.00 39.13 138 LYS C O 1
ATOM 7916 N N . PRO C 1 138 ? 55.295 70.893 120.071 1.00 38.38 139 PRO C N 1
ATOM 7917 C CA . PRO C 1 138 ? 54.935 69.912 121.107 1.00 40.70 139 PRO C CA 1
ATOM 7918 C C . PRO C 1 138 ? 54.405 68.603 120.508 1.00 42.97 139 PRO C C 1
ATOM 7919 O O . PRO C 1 138 ? 54.703 67.529 121.045 1.00 43.12 139 PRO C O 1
ATOM 7923 N N . PHE C 1 139 ? 53.653 68.697 119.406 1.00 43.58 140 PHE C N 1
ATOM 7924 C CA . PHE C 1 139 ? 53.239 67.526 118.641 1.00 41.47 140 PHE C CA 1
ATOM 7925 C C . PHE C 1 139 ? 53.130 67.790 117.126 1.00 44.13 140 PHE C C 1
ATOM 7926 O O . PHE C 1 139 ? 53.009 68.928 116.693 1.00 45.04 140 PHE C O 1
ATOM 7934 N N . THR C 1 140 ? 53.173 66.701 116.364 1.00 42.29 141 THR C N 1
ATOM 7935 C CA . THR C 1 140 ? 53.077 66.664 114.899 1.00 46.37 141 THR C CA 1
ATOM 7936 C C . THR C 1 140 ? 51.594 66.400 114.538 1.00 48.64 141 THR C C 1
ATOM 7937 O O . THR C 1 140 ? 50.819 65.931 115.389 1.00 48.29 141 THR C O 1
ATOM 7941 N N . PRO C 1 141 ? 51.161 66.768 113.308 1.00 48.98 142 PRO C N 1
ATOM 7942 C CA . PRO C 1 141 ? 49.796 66.392 112.883 1.00 45.05 142 PRO C CA 1
ATOM 7943 C C . PRO C 1 141 ? 49.547 64.874 112.801 1.00 39.53 142 PRO C C 1
ATOM 7944 O O . PRO C 1 141 ? 48.403 64.461 112.737 1.00 42.39 142 PRO C O 1
ATOM 7948 N N . SER C 1 142 ? 50.622 64.092 112.738 1.00 36.14 143 SER C N 1
ATOM 7949 C CA . SER C 1 142 ? 50.656 62.638 112.864 1.00 35.02 143 SER C CA 1
ATOM 7950 C C . SER C 1 142 ? 50.187 61.963 114.172 1.00 34.03 143 SER C C 1
ATOM 7951 O O . SER C 1 142 ? 50.273 60.727 114.271 1.00 33.08 143 SER C O 1
ATOM 7954 N N . THR C 1 143 ? 49.719 62.720 115.162 1.00 32.45 144 THR C N 1
ATOM 7955 C CA . THR C 1 143 ? 49.265 62.121 116.413 1.00 31.97 144 THR C CA 1
ATOM 7956 C C . THR C 1 143 ? 48.078 61.160 116.203 1.00 33.93 144 THR C C 1
ATOM 7957 O O . THR C 1 143 ? 47.259 61.343 115.281 1.00 31.94 144 THR C O 1
ATOM 7961 N N . LEU C 1 144 ? 47.980 60.169 117.093 1.00 31.06 145 LEU C N 1
ATOM 7962 C CA . LEU C 1 144 ? 46.894 59.203 117.090 1.00 28.37 145 LEU C CA 1
ATOM 7963 C C . LEU C 1 144 ? 45.556 59.875 117.321 1.00 28.23 145 LEU C C 1
ATOM 7964 O O . LEU C 1 144 ? 44.587 59.595 116.609 1.00 27.58 145 LEU C O 1
ATOM 7969 N N . LEU C 1 145 ? 45.461 60.731 118.325 1.00 26.39 146 LEU C N 1
ATOM 7970 C CA . LEU C 1 145 ? 44.219 61.475 118.513 1.00 29.06 146 LEU C CA 1
ATOM 7971 C C . LEU C 1 145 ? 44.238 62.690 117.575 1.00 31.74 146 LEU C C 1
ATOM 7972 O O . LEU C 1 145 ? 45.295 63.160 117.186 1.00 32.34 146 LEU C O 1
ATOM 7977 N N . GLN C 1 146 ? 43.060 63.165 117.198 1.00 35.93 147 GLN C N 1
ATOM 7978 C CA . GLN C 1 146 ? 42.916 64.247 116.215 1.00 40.27 147 GLN C CA 1
ATOM 7979 C C . GLN C 1 146 ? 41.942 65.333 116.660 1.00 39.95 147 GLN C C 1
ATOM 7980 O O . GLN C 1 146 ? 41.598 66.196 115.878 1.00 46.17 147 GLN C O 1
ATOM 7986 N N . SER C 1 147 ? 41.528 65.323 117.924 1.00 42.69 148 SER C N 1
ATOM 7987 C CA . SER C 1 147 ? 40.778 66.433 118.479 1.00 43.57 148 SER C CA 1
ATOM 7988 C C . SER C 1 147 ? 41.715 67.643 118.593 1.00 45.09 148 SER C C 1
ATOM 7989 O O . SER C 1 147 ? 42.925 67.504 118.494 1.00 44.65 148 SER C O 1
ATOM 7992 N N . LYS C 1 148 ? 41.129 68.826 118.756 1.00 49.24 149 LYS C N 1
ATOM 7993 C CA . LYS C 1 148 ? 41.859 70.095 118.897 1.00 49.54 149 LYS C CA 1
ATOM 7994 C C . LYS C 1 148 ? 43.008 69.954 119.908 1.00 46.96 149 LYS C C 1
ATOM 7995 O O . LYS C 1 148 ? 44.157 70.269 119.598 1.00 48.51 149 LYS C O 1
ATOM 8001 N N . ASN C 1 149 ? 42.689 69.450 121.100 1.00 43.96 150 ASN C N 1
ATOM 8002 C CA . ASN C 1 149 ? 43.700 68.965 122.066 1.00 39.07 150 ASN C CA 1
ATOM 8003 C C . ASN C 1 149 ? 43.855 67.427 121.927 1.00 33.26 150 ASN C C 1
ATOM 8004 O O . ASN C 1 149 ? 42.987 66.709 122.369 1.00 31.47 150 ASN C O 1
ATOM 8009 N N . PRO C 1 150 ? 44.958 66.935 121.333 1.00 30.45 151 PRO C N 1
ATOM 8010 C CA . PRO C 1 150 ? 45.159 65.512 121.161 1.00 31.29 151 PRO C CA 1
ATOM 8011 C C . PRO C 1 150 ? 45.945 64.844 122.329 1.00 29.56 151 PRO C C 1
ATOM 8012 O O . PRO C 1 150 ? 46.665 63.858 122.109 1.00 25.69 151 PRO C O 1
ATOM 8016 N N . GLY C 1 151 ? 45.804 65.386 123.541 1.00 27.33 152 GLY C N 1
ATOM 8017 C CA . GLY C 1 151 ? 46.570 64.934 124.689 1.00 27.65 152 GLY C CA 1
ATOM 8018 C C . GLY C 1 151 ? 46.073 63.583 125.183 1.00 24.27 152 GLY C C 1
ATOM 8019 O O . GLY C 1 151 ? 44.898 63.286 125.124 1.00 21.87 152 GLY C O 1
ATOM 8020 N N . GLY C 1 152 ? 47.001 62.788 125.694 1.00 25.20 153 GLY C N 1
ATOM 8021 C CA . GLY C 1 152 ? 46.702 61.464 126.262 1.00 22.93 153 GLY C CA 1
ATOM 8022 C C . GLY C 1 152 ? 47.950 60.619 126.138 1.00 22.20 153 GLY C C 1
ATOM 8023 O O . GLY C 1 152 ? 48.771 60.862 125.269 1.00 21.18 153 GLY C O 1
ATOM 8024 N N . ILE C 1 153 ? 48.104 59.641 127.023 1.00 20.88 154 ILE C N 1
ATOM 8025 C CA . ILE C 1 153 ? 49.291 58.798 127.031 1.00 20.83 154 ILE C CA 1
ATOM 8026 C C . ILE C 1 153 ? 48.946 57.315 127.256 1.00 19.98 154 ILE C C 1
ATOM 8027 O O . ILE C 1 153 ? 47.826 56.978 127.634 1.00 17.61 154 ILE C O 1
ATOM 8032 N N . ASP C 1 154 ? 49.964 56.463 127.090 1.00 19.47 155 ASP C N 1
ATOM 8033 C CA . ASP C 1 154 ? 49.914 55.060 127.509 1.00 18.68 155 ASP C CA 1
ATOM 8034 C C . ASP C 1 154 ? 48.912 54.240 126.710 1.00 17.20 155 ASP C C 1
ATOM 8035 O O . ASP C 1 154 ? 47.990 53.678 127.293 1.00 16.14 155 ASP C O 1
ATOM 8040 N N . ALA C 1 155 ? 49.091 54.170 125.389 1.00 18.25 156 ALA C N 1
ATOM 8041 C CA . ALA C 1 155 ? 48.143 53.421 124.537 1.00 18.06 156 ALA C CA 1
ATOM 8042 C C . ALA C 1 155 ? 48.242 51.914 124.770 1.00 16.87 156 ALA C C 1
ATOM 8043 O O . ALA C 1 155 ? 49.327 51.373 124.956 1.00 16.58 156 ALA C O 1
ATOM 8045 N N . GLU C 1 156 ? 47.085 51.273 124.722 1.00 16.50 157 GLU C N 1
ATOM 8046 C CA . GLU C 1 156 ? 46.939 49.811 124.803 1.00 17.23 157 GLU C CA 1
ATOM 8047 C C . GLU C 1 156 ? 45.912 49.393 123.728 1.00 17.32 157 GLU C C 1
ATOM 8048 O O . GLU C 1 156 ? 44.803 49.954 123.671 1.00 15.98 157 GLU C O 1
ATOM 8054 N N . ILE C 1 157 ? 46.285 48.418 122.887 1.00 18.11 158 ILE C N 1
ATOM 8055 C CA . ILE C 1 157 ? 45.443 47.979 121.760 1.00 19.23 158 ILE C CA 1
ATOM 8056 C C . ILE C 1 157 ? 44.794 46.623 122.030 1.00 19.23 158 ILE C C 1
ATOM 8057 O O . ILE C 1 157 ? 45.435 45.724 122.584 1.00 19.59 158 ILE C O 1
ATOM 8062 N N . PHE C 1 158 ? 43.515 46.489 121.687 1.00 18.91 159 PHE C N 1
ATOM 8063 C CA . PHE C 1 158 ? 42.838 45.197 121.720 1.00 18.64 159 PHE C CA 1
ATOM 8064 C C . PHE C 1 158 ? 42.124 44.910 120.384 1.00 19.53 159 PHE C C 1
ATOM 8065 O O . PHE C 1 158 ? 41.418 45.781 119.860 1.00 18.57 159 PHE C O 1
ATOM 8073 N N . VAL C 1 159 ? 42.282 43.700 119.842 1.00 20.19 160 VAL C N 1
ATOM 8074 C CA . VAL C 1 159 ? 41.484 43.278 118.638 1.00 20.12 160 VAL C CA 1
ATOM 8075 C C . VAL C 1 159 ? 40.575 42.127 119.051 1.00 20.20 160 VAL C C 1
ATOM 8076 O O . VAL C 1 159 ? 41.060 41.091 119.490 1.00 19.68 160 VAL C O 1
ATOM 8080 N N . ASP C 1 160 ? 39.265 42.304 118.935 1.00 19.35 161 ASP C N 1
ATOM 8081 C CA . ASP C 1 160 ? 38.330 41.292 119.421 1.00 21.25 161 ASP C CA 1
ATOM 8082 C C . ASP C 1 160 ? 38.205 40.158 118.373 1.00 23.19 161 ASP C C 1
ATOM 8083 O O . ASP C 1 160 ? 38.736 40.272 117.244 1.00 23.87 161 ASP C O 1
ATOM 8088 N N . ASP C 1 161 ? 37.547 39.061 118.767 1.00 24.78 162 ASP C N 1
ATOM 8089 C CA . ASP C 1 161 ? 37.400 37.857 117.925 1.00 27.66 162 ASP C CA 1
ATOM 8090 C C . ASP C 1 161 ? 36.722 38.162 116.566 1.00 26.65 162 ASP C C 1
ATOM 8091 O O . ASP C 1 161 ? 37.049 37.535 115.563 1.00 25.68 162 ASP C O 1
ATOM 8096 N N . ASP C 1 162 ? 35.828 39.150 116.543 1.00 26.73 163 ASP C N 1
ATOM 8097 C CA . ASP C 1 162 ? 35.189 39.618 115.312 1.00 26.57 163 ASP C CA 1
ATOM 8098 C C . ASP C 1 162 ? 36.001 40.617 114.467 1.00 25.46 163 ASP C C 1
ATOM 8099 O O . ASP C 1 162 ? 35.491 41.144 113.479 1.00 25.13 163 ASP C O 1
ATOM 8104 N N . GLY C 1 163 ? 37.231 40.902 114.866 1.00 23.85 164 GLY C N 1
ATOM 8105 C CA . GLY C 1 163 ? 38.070 41.845 114.127 1.00 24.35 164 GLY C CA 1
ATOM 8106 C C . GLY C 1 163 ? 37.985 43.299 114.570 1.00 23.51 164 GLY C C 1
ATOM 8107 O O . GLY C 1 163 ? 38.775 44.121 114.104 1.00 24.40 164 GLY C O 1
ATOM 8108 N N . GLN C 1 164 ? 37.039 43.639 115.442 1.00 22.50 165 GLN C N 1
ATOM 8109 C CA . GLN C 1 164 ? 36.910 45.018 115.869 1.00 22.25 165 GLN C CA 1
ATOM 8110 C C . GLN C 1 164 ? 38.116 45.362 116.761 1.00 20.77 165 GLN C C 1
ATOM 8111 O O . GLN C 1 164 ? 38.375 44.689 117.760 1.00 19.19 165 GLN C O 1
ATOM 8117 N N . ALA C 1 165 ? 38.839 46.396 116.367 1.00 20.15 166 ALA C N 1
ATOM 8118 C CA . ALA C 1 165 ? 39.969 46.902 117.135 1.00 20.28 166 ALA C CA 1
ATOM 8119 C C . ALA C 1 165 ? 39.543 48.069 118.039 1.00 20.75 166 ALA C C 1
ATOM 8120 O O . ALA C 1 165 ? 38.615 48.810 117.715 1.00 19.71 166 ALA C O 1
ATOM 8122 N N . TYR C 1 166 ? 40.244 48.205 119.176 1.00 20.83 167 TYR C N 1
ATOM 8123 C CA . TYR C 1 166 ? 40.010 49.224 120.204 1.00 19.69 167 TYR C CA 1
ATOM 8124 C C . TYR C 1 166 ? 41.336 49.774 120.697 1.00 18.75 167 TYR C C 1
ATOM 8125 O O . TYR C 1 166 ? 42.331 49.046 120.795 1.00 19.15 167 TYR C O 1
ATOM 8134 N N . VAL C 1 167 ? 41.341 51.061 121.020 1.00 18.47 168 VAL C N 1
ATOM 8135 C CA . VAL C 1 167 ? 42.480 51.699 121.658 1.00 17.92 168 VAL C CA 1
ATOM 8136 C C . VAL C 1 167 ? 42.041 52.163 123.053 1.00 17.69 168 VAL C C 1
ATOM 8137 O O . VAL C 1 167 ? 41.019 52.812 123.199 1.00 17.95 168 VAL C O 1
ATOM 8141 N N . PHE C 1 168 ? 42.789 51.737 124.067 1.00 16.83 169 PHE C N 1
ATOM 8142 C CA . PHE C 1 168 ? 42.634 52.156 125.454 1.00 16.03 169 PHE C CA 1
ATOM 8143 C C . PHE C 1 168 ? 43.782 53.099 125.814 1.00 15.39 169 PHE C C 1
ATOM 8144 O O . PHE C 1 168 ? 44.902 52.861 125.431 1.00 14.56 169 PHE C O 1
ATOM 8152 N N . TRP C 1 169 ? 43.517 54.171 126.534 1.00 15.26 170 TRP C N 1
ATOM 8153 C CA . TRP C 1 169 ? 44.614 55.035 126.960 1.00 16.37 170 TRP C CA 1
ATOM 8154 C C . TRP C 1 169 ? 44.382 55.598 128.355 1.00 15.59 170 TRP C C 1
ATOM 8155 O O . TRP C 1 169 ? 43.432 55.226 128.998 1.00 16.12 170 TRP C O 1
ATOM 8166 N N . GLY C 1 170 ? 45.297 56.422 128.846 1.00 16.44 171 GLY C N 1
ATOM 8167 C CA . GLY C 1 170 ? 45.242 56.879 130.241 1.00 16.18 171 GLY C CA 1
ATOM 8168 C C . GLY C 1 170 ? 43.988 57.658 130.566 1.00 17.12 171 GLY C C 1
ATOM 8169 O O . GLY C 1 170 ? 43.273 58.144 129.660 1.00 17.22 171 GLY C O 1
ATOM 8170 N N . ARG C 1 171 ? 43.692 57.706 131.863 1.00 16.75 172 ARG C N 1
ATOM 8171 C CA . ARG C 1 171 ? 42.482 58.318 132.432 1.00 17.52 172 ARG C CA 1
ATOM 8172 C C . ARG C 1 171 ? 41.188 57.630 131.991 1.00 18.73 172 ARG C C 1
ATOM 8173 O O . ARG C 1 171 ? 40.105 58.245 131.881 1.00 18.31 172 ARG C O 1
ATOM 8181 N N . ARG C 1 172 ? 41.304 56.317 131.828 1.00 18.37 173 ARG C N 1
ATOM 8182 C CA . ARG C 1 172 ? 40.170 55.438 131.616 1.00 18.21 173 ARG C CA 1
ATOM 8183 C C . ARG C 1 172 ? 39.460 55.635 130.256 1.00 18.59 173 ARG C C 1
ATOM 8184 O O . ARG C 1 172 ? 38.284 55.323 130.107 1.00 19.16 173 ARG C O 1
ATOM 8192 N N . HIS C 1 173 ? 40.209 56.091 129.266 1.00 18.51 174 HIS C N 1
ATOM 8193 C CA . HIS C 1 173 ? 39.656 56.341 127.946 1.00 19.07 174 HIS C CA 1
ATOM 8194 C C . HIS C 1 173 ? 39.681 55.096 127.075 1.00 17.96 174 HIS C C 1
ATOM 8195 O O . HIS C 1 173 ? 40.636 54.316 127.126 1.00 17.01 174 HIS C O 1
ATOM 8202 N N . VAL C 1 174 ? 38.638 54.954 126.259 1.00 17.33 175 VAL C N 1
ATOM 8203 C CA . VAL C 1 174 ? 38.564 53.901 125.240 1.00 18.25 175 VAL C CA 1
ATOM 8204 C C . VAL C 1 174 ? 37.702 54.340 124.025 1.00 18.18 175 VAL C C 1
ATOM 8205 O O . VAL C 1 174 ? 36.680 55.018 124.172 1.00 17.11 175 VAL C O 1
ATOM 8209 N N . ALA C 1 175 ? 38.158 53.950 122.849 1.00 18.47 176 ALA C N 1
ATOM 8210 C CA . ALA C 1 175 ? 37.450 54.203 121.599 1.00 19.60 176 ALA C CA 1
ATOM 8211 C C . ALA C 1 175 ? 37.743 53.073 120.612 1.00 18.69 176 ALA C C 1
ATOM 8212 O O . ALA C 1 175 ? 38.823 52.462 120.670 1.00 18.73 176 ALA C O 1
ATOM 8214 N N . LYS C 1 176 ? 36.818 52.818 119.684 1.00 18.56 177 LYS C N 1
ATOM 8215 C CA . LYS C 1 176 ? 37.106 51.912 118.567 1.00 19.59 177 LYS C CA 1
ATOM 8216 C C . LYS C 1 176 ? 38.221 52.463 117.683 1.00 21.14 177 LYS C C 1
ATOM 8217 O O . LYS C 1 176 ? 38.438 53.672 117.616 1.00 20.14 177 LYS C O 1
ATOM 8223 N N . LEU C 1 177 ? 38.913 51.550 117.018 1.00 21.88 178 LEU C N 1
ATOM 8224 C CA . LEU C 1 177 ? 39.962 51.858 116.079 1.00 25.30 178 LEU C CA 1
ATOM 8225 C C . LEU C 1 177 ? 39.525 51.288 114.730 1.00 29.97 178 LEU C C 1
ATOM 8226 O O . LEU C 1 177 ? 39.022 50.158 114.650 1.00 30.98 178 LEU C O 1
ATOM 8231 N N . ASN C 1 178 ? 39.701 52.063 113.667 1.00 33.93 179 ASN C N 1
ATOM 8232 C CA . ASN C 1 178 ? 39.348 51.600 112.305 1.00 35.27 179 ASN C CA 1
ATOM 8233 C C . ASN C 1 178 ? 40.277 50.512 111.787 1.00 35.06 179 ASN C C 1
ATOM 8234 O O . ASN C 1 178 ? 41.364 50.321 112.324 1.00 35.06 179 ASN C O 1
ATOM 8239 N N . GLU C 1 179 ? 39.869 49.842 110.703 1.00 36.25 180 GLU C N 1
ATOM 8240 C CA . GLU C 1 179 ? 40.652 48.748 110.098 1.00 37.45 180 GLU C CA 1
ATOM 8241 C C . GLU C 1 179 ? 41.998 49.175 109.573 1.00 32.64 180 GLU C C 1
ATOM 8242 O O . GLU C 1 179 ? 42.921 48.364 109.523 1.00 34.57 180 GLU C O 1
ATOM 8248 N N . ASP C 1 180 ? 42.124 50.434 109.175 1.00 31.63 181 ASP C N 1
ATOM 8249 C CA . ASP C 1 180 ? 43.444 50.999 108.880 1.00 32.44 181 ASP C CA 1
ATOM 8250 C C . ASP C 1 180 ? 44.384 51.069 110.139 1.00 29.86 181 ASP C C 1
ATOM 8251 O O . ASP C 1 180 ? 45.569 51.356 109.994 1.00 28.25 181 ASP C O 1
ATOM 8256 N N . MET C 1 181 ? 43.832 50.869 111.344 1.00 28.78 182 MET C N 1
ATOM 8257 C CA . MET C 1 181 ? 44.600 50.814 112.614 1.00 29.07 182 MET C CA 1
ATOM 8258 C C . MET C 1 181 ? 45.277 52.140 113.032 1.00 28.54 182 MET C C 1
ATOM 8259 O O . MET C 1 181 ? 46.159 52.152 113.913 1.00 25.10 182 MET C O 1
ATOM 8264 N N . ILE C 1 182 ? 44.888 53.249 112.385 1.00 26.51 183 ILE C N 1
ATOM 8265 C CA . ILE C 1 182 ? 45.455 54.546 112.686 1.00 26.60 183 ILE C CA 1
ATOM 8266 C C . ILE C 1 182 ? 44.432 55.653 112.937 1.00 27.29 183 ILE C C 1
ATOM 8267 O O . ILE C 1 182 ? 44.799 56.737 113.346 1.00 28.30 183 ILE C O 1
ATOM 8272 N N . THR C 1 183 ? 43.158 55.373 112.732 1.00 28.50 184 THR C N 1
ATOM 8273 C CA . THR C 1 183 ? 42.120 56.372 112.810 1.00 29.04 184 THR C CA 1
ATOM 8274 C C . THR C 1 183 ? 41.278 55.966 113.992 1.00 26.52 184 THR C C 1
ATOM 8275 O O . THR C 1 183 ? 40.690 54.886 113.985 1.00 25.51 184 THR C O 1
ATOM 8279 N N . VAL C 1 184 ? 41.196 56.842 114.978 1.00 24.00 185 VAL C N 1
ATOM 8280 C CA . VAL C 1 184 ? 40.410 56.605 116.141 1.00 26.55 185 VAL C CA 1
ATOM 8281 C C . VAL C 1 184 ? 38.992 57.033 115.856 1.00 28.09 185 VAL C C 1
ATOM 8282 O O . VAL C 1 184 ? 38.791 58.030 115.211 1.00 27.40 185 VAL C O 1
ATOM 8286 N N . ASP C 1 185 ? 38.014 56.282 116.353 1.00 28.96 186 ASP C N 1
ATOM 8287 C CA . ASP C 1 185 ? 36.602 56.630 116.157 1.00 31.88 186 ASP C CA 1
ATOM 8288 C C . ASP C 1 185 ? 36.220 57.852 116.988 1.00 32.57 186 ASP C C 1
ATOM 8289 O O . ASP C 1 185 ? 36.744 58.069 118.107 1.00 30.68 186 ASP C O 1
ATOM 8294 N N . SER C 1 186 ? 35.263 58.624 116.469 1.00 30.33 187 SER C N 1
ATOM 8295 C CA A SER C 1 186 ? 34.842 59.869 117.123 0.50 30.59 187 SER C CA 1
ATOM 8296 C CA B SER C 1 186 ? 34.837 59.867 117.117 0.50 30.26 187 SER C CA 1
ATOM 8297 C C . SER C 1 186 ? 34.148 59.615 118.459 1.00 30.30 187 SER C C 1
ATOM 8298 O O . SER C 1 186 ? 34.124 60.497 119.314 1.00 33.81 187 SER C O 1
ATOM 8303 N N . VAL C 1 187 ? 33.594 58.414 118.657 1.00 29.13 188 VAL C N 1
ATOM 8304 C CA . VAL C 1 187 ? 32.919 58.088 119.909 1.00 29.43 188 VAL C CA 1
ATOM 8305 C C . VAL C 1 187 ? 33.952 57.608 120.944 1.00 30.19 188 VAL C C 1
ATOM 8306 O O . VAL C 1 187 ? 34.524 56.537 120.786 1.00 30.86 188 VAL C O 1
ATOM 8310 N N . VAL C 1 188 ? 34.198 58.417 121.978 1.00 29.62 189 VAL C N 1
ATOM 8311 C CA . VAL C 1 188 ? 35.185 58.129 123.044 1.00 28.79 189 VAL C CA 1
ATOM 8312 C C . VAL C 1 188 ? 34.428 57.925 124.333 1.00 28.39 189 VAL C C 1
ATOM 8313 O O . VAL C 1 188 ? 33.586 58.748 124.657 1.00 26.58 189 VAL C O 1
ATOM 8317 N N . GLN C 1 189 ? 34.667 56.818 125.045 1.00 27.08 190 GLN C N 1
ATOM 8318 C CA . GLN C 1 189 ? 33.996 56.568 126.315 1.00 28.54 190 GLN C CA 1
ATOM 8319 C C . GLN C 1 189 ? 34.985 56.628 127.471 1.00 26.83 190 GLN C C 1
ATOM 8320 O O . GLN C 1 189 ? 36.192 56.413 127.298 1.00 25.53 190 GLN C O 1
ATOM 8326 N N . VAL C 1 190 ? 34.455 56.903 128.659 1.00 25.26 191 VAL C N 1
ATOM 8327 C CA . VAL C 1 190 ? 35.243 56.860 129.888 1.00 24.21 191 VAL C CA 1
ATOM 8328 C C . VAL C 1 190 ? 34.744 55.675 130.683 1.00 22.32 191 VAL C C 1
ATOM 8329 O O . VAL C 1 190 ? 33.569 55.594 130.981 1.00 22.57 191 VAL C O 1
ATOM 8333 N N . ILE C 1 191 ? 35.637 54.726 130.973 1.00 22.27 192 ILE C N 1
ATOM 8334 C CA . ILE C 1 191 ? 35.266 53.518 131.699 1.00 21.03 192 ILE C CA 1
ATOM 8335 C C . ILE C 1 191 ? 34.992 53.889 133.138 1.00 22.40 192 ILE C C 1
ATOM 8336 O O . ILE C 1 191 ? 35.767 54.638 133.761 1.00 22.97 192 ILE C O 1
ATOM 8341 N N . SER C 1 192 ? 33.909 53.337 133.658 1.00 21.90 193 SER C N 1
ATOM 8342 C CA . SER C 1 192 ? 33.518 53.515 135.045 1.00 24.27 193 SER C CA 1
ATOM 8343 C C . SER C 1 192 ? 34.242 52.500 135.969 1.00 23.94 193 SER C C 1
ATOM 8344 O O . SER C 1 192 ? 34.233 51.300 135.704 1.00 23.51 193 SER C O 1
ATOM 8347 N N . THR C 1 193 ? 34.874 52.997 137.035 1.00 23.07 194 THR C N 1
ATOM 8348 C CA . THR C 1 193 ? 35.562 52.148 138.010 1.00 24.38 194 THR C CA 1
ATOM 8349 C C . THR C 1 193 ? 35.237 52.616 139.447 1.00 24.94 194 THR C C 1
ATOM 8350 O O . THR C 1 193 ? 34.956 53.790 139.653 1.00 22.81 194 THR C O 1
ATOM 8354 N N . PRO C 1 194 ? 35.304 51.714 140.442 1.00 25.23 195 PRO C N 1
ATOM 8355 C CA . PRO C 1 194 ? 35.008 52.165 141.805 1.00 26.67 195 PRO C CA 1
ATOM 8356 C C . PRO C 1 194 ? 36.117 52.991 142.465 1.00 29.32 195 PRO C C 1
ATOM 8357 O O . PRO C 1 194 ? 35.848 53.715 143.418 1.00 28.73 195 PRO C O 1
ATOM 8361 N N . ARG C 1 195 ? 37.346 52.885 141.965 1.00 31.72 196 ARG C N 1
ATOM 8362 C CA . ARG C 1 195 ? 38.443 53.751 142.419 1.00 33.48 196 ARG C CA 1
ATOM 8363 C C . ARG C 1 195 ? 38.633 54.883 141.430 1.00 32.26 196 ARG C C 1
ATOM 8364 O O . ARG C 1 195 ? 38.833 54.637 140.242 1.00 34.00 196 ARG C O 1
ATOM 8372 N N . LYS C 1 196 ? 38.562 56.121 141.924 1.00 32.61 197 LYS C N 1
ATOM 8373 C CA . LYS C 1 196 ? 38.317 57.322 141.090 1.00 34.77 197 LYS C CA 1
ATOM 8374 C C . LYS C 1 196 ? 39.530 58.218 140.764 1.00 34.44 197 LYS C C 1
ATOM 8375 O O . LYS C 1 196 ? 39.417 59.168 139.967 1.00 39.66 197 LYS C O 1
ATOM 8381 N N . GLU C 1 197 ? 40.674 57.949 141.381 1.00 31.79 198 GLU C N 1
ATOM 8382 C CA . GLU C 1 197 ? 41.830 58.847 141.263 1.00 29.53 198 GLU C CA 1
ATOM 8383 C C . GLU C 1 197 ? 42.539 58.740 139.923 1.00 25.82 198 GLU C C 1
ATOM 8384 O O . GLU C 1 197 ? 42.206 57.877 139.094 1.00 24.85 198 GLU C O 1
ATOM 8390 N N . TYR C 1 198 ? 43.473 59.655 139.679 1.00 21.41 199 TYR C N 1
ATOM 8391 C CA . TYR C 1 198 ? 44.266 59.640 138.465 1.00 21.32 199 TYR C CA 1
ATOM 8392 C C . TYR C 1 198 ? 44.758 58.225 138.100 1.00 21.30 199 TYR C C 1
ATOM 8393 O O . TYR C 1 198 ? 45.387 57.530 138.923 1.00 19.16 199 TYR C O 1
ATOM 8402 N N . SER C 1 199 ? 44.535 57.837 136.841 1.00 20.81 200 SER C N 1
ATOM 8403 C CA . SER C 1 199 ? 44.909 56.512 136.354 1.00 19.38 200 SER C CA 1
ATOM 8404 C C . SER C 1 199 ? 45.621 56.543 135.020 1.00 19.81 200 SER C C 1
ATOM 8405 O O . SER C 1 199 ? 45.323 57.382 134.125 1.00 18.03 200 SER C O 1
ATOM 8408 N N . GLU C 1 200 ? 46.557 55.613 134.867 1.00 18.95 201 GLU C N 1
ATOM 8409 C CA . GLU C 1 200 ? 47.297 55.473 133.605 1.00 19.87 201 GLU C CA 1
ATOM 8410 C C . GLU C 1 200 ? 47.623 54.002 133.348 1.00 17.42 201 GLU C C 1
ATOM 8411 O O . GLU C 1 200 ? 47.024 53.130 133.959 1.00 16.42 201 GLU C O 1
ATOM 8417 N N . GLY C 1 201 ? 48.531 53.727 132.426 1.00 16.19 202 GLY C N 1
ATOM 8418 C CA . GLY C 1 201 ? 48.981 52.355 132.175 1.00 15.75 202 GLY C CA 1
ATOM 8419 C C . GLY C 1 201 ? 47.903 51.287 132.013 1.00 15.00 202 GLY C C 1
ATOM 8420 O O . GLY C 1 201 ? 48.031 50.208 132.579 1.00 16.27 202 GLY C O 1
ATOM 8421 N N . PRO C 1 202 ? 46.861 51.563 131.220 1.00 13.62 203 PRO C N 1
ATOM 8422 C CA . PRO C 1 202 ? 45.824 50.515 131.049 1.00 13.85 203 PRO C CA 1
ATOM 8423 C C . PRO C 1 202 ? 46.377 49.203 130.456 1.00 12.96 203 PRO C C 1
ATOM 8424 O O . PRO C 1 202 ? 47.271 49.222 129.648 1.00 12.36 203 PRO C O 1
ATOM 8428 N N . ILE C 1 203 ? 45.850 48.096 130.927 1.00 13.33 204 ILE C N 1
ATOM 8429 C CA . ILE C 1 203 ? 46.103 46.775 130.401 1.00 13.78 204 ILE C CA 1
ATOM 8430 C C . ILE C 1 203 ? 44.744 46.219 130.112 1.00 14.01 204 ILE C C 1
ATOM 8431 O O . ILE C 1 203 ? 43.868 46.347 130.946 1.00 14.04 204 ILE C O 1
ATOM 8436 N N . PHE C 1 204 ? 44.564 45.630 128.933 1.00 14.32 205 PHE C N 1
ATOM 8437 C CA . PHE C 1 204 ? 43.289 45.014 128.556 1.00 14.92 205 PHE C CA 1
ATOM 8438 C C . PHE C 1 204 ? 43.543 43.674 127.890 1.00 15.27 205 PHE C C 1
ATOM 8439 O O . PHE C 1 204 ? 44.432 43.540 127.016 1.00 14.09 205 PHE C O 1
ATOM 8447 N N . PHE C 1 205 ? 42.760 42.681 128.302 1.00 15.99 206 PHE C N 1
ATOM 8448 C CA . PHE C 1 205 ? 42.783 41.368 127.671 1.00 15.61 206 PHE C CA 1
ATOM 8449 C C . PHE C 1 205 ? 41.465 40.613 127.881 1.00 16.60 206 PHE C C 1
ATOM 8450 O O . PHE C 1 205 ? 40.648 40.944 128.768 1.00 16.01 206 PHE C O 1
ATOM 8458 N N . LYS C 1 206 ? 41.288 39.586 127.053 1.00 17.06 207 LYS C N 1
ATOM 8459 C CA . LYS C 1 206 ? 40.109 38.750 127.065 1.00 18.57 207 LYS C CA 1
ATOM 8460 C C . LYS C 1 206 ? 40.539 37.319 127.403 1.00 19.40 207 LYS C C 1
ATOM 8461 O O . LYS C 1 206 ? 41.436 36.798 126.767 1.00 20.25 207 LYS C O 1
ATOM 8467 N N . ARG C 1 207 ? 39.877 36.684 128.368 1.00 19.33 208 ARG C N 1
ATOM 8468 C CA . ARG C 1 207 ? 40.140 35.285 128.689 1.00 20.47 208 ARG C CA 1
ATOM 8469 C C . ARG C 1 207 ? 38.834 34.530 128.960 1.00 20.43 208 ARG C C 1
ATOM 8470 O O . ARG C 1 207 ? 38.061 34.933 129.838 1.00 18.24 208 ARG C O 1
ATOM 8478 N N . LYS C 1 208 ? 38.606 33.443 128.210 1.00 22.74 209 LYS C N 1
ATOM 8479 C CA . LYS C 1 208 ? 37.409 32.588 128.379 1.00 23.29 209 LYS C CA 1
ATOM 8480 C C . LYS C 1 208 ? 36.118 33.387 128.402 1.00 22.87 209 LYS C C 1
ATOM 8481 O O . LYS C 1 208 ? 35.315 33.254 129.307 1.00 24.22 209 LYS C O 1
ATOM 8487 N N . GLY C 1 209 ? 35.964 34.274 127.422 1.00 23.21 210 GLY C N 1
ATOM 8488 C CA . GLY C 1 209 ? 34.783 35.122 127.307 1.00 22.63 210 GLY C CA 1
ATOM 8489 C C . GLY C 1 209 ? 34.658 36.308 128.250 1.00 22.69 210 GLY C C 1
ATOM 8490 O O . GLY C 1 209 ? 33.648 37.003 128.194 1.00 24.28 210 GLY C O 1
ATOM 8491 N N . ILE C 1 210 ? 35.649 36.550 129.118 1.00 20.47 211 ILE C N 1
ATOM 8492 C CA . ILE C 1 210 ? 35.615 37.671 130.040 1.00 19.46 211 ILE C CA 1
ATOM 8493 C C . ILE C 1 210 ? 36.667 38.711 129.615 1.00 17.65 211 ILE C C 1
ATOM 8494 O O . ILE C 1 210 ? 37.813 38.374 129.337 1.00 17.19 211 ILE C O 1
ATOM 8499 N N . TYR C 1 211 ? 36.229 39.958 129.550 1.00 16.87 212 TYR C N 1
ATOM 8500 C CA . TYR C 1 211 ? 37.052 41.114 129.267 1.00 17.65 212 TYR C CA 1
ATOM 8501 C C . TYR C 1 211 ? 37.563 41.713 130.583 1.00 17.26 212 TYR C C 1
ATOM 8502 O O . TYR C 1 211 ? 36.785 41.908 131.512 1.00 17.02 212 TYR C O 1
ATOM 8511 N N . TYR C 1 212 ? 38.873 41.962 130.651 1.00 16.23 213 TYR C N 1
ATOM 8512 C CA . TYR C 1 212 ? 39.567 42.465 131.844 1.00 14.89 213 TYR C CA 1
ATOM 8513 C C . TYR C 1 212 ? 40.184 43.815 131.554 1.00 14.41 213 TYR C C 1
ATOM 8514 O O . TYR C 1 212 ? 40.991 43.942 130.643 1.00 14.11 213 TYR C O 1
ATOM 8523 N N . TYR C 1 213 ? 39.777 44.832 132.316 1.00 13.95 214 TYR C N 1
ATOM 8524 C CA . TYR C 1 213 ? 40.348 46.163 132.236 1.00 13.93 214 TYR C CA 1
ATOM 8525 C C . TYR C 1 213 ? 41.081 46.476 133.544 1.00 14.36 214 TYR C C 1
ATOM 8526 O O . TYR C 1 213 ? 40.458 46.694 134.574 1.00 13.57 214 TYR C O 1
ATOM 8535 N N . LEU C 1 214 ? 42.402 46.514 133.466 1.00 14.84 215 LEU C N 1
ATOM 8536 C CA . LEU C 1 214 ? 43.276 46.824 134.597 1.00 15.41 215 LEU C CA 1
ATOM 8537 C C . LEU C 1 214 ? 43.786 48.233 134.406 1.00 14.80 215 LEU C C 1
ATOM 8538 O O . LEU C 1 214 ? 44.179 48.595 133.292 1.00 15.88 215 LEU C O 1
ATOM 8543 N N . TYR C 1 215 ? 43.824 48.997 135.493 1.00 14.25 216 TYR C N 1
ATOM 8544 C CA . TYR C 1 215 ? 44.187 50.402 135.450 1.00 14.84 216 TYR C CA 1
ATOM 8545 C C . TYR C 1 215 ? 45.018 50.759 136.700 1.00 14.31 216 TYR C C 1
ATOM 8546 O O . TYR C 1 215 ? 44.796 50.207 137.779 1.00 13.48 216 TYR C O 1
ATOM 8555 N N . THR C 1 216 ? 45.991 51.643 136.553 1.00 14.05 217 THR C N 1
ATOM 8556 C CA . THR C 1 216 ? 46.782 52.085 137.715 1.00 14.36 217 THR C CA 1
ATOM 8557 C C . THR C 1 216 ? 46.063 53.123 138.529 1.00 15.30 217 THR C C 1
ATOM 8558 O O . THR C 1 216 ? 45.182 53.840 138.022 1.00 15.16 217 THR C O 1
ATOM 8562 N N . ILE C 1 217 ? 46.411 53.121 139.813 1.00 16.24 218 ILE C N 1
ATOM 8563 C CA A ILE C 1 217 ? 46.045 54.121 140.799 0.50 17.65 218 ILE C CA 1
ATOM 8564 C CA B ILE C 1 217 ? 46.104 54.223 140.715 0.50 16.66 218 ILE C CA 1
ATOM 8565 C C . ILE C 1 217 ? 47.348 54.550 141.532 1.00 18.47 218 ILE C C 1
ATOM 8566 O O . ILE C 1 217 ? 48.239 53.724 141.722 1.00 17.81 218 ILE C O 1
ATOM 8575 N N . GLY C 1 218 ? 47.444 55.819 141.948 1.00 20.30 219 GLY C N 1
ATOM 8576 C CA . GLY C 1 218 ? 48.629 56.329 142.649 1.00 18.94 219 GLY C CA 1
ATOM 8577 C C . GLY C 1 218 ? 49.805 56.524 141.722 1.00 19.99 219 GLY C C 1
ATOM 8578 O O . GLY C 1 218 ? 49.674 56.560 140.495 1.00 20.19 219 GLY C O 1
ATOM 8579 N N . GLY C 1 219 ? 50.969 56.651 142.333 1.00 20.01 220 GLY C N 1
ATOM 8580 C CA . GLY C 1 219 ? 52.233 56.846 141.628 1.00 19.44 220 GLY C CA 1
ATOM 8581 C C . GLY C 1 219 ? 53.376 56.632 142.629 1.00 19.19 220 GLY C C 1
ATOM 8582 O O . GLY C 1 219 ? 53.133 56.558 143.835 1.00 18.19 220 GLY C O 1
ATOM 8583 N N . ASP C 1 220 ? 54.598 56.512 142.126 1.00 19.63 221 ASP C N 1
ATOM 8584 C CA . ASP C 1 220 ? 55.802 56.283 142.968 1.00 21.32 221 ASP C CA 1
ATOM 8585 C C . ASP C 1 220 ? 55.571 55.036 143.812 1.00 20.53 221 ASP C C 1
ATOM 8586 O O . ASP C 1 220 ? 55.039 54.055 143.278 1.00 18.49 221 ASP C O 1
ATOM 8591 N N . GLU C 1 221 ? 55.904 55.066 145.113 1.00 20.27 222 GLU C N 1
ATOM 8592 C CA . GLU C 1 221 ? 55.733 53.903 145.981 1.00 20.34 222 GLU C CA 1
ATOM 8593 C C . GLU C 1 221 ? 54.275 53.557 146.151 1.00 20.10 222 GLU C C 1
ATOM 8594 O O . GLU C 1 221 ? 53.985 52.411 146.478 1.00 18.08 222 GLU C O 1
ATOM 8600 N N . LYS C 1 222 ? 53.362 54.523 145.952 1.00 19.96 223 LYS C N 1
ATOM 8601 C CA . LYS C 1 222 ? 51.911 54.216 146.084 1.00 21.79 223 LYS C CA 1
ATOM 8602 C C . LYS C 1 222 ? 51.232 53.642 144.836 1.00 19.04 223 LYS C C 1
ATOM 8603 O O . LYS C 1 222 ? 50.048 53.412 144.855 1.00 19.29 223 LYS C O 1
ATOM 8609 N N . TYR C 1 223 ? 51.974 53.396 143.761 1.00 18.44 224 TYR C N 1
ATOM 8610 C CA . TYR C 1 223 ? 51.434 52.752 142.550 1.00 17.67 224 TYR C CA 1
ATOM 8611 C C . TYR C 1 223 ? 50.726 51.429 142.913 1.00 17.30 224 TYR C C 1
ATOM 8612 O O . TYR C 1 223 ? 51.261 50.632 143.703 1.00 17.28 224 TYR C O 1
ATOM 8621 N N . GLN C 1 224 ? 49.502 51.259 142.420 1.00 15.30 225 GLN C N 1
ATOM 8622 C CA . GLN C 1 224 ? 48.753 50.011 142.501 1.00 16.35 225 GLN C CA 1
ATOM 8623 C C . GLN C 1 224 ? 48.054 49.753 141.158 1.00 15.25 225 GLN C C 1
ATOM 8624 O O . GLN C 1 224 ? 47.798 50.695 140.367 1.00 14.20 225 GLN C O 1
ATOM 8630 N N . TYR C 1 225 ? 47.771 48.486 140.896 1.00 14.76 226 TYR C N 1
ATOM 8631 C CA . TYR C 1 225 ? 46.830 48.126 139.825 1.00 13.98 226 TYR C CA 1
ATOM 8632 C C . TYR C 1 225 ? 45.537 47.668 140.472 1.00 14.24 226 TYR C C 1
ATOM 8633 O O . TYR C 1 225 ? 45.525 46.876 141.433 1.00 13.20 226 TYR C O 1
ATOM 8642 N N . ALA C 1 226 ? 44.445 48.180 139.906 1.00 14.38 227 ALA C N 1
ATOM 8643 C CA . ALA C 1 226 ? 43.096 47.724 140.192 1.00 15.04 227 ALA C CA 1
ATOM 8644 C C . ALA C 1 226 ? 42.472 47.247 138.891 1.00 15.33 227 ALA C C 1
ATOM 8645 O O . ALA C 1 226 ? 43.088 47.382 137.813 1.00 15.58 227 ALA C O 1
ATOM 8647 N N . TYR C 1 227 ? 41.279 46.655 138.960 1.00 14.90 228 TYR C N 1
ATOM 8648 C CA . TYR C 1 227 ? 40.627 46.171 137.743 1.00 15.10 228 TYR C CA 1
ATOM 8649 C C . TYR C 1 227 ? 39.113 46.066 137.882 1.00 15.11 228 TYR C C 1
ATOM 8650 O O . TYR C 1 227 ? 38.573 46.122 138.975 1.00 14.06 228 TYR C O 1
ATOM 8659 N N . VAL C 1 228 ? 38.481 45.999 136.712 1.00 15.55 229 VAL C N 1
ATOM 8660 C CA . VAL C 1 228 ? 37.081 45.691 136.506 1.00 16.33 229 VAL C CA 1
ATOM 8661 C C . VAL C 1 228 ? 36.943 44.666 135.366 1.00 17.92 229 VAL C C 1
ATOM 8662 O O . VAL C 1 228 ? 37.896 44.421 134.594 1.00 17.68 229 VAL C O 1
ATOM 8666 N N . MET C 1 229 ? 35.767 44.057 135.280 1.00 20.43 230 MET C N 1
ATOM 8667 C CA . MET C 1 229 ? 35.498 42.952 134.333 1.00 22.92 230 MET C CA 1
ATOM 8668 C C . MET C 1 229 ? 34.199 43.175 133.605 1.00 23.59 230 MET C C 1
ATOM 8669 O O . MET C 1 229 ? 33.267 43.737 134.180 1.00 21.98 230 MET C O 1
ATOM 8674 N N . SER C 1 230 ? 34.134 42.701 132.364 1.00 22.63 231 SER C N 1
ATOM 8675 C CA . SER C 1 230 ? 32.877 42.672 131.644 1.00 24.26 231 SER C CA 1
ATOM 8676 C C . SER C 1 230 ? 32.703 41.381 130.891 1.00 24.81 231 SER C C 1
ATOM 8677 O O . SER C 1 230 ? 33.666 40.833 130.343 1.00 21.74 231 SER C O 1
ATOM 8680 N N . ARG C 1 231 ? 31.453 40.936 130.841 1.00 26.35 232 ARG C N 1
ATOM 8681 C CA . ARG C 1 231 ? 31.037 39.861 129.962 1.00 29.83 232 ARG C CA 1
ATOM 8682 C C . ARG C 1 231 ? 30.254 40.367 128.767 1.00 28.92 232 ARG C C 1
ATOM 8683 O O . ARG C 1 231 ? 29.696 39.558 128.055 1.00 33.77 232 ARG C O 1
ATOM 8691 N N . VAL C 1 232 ? 30.218 41.670 128.522 1.00 27.14 233 VAL C N 1
ATOM 8692 C CA . VAL C 1 232 ? 29.421 42.223 127.437 1.00 27.63 233 VAL C CA 1
ATOM 8693 C C . VAL C 1 232 ? 30.316 42.649 126.289 1.00 27.73 233 VAL C C 1
ATOM 8694 O O . VAL C 1 232 ? 30.227 42.091 125.218 1.00 27.81 233 VAL C O 1
ATOM 8698 N N . SER C 1 233 ? 31.168 43.649 126.505 1.00 26.00 234 SER C N 1
ATOM 8699 C CA . SER C 1 233 ? 32.022 44.156 125.430 1.00 24.58 234 SER C CA 1
ATOM 8700 C C . SER C 1 233 ? 33.262 44.831 126.007 1.00 22.26 234 SER C C 1
ATOM 8701 O O . SER C 1 233 ? 33.302 45.132 127.204 1.00 21.12 234 SER C O 1
ATOM 8704 N N . PRO C 1 234 ? 34.272 45.102 125.152 1.00 21.17 235 PRO C N 1
ATOM 8705 C CA . PRO C 1 234 ? 35.440 45.913 125.585 1.00 20.51 235 PRO C CA 1
ATOM 8706 C C . PRO C 1 234 ? 35.097 47.343 126.035 1.00 21.95 235 PRO C C 1
ATOM 8707 O O . PRO C 1 234 ? 35.888 47.953 126.729 1.00 24.84 235 PRO C O 1
ATOM 8711 N N . MET C 1 235 ? 33.934 47.880 125.661 1.00 23.93 236 MET C N 1
ATOM 8712 C CA . MET C 1 235 ? 33.502 49.171 126.173 1.00 25.45 236 MET C CA 1
ATOM 8713 C C . MET C 1 235 ? 32.459 49.028 127.266 1.00 26.25 236 MET C C 1
ATOM 8714 O O . MET C 1 235 ? 31.790 49.978 127.578 1.00 29.45 236 MET C O 1
ATOM 8719 N N . GLY C 1 236 ? 32.322 47.849 127.861 1.00 26.34 237 GLY C N 1
ATOM 8720 C CA . GLY C 1 236 ? 31.460 47.668 129.026 1.00 27.40 237 GLY C CA 1
ATOM 8721 C C . GLY C 1 236 ? 30.069 47.167 128.694 1.00 27.62 237 GLY C C 1
ATOM 8722 O O . GLY C 1 236 ? 29.835 46.741 127.565 1.00 27.87 237 GLY C O 1
ATOM 8723 N N . PRO C 1 237 ? 29.151 47.177 129.655 1.00 28.18 238 PRO C N 1
ATOM 8724 C CA . PRO C 1 237 ? 29.376 47.657 131.041 1.00 30.15 238 PRO C CA 1
ATOM 8725 C C . PRO C 1 237 ? 30.294 46.747 131.882 1.00 29.11 238 PRO C C 1
ATOM 8726 O O . PRO C 1 237 ? 30.386 45.553 131.630 1.00 28.08 238 PRO C O 1
ATOM 8730 N N . PHE C 1 238 ? 30.971 47.343 132.855 1.00 28.26 239 PHE C N 1
ATOM 8731 C CA . PHE C 1 238 ? 31.958 46.645 133.670 1.00 26.48 239 PHE C CA 1
ATOM 8732 C C . PHE C 1 238 ? 31.433 46.418 135.078 1.00 26.90 239 PHE C C 1
ATOM 8733 O O . PHE C 1 238 ? 30.549 47.116 135.512 1.00 28.35 239 PHE C O 1
ATOM 8741 N N . GLU C 1 239 ? 31.941 45.389 135.753 1.00 26.74 240 GLU C N 1
ATOM 8742 C CA . GLU C 1 239 ? 31.584 45.051 137.129 1.00 28.05 240 GLU C CA 1
ATOM 8743 C C . GLU C 1 239 ? 32.885 45.017 137.914 1.00 28.25 240 GLU C C 1
ATOM 8744 O O . GLU C 1 239 ? 33.886 44.485 137.422 1.00 26.35 240 GLU C O 1
ATOM 8746 N N . ALA C 1 240 ? 32.878 45.594 139.113 1.00 28.72 241 ALA C N 1
ATOM 8747 C CA . ALA C 1 240 ? 34.037 45.564 140.007 1.00 30.98 241 ALA C CA 1
ATOM 8748 C C . ALA C 1 240 ? 33.855 44.469 141.058 1.00 29.47 241 ALA C C 1
ATOM 8749 O O . ALA C 1 240 ? 32.828 44.426 141.705 1.00 31.77 241 ALA C O 1
ATOM 8751 N N . PRO C 1 241 ? 34.836 43.578 141.226 1.00 28.38 242 PRO C N 1
ATOM 8752 C CA . PRO C 1 241 ? 34.774 42.598 142.319 1.00 28.01 242 PRO C CA 1
ATOM 8753 C C . PRO C 1 241 ? 35.200 43.254 143.615 1.00 27.61 242 PRO C C 1
ATOM 8754 O O . PRO C 1 241 ? 35.821 44.331 143.589 1.00 23.89 242 PRO C O 1
ATOM 8758 N N . GLU C 1 242 ? 34.901 42.613 144.737 1.00 27.91 243 GLU C N 1
ATOM 8759 C CA . GLU C 1 242 ? 35.306 43.135 146.059 1.00 29.16 243 GLU C CA 1
ATOM 8760 C C . GLU C 1 242 ? 36.828 43.222 146.208 1.00 29.33 243 GLU C C 1
ATOM 8761 O O . GLU C 1 242 ? 37.363 44.218 146.701 1.00 30.93 243 GLU C O 1
ATOM 8763 N N . GLN C 1 243 ? 37.520 42.188 145.748 1.00 28.00 244 GLN C N 1
ATOM 8764 C CA . GLN C 1 243 ? 38.972 42.097 145.811 1.00 28.42 244 GLN C CA 1
ATOM 8765 C C . GLN C 1 243 ? 39.539 42.614 144.471 1.00 27.20 244 GLN C C 1
ATOM 8766 O O . GLN C 1 243 ? 40.030 41.842 143.624 1.00 28.14 244 GLN C O 1
ATOM 8772 N N . ASP C 1 244 ? 39.433 43.928 144.273 1.00 24.77 245 ASP C N 1
ATOM 8773 C CA . ASP C 1 244 ? 39.793 44.595 143.007 1.00 24.07 245 ASP C CA 1
ATOM 8774 C C . ASP C 1 244 ? 41.255 45.136 142.919 1.00 22.80 245 ASP C C 1
ATOM 8775 O O . ASP C 1 244 ? 41.683 45.547 141.847 1.00 21.76 245 ASP C O 1
ATOM 8780 N N . ILE C 1 245 ? 42.008 45.129 144.020 1.00 21.30 246 ILE C N 1
ATOM 8781 C CA . ILE C 1 245 ? 43.404 45.561 143.999 1.00 22.06 246 ILE C CA 1
ATOM 8782 C C . ILE C 1 245 ? 44.282 44.342 143.734 1.00 21.54 246 ILE C C 1
ATOM 8783 O O . ILE C 1 245 ? 44.378 43.446 144.547 1.00 20.29 246 ILE C O 1
ATOM 8788 N N . ILE C 1 246 ? 44.936 44.327 142.591 1.00 21.53 247 ILE C N 1
ATOM 8789 C CA . ILE C 1 246 ? 45.702 43.158 142.216 1.00 22.99 247 ILE C CA 1
ATOM 8790 C C . ILE C 1 246 ? 47.213 43.301 142.384 1.00 20.24 247 ILE C C 1
ATOM 8791 O O . ILE C 1 246 ? 47.868 42.297 142.419 1.00 19.75 247 ILE C O 1
ATOM 8796 N N . SER C 1 247 ? 47.747 44.516 142.478 1.00 18.44 248 SER C N 1
ATOM 8797 C CA . SER C 1 247 ? 49.153 44.723 142.822 1.00 18.53 248 SER C CA 1
ATOM 8798 C C . SER C 1 247 ? 49.263 45.918 143.711 1.00 18.29 248 SER C C 1
ATOM 8799 O O . SER C 1 247 ? 48.563 46.905 143.504 1.00 19.65 248 SER C O 1
ATOM 8802 N N . THR C 1 248 ? 50.102 45.806 144.733 1.00 18.36 249 THR C N 1
ATOM 8803 C CA . THR C 1 248 ? 50.293 46.861 145.720 1.00 18.41 249 THR C CA 1
ATOM 8804 C C . THR C 1 248 ? 51.613 46.625 146.458 1.00 18.09 249 THR C C 1
ATOM 8805 O O . THR C 1 248 ? 52.127 45.513 146.445 1.00 18.55 249 THR C O 1
ATOM 8809 N N . THR C 1 249 ? 52.162 47.663 147.081 1.00 17.28 250 THR C N 1
ATOM 8810 C CA . THR C 1 249 ? 53.389 47.537 147.880 1.00 17.83 250 THR C CA 1
ATOM 8811 C C . THR C 1 249 ? 53.309 46.350 148.858 1.00 17.88 250 THR C C 1
ATOM 8812 O O . THR C 1 249 ? 52.279 46.139 149.507 1.00 17.59 250 THR C O 1
ATOM 8816 N N . ASN C 1 250 ? 54.364 45.533 148.861 1.00 19.30 251 ASN C N 1
ATOM 8817 C CA . ASN C 1 250 ? 54.546 44.448 149.837 1.00 20.24 251 ASN C CA 1
ATOM 8818 C C . ASN C 1 250 ? 55.772 44.819 150.692 1.00 21.59 251 ASN C C 1
ATOM 8819 O O . ASN C 1 250 ? 56.950 44.639 150.277 1.00 19.43 251 ASN C O 1
ATOM 8824 N N . TYR C 1 251 ? 55.485 45.362 151.871 1.00 22.40 252 TYR C N 1
ATOM 8825 C CA A TYR C 1 251 ? 56.500 45.902 152.772 0.50 24.53 252 TYR C CA 1
ATOM 8826 C CA B TYR C 1 251 ? 56.545 45.926 152.712 0.50 24.11 252 TYR C CA 1
ATOM 8827 C C . TYR C 1 251 ? 57.461 44.801 153.223 1.00 25.61 252 TYR C C 1
ATOM 8828 O O . TYR C 1 251 ? 58.671 44.981 153.205 1.00 25.89 252 TYR C O 1
ATOM 8845 N N . GLU C 1 252 ? 56.891 43.662 153.614 1.00 25.02 253 GLU C N 1
ATOM 8846 C CA . GLU C 1 252 ? 57.650 42.480 154.046 1.00 27.01 253 GLU C CA 1
ATOM 8847 C C . GLU C 1 252 ? 58.698 41.998 153.030 1.00 29.41 253 GLU C C 1
ATOM 8848 O O . GLU C 1 252 ? 59.805 41.636 153.411 1.00 31.47 253 GLU C O 1
ATOM 8850 N N . ARG C 1 253 ? 58.338 41.962 151.748 1.00 27.22 254 ARG C N 1
ATOM 8851 C CA . ARG C 1 253 ? 59.269 41.574 150.685 1.00 24.99 254 ARG C CA 1
ATOM 8852 C C . ARG C 1 253 ? 60.061 42.726 150.106 1.00 22.11 254 ARG C C 1
ATOM 8853 O O . ARG C 1 253 ? 60.927 42.513 149.281 1.00 22.29 254 ARG C O 1
ATOM 8861 N N . GLY C 1 254 ? 59.821 43.940 150.550 1.00 20.14 255 GLY C N 1
ATOM 8862 C CA . GLY C 1 254 ? 60.579 45.097 150.031 1.00 19.76 255 GLY C CA 1
ATOM 8863 C C . GLY C 1 254 ? 60.275 45.388 148.549 1.00 19.82 255 GLY C C 1
ATOM 8864 O O . GLY C 1 254 ? 61.202 45.651 147.761 1.00 17.54 255 GLY C O 1
ATOM 8865 N N . ILE C 1 255 ? 58.988 45.330 148.176 1.00 18.75 256 ILE C N 1
ATOM 8866 C CA . ILE C 1 255 ? 58.548 45.586 146.788 1.00 19.30 256 ILE C CA 1
ATOM 8867 C C . ILE C 1 255 ? 57.572 46.748 146.776 1.00 18.87 256 ILE C C 1
ATOM 8868 O O . ILE C 1 255 ? 56.448 46.611 147.241 1.00 19.46 256 ILE C O 1
ATOM 8873 N N . PHE C 1 256 ? 58.031 47.892 146.265 1.00 17.73 257 PHE C N 1
ATOM 8874 C CA . PHE C 1 256 ? 57.326 49.166 146.367 1.00 17.54 257 PHE C CA 1
ATOM 8875 C C . PHE C 1 256 ? 56.779 49.643 145.015 1.00 17.18 257 PHE C C 1
ATOM 8876 O O . PHE C 1 256 ? 57.512 49.697 144.020 1.00 15.34 257 PHE C O 1
ATOM 8884 N N . GLY C 1 257 ? 55.497 49.995 144.997 1.00 16.85 258 GLY C N 1
ATOM 8885 C CA . GLY C 1 257 ? 54.898 50.703 143.873 1.00 16.30 258 GLY C CA 1
ATOM 8886 C C . GLY C 1 257 ? 54.906 49.867 142.606 1.00 15.76 258 GLY C C 1
ATOM 8887 O O . GLY C 1 257 ? 55.524 50.270 141.622 1.00 15.20 258 GLY C O 1
ATOM 8888 N N . PRO C 1 258 ? 54.253 48.679 142.640 1.00 16.35 259 PRO C N 1
ATOM 8889 C CA . PRO C 1 258 ? 54.136 47.801 141.476 1.00 16.03 259 PRO C CA 1
ATOM 8890 C C . PRO C 1 258 ? 53.171 48.327 140.428 1.00 15.96 259 PRO C C 1
ATOM 8891 O O . PRO C 1 258 ? 51.987 47.942 140.386 1.00 16.91 259 PRO C O 1
ATOM 8895 N N . GLY C 1 259 ? 53.697 49.190 139.562 1.00 15.89 260 GLY C N 1
ATOM 8896 C CA . GLY C 1 259 ? 52.886 49.874 138.561 1.00 15.67 260 GLY C CA 1
ATOM 8897 C C . GLY C 1 259 ? 53.073 49.487 137.104 1.00 15.04 260 GLY C C 1
ATOM 8898 O O . GLY C 1 259 ? 53.403 48.367 136.767 1.00 14.66 260 GLY C O 1
ATOM 8899 N N . HIS C 1 260 ? 52.860 50.485 136.259 1.00 15.15 261 HIS C N 1
ATOM 8900 C CA . HIS C 1 260 ? 52.652 50.332 134.837 1.00 14.68 261 HIS C CA 1
ATOM 8901 C C . HIS C 1 260 ? 53.507 49.207 134.233 1.00 14.23 261 HIS C C 1
ATOM 8902 O O . HIS C 1 260 ? 54.761 49.287 134.215 1.00 13.06 261 HIS C O 1
ATOM 8909 N N . GLY C 1 261 ? 52.799 48.152 133.804 1.00 13.83 262 GLY C N 1
ATOM 8910 C CA . GLY C 1 261 ? 53.389 47.053 133.056 1.00 14.74 262 GLY C CA 1
ATOM 8911 C C . GLY C 1 261 ? 52.427 46.441 132.070 1.00 15.32 262 GLY C C 1
ATOM 8912 O O . GLY C 1 261 ? 51.765 47.167 131.333 1.00 15.37 262 GLY C O 1
ATOM 8913 N N . CYS C 1 262 ? 52.358 45.112 132.024 1.00 16.01 263 CYS C N 1
ATOM 8914 C CA . CYS C 1 262 ? 51.466 44.446 131.071 1.00 15.94 263 CYS C CA 1
ATOM 8915 C C . CYS C 1 262 ? 51.068 43.087 131.615 1.00 16.15 263 CYS C C 1
ATOM 8916 O O . CYS C 1 262 ? 51.583 42.647 132.663 1.00 15.59 263 CYS C O 1
ATOM 8919 N N . VAL C 1 263 ? 50.149 42.456 130.895 1.00 16.12 264 VAL C N 1
ATOM 8920 C CA . VAL C 1 263 ? 49.793 41.045 131.025 1.00 16.79 264 VAL C CA 1
ATOM 8921 C C . VAL C 1 263 ? 50.072 40.328 129.708 1.00 17.65 264 VAL C C 1
ATOM 8922 O O . VAL C 1 263 ? 49.836 40.855 128.625 1.00 16.89 264 VAL C O 1
ATOM 8926 N N . PHE C 1 264 ? 50.606 39.116 129.810 1.00 18.67 265 PHE C N 1
ATOM 8927 C CA . PHE C 1 264 ? 50.834 38.288 128.648 1.00 20.08 265 PHE C CA 1
ATOM 8928 C C . PHE C 1 264 ? 50.727 36.791 128.994 1.00 19.63 265 PHE C C 1
ATOM 8929 O O . PHE C 1 264 ? 50.830 36.396 130.150 1.00 18.80 265 PHE C O 1
ATOM 8937 N N . HIS C 1 265 ? 50.522 35.988 127.955 1.00 21.60 266 HIS C N 1
ATOM 8938 C CA . HIS C 1 265 ? 50.586 34.555 128.047 1.00 24.97 266 HIS C CA 1
ATOM 8939 C C . HIS C 1 265 ? 51.325 34.040 126.819 1.00 24.95 266 HIS C C 1
ATOM 8940 O O . HIS C 1 265 ? 51.062 34.503 125.730 1.00 24.89 266 HIS C O 1
ATOM 8947 N N . PRO C 1 266 ? 52.271 33.106 127.004 1.00 26.20 267 PRO C N 1
ATOM 8948 C CA . PRO C 1 266 ? 52.905 32.465 125.843 1.00 29.29 267 PRO C CA 1
ATOM 8949 C C . PRO C 1 266 ? 51.856 31.810 124.937 1.00 30.24 267 PRO C C 1
ATOM 8950 O O . PRO C 1 266 ? 50.917 31.202 125.434 1.00 28.23 267 PRO C O 1
ATOM 8954 N N . GLU C 1 267 ? 52.019 31.965 123.631 1.00 34.50 268 GLU C N 1
ATOM 8955 C CA . GLU C 1 267 ? 51.066 31.433 122.653 1.00 39.21 268 GLU C CA 1
ATOM 8956 C C . GLU C 1 267 ? 50.739 29.944 122.898 1.00 36.41 268 GLU C C 1
ATOM 8957 O O . GLU C 1 267 ? 51.606 29.156 123.249 1.00 32.56 268 GLU C O 1
ATOM 8963 N N . GLY C 1 268 ? 49.474 29.581 122.732 1.00 38.63 269 GLY C N 1
ATOM 8964 C CA . GLY C 1 268 ? 49.043 28.202 122.966 1.00 38.26 269 GLY C CA 1
ATOM 8965 C C . GLY C 1 268 ? 49.053 27.730 124.417 1.00 39.82 269 GLY C C 1
ATOM 8966 O O . GLY C 1 268 ? 48.994 26.529 124.631 1.00 40.13 269 GLY C O 1
ATOM 8967 N N . THR C 1 269 ? 49.125 28.636 125.415 1.00 35.82 270 THR C N 1
ATOM 8968 C CA . THR C 1 269 ? 49.041 28.245 126.843 1.00 32.91 270 THR C CA 1
ATOM 8969 C C . THR C 1 269 ? 47.955 29.029 127.574 1.00 31.91 270 THR C C 1
ATOM 8970 O O . THR C 1 269 ? 47.482 30.058 127.081 1.00 34.87 270 THR C O 1
ATOM 8974 N N . ASP C 1 270 ? 47.573 28.547 128.755 1.00 28.96 271 ASP C N 1
ATOM 8975 C CA . ASP C 1 270 ? 46.748 29.330 129.691 1.00 27.80 271 ASP C CA 1
ATOM 8976 C C . ASP C 1 270 ? 47.585 29.857 130.869 1.00 26.36 271 ASP C C 1
ATOM 8977 O O . ASP C 1 270 ? 47.059 30.079 131.957 1.00 26.73 271 ASP C O 1
ATOM 8982 N N . ASN C 1 271 ? 48.888 30.047 130.665 1.00 24.32 272 ASN C N 1
ATOM 8983 C CA . ASN C 1 271 ? 49.753 30.505 131.737 1.00 24.39 272 ASN C CA 1
ATOM 8984 C C . ASN C 1 271 ? 49.868 31.985 131.548 1.00 21.73 272 ASN C C 1
ATOM 8985 O O . ASN C 1 271 ? 50.466 32.430 130.570 1.00 21.19 272 ASN C O 1
ATOM 8990 N N . TYR C 1 272 ? 49.239 32.747 132.435 1.00 19.71 273 TYR C N 1
ATOM 8991 C CA . TYR C 1 272 ? 49.313 34.207 132.355 1.00 18.89 273 TYR C CA 1
ATOM 8992 C C . TYR C 1 272 ? 50.386 34.721 133.327 1.00 17.80 273 TYR C C 1
ATOM 8993 O O . TYR C 1 272 ? 50.643 34.104 134.368 1.00 15.89 273 TYR C O 1
ATOM 9002 N N . TYR C 1 273 ? 51.001 35.841 132.937 1.00 17.71 274 TYR C N 1
ATOM 9003 C CA . TYR C 1 273 ? 52.046 36.534 133.695 1.00 17.91 274 TYR C CA 1
ATOM 9004 C C . TYR C 1 273 ? 51.736 38.026 133.746 1.00 17.20 274 TYR C C 1
ATOM 9005 O O . TYR C 1 273 ? 51.128 38.572 132.836 1.00 16.72 274 TYR C O 1
ATOM 9014 N N . PHE C 1 274 ? 52.181 38.646 134.825 1.00 17.20 275 PHE C N 1
ATOM 9015 C CA . PHE C 1 274 ? 52.020 40.078 135.114 1.00 17.27 275 PHE C CA 1
ATOM 9016 C C . PHE C 1 274 ? 53.431 40.675 135.207 1.00 16.72 275 PHE C C 1
ATOM 9017 O O . PHE C 1 274 ? 54.251 40.213 136.007 1.00 16.13 275 PHE C O 1
ATOM 9025 N N . ALA C 1 275 ? 53.720 41.663 134.371 1.00 15.72 276 ALA C N 1
ATOM 9026 C CA . ALA C 1 275 ? 54.984 42.390 134.425 1.00 15.75 276 ALA C CA 1
ATOM 9027 C C . ALA C 1 275 ? 54.690 43.733 134.988 1.00 16.67 276 ALA C C 1
ATOM 9028 O O . ALA C 1 275 ? 53.658 44.319 134.658 1.00 18.25 276 ALA C O 1
ATOM 9030 N N . TYR C 1 276 ? 55.593 44.247 135.821 1.00 16.56 277 TYR C N 1
ATOM 9031 C CA . TYR C 1 276 ? 55.375 45.546 136.462 1.00 17.02 277 TYR C CA 1
ATOM 9032 C C . TYR C 1 276 ? 56.691 46.285 136.715 1.00 15.87 277 TYR C C 1
ATOM 9033 O O . TYR C 1 276 ? 57.736 45.687 136.912 1.00 14.19 277 TYR C O 1
ATOM 9042 N N . LEU C 1 277 ? 56.614 47.600 136.713 1.00 15.38 278 LEU C N 1
ATOM 9043 C CA . LEU C 1 277 ? 57.744 48.399 137.171 1.00 15.59 278 LEU C CA 1
ATOM 9044 C C . LEU C 1 277 ? 57.735 48.412 138.694 1.00 16.20 278 LEU C C 1
ATOM 9045 O O . LEU C 1 277 ? 56.687 48.156 139.315 1.00 14.66 278 LEU C O 1
ATOM 9050 N N . GLU C 1 278 ? 58.900 48.756 139.276 1.00 16.25 279 GLU C N 1
ATOM 9051 C CA . GLU C 1 278 ? 59.079 48.835 140.711 1.00 16.21 279 GLU C CA 1
ATOM 9052 C C . GLU C 1 278 ? 59.810 50.150 141.000 1.00 15.83 279 GLU C C 1
ATOM 9053 O O . GLU C 1 278 ? 60.574 50.631 140.153 1.00 15.87 279 GLU C O 1
ATOM 9059 N N . PHE C 1 279 ? 59.481 50.770 142.133 1.00 15.15 280 PHE C N 1
ATOM 9060 C CA . PHE C 1 279 ? 60.014 52.105 142.534 1.00 16.70 280 PHE C CA 1
ATOM 9061 C C . PHE C 1 279 ? 61.532 52.295 142.302 1.00 16.04 280 PHE C C 1
ATOM 9062 O O . PHE C 1 279 ? 61.981 53.360 141.875 1.00 15.90 280 PHE C O 1
ATOM 9070 N N . GLY C 1 280 ? 62.304 51.249 142.568 1.00 16.52 281 GLY C N 1
ATOM 9071 C CA . GLY C 1 280 ? 63.707 51.223 142.261 1.00 17.24 281 GLY C CA 1
ATOM 9072 C C . GLY C 1 280 ? 64.504 52.248 143.042 1.00 18.43 281 GLY C C 1
ATOM 9073 O O . GLY C 1 280 ? 64.373 52.345 144.278 1.00 18.14 281 GLY C O 1
ATOM 9074 N N . ARG C 1 281 ? 65.317 53.013 142.316 1.00 17.69 282 ARG C N 1
ATOM 9075 C CA . ARG C 1 281 ? 66.176 54.008 142.925 1.00 18.98 282 ARG C CA 1
ATOM 9076 C C . ARG C 1 281 ? 65.561 55.403 142.854 1.00 19.18 282 ARG C C 1
ATOM 9077 O O . ARG C 1 281 ? 66.315 56.391 142.875 1.00 19.18 282 ARG C O 1
ATOM 9085 N N . ARG C 1 282 ? 64.217 55.464 142.775 1.00 19.01 283 ARG C N 1
ATOM 9086 C CA . ARG C 1 282 ? 63.408 56.699 142.711 1.00 20.95 283 ARG C CA 1
ATOM 9087 C C . ARG C 1 282 ? 63.406 57.321 141.309 1.00 19.94 283 ARG C C 1
ATOM 9088 O O . ARG C 1 282 ? 64.295 57.061 140.522 1.00 19.19 283 ARG C O 1
ATOM 9096 N N . SER C 1 283 ? 62.418 58.183 141.062 1.00 21.80 284 SER C N 1
ATOM 9097 C CA . SER C 1 283 ? 62.255 58.896 139.783 1.00 22.94 284 SER C CA 1
ATOM 9098 C C . SER C 1 283 ? 62.302 57.860 138.634 1.00 22.28 284 SER C C 1
ATOM 9099 O O . SER C 1 283 ? 61.716 56.766 138.751 1.00 21.21 284 SER C O 1
ATOM 9102 N N . THR C 1 284 ? 63.044 58.148 137.571 1.00 23.15 285 THR C N 1
ATOM 9103 C CA . THR C 1 284 ? 63.098 57.271 136.405 1.00 23.14 285 THR C CA 1
ATOM 9104 C C . THR C 1 284 ? 64.319 56.367 136.501 1.00 22.08 285 THR C C 1
ATOM 9105 O O . THR C 1 284 ? 65.138 56.337 135.598 1.00 25.68 285 THR C O 1
ATOM 9109 N N . ASN C 1 285 ? 64.448 55.653 137.606 1.00 19.70 286 ASN C N 1
ATOM 9110 C CA . ASN C 1 285 ? 65.467 54.643 137.788 1.00 20.44 286 ASN C CA 1
ATOM 9111 C C . ASN C 1 285 ? 64.731 53.384 138.275 1.00 19.70 286 ASN C C 1
ATOM 9112 O O . ASN C 1 285 ? 64.973 52.880 139.353 1.00 18.48 286 ASN C O 1
ATOM 9117 N N . ARG C 1 286 ? 63.820 52.911 137.443 1.00 20.09 287 ARG C N 1
ATOM 9118 C CA . ARG C 1 286 ? 62.966 51.779 137.761 1.00 19.54 287 ARG C CA 1
ATOM 9119 C C . ARG C 1 286 ? 63.485 50.552 137.031 1.00 17.99 287 ARG C C 1
ATOM 9120 O O . ARG C 1 286 ? 64.165 50.656 136.018 1.00 18.11 287 ARG C O 1
ATOM 9128 N N . GLN C 1 287 ? 63.152 49.381 137.548 1.00 17.87 288 GLN C N 1
ATOM 9129 C CA . GLN C 1 287 ? 63.334 48.126 136.816 1.00 17.11 288 GLN C CA 1
ATOM 9130 C C . GLN C 1 287 ? 62.014 47.397 136.763 1.00 16.19 288 GLN C C 1
ATOM 9131 O O . GLN C 1 287 ? 61.054 47.802 137.443 1.00 15.19 288 GLN C O 1
ATOM 9137 N N . THR C 1 288 ? 61.970 46.349 135.929 1.00 15.76 289 THR C N 1
ATOM 9138 C CA . THR C 1 288 ? 60.739 45.596 135.619 1.00 15.17 289 THR C CA 1
ATOM 9139 C C . THR C 1 288 ? 60.900 44.171 136.098 1.00 14.51 289 THR C C 1
ATOM 9140 O O . THR C 1 288 ? 61.990 43.589 135.979 1.00 14.85 289 THR C O 1
ATOM 9144 N N . TYR C 1 289 ? 59.836 43.649 136.713 1.00 13.44 290 TYR C N 1
ATOM 9145 C CA . TYR C 1 289 ? 59.795 42.305 137.281 1.00 14.07 290 TYR C CA 1
ATOM 9146 C C . TYR C 1 289 ? 58.579 41.567 136.732 1.00 14.40 290 TYR C C 1
ATOM 9147 O O . TYR C 1 289 ? 57.603 42.203 136.312 1.00 14.16 290 TYR C O 1
ATOM 9156 N N . VAL C 1 290 ? 58.623 40.241 136.793 1.00 15.09 291 VAL C N 1
ATOM 9157 C CA . VAL C 1 290 ? 57.537 39.370 136.275 1.00 15.87 291 VAL C CA 1
ATOM 9158 C C . VAL C 1 290 ? 57.154 38.343 137.354 1.00 16.11 291 VAL C C 1
ATOM 9159 O O . VAL C 1 290 ? 58.034 37.739 138.011 1.00 15.18 291 VAL C O 1
ATOM 9163 N N . ASN C 1 291 ? 55.845 38.155 137.538 1.00 15.60 292 ASN C N 1
ATOM 9164 C CA . ASN C 1 291 ? 55.305 37.062 138.368 1.00 16.24 292 ASN C CA 1
ATOM 9165 C C . ASN C 1 291 ? 54.123 36.452 137.674 1.00 16.93 292 ASN C C 1
ATOM 9166 O O . ASN C 1 291 ? 53.522 37.058 136.771 1.00 16.67 292 ASN C O 1
ATOM 9171 N N . GLN C 1 292 ? 53.740 35.281 138.150 1.00 19.16 293 GLN C N 1
ATOM 9172 C CA . GLN C 1 292 ? 52.512 34.613 137.668 1.00 21.43 293 GLN C CA 1
ATOM 9173 C C . GLN C 1 292 ? 51.235 35.378 138.009 1.00 20.09 293 GLN C C 1
ATOM 9174 O O . GLN C 1 292 ? 51.155 36.023 139.052 1.00 18.71 293 GLN C O 1
ATOM 9180 N N . LEU C 1 293 ? 50.260 35.285 137.108 1.00 19.58 294 LEU C N 1
ATOM 9181 C CA . LEU C 1 293 ? 48.939 35.832 137.294 1.00 20.76 294 LEU C CA 1
ATOM 9182 C C . LEU C 1 293 ? 47.963 34.645 137.218 1.00 20.50 294 LEU C C 1
ATOM 9183 O O . LEU C 1 293 ? 47.965 33.872 136.251 1.00 18.45 294 LEU C O 1
ATOM 9188 N N . LYS C 1 294 ? 47.135 34.528 138.255 1.00 21.53 295 LYS C N 1
ATOM 9189 C CA . LYS C 1 294 ? 46.198 33.411 138.399 1.00 22.14 295 LYS C CA 1
ATOM 9190 C C . LYS C 1 294 ? 44.783 33.931 138.587 1.00 20.73 295 LYS C C 1
ATOM 9191 O O . LYS C 1 294 ? 44.550 35.086 138.998 1.00 17.71 295 LYS C O 1
ATOM 9197 N N . PHE C 1 295 ? 43.844 33.050 138.262 1.00 19.66 296 PHE C N 1
ATOM 9198 C CA . PHE C 1 295 ? 42.427 33.350 138.301 1.00 19.56 296 PHE C CA 1
ATOM 9199 C C . PHE C 1 295 ? 41.733 32.331 139.208 1.00 19.50 296 PHE C C 1
ATOM 9200 O O . PHE C 1 295 ? 42.136 31.160 139.278 1.00 22.06 296 PHE C O 1
ATOM 9208 N N . ASN C 1 296 ? 40.680 32.785 139.872 1.00 20.17 297 ASN C N 1
ATOM 9209 C CA . ASN C 1 296 ? 39.743 31.898 140.547 1.00 18.97 297 ASN C CA 1
ATOM 9210 C C . ASN C 1 296 ? 38.765 31.368 139.521 1.00 19.95 297 ASN C C 1
ATOM 9211 O O . ASN C 1 296 ? 38.705 31.867 138.367 1.00 18.88 297 ASN C O 1
ATOM 9216 N N . GLU C 1 297 ? 37.992 30.349 139.898 1.00 20.48 298 GLU C N 1
ATOM 9217 C CA . GLU C 1 297 ? 37.107 29.694 138.925 1.00 21.88 298 GLU C CA 1
ATOM 9218 C C . GLU C 1 297 ? 36.041 30.616 138.327 1.00 22.86 298 GLU C C 1
ATOM 9219 O O . GLU C 1 297 ? 35.681 30.458 137.148 1.00 21.48 298 GLU C O 1
ATOM 9225 N N . ASP C 1 298 ? 35.515 31.547 139.132 1.00 24.21 299 ASP C N 1
ATOM 9226 C CA . ASP C 1 298 ? 34.556 32.551 138.613 1.00 25.87 299 ASP C CA 1
ATOM 9227 C C . ASP C 1 298 ? 35.153 33.604 137.633 1.00 26.06 299 ASP C C 1
ATOM 9228 O O . ASP C 1 298 ? 34.422 34.473 137.151 1.00 28.16 299 ASP C O 1
ATOM 9233 N N . GLY C 1 299 ? 36.450 33.525 137.323 1.00 24.26 300 GLY C N 1
ATOM 9234 C CA 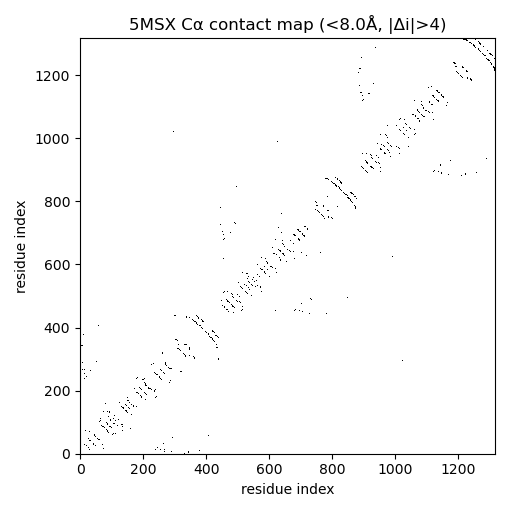. GLY C 1 299 ? 37.098 34.503 136.462 1.00 23.43 300 GLY C CA 1
ATOM 9235 C C . GLY C 1 299 ? 37.744 35.670 137.192 1.00 22.95 300 GLY C C 1
ATOM 9236 O O . GLY C 1 299 ? 38.431 36.454 136.542 1.00 22.28 300 GLY C O 1
ATOM 9237 N N . THR C 1 300 ? 37.559 35.807 138.515 1.00 21.73 301 THR C N 1
ATOM 9238 C CA . THR C 1 300 ? 38.211 36.924 139.218 1.00 22.02 301 THR C CA 1
ATOM 9239 C C . THR C 1 300 ? 39.724 36.703 139.239 1.00 21.05 301 THR C C 1
ATOM 9240 O O . THR C 1 300 ? 40.169 35.553 139.275 1.00 22.14 301 THR C O 1
ATOM 9244 N N . ILE C 1 301 ? 40.489 37.797 139.196 1.00 19.25 302 ILE C N 1
ATOM 9245 C CA . ILE C 1 301 ? 41.959 37.740 139.250 1.00 18.52 302 ILE C CA 1
ATOM 9246 C C . ILE C 1 301 ? 42.402 37.612 140.701 1.00 17.75 302 ILE C C 1
ATOM 9247 O O . ILE C 1 301 ? 41.926 38.365 141.572 1.00 16.09 302 ILE C O 1
ATOM 9252 N N . ARG C 1 302 ? 43.311 36.677 140.969 1.00 18.66 303 ARG C N 1
ATOM 9253 C CA . ARG C 1 302 ? 43.880 36.565 142.313 1.00 20.55 303 ARG C CA 1
ATOM 9254 C C . ARG C 1 302 ? 44.939 37.649 142.488 1.00 21.12 303 ARG C C 1
ATOM 9255 O O . ARG C 1 302 ? 45.801 37.791 141.614 1.00 21.71 303 ARG C O 1
ATOM 9263 N N . PRO C 1 303 ? 44.885 38.421 143.596 1.00 20.77 304 PRO C N 1
ATOM 9264 C CA . PRO C 1 303 ? 45.936 39.444 143.793 1.00 20.85 304 PRO C CA 1
ATOM 9265 C C . PRO C 1 303 ? 47.322 38.827 143.631 1.00 21.45 304 PRO C C 1
ATOM 9266 O O . PRO C 1 303 ? 47.572 37.720 144.122 1.00 19.68 304 PRO C O 1
ATOM 9270 N N . VAL C 1 304 ? 48.202 39.518 142.917 1.00 21.19 305 VAL C N 1
ATOM 9271 C CA . VAL C 1 304 ? 49.479 38.938 142.507 1.00 21.32 305 VAL C CA 1
ATOM 9272 C C . VAL C 1 304 ? 50.429 38.816 143.691 1.00 21.06 305 VAL C C 1
ATOM 9273 O O . VAL C 1 304 ? 50.566 39.736 144.444 1.00 19.80 305 VAL C O 1
ATOM 9277 N N . GLU C 1 305 ? 51.083 37.664 143.814 1.00 22.62 306 GLU C N 1
ATOM 9278 C CA . GLU C 1 305 ? 52.079 37.425 144.852 1.00 23.80 306 GLU C CA 1
ATOM 9279 C C . GLU C 1 305 ? 53.403 37.942 144.283 1.00 22.18 306 GLU C C 1
ATOM 9280 O O . GLU C 1 305 ? 53.989 37.312 143.411 1.00 22.00 306 GLU C O 1
ATOM 9286 N N . LEU C 1 306 ? 53.841 39.110 144.740 1.00 18.68 307 LEU C N 1
ATOM 9287 C CA . LEU C 1 306 ? 54.996 39.758 144.145 1.00 18.11 307 LEU C CA 1
ATOM 9288 C C . LEU C 1 306 ? 56.305 39.228 144.752 1.00 16.91 307 LEU C C 1
ATOM 9289 O O . LEU C 1 306 ? 56.420 39.065 145.959 1.00 16.09 307 LEU C O 1
ATOM 9294 N N . THR C 1 307 ? 57.274 38.955 143.896 1.00 16.73 308 THR C N 1
ATOM 9295 C CA . THR C 1 307 ? 58.635 38.649 144.290 1.00 18.33 308 THR C CA 1
ATOM 9296 C C . THR C 1 307 ? 59.546 39.371 143.309 1.00 18.30 308 THR C C 1
ATOM 9297 O O . THR C 1 307 ? 59.124 39.735 142.200 1.00 17.68 308 THR C O 1
ATOM 9301 N N . MET C 1 308 ? 60.800 39.517 143.696 1.00 18.61 309 MET C N 1
ATOM 9302 C CA . MET C 1 308 ? 61.836 39.871 142.750 1.00 21.69 309 MET C CA 1
ATOM 9303 C C . MET C 1 308 ? 62.662 38.665 142.264 1.00 22.02 309 MET C C 1
ATOM 9304 O O . MET C 1 308 ? 63.813 38.842 141.873 1.00 23.30 309 MET C O 1
ATOM 9309 N N . ASP C 1 309 ? 62.077 37.463 142.264 1.00 23.53 310 ASP C N 1
ATOM 9310 C CA . ASP C 1 309 ? 62.798 36.239 141.871 1.00 24.98 310 ASP C CA 1
ATOM 9311 C C . ASP C 1 309 ? 62.629 35.904 140.402 1.00 25.76 310 ASP C C 1
ATOM 9312 O O . ASP C 1 309 ? 63.462 35.216 139.871 1.00 24.83 310 ASP C O 1
ATOM 9317 N N . GLY C 1 310 ? 61.575 36.408 139.748 1.00 24.31 311 GLY C N 1
ATOM 9318 C CA . GLY C 1 310 ? 61.310 36.081 138.365 1.00 26.17 311 GLY C CA 1
ATOM 9319 C C . GLY C 1 310 ? 60.603 34.736 138.212 1.00 24.50 311 GLY C C 1
ATOM 9320 O O . GLY C 1 310 ? 60.221 34.089 139.165 1.00 26.22 311 GLY C O 1
ATOM 9321 N N . VAL C 1 311 ? 60.406 34.340 136.981 1.00 24.63 312 VAL C N 1
ATOM 9322 C CA . VAL C 1 311 ? 59.627 33.140 136.659 1.00 24.20 312 VAL C CA 1
ATOM 9323 C C . VAL C 1 311 ? 60.465 32.121 135.888 1.00 24.40 312 VAL C C 1
ATOM 9324 O O . VAL C 1 311 ? 59.922 31.141 135.404 1.00 26.63 312 VAL C O 1
ATOM 9328 N N . GLY C 1 312 ? 61.769 32.354 135.769 1.00 26.39 313 GLY C N 1
ATOM 9329 C CA . GLY C 1 312 ? 62.670 31.407 135.078 1.00 26.76 313 GLY C CA 1
ATOM 9330 C C . GLY C 1 312 ? 62.386 31.349 133.595 1.00 26.93 313 GLY C C 1
ATOM 9331 O O . GLY C 1 312 ? 61.828 32.311 133.004 1.00 24.59 313 GLY C O 1
ATOM 9332 N N . ALA C 1 313 ? 62.747 30.222 132.995 1.00 25.55 314 ALA C N 1
ATOM 9333 C CA . ALA C 1 313 ? 62.592 30.026 131.564 1.00 26.65 314 ALA C CA 1
ATOM 9334 C C . ALA C 1 313 ? 61.159 29.609 131.221 1.00 26.78 314 ALA C C 1
ATOM 9335 O O . ALA C 1 313 ? 60.600 28.726 131.855 1.00 28.28 314 ALA C O 1
ATOM 9337 N N . LEU C 1 314 ? 60.579 30.246 130.206 1.00 27.73 315 LEU C N 1
ATOM 9338 C CA . LEU C 1 314 ? 59.247 29.929 129.726 1.00 28.35 315 LEU C CA 1
ATOM 9339 C C . LEU C 1 314 ? 59.287 29.115 128.438 1.00 33.91 315 LEU C C 1
ATOM 9340 O O . LEU C 1 314 ? 58.238 28.781 127.893 1.00 38.88 315 LEU C O 1
ATOM 9345 N N . LYS C 1 315 ? 60.486 28.793 127.961 1.00 35.51 316 LYS C N 1
ATOM 9346 C CA . LYS C 1 315 ? 60.679 27.884 126.841 1.00 36.97 316 LYS C CA 1
ATOM 9347 C C . LYS C 1 315 ? 61.998 27.132 127.032 1.00 36.98 316 LYS C C 1
ATOM 9348 O O . LYS C 1 315 ? 62.994 27.738 127.443 1.00 33.13 316 LYS C O 1
ATOM 9354 N N . LYS C 1 316 ? 61.997 25.837 126.712 1.00 37.06 317 LYS C N 1
ATOM 9355 C CA . LYS C 1 316 ? 63.208 25.020 126.695 1.00 37.88 317 LYS C CA 1
ATOM 9356 C C . LYS C 1 316 ? 63.956 25.316 125.412 1.00 41.84 317 LYS C C 1
ATOM 9357 O O . LYS C 1 316 ? 63.453 24.990 124.347 1.00 46.45 317 LYS C O 1
ATOM 9359 N N . VAL C 1 317 ? 65.119 25.970 125.496 1.00 43.50 318 VAL C N 1
ATOM 9360 C CA . VAL C 1 317 ? 66.045 26.109 124.347 1.00 46.56 318 VAL C CA 1
ATOM 9361 C C . VAL C 1 317 ? 67.454 25.689 124.751 1.00 47.99 318 VAL C C 1
ATOM 9362 O O . VAL C 1 317 ? 67.807 25.697 125.927 1.00 48.57 318 VAL C O 1
ATOM 9366 N N . LYS C 1 318 ? 68.253 25.321 123.758 1.00 50.34 319 LYS C N 1
ATOM 9367 C CA . LYS C 1 318 ? 69.613 24.861 124.009 1.00 53.05 319 LYS C CA 1
ATOM 9368 C C . LYS C 1 318 ? 70.455 26.092 124.271 1.00 50.92 319 LYS C C 1
ATOM 9369 O O . LYS C 1 318 ? 70.331 27.110 123.588 1.00 55.15 319 LYS C O 1
ATOM 9371 N N . SER C 1 319 ? 71.295 26.007 125.280 1.00 49.88 320 SER C N 1
ATOM 9372 C CA . SER C 1 319 ? 72.246 27.077 125.546 1.00 49.90 320 SER C CA 1
ATOM 9373 C C . SER C 1 319 ? 73.397 26.535 126.351 1.00 46.42 320 SER C C 1
ATOM 9374 O O . SER C 1 319 ? 73.334 25.441 126.907 1.00 45.79 320 SER C O 1
ATOM 9377 N N . ASP C 1 320 ? 74.445 27.326 126.435 1.00 48.80 321 ASP C N 1
ATOM 9378 C CA . ASP C 1 320 ? 75.642 26.888 127.101 1.00 51.76 321 ASP C CA 1
ATOM 9379 C C . ASP C 1 320 ? 75.601 27.204 128.577 1.00 51.92 321 ASP C C 1
ATOM 9380 O O . ASP C 1 320 ? 75.005 28.189 129.001 1.00 52.36 321 ASP C O 1
ATOM 9385 N N . LYS C 1 321 ? 76.212 26.314 129.346 1.00 54.00 322 LYS C N 1
ATOM 9386 C CA . LYS C 1 321 ? 76.353 26.462 130.772 1.00 55.60 322 LYS C CA 1
ATOM 9387 C C . LYS C 1 321 ? 77.469 27.484 131.029 1.00 55.00 322 LYS C C 1
ATOM 9388 O O . LYS C 1 321 ? 78.429 27.583 130.259 1.00 52.93 322 LYS C O 1
ATOM 9394 N N . LYS C 1 322 ? 77.333 28.219 132.127 1.00 52.58 323 LYS C N 1
ATOM 9395 C CA . LYS C 1 322 ? 78.195 29.342 132.464 1.00 52.18 323 LYS C CA 1
ATOM 9396 C C . LYS C 1 322 ? 79.371 28.890 133.351 1.00 50.13 323 LYS C C 1
ATOM 9397 O O . LYS C 1 322 ? 79.224 27.985 134.178 1.00 46.91 323 LYS C O 1
ATOM 9403 N N . MET C 1 323 ? 80.529 29.540 133.194 1.00 52.55 324 MET C N 1
ATOM 9404 C CA . MET C 1 323 ? 81.729 29.217 133.991 1.00 52.44 324 MET C CA 1
ATOM 9405 C C . MET C 1 323 ? 81.646 29.813 135.399 1.00 49.84 324 MET C C 1
ATOM 9406 O O . MET C 1 323 ? 81.209 30.951 135.560 1.00 45.00 324 MET C O 1
ATOM 9411 N N . LYS C 1 324 ? 82.069 29.043 136.402 1.00 48.61 325 LYS C N 1
ATOM 9412 C CA . LYS C 1 324 ? 82.118 29.505 137.789 1.00 49.22 325 LYS C CA 1
ATOM 9413 C C . LYS C 1 324 ? 83.312 30.441 137.973 1.00 51.26 325 LYS C C 1
ATOM 9414 O O . LYS C 1 324 ? 84.459 30.011 137.858 1.00 60.43 325 LYS C O 1
ATOM 9416 N N . ILE C 1 325 ? 83.037 31.717 138.233 1.00 49.80 326 ILE C N 1
ATOM 9417 C CA . ILE C 1 325 ? 84.066 32.713 138.536 1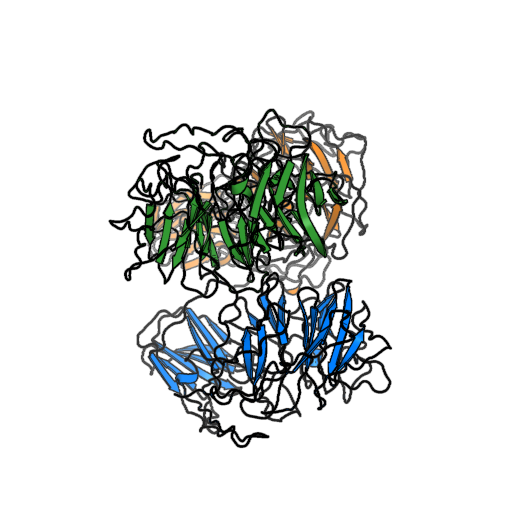.00 47.14 326 ILE C CA 1
ATOM 9418 C C . ILE C 1 325 ? 84.441 32.609 140.019 1.00 47.51 326 ILE C C 1
ATOM 9419 O O . ILE C 1 325 ? 83.567 32.462 140.875 1.00 48.87 326 ILE C O 1
ATOM 9424 N N . ASP C 1 326 ? 85.742 32.651 140.317 1.00 47.98 327 ASP C N 1
ATOM 9425 C CA . ASP C 1 326 ? 86.231 32.446 141.690 1.00 47.52 327 ASP C CA 1
ATOM 9426 C C . ASP C 1 326 ? 86.298 33.725 142.530 1.00 43.64 327 ASP C C 1
ATOM 9427 O O . ASP C 1 326 ? 85.903 33.715 143.688 1.00 40.07 327 ASP C O 1
ATOM 9432 N N . THR C 1 327 ? 86.870 34.785 141.960 1.00 43.25 328 THR C N 1
ATOM 9433 C CA . THR C 1 327 ? 86.861 36.123 142.552 1.00 42.45 328 THR C CA 1
ATOM 9434 C C . THR C 1 327 ? 86.863 37.201 141.458 1.00 38.18 328 THR C C 1
ATOM 9435 O O . THR C 1 327 ? 87.208 36.946 140.289 1.00 35.26 328 THR C O 1
ATOM 9439 N N . VAL C 1 328 ? 86.471 38.403 141.861 1.00 33.75 329 VAL C N 1
ATOM 9440 C CA . VAL C 1 328 ? 86.484 39.574 141.004 1.00 36.65 329 VAL C CA 1
ATOM 9441 C C . VAL C 1 328 ? 87.005 40.742 141.812 1.00 35.33 329 VAL C C 1
ATOM 9442 O O . VAL C 1 328 ? 86.936 40.723 143.027 1.00 39.41 329 VAL C O 1
ATOM 9446 N N . TYR C 1 329 ? 87.527 41.746 141.127 1.00 35.89 330 TYR C N 1
ATOM 9447 C CA . TYR C 1 329 ? 87.997 42.979 141.761 1.00 36.63 330 TYR C CA 1
ATOM 9448 C C . TYR C 1 329 ? 88.117 44.019 140.678 1.00 35.17 330 TYR C C 1
ATOM 9449 O O . TYR C 1 329 ? 88.147 43.674 139.509 1.00 37.25 330 TYR C O 1
ATOM 9458 N N . ALA C 1 330 ? 88.160 45.288 141.063 1.00 33.72 331 ALA C N 1
ATOM 9459 C CA . ALA C 1 330 ? 88.078 46.377 140.103 1.00 33.76 331 ALA C CA 1
ATOM 9460 C C . ALA C 1 330 ? 88.981 47.536 140.469 1.00 31.67 331 ALA C C 1
ATOM 9461 O O . ALA C 1 330 ? 89.564 47.544 141.523 1.00 33.02 331 ALA C O 1
ATOM 9463 N N . SER C 1 331 ? 89.081 48.503 139.568 1.00 31.75 332 SER C N 1
ATOM 9464 C CA . SER C 1 331 ? 89.835 49.731 139.785 1.00 33.98 332 SER C CA 1
ATOM 9465 C C . SER C 1 331 ? 89.251 50.634 140.860 1.00 36.71 332 SER C C 1
ATOM 9466 O O . SER C 1 331 ? 89.983 51.354 141.520 1.00 34.81 332 SER C O 1
ATOM 9469 N N . SER C 1 332 ? 87.924 50.632 140.988 1.00 35.93 333 SER C N 1
ATOM 9470 C CA . SER C 1 332 ? 87.243 51.354 142.041 1.00 33.14 333 SER C CA 1
ATOM 9471 C C . SER C 1 332 ? 85.819 50.831 142.207 1.00 33.19 333 SER C C 1
ATOM 9472 O O . SER C 1 332 ? 85.330 50.004 141.412 1.00 29.86 333 SER C O 1
ATOM 9475 N N . ILE C 1 333 ? 85.180 51.316 143.268 1.00 32.21 334 ILE C N 1
ATOM 9476 C CA . ILE C 1 333 ? 83.813 50.970 143.627 1.00 31.46 334 ILE C CA 1
ATOM 9477 C C . ILE C 1 333 ? 83.138 52.269 144.031 1.00 33.04 334 ILE C C 1
ATOM 9478 O O . ILE C 1 333 ? 83.676 53.004 144.883 1.00 30.58 334 ILE C O 1
ATOM 9483 N N . GLU C 1 334 ? 81.987 52.574 143.410 1.00 30.41 335 GLU C N 1
ATOM 9484 C CA . GLU C 1 334 ? 81.212 53.723 143.810 1.00 30.63 335 GLU C CA 1
ATOM 9485 C C . GLU C 1 334 ? 80.698 53.543 145.239 1.00 28.83 335 GLU C C 1
ATOM 9486 O O . GLU C 1 334 ? 80.352 52.441 145.664 1.00 25.58 335 GLU C O 1
ATOM 9492 N N . VAL C 1 335 ? 80.655 54.648 145.969 1.00 29.72 336 VAL C N 1
ATOM 9493 C CA . VAL C 1 335 ? 80.101 54.687 147.337 1.00 31.57 336 VAL C CA 1
ATOM 9494 C C . VAL C 1 335 ? 78.585 54.317 147.343 1.00 28.12 336 VAL C C 1
ATOM 9495 O O . VAL C 1 335 ? 77.896 54.616 146.372 1.00 27.70 336 VAL C O 1
ATOM 9499 N N . PRO C 1 336 ? 78.074 53.679 148.422 1.00 27.00 337 PRO C N 1
ATOM 9500 C CA . PRO C 1 336 ? 76.658 53.292 148.440 1.00 26.04 337 PRO C CA 1
ATOM 9501 C C . PRO C 1 336 ? 75.689 54.451 148.231 1.00 25.77 337 PRO C C 1
ATOM 9502 O O . PRO C 1 336 ? 75.973 55.600 148.632 1.00 26.04 337 PRO C O 1
ATOM 9506 N N . LEU C 1 337 ? 74.566 54.146 147.583 1.00 24.91 338 LEU C N 1
ATOM 9507 C CA . LEU C 1 337 ? 73.523 55.141 147.282 1.00 23.64 338 LEU C CA 1
ATOM 9508 C C . LEU C 1 337 ? 72.440 54.941 148.310 1.00 23.68 338 LEU C C 1
ATOM 9509 O O . LEU C 1 337 ? 71.849 53.861 148.387 1.00 22.85 338 LEU C O 1
ATOM 9514 N N . LYS C 1 338 ? 72.180 55.980 149.085 1.00 23.59 339 LYS C N 1
ATOM 9515 C CA . LYS C 1 338 ? 71.148 55.986 150.088 1.00 25.58 339 LYS C CA 1
ATOM 9516 C C . LYS C 1 338 ? 69.936 56.584 149.369 1.00 24.69 339 LYS C C 1
ATOM 9517 O O . LYS C 1 338 ? 69.913 57.780 149.081 1.00 23.55 339 LYS C O 1
ATOM 9523 N N . ILE C 1 339 ? 68.959 55.741 149.028 1.00 23.93 340 ILE C N 1
ATOM 9524 C CA . ILE C 1 339 ? 67.865 56.167 148.147 1.00 22.77 340 ILE C CA 1
ATOM 9525 C C . ILE C 1 339 ? 66.797 56.939 148.952 1.00 21.78 340 ILE C C 1
ATOM 9526 O O . ILE C 1 339 ? 66.269 56.456 149.957 1.00 19.23 340 ILE C O 1
ATOM 9531 N N . GLU C 1 340 ? 66.498 58.135 148.479 1.00 22.66 341 GLU C N 1
ATOM 9532 C CA . GLU C 1 340 ? 65.517 59.002 149.109 1.00 26.53 341 GLU C CA 1
ATOM 9533 C C . GLU C 1 340 ? 64.117 58.540 148.680 1.00 25.73 341 GLU C C 1
ATOM 9534 O O . GLU C 1 340 ? 63.867 58.353 147.490 1.00 23.84 341 GLU C O 1
ATOM 9540 N N . PRO C 1 341 ? 63.206 58.340 149.641 1.00 25.07 342 PRO C N 1
ATOM 9541 C CA . PRO C 1 341 ? 61.822 58.026 149.272 1.00 26.02 342 PRO C CA 1
ATOM 9542 C C . PRO C 1 341 ? 61.134 59.199 148.584 1.00 26.50 342 PRO C C 1
ATOM 9543 O O . PRO C 1 341 ? 61.713 60.286 148.506 1.00 24.40 342 PRO C O 1
ATOM 9547 N N . MET C 1 342 ? 59.913 58.971 148.102 1.00 27.51 343 MET C N 1
ATOM 9548 C CA . MET C 1 342 ? 59.142 60.003 147.414 1.00 31.37 343 MET C CA 1
ATOM 9549 C C . MET C 1 342 ? 57.802 60.232 148.112 1.00 29.77 343 MET C C 1
ATOM 9550 O O . MET C 1 342 ? 57.570 61.306 148.620 1.00 30.79 343 MET C O 1
ATOM 9555 N N . LYS C 1 343 ? 56.947 59.219 148.160 1.00 29.28 344 LYS C N 1
ATOM 9556 C CA . LYS C 1 343 ? 55.650 59.283 148.816 1.00 30.13 344 LYS C CA 1
ATOM 9557 C C . LYS C 1 343 ? 55.491 58.374 150.039 1.00 29.80 344 LYS C C 1
ATOM 9558 O O . LYS C 1 343 ? 54.503 58.493 150.769 1.00 31.57 344 LYS C O 1
ATOM 9564 N N . ASP C 1 344 ? 56.449 57.472 150.273 1.00 27.16 345 ASP C N 1
ATOM 9565 C CA . ASP C 1 344 ? 56.358 56.491 151.367 1.00 26.25 345 ASP C CA 1
ATOM 9566 C C . ASP C 1 344 ? 57.591 56.676 152.240 1.00 25.17 345 ASP C C 1
ATOM 9567 O O . ASP C 1 344 ? 58.667 56.154 151.904 1.00 25.04 345 ASP C O 1
ATOM 9572 N N . PRO C 1 345 ? 57.442 57.384 153.375 1.00 24.69 346 PRO C N 1
ATOM 9573 C CA . PRO C 1 345 ? 58.644 57.611 154.192 1.00 24.57 346 PRO C CA 1
ATOM 9574 C C . PRO C 1 345 ? 59.302 56.343 154.758 1.00 23.19 346 PRO C C 1
ATOM 9575 O O . PRO C 1 345 ? 60.434 56.433 155.238 1.00 23.00 346 PRO C O 1
ATOM 9579 N N . THR C 1 346 ? 58.618 55.193 154.707 1.00 23.50 347 THR C N 1
ATOM 9580 C CA . THR C 1 346 ? 59.205 53.909 155.114 1.00 23.97 347 THR C CA 1
ATOM 9581 C C . THR C 1 346 ? 60.030 53.194 154.035 1.00 23.50 347 THR C C 1
ATOM 9582 O O . THR C 1 346 ? 60.619 52.159 154.322 1.00 21.69 347 THR C O 1
ATOM 9586 N N . CYS C 1 347 ? 60.041 53.703 152.801 1.00 23.85 348 CYS C N 1
ATOM 9587 C CA . CYS C 1 347 ? 60.811 53.080 151.727 1.00 23.22 348 CYS C CA 1
ATOM 9588 C C . CYS C 1 347 ? 62.265 53.565 151.740 1.00 22.85 348 CYS C C 1
ATOM 9589 O O . CYS C 1 347 ? 62.620 54.523 151.053 1.00 22.15 348 CYS C O 1
ATOM 9592 N N . LEU C 1 348 ? 63.103 52.849 152.488 1.00 21.21 349 LEU C N 1
ATOM 9593 C CA . LEU C 1 348 ? 64.413 53.334 152.874 1.00 20.61 349 LEU C CA 1
ATOM 9594 C C . LEU C 1 348 ? 65.446 52.259 152.538 1.00 21.56 349 LEU C C 1
ATOM 9595 O O . LEU C 1 348 ? 65.685 51.305 153.309 1.00 22.13 349 LEU C O 1
ATOM 9600 N N . ARG C 1 349 ? 66.042 52.399 151.362 1.00 20.45 350 ARG C N 1
ATOM 9601 C CA . ARG C 1 349 ? 66.921 51.391 150.832 1.00 20.39 350 ARG C CA 1
ATOM 9602 C C . ARG C 1 349 ? 68.270 51.957 150.491 1.00 18.83 350 ARG C C 1
ATOM 9603 O O . ARG C 1 349 ? 68.425 53.145 150.252 1.00 19.20 350 ARG C O 1
ATOM 9611 N N . THR C 1 350 ? 69.236 51.056 150.417 1.00 20.10 351 THR C N 1
ATOM 9612 C CA . THR C 1 350 ? 70.605 51.377 150.045 1.00 21.08 351 THR C CA 1
ATOM 9613 C C . THR C 1 350 ? 71.044 50.429 148.933 1.00 20.88 351 THR C C 1
ATOM 9614 O O . THR C 1 350 ? 70.788 49.227 149.010 1.00 20.67 351 THR C O 1
ATOM 9618 N N . GLU C 1 351 ? 71.659 50.980 147.888 1.00 21.41 352 GLU C N 1
ATOM 9619 C CA . GLU C 1 351 ? 72.262 50.189 146.823 1.00 22.28 352 GLU C CA 1
ATOM 9620 C C . GLU C 1 351 ? 73.781 50.235 146.962 1.00 23.70 352 GLU C C 1
ATOM 9621 O O . GLU C 1 351 ? 74.355 51.322 147.093 1.00 23.72 352 GLU C O 1
ATOM 9627 N N . TYR C 1 352 ? 74.408 49.067 146.884 1.00 24.02 353 TYR C N 1
ATOM 9628 C CA . TYR C 1 352 ? 75.857 48.946 146.857 1.00 24.85 353 TYR C CA 1
ATOM 9629 C C . TYR C 1 352 ? 76.276 48.628 145.436 1.00 25.56 353 TYR C C 1
ATOM 9630 O O . TYR C 1 352 ? 75.453 48.195 144.600 1.00 23.87 353 TYR C O 1
ATOM 9639 N N . PHE C 1 353 ? 77.571 48.803 145.183 1.00 25.59 354 PHE C N 1
ATOM 9640 C CA . PHE C 1 353 ? 78.114 48.813 143.822 1.00 24.56 354 PHE C CA 1
ATOM 9641 C C . PHE C 1 353 ? 79.332 47.924 143.675 1.00 23.84 354 PHE C C 1
ATOM 9642 O O . PHE C 1 353 ? 80.172 48.171 142.806 1.00 25.81 354 PHE C O 1
ATOM 9650 N N . VAL C 1 354 ? 79.388 46.867 144.487 1.00 24.94 355 VAL C N 1
ATOM 9651 C CA . VAL C 1 354 ? 80.560 46.009 144.568 1.00 25.94 355 VAL C CA 1
ATOM 9652 C C . VAL C 1 354 ? 80.774 45.148 143.307 1.00 28.61 355 VAL C C 1
ATOM 9653 O O . VAL C 1 354 ? 79.800 44.787 142.644 1.00 29.10 355 VAL C O 1
ATOM 9657 N N . PRO C 1 355 ? 82.044 44.819 142.974 1.00 29.83 356 PRO C N 1
ATOM 9658 C CA . PRO C 1 355 ? 82.384 44.013 141.781 1.00 28.17 356 PRO C CA 1
ATOM 9659 C C . PRO C 1 355 ? 81.682 42.653 141.676 1.00 26.84 356 PRO C C 1
ATOM 9660 O O . PRO C 1 355 ? 81.327 42.236 140.582 1.00 26.94 356 PRO C O 1
ATOM 9664 N N . SER C 1 356 ? 81.495 41.953 142.791 1.00 26.33 357 SER C N 1
ATOM 9665 C CA . SER C 1 356 ? 80.767 40.679 142.778 1.00 28.75 357 SER C CA 1
ATOM 9666 C C . SER C 1 356 ? 79.330 40.801 142.227 1.00 27.89 357 SER C C 1
ATOM 9667 O O . SER C 1 356 ? 78.759 39.804 141.762 1.00 31.94 357 SER C O 1
ATOM 9670 N N . PHE C 1 357 ? 78.755 42.005 142.279 1.00 26.36 358 PHE C N 1
ATOM 9671 C CA . PHE C 1 357 ? 77.464 42.275 141.609 1.00 26.33 358 PHE C CA 1
ATOM 9672 C C . PHE C 1 357 ? 77.540 42.153 140.063 1.00 24.95 358 PHE C C 1
ATOM 9673 O O . PHE C 1 357 ? 76.527 41.894 139.431 1.00 21.06 358 PHE C O 1
ATOM 9681 N N . ALA C 1 358 ? 78.718 42.335 139.458 1.00 24.90 359 ALA C N 1
ATOM 9682 C CA . ALA C 1 358 ? 78.885 42.067 138.004 1.00 24.15 359 ALA C CA 1
ATOM 9683 C C . ALA C 1 358 ? 78.656 40.590 137.592 1.00 24.01 359 ALA C C 1
ATOM 9684 O O . ALA C 1 358 ? 78.337 40.316 136.424 1.00 24.42 359 ALA C O 1
ATOM 9686 N N . VAL C 1 359 ? 78.817 39.641 138.529 1.00 24.90 360 VAL C N 1
ATOM 9687 C CA . VAL C 1 359 ? 78.812 38.188 138.196 1.00 27.25 360 VAL C CA 1
ATOM 9688 C C . VAL C 1 359 ? 77.939 37.337 139.101 1.00 27.75 360 VAL C C 1
ATOM 9689 O O . VAL C 1 359 ? 78.150 36.125 139.200 1.00 29.82 360 VAL C O 1
ATOM 9693 N N . ASP C 1 360 ? 76.968 37.960 139.771 1.00 25.57 361 ASP C N 1
ATOM 9694 C CA . ASP C 1 360 ? 76.083 37.240 140.677 1.00 24.85 361 ASP C CA 1
ATOM 9695 C C . ASP C 1 360 ? 74.876 36.579 140.009 1.00 24.65 361 ASP C C 1
ATOM 9696 O O . ASP C 1 360 ? 74.156 35.843 140.674 1.00 27.70 361 ASP C O 1
ATOM 9701 N N . GLY C 1 361 ? 74.639 36.808 138.725 1.00 24.70 362 GLY C N 1
ATOM 9702 C CA . GLY C 1 361 ? 73.422 36.270 138.072 1.00 26.09 362 GLY C CA 1
ATOM 9703 C C . GLY C 1 361 ? 72.105 37.020 138.409 1.00 26.08 362 GLY C C 1
ATOM 9704 O O . GLY C 1 361 ? 71.031 36.525 138.102 1.00 25.59 362 GLY C O 1
ATOM 9705 N N . ALA C 1 362 ? 72.180 38.212 139.005 1.00 23.72 363 ALA C N 1
ATOM 9706 C CA . ALA C 1 362 ? 70.971 39.034 139.266 1.00 22.10 363 ALA C CA 1
ATOM 9707 C C . ALA C 1 362 ? 70.994 40.310 138.433 1.00 21.18 363 ALA C C 1
ATOM 9708 O O . ALA C 1 362 ? 71.939 41.086 138.486 1.00 22.08 363 ALA C O 1
ATOM 9710 N N . ASN C 1 363 ? 69.947 40.539 137.654 1.00 19.87 364 ASN C N 1
ATOM 9711 C CA . ASN C 1 363 ? 69.823 41.755 136.858 1.00 18.87 364 ASN C CA 1
ATOM 9712 C C . ASN C 1 363 ? 69.477 43.008 137.651 1.00 17.69 364 ASN C C 1
ATOM 9713 O O . ASN C 1 363 ? 69.510 44.093 137.079 1.00 17.86 364 ASN C O 1
ATOM 9718 N N . GLY C 1 364 ? 69.127 42.865 138.930 1.00 16.77 365 GLY C N 1
ATOM 9719 C CA . GLY C 1 364 ? 68.898 43.996 139.805 1.00 17.27 365 GLY C CA 1
ATOM 9720 C C . GLY C 1 364 ? 70.145 44.593 140.425 1.00 18.10 365 GLY C C 1
ATOM 9721 O O . GLY C 1 364 ? 70.080 45.679 140.983 1.00 17.07 365 GLY C O 1
ATOM 9722 N N . SER C 1 365 ? 71.281 43.889 140.334 1.00 18.60 366 SER C N 1
ATOM 9723 C CA . SER C 1 365 ? 72.522 44.388 140.902 1.00 19.92 366 SER C CA 1
ATOM 9724 C C . SER C 1 365 ? 73.593 44.688 139.857 1.00 20.89 366 SER C C 1
ATOM 9725 O O . SER C 1 365 ? 73.667 44.030 138.807 1.00 19.47 366 SER C O 1
ATOM 9728 N N . ARG C 1 366 ? 74.440 45.662 140.174 1.00 20.49 367 ARG C N 1
ATOM 9729 C CA . ARG C 1 366 ? 75.492 46.096 139.280 1.00 21.38 367 ARG C CA 1
ATOM 9730 C C . ARG C 1 366 ? 76.739 46.533 140.040 1.00 22.48 367 ARG C C 1
ATOM 9731 O O . ARG C 1 366 ? 76.644 47.117 141.138 1.00 20.26 367 ARG C O 1
ATOM 9739 N N . TRP C 1 367 ? 77.895 46.273 139.425 1.00 24.07 368 TRP C N 1
ATOM 9740 C CA . TRP C 1 367 ? 79.140 47.000 139.756 1.00 24.07 368 TRP C CA 1
ATOM 9741 C C . TRP C 1 367 ? 79.046 48.361 139.131 1.00 24.02 368 TRP C C 1
ATOM 9742 O O . TRP C 1 367 ? 78.531 48.496 138.018 1.00 25.12 368 TRP C O 1
ATOM 9753 N N . MET C 1 368 ? 79.526 49.375 139.841 1.00 23.73 369 MET C N 1
ATOM 9754 C CA . MET C 1 368 ? 79.764 50.691 139.276 1.00 25.40 369 MET C CA 1
ATOM 9755 C C . MET C 1 368 ? 81.107 51.224 139.781 1.00 28.37 369 MET C C 1
ATOM 9756 O O . MET C 1 368 ? 81.383 51.205 140.992 1.00 28.79 369 MET C O 1
ATOM 9761 N N . ALA C 1 369 ? 81.938 51.695 138.850 1.00 30.05 370 ALA C N 1
ATOM 9762 C CA . ALA C 1 369 ? 83.169 52.417 139.180 1.00 30.44 370 ALA C CA 1
ATOM 9763 C C . ALA C 1 369 ? 82.834 53.739 139.876 1.00 31.20 370 ALA C C 1
ATOM 9764 O O . ALA C 1 369 ? 81.753 54.327 139.633 1.00 30.07 370 ALA C O 1
ATOM 9766 N N . ALA C 1 370 ? 83.756 54.223 140.718 1.00 30.87 371 ALA C N 1
ATOM 9767 C CA . ALA C 1 370 ? 83.577 55.523 141.367 1.00 33.00 371 ALA C CA 1
ATOM 9768 C C . ALA C 1 370 ? 83.556 56.653 140.333 1.00 35.47 371 ALA C C 1
ATOM 9769 O O . ALA C 1 370 ? 84.190 56.559 139.274 1.00 33.04 371 ALA C O 1
ATOM 9771 N N . ALA C 1 371 ? 82.788 57.697 140.637 1.00 37.81 372 ALA C N 1
ATOM 9772 C CA . ALA C 1 371 ? 82.697 58.890 139.795 1.00 42.18 372 ALA C CA 1
ATOM 9773 C C . ALA C 1 371 ? 84.073 59.439 139.382 1.00 42.50 372 ALA C C 1
ATOM 9774 O O . ALA C 1 371 ? 84.256 59.755 138.210 1.00 45.24 372 ALA C O 1
ATOM 9776 N N . GLU C 1 372 ? 85.024 59.484 140.327 1.00 43.53 373 GLU C N 1
ATOM 9777 C CA . GLU C 1 372 ? 86.377 60.028 140.103 1.00 45.07 373 GLU C CA 1
ATOM 9778 C C . GLU C 1 372 ? 87.228 59.154 139.199 1.00 50.94 373 GLU C C 1
ATOM 9779 O O . GLU C 1 372 ? 88.224 59.625 138.645 1.00 53.74 373 GLU C O 1
ATOM 9781 N N . ASP C 1 373 ? 86.850 57.884 139.056 1.00 52.15 374 ASP C N 1
ATOM 9782 C CA . ASP C 1 373 ? 87.609 56.914 138.264 1.00 52.97 374 ASP C CA 1
ATOM 9783 C C . ASP C 1 373 ? 87.092 56.837 136.806 1.00 54.63 374 ASP C C 1
ATOM 9784 O O . ASP C 1 373 ? 86.633 55.784 136.342 1.00 55.09 374 ASP C O 1
ATOM 9789 N N . SER C 1 374 ? 87.204 57.949 136.082 1.00 52.88 375 SER C N 1
ATOM 9790 C CA . SER C 1 374 ? 86.691 58.042 134.713 1.00 55.93 375 SER C CA 1
ATOM 9791 C C . SER C 1 374 ? 87.732 57.833 133.592 1.00 54.51 375 SER C C 1
ATOM 9792 O O . SER C 1 374 ? 87.446 58.170 132.451 1.00 55.95 375 SER C O 1
ATOM 9795 N N . ILE C 1 375 ? 88.915 57.288 133.893 1.00 55.28 376 ILE C N 1
ATOM 9796 C CA . ILE C 1 375 ? 89.967 57.061 132.877 1.00 56.13 376 ILE C CA 1
ATOM 9797 C C . ILE C 1 375 ? 90.371 55.588 132.885 1.00 55.68 376 ILE C C 1
ATOM 9798 O O . ILE C 1 375 ? 91.062 55.139 133.799 1.00 57.63 376 ILE C O 1
ATOM 9803 N N . ASN C 1 376 ? 89.976 54.840 131.857 1.00 57.51 377 ASN C N 1
ATOM 9804 C CA . ASN C 1 376 ? 90.103 53.366 131.873 1.00 58.17 377 ASN C CA 1
ATOM 9805 C C . ASN C 1 376 ? 89.785 52.737 133.246 1.00 52.46 377 ASN C C 1
ATOM 9806 O O . ASN C 1 376 ? 90.663 52.114 133.862 1.00 52.54 377 ASN C O 1
ATOM 9811 N N . PRO C 1 377 ? 88.539 52.915 133.739 1.00 45.54 378 PRO C N 1
ATOM 9812 C CA . PRO C 1 377 ? 88.090 52.044 134.823 1.00 41.13 378 PRO C CA 1
ATOM 9813 C C . PRO C 1 377 ? 88.142 50.608 134.352 1.00 38.96 378 PRO C C 1
ATOM 9814 O O . PRO C 1 377 ? 87.946 50.351 133.163 1.00 40.18 378 PRO C O 1
ATOM 9818 N N . TRP C 1 378 ? 88.424 49.678 135.254 1.00 36.63 379 TRP C N 1
ATOM 9819 C CA . TRP C 1 378 ? 88.531 48.293 134.855 1.00 34.94 379 TRP C CA 1
ATOM 9820 C C . TRP C 1 378 ? 88.062 47.344 135.935 1.00 33.11 379 TRP C C 1
ATOM 9821 O O . TRP C 1 378 ? 87.994 47.694 137.119 1.00 32.18 379 TRP C O 1
ATOM 9832 N N . ILE C 1 379 ? 87.736 46.132 135.495 1.00 31.02 380 ILE C N 1
ATOM 9833 C CA . ILE C 1 379 ? 87.322 45.036 136.369 1.00 31.16 380 ILE C CA 1
ATOM 9834 C C . ILE C 1 379 ? 87.980 43.762 135.855 1.00 30.01 380 ILE C C 1
ATOM 9835 O O . ILE C 1 379 ? 88.184 43.622 134.654 1.00 31.93 380 ILE C O 1
ATOM 9840 N N . VAL C 1 380 ? 88.277 42.841 136.763 1.00 31.77 381 VAL C N 1
ATOM 9841 C CA . VAL C 1 380 ? 88.975 41.604 136.452 1.00 31.84 381 VAL C CA 1
ATOM 9842 C C . VAL C 1 380 ? 88.203 40.428 137.012 1.00 32.23 381 VAL C C 1
ATOM 9843 O O . VAL C 1 380 ? 87.904 40.406 138.194 1.00 32.33 381 VAL C O 1
ATOM 9847 N N . ALA C 1 381 ? 87.955 39.427 136.181 1.00 32.16 382 ALA C N 1
ATOM 9848 C CA . ALA C 1 381 ? 87.432 38.174 136.642 1.00 34.43 382 ALA C CA 1
ATOM 9849 C C . ALA C 1 381 ? 88.581 37.166 136.747 1.00 37.72 382 ALA C C 1
ATOM 9850 O O . ALA C 1 381 ? 89.383 37.041 135.812 1.00 36.03 382 ALA C O 1
ATOM 9852 N N . ASP C 1 382 ? 88.633 36.467 137.887 1.00 38.00 383 ASP C N 1
ATOM 9853 C CA . ASP C 1 382 ? 89.595 35.419 138.172 1.00 41.50 383 ASP C CA 1
ATOM 9854 C C . ASP C 1 382 ? 88.883 34.072 138.247 1.00 45.04 383 ASP C C 1
ATOM 9855 O O . ASP C 1 382 ? 88.278 33.718 139.274 1.00 44.24 383 ASP C O 1
ATOM 9860 N N . LEU C 1 383 ? 88.999 33.306 137.164 1.00 47.45 384 LEU C N 1
ATOM 9861 C CA . LEU C 1 383 ? 88.639 31.883 137.188 1.00 50.43 384 LEU C CA 1
ATOM 9862 C C . LEU C 1 383 ? 89.628 31.189 138.148 1.00 51.09 384 LEU C C 1
ATOM 9863 O O . LEU C 1 383 ? 90.759 31.635 138.293 1.00 54.01 384 LEU C O 1
ATOM 9868 N N . GLY C 1 384 ? 89.228 30.126 138.828 1.00 53.40 385 GLY C N 1
ATOM 9869 C CA . GLY C 1 384 ? 90.150 29.487 139.792 1.00 57.75 385 GLY C CA 1
ATOM 9870 C C . GLY C 1 384 ? 91.550 29.162 139.246 1.00 56.23 385 GLY C C 1
ATOM 9871 O O . GLY C 1 384 ? 92.545 29.336 139.937 1.00 54.84 385 GLY C O 1
ATOM 9872 N N . THR C 1 385 ? 91.600 28.695 137.999 1.00 59.04 386 THR C N 1
ATOM 9873 C CA . THR C 1 385 ? 92.821 28.248 137.328 1.00 60.97 386 THR C CA 1
ATOM 9874 C C . THR C 1 385 ? 92.769 28.676 135.857 1.00 61.53 386 THR C C 1
ATOM 9875 O O . THR C 1 385 ? 91.890 29.449 135.453 1.00 61.69 386 THR C O 1
ATOM 9879 N N . VAL C 1 386 ? 93.701 28.177 135.049 1.00 63.51 387 VAL C N 1
ATOM 9880 C CA . VAL C 1 386 ? 93.625 28.370 133.600 1.00 62.41 387 VAL C CA 1
ATOM 9881 C C . VAL C 1 386 ? 92.584 27.378 133.068 1.00 58.95 387 VAL C C 1
ATOM 9882 O O . VAL C 1 386 ? 92.620 26.204 133.419 1.00 59.37 387 VAL C O 1
ATOM 9886 N N . LYS C 1 387 ? 91.653 27.874 132.256 1.00 58.12 388 LYS C N 1
ATOM 9887 C CA . LYS C 1 387 ? 90.617 27.049 131.616 1.00 57.11 388 LYS C CA 1
ATOM 9888 C C . LYS C 1 387 ? 90.468 27.470 130.160 1.00 54.66 388 LYS C C 1
ATOM 9889 O O . LYS C 1 387 ? 90.957 28.518 129.755 1.00 56.67 388 LYS C O 1
ATOM 9895 N N . LYS C 1 388 ? 89.766 26.647 129.389 1.00 54.25 389 LYS C N 1
ATOM 9896 C CA . LYS C 1 388 ? 89.353 26.981 128.021 1.00 51.99 389 LYS C CA 1
ATOM 9897 C C . LYS C 1 388 ? 88.126 27.905 128.097 1.00 47.90 389 LYS C C 1
ATOM 9898 O O . LYS C 1 388 ? 87.178 27.630 128.821 1.00 46.51 389 LYS C O 1
ATOM 9904 N N . VAL C 1 389 ? 88.161 29.001 127.348 1.00 46.15 390 VAL C N 1
ATOM 9905 C CA . VAL C 1 389 ? 87.155 30.049 127.440 1.00 45.74 390 VAL C CA 1
ATOM 9906 C C . VAL C 1 389 ? 86.590 30.314 126.057 1.00 45.80 390 VAL C C 1
ATOM 9907 O O . VAL C 1 389 ? 87.250 30.950 125.215 1.00 43.72 390 VAL C O 1
ATOM 9911 N N . ARG C 1 390 ? 85.360 29.846 125.839 1.00 45.02 391 ARG C N 1
ATOM 9912 C CA . ARG C 1 390 ? 84.675 30.067 124.572 1.00 45.69 391 ARG C CA 1
ATOM 9913 C C . ARG C 1 390 ? 84.391 31.552 124.344 1.00 44.76 391 ARG C C 1
ATOM 9914 O O . ARG C 1 390 ? 84.913 32.144 123.393 1.00 44.06 391 ARG C O 1
ATOM 9922 N N . ARG C 1 391 ? 83.607 32.176 125.222 1.00 41.20 392 ARG C N 1
ATOM 9923 C CA . ARG C 1 391 ? 83.285 33.586 125.017 1.00 41.08 392 ARG C CA 1
ATOM 9924 C C . ARG C 1 391 ? 82.867 34.324 126.290 1.00 37.66 392 ARG C C 1
ATOM 9925 O O . ARG C 1 391 ? 82.614 33.715 127.344 1.00 35.24 392 ARG C O 1
ATOM 9933 N N . SER C 1 392 ? 82.798 35.645 126.135 1.00 34.92 393 SER C N 1
ATOM 9934 C CA . SER C 1 392 ? 82.377 36.566 127.159 1.00 35.87 393 SER C CA 1
ATOM 9935 C C . SER C 1 392 ? 81.153 37.340 126.664 1.00 33.86 393 SER C C 1
ATOM 9936 O O . SER C 1 392 ? 81.063 37.704 125.490 1.00 32.18 393 SER C O 1
ATOM 9939 N N . GLU C 1 393 ? 80.219 37.578 127.576 1.00 32.18 394 GLU C N 1
ATOM 9940 C CA . GLU C 1 393 ? 79.026 38.372 127.283 1.00 33.27 394 GLU C CA 1
ATOM 9941 C C . GLU C 1 393 ? 78.857 39.395 128.402 1.00 28.65 394 GLU C C 1
ATOM 9942 O O . GLU C 1 393 ? 78.698 39.026 129.574 1.00 27.22 394 GLU C O 1
ATOM 9948 N N . ILE C 1 394 ? 78.910 40.663 128.023 1.00 27.92 395 ILE C N 1
ATOM 9949 C CA . ILE C 1 394 ? 78.890 41.767 128.957 1.00 28.74 395 ILE C CA 1
ATOM 9950 C C . ILE C 1 394 ? 77.635 42.608 128.807 1.00 27.05 395 ILE C C 1
ATOM 9951 O O . ILE C 1 394 ? 77.382 43.207 127.755 1.00 25.38 395 ILE C O 1
ATOM 9956 N N . TYR C 1 395 ? 76.905 42.718 129.909 1.00 26.38 396 TYR C N 1
ATOM 9957 C CA . TYR C 1 395 ? 75.743 43.585 129.977 1.00 24.43 396 TYR C CA 1
ATOM 9958 C C . TYR C 1 395 ? 76.127 44.825 130.751 1.00 24.72 396 TYR C C 1
ATOM 9959 O O . TYR C 1 395 ? 76.118 44.804 131.979 1.00 24.85 396 TYR C O 1
ATOM 9968 N N . PHE C 1 396 ? 76.486 45.891 130.052 1.00 24.60 397 PHE C N 1
ATOM 9969 C CA . PHE C 1 396 ? 76.853 47.146 130.708 1.00 26.28 397 PHE C CA 1
ATOM 9970 C C . PHE C 1 396 ? 75.640 47.909 131.210 1.00 25.40 397 PHE C C 1
ATOM 9971 O O . PHE C 1 396 ? 74.503 47.741 130.722 1.00 25.85 397 PHE C O 1
ATOM 9979 N N . VAL C 1 397 ? 75.914 48.805 132.146 1.00 22.35 398 VAL C N 1
ATOM 9980 C CA . VAL C 1 397 ? 74.934 49.761 132.653 1.00 22.50 398 VAL C CA 1
ATOM 9981 C C . VAL C 1 397 ? 74.732 50.904 131.636 1.00 22.43 398 VAL C C 1
ATOM 9982 O O . VAL C 1 397 ? 75.697 51.371 131.014 1.00 23.05 398 VAL C O 1
ATOM 9986 N N . ARG C 1 398 ? 73.491 51.374 131.506 1.00 23.31 399 ARG C N 1
ATOM 9987 C CA . ARG C 1 398 ? 73.082 52.316 130.450 1.00 24.03 399 ARG C CA 1
ATOM 9988 C C . ARG C 1 398 ? 73.529 51.866 129.031 1.00 24.78 399 ARG C C 1
ATOM 9989 O O . ARG C 1 398 ? 74.132 52.644 128.274 1.00 21.93 399 ARG C O 1
ATOM 9997 N N . PRO C 1 399 ? 73.163 50.628 128.646 1.00 28.24 400 PRO C N 1
ATOM 9998 C CA . PRO C 1 399 ? 73.602 49.980 127.406 1.00 27.66 400 PRO C CA 1
ATOM 9999 C C . PRO C 1 399 ? 73.162 50.737 126.130 1.00 28.72 400 PRO C C 1
ATOM 10000 O O . PRO C 1 399 ? 73.841 50.680 125.061 1.00 28.94 400 PRO C O 1
ATOM 10004 N N . THR C 1 400 ? 72.042 51.447 126.226 1.00 27.78 401 THR C N 1
ATOM 10005 C CA . THR C 1 400 ? 71.506 52.130 125.067 1.00 28.83 401 THR C CA 1
ATOM 10006 C C . THR C 1 400 ? 72.312 53.379 124.694 1.00 30.83 401 THR C C 1
ATOM 10007 O O . THR C 1 400 ? 72.084 53.919 123.616 1.00 28.79 401 THR C O 1
ATOM 10011 N N . ALA C 1 401 ? 73.205 53.856 125.573 1.00 31.31 402 ALA C N 1
ATOM 10012 C CA . ALA C 1 401 ? 74.099 54.986 125.225 1.00 31.11 402 ALA C CA 1
ATOM 10013 C C . ALA C 1 401 ? 75.406 54.537 124.587 1.00 33.98 402 ALA C C 1
ATOM 10014 O O . ALA C 1 401 ? 76.196 55.383 124.141 1.00 35.29 402 ALA C O 1
ATOM 10016 N N . GLY C 1 402 ? 75.633 53.222 124.531 1.00 33.71 403 GLY C N 1
ATOM 10017 C CA . GLY C 1 402 ? 76.759 52.646 123.812 1.00 34.09 403 GLY C CA 1
ATOM 10018 C C . GLY C 1 402 ? 78.006 52.583 124.678 1.00 35.19 403 GLY C C 1
ATOM 10019 O O . GLY C 1 402 ? 78.188 53.416 125.568 1.00 34.25 403 GLY C O 1
ATOM 10020 N N . HIS C 1 403 ? 78.838 51.577 124.437 1.00 33.60 404 HIS C N 1
ATOM 10021 C CA . HIS C 1 403 ? 80.114 51.431 125.131 1.00 35.41 404 HIS C CA 1
ATOM 10022 C C . HIS C 1 403 ? 81.263 51.118 124.177 1.00 37.08 404 HIS C C 1
ATOM 10023 O O . HIS C 1 403 ? 81.072 50.440 123.161 1.00 40.24 404 HIS C O 1
ATOM 10030 N N . ALA C 1 404 ? 82.443 51.608 124.552 1.00 36.32 405 ALA C N 1
ATOM 10031 C CA . ALA C 1 404 ? 83.720 51.261 123.926 1.00 36.71 405 ALA C CA 1
ATOM 10032 C C . ALA C 1 404 ? 84.582 50.615 124.995 1.00 35.27 405 ALA C C 1
ATOM 10033 O O . ALA C 1 404 ? 84.677 51.126 126.112 1.00 35.41 405 ALA C O 1
ATOM 10035 N N . TYR C 1 405 ? 85.208 49.500 124.666 1.00 32.93 406 TYR C N 1
ATOM 10036 C CA . TYR C 1 405 ? 86.000 48.801 125.643 1.00 34.86 406 TYR C CA 1
ATOM 10037 C C . TYR C 1 405 ? 87.109 47.986 124.989 1.00 38.82 406 TYR C C 1
ATOM 10038 O O . TYR C 1 405 ? 87.179 47.857 123.758 1.00 38.87 406 TYR C O 1
ATOM 10047 N N . VAL C 1 406 ? 87.968 47.463 125.857 1.00 38.53 407 VAL C N 1
ATOM 10048 C CA . VAL C 1 406 ? 89.047 46.577 125.502 1.00 41.17 407 VAL C CA 1
ATOM 10049 C C . VAL C 1 406 ? 88.892 45.409 126.434 1.00 37.25 407 VAL C C 1
ATOM 10050 O O . VAL C 1 406 ? 88.716 45.611 127.629 1.00 39.46 407 VAL C O 1
ATOM 10054 N N . ILE C 1 407 ? 88.954 44.201 125.899 1.00 37.13 408 ILE C N 1
ATOM 10055 C CA . ILE C 1 407 ? 89.039 43.009 126.725 1.00 41.36 408 ILE C CA 1
ATOM 10056 C C . ILE C 1 407 ? 90.423 42.416 126.551 1.00 42.92 408 ILE C C 1
ATOM 10057 O O . ILE C 1 407 ? 90.965 42.390 125.433 1.00 44.71 408 ILE C O 1
ATOM 10062 N N . GLU C 1 408 ? 90.982 41.960 127.664 1.00 41.67 409 GLU C N 1
ATOM 10063 C CA . GLU C 1 408 ? 92.305 41.375 127.714 1.00 43.22 409 GLU C CA 1
ATOM 10064 C C . GLU C 1 408 ? 92.213 40.103 128.529 1.00 41.16 409 GLU C C 1
ATOM 10065 O O . GLU C 1 408 ? 91.303 39.949 129.339 1.00 37.40 409 GLU C O 1
ATOM 10071 N N . ALA C 1 409 ? 93.168 39.209 128.302 1.00 38.51 410 ALA C N 1
ATOM 10072 C CA . ALA C 1 409 ? 93.278 37.943 129.007 1.00 39.00 410 ALA C CA 1
ATOM 10073 C C . ALA C 1 409 ? 94.686 37.796 129.599 1.00 39.97 410 ALA C C 1
ATOM 10074 O O . ALA C 1 409 ? 95.640 38.449 129.133 1.00 43.14 410 ALA C O 1
ATOM 10076 N N . SER C 1 410 ? 94.817 36.925 130.597 1.00 38.92 411 SER C N 1
ATOM 10077 C CA . SER C 1 410 ? 96.103 36.690 131.259 1.00 39.83 411 SER C CA 1
ATOM 10078 C C . SER C 1 410 ? 96.167 35.360 131.963 1.00 42.10 411 SER C C 1
ATOM 10079 O O . SER C 1 410 ? 95.136 34.768 132.314 1.00 44.84 411 SER C O 1
ATOM 10082 N N . MET C 1 411 ? 97.402 34.910 132.179 1.00 44.33 412 MET C N 1
ATOM 10083 C CA . MET C 1 411 ? 97.705 33.664 132.882 1.00 46.87 412 MET C CA 1
ATOM 10084 C C . MET C 1 411 ? 98.046 33.918 134.351 1.00 48.26 412 MET C C 1
ATOM 10085 O O . MET C 1 411 ? 97.824 33.036 135.181 1.00 46.82 412 MET C O 1
ATOM 10090 N N . ASP C 1 412 ? 98.590 35.106 134.663 1.00 49.89 413 ASP C N 1
ATOM 10091 C CA . ASP C 1 412 ? 99.151 35.404 136.002 1.00 53.53 413 ASP C CA 1
ATOM 10092 C C . ASP C 1 412 ? 98.630 36.670 136.708 1.00 52.13 413 ASP C C 1
ATOM 10093 O O . ASP C 1 412 ? 98.960 36.906 137.874 1.00 51.78 413 ASP C O 1
ATOM 10098 N N . GLY C 1 413 ? 97.830 37.474 136.012 1.00 51.72 414 GLY C N 1
ATOM 10099 C CA . GLY C 1 413 ? 97.344 38.746 136.531 1.00 50.82 414 GLY C CA 1
ATOM 10100 C C . GLY C 1 413 ? 98.279 39.911 136.279 1.00 50.42 414 GLY C C 1
ATOM 10101 O O . GLY C 1 413 ? 97.991 41.019 136.724 1.00 46.91 414 GLY C O 1
ATOM 10102 N N . LYS C 1 414 ? 99.372 39.672 135.544 1.00 53.23 415 LYS C N 1
ATOM 10103 C CA . LYS C 1 414 ? 100.449 40.661 135.340 1.00 52.31 415 LYS C CA 1
ATOM 10104 C C . LYS C 1 414 ? 100.581 41.051 133.881 1.00 50.19 415 LYS C C 1
ATOM 10105 O O . LYS C 1 414 ? 100.541 42.234 133.547 1.00 53.84 415 LYS C O 1
ATOM 10111 N N . VAL C 1 415 ? 100.761 40.045 133.023 1.00 51.04 416 VAL C N 1
ATOM 10112 C CA . VAL C 1 415 ? 100.964 40.221 131.582 1.00 49.68 416 VAL C CA 1
ATOM 10113 C C . VAL C 1 415 ? 99.655 39.930 130.849 1.00 50.63 416 VAL C C 1
ATOM 10114 O O . VAL C 1 415 ? 99.098 38.829 130.984 1.00 49.36 416 VAL C O 1
ATOM 10118 N N . TRP C 1 416 ? 99.211 40.903 130.047 1.00 49.51 417 TRP C N 1
ATOM 10119 C CA . TRP C 1 416 ? 97.896 40.898 129.411 1.00 50.98 417 TRP C CA 1
ATOM 10120 C C . TRP C 1 416 ? 97.971 40.869 127.883 1.00 51.21 417 TRP C C 1
ATOM 10121 O O . TRP C 1 416 ? 98.366 41.860 127.274 1.00 50.44 417 TRP C O 1
ATOM 10132 N N . GLN C 1 417 ? 97.579 39.740 127.277 1.00 50.80 418 GLN C N 1
ATOM 10133 C CA . GLN C 1 417 ? 97.353 39.650 125.831 1.00 51.92 418 GLN C CA 1
ATOM 10134 C C . GLN C 1 417 ? 95.998 40.280 125.501 1.00 55.84 418 GLN C C 1
ATOM 10135 O O . GLN C 1 417 ? 94.992 39.887 126.088 1.00 56.38 418 GLN C O 1
ATOM 10137 N N . GLU C 1 418 ? 95.968 41.244 124.575 1.00 56.81 419 GLU C N 1
ATOM 10138 C CA . GLU C 1 418 ? 94.702 41.843 124.107 1.00 60.25 419 GLU C CA 1
ATOM 10139 C C . GLU C 1 418 ? 93.939 40.891 123.156 1.00 62.25 419 GLU C C 1
ATOM 10140 O O . GLU C 1 418 ? 94.473 40.504 122.117 1.00 68.47 419 GLU C O 1
ATOM 10146 N N . PHE C 1 419 ? 92.710 40.510 123.522 1.00 58.65 420 PHE C N 1
ATOM 10147 C CA . PHE C 1 419 ? 91.854 39.648 122.693 1.00 52.94 420 PHE C CA 1
ATOM 10148 C C . PHE C 1 419 ? 91.004 40.503 121.755 1.00 51.95 420 PHE C C 1
ATOM 10149 O O . PHE C 1 419 ? 90.911 40.198 120.570 1.00 53.36 420 PHE C O 1
ATOM 10151 N N . ALA C 1 420 ? 90.413 41.589 122.262 1.00 51.78 421 ALA C N 1
ATOM 10152 C CA . ALA C 1 420 ? 89.615 42.502 121.423 1.00 48.94 421 ALA C CA 1
ATOM 10153 C C . ALA C 1 420 ? 89.644 43.958 121.879 1.00 49.88 421 ALA C C 1
ATOM 10154 O O . ALA C 1 420 ? 89.845 44.245 123.061 1.00 52.52 421 ALA C O 1
ATOM 10156 N N . VAL C 1 421 ? 89.416 44.861 120.922 1.00 48.68 422 VAL C N 1
ATOM 10157 C CA . VAL C 1 421 ? 89.462 46.307 121.134 1.00 48.89 422 VAL C CA 1
ATOM 10158 C C . VAL C 1 421 ? 88.341 46.930 120.324 1.00 50.18 422 VAL C C 1
ATOM 10159 O O . VAL C 1 421 ? 88.303 46.757 119.113 1.00 53.77 422 VAL C O 1
ATOM 10163 N N . HIS C 1 422 ? 87.464 47.684 120.985 1.00 49.34 423 HIS C N 1
ATOM 10164 C CA . HIS C 1 422 ? 86.346 48.378 120.331 1.00 47.30 423 HIS C CA 1
ATOM 10165 C C . HIS C 1 422 ? 86.411 49.875 120.679 1.00 48.27 423 HIS C C 1
ATOM 10166 O O . HIS C 1 422 ? 85.836 50.321 121.678 1.00 53.04 423 HIS C O 1
ATOM 10173 N N . GLN C 1 423 ? 87.131 50.642 119.862 1.00 45.48 424 GLN C N 1
ATOM 10174 C CA . GLN C 1 423 ? 87.258 52.088 120.046 1.00 44.72 424 GLN C CA 1
ATOM 10175 C C . GLN C 1 423 ? 85.979 52.873 119.721 1.00 42.84 424 GLN C C 1
ATOM 10176 O O . GLN C 1 423 ? 85.861 54.028 120.130 1.00 46.70 424 GLN C O 1
ATOM 10178 N N . ASP C 1 424 ? 85.038 52.279 118.977 1.00 44.09 425 ASP C N 1
ATOM 10179 C CA . ASP C 1 424 ? 83.733 52.924 118.672 1.00 43.38 425 ASP C CA 1
ATOM 10180 C C . ASP C 1 424 ? 82.624 52.384 119.586 1.00 42.32 425 ASP C C 1
ATOM 10181 O O . ASP C 1 424 ? 82.511 51.178 119.777 1.00 42.71 425 ASP C O 1
ATOM 10183 N N . ARG C 1 425 ? 81.848 53.295 120.174 1.00 42.41 426 ARG C N 1
ATOM 10184 C CA . ARG C 1 425 ? 80.582 52.984 120.841 1.00 42.76 426 ARG C CA 1
ATOM 10185 C C . ARG C 1 425 ? 79.712 52.108 119.951 1.00 42.96 426 ARG C C 1
ATOM 10186 O O . ARG C 1 425 ? 79.426 52.485 118.825 1.00 44.07 426 ARG C O 1
ATOM 10194 N N . LYS C 1 426 ? 79.308 50.950 120.443 1.00 41.32 427 LYS C N 1
ATOM 10195 C CA . LYS C 1 426 ? 78.260 50.180 119.797 1.00 41.09 427 LYS C CA 1
ATOM 10196 C C . LYS C 1 426 ? 77.073 50.078 120.789 1.00 40.26 427 LYS C C 1
ATOM 10197 O O . LYS C 1 426 ? 77.267 49.701 121.948 1.00 36.84 427 LYS C O 1
ATOM 10203 N N . MET C 1 427 ? 75.881 50.461 120.316 1.00 37.01 428 MET C N 1
ATOM 10204 C CA . MET C 1 427 ? 74.680 50.599 121.122 1.00 36.21 428 MET C CA 1
ATOM 10205 C C . MET C 1 427 ? 73.923 49.272 121.047 1.00 35.36 428 MET C C 1
ATOM 10206 O O . MET C 1 427 ? 73.035 49.097 120.210 1.00 34.00 428 MET C O 1
ATOM 10211 N N . CYS C 1 428 ? 74.307 48.331 121.906 1.00 30.49 429 CYS C N 1
ATOM 10212 C CA . CYS C 1 428 ? 73.709 47.015 121.925 1.00 30.46 429 CYS C CA 1
ATOM 10213 C C . CYS C 1 428 ? 73.882 46.414 123.324 1.00 28.73 429 CYS C C 1
ATOM 10214 O O . CYS C 1 428 ? 74.506 47.023 124.157 1.00 30.21 429 CYS C O 1
ATOM 10217 N N . SER C 1 429 ? 73.294 45.259 123.597 1.00 26.79 430 SER C N 1
ATOM 10218 C CA . SER C 1 429 ? 73.605 44.489 124.818 1.00 26.93 430 SER C CA 1
ATOM 10219 C C . SER C 1 429 ? 73.136 43.069 124.606 1.00 26.08 430 SER C C 1
ATOM 10220 O O . SER C 1 429 ? 72.078 42.890 124.054 1.00 28.71 430 SER C O 1
ATOM 10223 N N . PRO C 1 430 ? 73.885 42.057 125.002 1.00 26.93 431 PRO C N 1
ATOM 10224 C CA . PRO C 1 430 ? 75.213 42.182 125.578 1.00 29.14 431 PRO C CA 1
ATOM 10225 C C . PRO C 1 430 ? 76.296 42.488 124.532 1.00 32.23 431 PRO C C 1
ATOM 10226 O O . PRO C 1 430 ? 76.030 42.479 123.329 1.00 34.66 431 PRO C O 1
ATOM 10230 N N . HIS C 1 431 ? 77.494 42.815 125.003 1.00 33.41 432 HIS C N 1
ATOM 10231 C CA . HIS C 1 431 ? 78.696 42.829 124.153 1.00 32.02 432 HIS C CA 1
ATOM 10232 C C . HIS C 1 431 ? 79.391 41.496 124.246 1.00 30.64 432 HIS C C 1
ATOM 10233 O O . HIS C 1 431 ? 79.839 41.107 125.332 1.00 32.48 432 HIS C O 1
ATOM 10240 N N . THR C 1 432 ? 79.455 40.786 123.120 1.00 32.27 433 THR C N 1
ATOM 10241 C CA . THR C 1 432 ? 79.939 39.414 123.061 1.00 33.68 433 THR C CA 1
ATOM 10242 C C . THR C 1 432 ? 81.310 39.371 122.365 1.00 37.20 433 THR C C 1
ATOM 10243 O O . THR C 1 432 ? 81.486 39.976 121.328 1.00 38.85 433 THR C O 1
ATOM 10247 N N . ASP C 1 433 ? 82.273 38.672 122.953 1.00 38.23 434 ASP C N 1
ATOM 10248 C CA . ASP C 1 433 ? 83.617 38.533 122.363 1.00 41.34 434 ASP C CA 1
ATOM 10249 C C . ASP C 1 433 ? 84.013 37.071 122.420 1.00 40.55 434 ASP C C 1
ATOM 10250 O O . ASP C 1 433 ? 84.087 36.485 123.504 1.00 40.52 434 ASP C O 1
ATOM 10255 N N . VAL C 1 434 ? 84.238 36.484 121.249 1.00 42.61 435 VAL C N 1
ATOM 10256 C CA . VAL C 1 434 ? 84.684 35.093 121.139 1.00 44.41 435 VAL C CA 1
ATOM 10257 C C . VAL C 1 434 ? 86.191 35.095 121.369 1.00 44.58 435 VAL C C 1
ATOM 10258 O O . VAL C 1 434 ? 86.895 35.897 120.775 1.00 43.36 435 VAL C O 1
ATOM 10262 N N . LEU C 1 435 ? 86.672 34.219 122.247 1.00 47.72 436 LEU C N 1
ATOM 10263 C CA . LEU C 1 435 ? 88.106 34.092 122.521 1.00 50.31 436 LEU C CA 1
ATOM 10264 C C . LEU C 1 435 ? 88.596 32.753 121.965 1.00 55.45 436 LEU C C 1
ATOM 10265 O O . LEU C 1 435 ? 89.370 32.716 120.999 1.00 56.48 436 LEU C O 1
ATOM 10267 N N . ASN C 1 436 ? 88.098 31.670 122.568 1.00 58.46 437 ASN C N 1
ATOM 10268 C CA . ASN C 1 436 ? 88.531 30.289 122.308 1.00 56.60 437 ASN C CA 1
ATOM 10269 C C . ASN C 1 436 ? 90.018 30.091 122.574 1.00 57.29 437 ASN C C 1
ATOM 10270 O O . ASN C 1 436 ? 90.721 29.454 121.795 1.00 61.37 437 ASN C O 1
ATOM 10275 N N . LYS C 1 437 ? 90.475 30.631 123.699 1.00 55.60 438 LYS C N 1
ATOM 10276 C CA . LYS C 1 437 ? 91.850 30.469 124.151 1.00 55.04 438 LYS C CA 1
ATOM 10277 C C . LYS C 1 437 ? 91.815 29.974 125.572 1.00 54.65 438 LYS C C 1
ATOM 10278 O O . LYS C 1 437 ? 90.760 29.961 126.203 1.00 56.97 438 LYS C O 1
ATOM 10280 N N . ARG C 1 438 ? 92.965 29.549 126.077 1.00 56.04 439 ARG C N 1
ATOM 10281 C CA . ARG C 1 438 ? 93.102 29.287 127.505 1.00 56.66 439 ARG C CA 1
ATOM 10282 C C . ARG C 1 438 ? 93.591 30.557 128.215 1.00 53.62 439 ARG C C 1
ATOM 10283 O O . ARG C 1 438 ? 94.381 31.327 127.681 1.00 54.21 439 ARG C O 1
ATOM 10291 N N . PHE C 1 439 ? 93.062 30.782 129.408 1.00 53.16 440 PHE C N 1
ATOM 10292 C CA . PHE C 1 439 ? 93.354 31.977 130.185 1.00 49.24 440 PHE C CA 1
ATOM 10293 C C . PHE C 1 439 ? 92.925 31.710 131.626 1.00 46.86 440 PHE C C 1
ATOM 10294 O O . PHE C 1 439 ? 92.201 30.741 131.909 1.00 44.43 440 PHE C O 1
ATOM 10296 N N . ARG C 1 440 ? 93.435 32.526 132.543 1.00 43.93 441 ARG C N 1
ATOM 10297 C CA . ARG C 1 440 ? 92.976 32.503 133.925 1.00 43.05 441 ARG C CA 1
ATOM 10298 C C . ARG C 1 440 ? 92.156 33.736 134.298 1.00 40.23 441 ARG C C 1
ATOM 10299 O O . ARG C 1 440 ? 91.122 33.607 134.952 1.00 42.99 441 ARG C O 1
ATOM 10307 N N . TYR C 1 441 ? 92.644 34.908 133.904 1.00 38.77 442 TYR C N 1
ATOM 10308 C CA . TYR C 1 441 ? 92.037 36.181 134.219 1.00 39.53 442 TYR C CA 1
ATOM 10309 C C . TYR C 1 441 ? 91.515 36.813 132.944 1.00 38.39 442 TYR C C 1
ATOM 10310 O O . TYR C 1 441 ? 92.133 36.679 131.891 1.00 36.91 442 TYR C O 1
ATOM 10319 N N . LEU C 1 442 ? 90.383 37.511 133.055 1.00 36.62 443 LEU C N 1
ATOM 10320 C CA . LEU C 1 442 ? 89.907 38.426 132.022 1.00 36.08 443 LEU C CA 1
ATOM 10321 C C . LEU C 1 442 ? 89.806 39.791 132.630 1.00 34.32 443 LEU C C 1
ATOM 10322 O O . LEU C 1 442 ? 89.530 39.919 133.823 1.00 32.55 443 LEU C O 1
ATOM 10327 N N . ARG C 1 443 ? 89.953 40.802 131.785 1.00 33.10 444 ARG C N 1
ATOM 10328 C CA . ARG C 1 443 ? 89.828 42.160 132.202 1.00 35.03 444 ARG C CA 1
ATOM 10329 C C . ARG C 1 443 ? 89.148 42.961 131.130 1.00 35.33 444 ARG C C 1
ATOM 10330 O O . ARG C 1 443 ? 89.486 42.842 129.951 1.00 35.04 444 ARG C O 1
ATOM 10338 N N . ILE C 1 444 ? 88.241 43.823 131.563 1.00 33.98 445 ILE C N 1
ATOM 10339 C CA . ILE C 1 444 ? 87.576 44.784 130.691 1.00 34.87 445 ILE C CA 1
ATOM 10340 C C . ILE C 1 444 ? 88.085 46.134 131.108 1.00 34.17 445 ILE C C 1
ATOM 10341 O O . ILE C 1 444 ? 88.115 46.413 132.292 1.00 38.74 445 ILE C O 1
ATOM 10346 N N . LYS C 1 445 ? 88.510 46.956 130.155 1.00 34.85 446 LYS C N 1
ATOM 10347 C CA . LYS C 1 445 ? 88.752 48.367 130.425 1.00 40.00 446 LYS C CA 1
ATOM 10348 C C . LYS C 1 445 ? 87.710 49.140 129.648 1.00 35.24 446 LYS C C 1
ATOM 10349 O O . LYS C 1 445 ? 87.535 48.899 128.471 1.00 35.01 446 LYS C O 1
ATOM 10355 N N . ILE C 1 446 ? 87.050 50.090 130.289 1.00 33.22 447 ILE C N 1
ATOM 10356 C CA . ILE C 1 446 ? 85.975 50.821 129.659 1.00 33.61 447 ILE C CA 1
ATOM 10357 C C . ILE C 1 446 ? 86.527 52.149 129.169 1.00 34.97 447 ILE C C 1
ATOM 10358 O O . ILE C 1 446 ? 87.072 52.922 129.945 1.00 40.72 447 ILE C O 1
ATOM 10363 N N . LEU C 1 447 ? 86.347 52.407 127.875 1.00 36.64 448 LEU C N 1
ATOM 10364 C CA . LEU C 1 447 ? 86.893 53.579 127.202 1.00 38.43 448 LEU C CA 1
ATOM 10365 C C . LEU C 1 447 ? 85.863 54.670 127.002 1.00 38.60 448 LEU C C 1
ATOM 10366 O O . LEU C 1 447 ? 86.190 55.842 127.154 1.00 39.07 448 LEU C O 1
ATOM 10371 N N . LYS C 1 448 ? 84.632 54.290 126.647 1.00 39.64 449 LYS C N 1
ATOM 10372 C CA . LYS C 1 448 ? 83.493 55.209 126.622 1.00 36.23 449 LYS C CA 1
ATOM 10373 C C . LYS C 1 448 ? 82.225 54.500 127.121 1.00 36.84 449 LYS C C 1
ATOM 10374 O O . LYS C 1 448 ? 82.137 53.269 127.117 1.00 33.00 449 LYS C O 1
ATOM 10376 N N . GLY C 1 449 ? 81.253 55.297 127.551 1.00 37.32 450 GLY C N 1
ATOM 10377 C CA . GLY C 1 449 ? 80.007 54.813 128.150 1.00 36.21 450 GLY C CA 1
ATOM 10378 C C . GLY C 1 449 ? 80.079 54.744 129.668 1.00 35.27 450 GLY C C 1
ATOM 10379 O O . GLY C 1 449 ? 81.145 54.874 130.268 1.00 34.61 450 GLY C O 1
ATOM 10380 N N . VAL C 1 450 ? 78.929 54.526 130.296 1.00 33.33 451 VAL C N 1
ATOM 10381 C CA . VAL C 1 450 ? 78.859 54.465 131.754 1.00 30.50 451 VAL C CA 1
ATOM 10382 C C . VAL C 1 450 ? 79.680 53.290 132.265 1.00 29.58 451 VAL C C 1
ATOM 10383 O O . VAL C 1 450 ? 79.513 52.180 131.790 1.00 26.74 451 VAL C O 1
ATOM 10387 N N . PRO C 1 451 ? 80.607 53.553 133.216 1.00 31.21 452 PRO C N 1
ATOM 10388 C CA . PRO C 1 451 ? 81.525 52.509 133.644 1.00 30.22 452 PRO C CA 1
ATOM 10389 C C . PRO C 1 451 ? 80.929 51.559 134.711 1.00 30.69 452 PRO C C 1
ATOM 10390 O O . PRO C 1 451 ? 81.267 51.649 135.897 1.00 30.47 452 PRO C O 1
ATOM 10394 N N . GLY C 1 452 ? 80.050 50.650 134.275 1.00 28.25 453 GLY C N 1
ATOM 10395 C CA . GLY C 1 452 ? 79.399 49.713 135.165 1.00 26.51 453 GLY C CA 1
ATOM 10396 C C . GLY C 1 452 ? 78.823 48.523 134.451 1.00 26.07 453 GLY C C 1
ATOM 10397 O O . GLY C 1 452 ? 78.588 48.585 133.251 1.00 26.04 453 GLY C O 1
ATOM 10398 N N . ILE C 1 453 ? 78.604 47.443 135.196 1.00 25.16 454 ILE C N 1
ATOM 10399 C CA . ILE C 1 453 ? 78.160 46.176 134.655 1.00 25.75 454 ILE C CA 1
ATOM 10400 C C . ILE C 1 453 ? 77.063 45.555 135.551 1.00 25.86 454 ILE C C 1
ATOM 10401 O O . ILE C 1 453 ? 77.293 45.291 136.765 1.00 23.73 454 ILE C O 1
ATOM 10406 N N . TRP C 1 454 ? 75.894 45.306 134.940 1.00 24.23 455 TRP C N 1
ATOM 10407 C CA . TRP C 1 454 ? 74.829 44.464 135.534 1.00 22.57 455 TRP C CA 1
ATOM 10408 C C . TRP C 1 454 ? 75.201 42.979 135.602 1.00 23.64 455 TRP C C 1
ATOM 10409 O O . TRP C 1 454 ? 75.051 42.329 136.643 1.00 21.70 455 TRP C O 1
ATOM 10420 N N . GLU C 1 455 ? 75.651 42.427 134.476 1.00 26.26 456 GLU C N 1
ATOM 10421 C CA . GLU C 1 455 ? 75.975 40.994 134.374 1.00 28.39 456 GLU C CA 1
ATOM 10422 C C . GLU C 1 455 ? 77.103 40.757 133.388 1.00 29.13 456 GLU C C 1
ATOM 10423 O O . GLU C 1 455 ? 77.137 41.374 132.325 1.00 29.79 456 GLU C O 1
ATOM 10429 N N . TRP C 1 456 ? 78.011 39.851 133.745 1.00 29.08 457 TRP C N 1
ATOM 10430 C CA . TRP C 1 456 ? 79.150 39.506 132.900 1.00 30.95 457 TRP C CA 1
ATOM 10431 C C . TRP C 1 456 ? 79.218 38.003 132.921 1.00 30.15 457 TRP C C 1
ATOM 10432 O O . TRP C 1 456 ? 79.567 37.397 133.937 1.00 31.02 457 TRP C O 1
ATOM 10443 N N . ASN C 1 457 ? 78.824 37.406 131.807 1.00 30.68 458 ASN C N 1
ATOM 10444 C CA . ASN C 1 457 ? 78.738 35.945 131.701 1.00 32.56 458 ASN C CA 1
ATOM 10445 C C . ASN C 1 457 ? 79.890 35.453 130.843 1.00 32.80 458 ASN C C 1
ATOM 10446 O O . ASN C 1 457 ? 80.158 36.006 129.766 1.00 32.55 458 ASN C O 1
ATOM 10451 N N . ILE C 1 458 ? 80.559 34.434 131.356 1.00 35.68 459 ILE C N 1
ATOM 10452 C CA . ILE C 1 458 ? 81.728 33.835 130.734 1.00 38.02 459 ILE C CA 1
ATOM 10453 C C . ILE C 1 458 ? 81.369 32.387 130.453 1.00 37.40 459 ILE C C 1
ATOM 10454 O O . ILE C 1 458 ? 80.903 31.684 131.337 1.00 38.39 459 ILE C O 1
ATOM 10459 N N . TYR C 1 459 ? 81.560 31.966 129.210 1.00 38.39 460 TYR C N 1
ATOM 10460 C CA . TYR C 1 459 ? 81.251 30.610 128.788 1.00 41.62 460 TYR C CA 1
ATOM 10461 C C . TYR C 1 459 ? 82.522 29.962 128.220 1.00 43.57 460 TYR C C 1
ATOM 10462 O O . TYR C 1 459 ? 82.630 28.746 128.230 1.00 42.97 460 TYR C O 1
#

InterPro domains:
  IPR000421 Coagulation factor 5/8, C-terminal domain [PF00754] (353-451)
  IPR000421 Coagulation factor 5/8, C-terminal domain [PS50022] (362-421)
  IPR006710 Glycoside hydrolase, family 43 [PF04616] (28-303)
  IPR008979 Galactose-binding-like domain superfamily [SSF49785] (343-456)
  IPR023296 Glycosyl hydrolase, five-bladed beta-propeller domain superfamily [G3DSA:2.115.10.20] (27-328)
  IPR023296 Glycosyl hydrolase, five-bladed beta-propeller domain superfamily [SSF75005] (27-313)
  IPR050727 Glycosyl hydrolase 43 family arabinanases [PTHR43301] (25-319)

Secondary structure (DSSP, 8-state):
---TT---SSSS-EEEEEEEEETTEEEEEEEE--SSSGGG------EEEESSSSS-BEES-S-GGGTTS-EE-----EEETTEEEE--EETTEE--EEESSTT---EESSS-S---SS--TT-S--SSS------EEEE-TTS-EEEEETTTEEEEE-TTSS-EEEEEEE---S--S-----EEEEETTEEEEEEEES-GGG-EEEEEEESS-TT---B--SS-EEE--BTTTTB---EEEEEE--TT---EEEEEEE-TTSTT--EEEEEEE-B-TTSPBPPP---SS----SS----PPPPPP-EEEES--PPPEEEPPSS-TT--EEE---GGGGSSS-TT--EE--TT--SS-EEEEEEEEEEEEEEEEEEESSGGG-EEEEEEEESSSSSEEEEEEEEEEE-EESEEEEEEEEEEEEEEEEEES--EEEEEEE-/---TT---SSSS-EEEEEEEEETTEEEEEEEE--SSSGGG------EEEESSSSS-BEES-S-GGGTTS-EE-----EEETTEEEE--EETTEE--EEESSTT---EESSS-S---SS--TT-S--SSS------EEEE-TTS-EEEEETTTEEEEE-TTSS-EEEEEEE---S--S-----EEEEETTEEEEEEEES-GGG-EEEEEEESS-TT---B--S--EEE--BTTTTB---EEEEEE--TT---EEEEEEE-TTSTT--EEEEEEEEE-TTSPEEPP---SS----SS----PPPPP--EEEES--PPPEEEPPSS-TT--EEE---GGGGGSS-TT--EE--TT--SS-EEEEEEEEEEEEEEEEEEESSGGG-EEEEEEEESSSSS-EEEEEEEEEE-EESEEEEEEEEEEEEEEEEEES-SEEEEEEE-/----TT---SSSS-EEEEEEEEETTEEEEEEEE--SSSGGG------EEEESSSSS-BEES-S-GGGTTS-EE---PPEEETTEEEE--EETTEE--EEESSTT---EESSS-S---SS--TT-S--SSS--B---EEEE-TTS-EEEEETTTEEEEE-TTSS-EEEEEEE---S--S-----EEEEETTEEEEEEEES-GGG-EEEEEEESS-TT---B--SS-EEE--BTTTTB---EEEEEE--TT---EEEEEEE-TTSSS--EEEEEEE-B-TTSPBPPP---SS----SS----PPPP-EEEEEES--PPPEEE--SS-TT--EEE---GGGGGSS-TT--EE--TT--SS-EEEEEEEEEEEEEEEEEEESSGGG-EEEEEEEESSSSSEEEEEEEEEEE-EESEEEEEEEEEEEEEEEEEES-SEEEEEEE-

Organism: Bacteroides thetaiotaomicron (strain ATCC 29148 / DSM 2079 / JCM 5827 / CCUG 10774 / NCTC 10582 / VPI-5482 / E50) (NCBI:txid226186)

Radius of gyration: 36.59 Å; Cα contacts (8 Å, |Δi|>4): 3716; chains: 3; bounding box: 111×100×85 Å